Protein AF-A0A7J9SPF4-F1 (afdb_monomer_lite)

Sequence (774 aa):
MMKKNYLIYLDILGFENLAEVISEKKGIESRKIRQDFINVIKERVESIEEKGKIIGKHYGKKDDWILVTDTIDNAFSVIYDILNHNTGYKDYERIPFEIAVGTGEFDNWARFEGEKLIVENEIIKFLKSYIVDYYRKWYKKNNDDQKIKSTFLIFTETAYEELDPLDKKKCQQISYDDNKVEVVFFAFNVDKISQIGKTFEFLEKIEYVGNIWYGRIDELYVPPIGFEDIANTLKEKRIVFITGTQEIGKTYTAVMLLWIYYKNGYEPKWIKGGEFVERVQVRKALENIRKELKPGCVLYFENPFGKTKYERREGLEREIWAIIDSVEHVKDVYVIITSREEIFKEFEKEKLSVRNLRDFENKLNIKKPSYDYERRSQIILKYAEEMKCKWYEDDKLKEFVLESIKHENILPTPLSMRDFAGATTNVKKEKEIIIKLEEKSNETAKAFTREIENMTNDKILFLSFPFISRYFEIPFVKAMYEDLVRELGLKEVWNFDTVFNWFKDDKINIKNKYIEFSHSSYSEALKYLLIEHNIYNELFIKILDKLSERDESAIHIALFIRDNFDILPENSRHELLLQLSEKKVCSQAIILALAENCHKISANLRNELFSKLIKKGVIRKLNVEDCSEEFECGDARIDKIPLSYYFENQEHTKAKVYCVEDKDKICSLIQFYEKKSYGYNELFLDIIASSQGETGYAQSLLKLILGIMFYDKFDFISGYIFDNKELIEMYQSIGFNIIETVEDPLYGTFHKIVLVNENKNNKESVIETIRDSI

Foldseek 3Di:
DWAKKKKKKKAFAPLQVVLVVLCVVVVDDSVVLSVLLLVQLVVLVVVLVVVVLFPAKEDDPPGMIITIGRDPLSVLLSLLSNQPTASPDPVPGGTAMEIEMEMDIGDPPQDRYYPSNDPPCDVVCCRVVPPSVQVQVVCCVVPVNDGDDHHWYKYAPRRLVSDFLVQVVQWDWDWDDDPPDIGIITIGDPVVSNVLNLQQVLCVLQVNHPDPCSSCLVQQDQFFPCLVVLLVLCVPQLEAEEEEAPQACLVSSLSVSLSVLVVVQAREYEQDDQDPVSLVSLVVCLVVVVVVFAARHEYEAEANQDDQAGDDDPCSLVSVVCVSVVSVVHPRYHYYYYHYLLSVVVVQVVDPDPDHPCSRYDYDYLLPHSAALVSLLSNLLSLLSRLQQPLSVPPVSNVVLSVQVNPCLQQVHSRLSNVLSNVRNPPDDNVVSVVSSVVSSLVSLQVVLSNLVNDALLLLLLLLVQLLDQPQFPVNSLVLSVVCCVVVVPPPHDHPVVSVVSCPPHQWDQDPRTIHGSDVSPSSNVLCNLAPPPVSLVSSLVSLVVLCVDPVCVLSSLLSCLVCVPSHDPVSSLVSLLSSLQPPSNLLSSLLSCLNCLVVDDLVSLVNSVVSCAVSVQKDWDDCVCLPDQDPLPPPLVSVDGSNNVHVVVVVDQKTKIFGDDPRDGFWIWIWHWDQDLNWTEIETEDIGGHPPPVVSSLSNVSSCCSNCVQPPGFKYKYKDAPDPVVVVSVVVSPKDFLDWDADPRRGIITIIMDGNVVVDPPVVVSVSVNVVD

Structure (mmCIF, N/CA/C/O backbone):
data_AF-A0A7J9SPF4-F1
#
_entry.id   AF-A0A7J9SPF4-F1
#
loop_
_atom_site.group_PDB
_atom_site.id
_atom_site.type_symbol
_atom_site.label_atom_id
_atom_site.label_alt_id
_atom_site.label_comp_id
_atom_site.label_asym_id
_atom_site.label_entity_id
_atom_site.label_seq_id
_atom_site.pdbx_PDB_ins_code
_atom_site.Cartn_x
_atom_site.Cartn_y
_atom_site.Cartn_z
_atom_site.occupancy
_atom_site.B_iso_or_equiv
_atom_site.auth_seq_id
_atom_site.auth_comp_id
_atom_site.auth_asym_id
_atom_site.auth_atom_id
_atom_site.pdbx_PDB_model_num
ATOM 1 N N . MET A 1 1 ? 10.020 11.202 39.239 1.00 65.00 1 MET A N 1
ATOM 2 C CA . MET A 1 1 ? 9.390 11.459 37.930 1.00 65.00 1 MET A CA 1
ATOM 3 C C . MET A 1 1 ? 7.902 11.522 38.198 1.00 65.00 1 MET A C 1
ATOM 5 O O . MET A 1 1 ? 7.419 10.609 38.854 1.00 65.00 1 MET A O 1
ATOM 9 N N . MET A 1 2 ? 7.228 12.614 37.838 1.00 76.81 2 MET A N 1
ATOM 10 C CA . MET A 1 2 ? 5.771 12.677 37.972 1.00 76.81 2 MET A CA 1
ATOM 11 C C . MET A 1 2 ? 5.147 11.965 36.772 1.00 76.81 2 MET A C 1
ATOM 13 O O . MET A 1 2 ? 5.588 12.167 35.641 1.00 76.81 2 MET A O 1
ATOM 17 N N . LYS A 1 3 ? 4.184 11.085 37.029 1.00 81.38 3 LYS A N 1
ATOM 18 C CA . LYS A 1 3 ? 3.397 10.373 36.029 1.00 81.38 3 LYS A CA 1
ATOM 19 C C . LYS A 1 3 ? 2.027 11.042 35.951 1.00 81.38 3 LYS A C 1
ATOM 21 O O . LYS A 1 3 ? 1.369 11.243 36.971 1.00 81.38 3 LYS A O 1
ATOM 26 N N . LYS A 1 4 ? 1.611 11.403 34.739 1.00 87.94 4 LYS A N 1
ATOM 27 C CA . LYS A 1 4 ? 0.257 11.894 34.480 1.00 87.94 4 LYS A CA 1
ATOM 28 C C . LYS A 1 4 ? -0.712 10.709 34.534 1.00 87.94 4 LYS A C 1
ATOM 30 O O . LYS A 1 4 ? -0.460 9.695 33.891 1.00 87.94 4 LYS A O 1
ATOM 35 N N . ASN A 1 5 ? -1.794 10.856 35.290 1.00 90.50 5 ASN A N 1
ATOM 36 C CA . ASN A 1 5 ? -2.893 9.899 35.382 1.00 90.50 5 ASN A CA 1
ATOM 37 C C . ASN A 1 5 ? -4.220 10.602 35.070 1.00 90.50 5 ASN A C 1
ATOM 39 O O . ASN A 1 5 ? -4.340 11.826 35.191 1.00 90.50 5 ASN A O 1
ATOM 43 N N . TYR A 1 6 ? -5.226 9.815 34.712 1.00 92.31 6 TYR A N 1
ATOM 44 C CA . TYR A 1 6 ? -6.569 10.280 34.397 1.00 92.31 6 TYR A CA 1
ATOM 45 C C . TYR A 1 6 ? -7.489 9.995 35.578 1.00 92.31 6 TYR A C 1
ATOM 47 O O . TYR A 1 6 ? -7.483 8.898 36.136 1.00 92.31 6 TYR A O 1
ATOM 55 N N . LEU A 1 7 ? -8.262 11.002 35.974 1.00 91.88 7 LEU A N 1
ATOM 56 C CA . LEU A 1 7 ? -9.229 10.913 37.059 1.00 91.88 7 LEU A CA 1
ATOM 57 C C . LEU A 1 7 ? -10.629 10.925 36.470 1.00 91.88 7 LEU A C 1
ATOM 59 O O . LEU A 1 7 ? -10.970 11.827 35.708 1.00 91.88 7 LEU A O 1
ATOM 63 N N . ILE A 1 8 ? -11.438 9.953 36.863 1.00 93.50 8 ILE A N 1
ATOM 64 C CA . ILE A 1 8 ? -12.828 9.813 36.448 1.00 93.50 8 ILE A CA 1
ATOM 65 C C . ILE A 1 8 ? -13.683 10.035 37.688 1.00 93.50 8 ILE A C 1
ATOM 67 O O . ILE A 1 8 ? -13.690 9.208 38.601 1.00 93.50 8 ILE A O 1
ATOM 71 N N . TYR A 1 9 ? -14.385 11.161 37.725 1.00 92.62 9 TYR A N 1
ATOM 72 C CA . TYR A 1 9 ? -15.485 11.385 38.652 1.00 92.62 9 TYR A CA 1
ATOM 73 C C . TYR A 1 9 ? -16.749 10.761 38.071 1.00 92.62 9 TYR A C 1
ATOM 75 O O . TYR A 1 9 ? -17.070 10.983 36.902 1.00 92.62 9 TYR A O 1
ATOM 83 N N . LEU A 1 10 ? -17.455 10.002 38.896 1.00 92.06 10 LEU A N 1
ATOM 84 C CA . LEU A 1 10 ? -18.697 9.328 38.556 1.00 92.06 10 LEU A CA 1
ATOM 85 C C . LEU A 1 10 ? -19.712 9.584 39.667 1.00 92.06 10 LEU A C 1
ATOM 87 O O . LEU A 1 10 ? -19.407 9.342 40.831 1.00 92.06 10 LEU A O 1
ATOM 91 N N . ASP A 1 11 ? -20.916 10.011 39.309 1.00 91.62 11 ASP A N 1
ATOM 92 C CA . ASP A 1 11 ? -22.030 10.218 40.241 1.00 91.62 11 ASP A CA 1
ATOM 93 C C . ASP A 1 11 ? -23.340 9.737 39.601 1.00 91.62 11 ASP A C 1
ATOM 95 O O . ASP A 1 11 ? -23.510 9.836 38.379 1.00 91.62 11 ASP A O 1
ATOM 99 N N . ILE A 1 12 ? -24.265 9.186 40.389 1.00 90.19 12 ILE A N 1
ATOM 100 C CA . ILE A 1 12 ? -25.557 8.728 39.861 1.00 90.19 12 ILE A CA 1
ATOM 101 C C . ILE A 1 12 ? -26.473 9.938 39.653 1.00 90.19 12 ILE A C 1
ATOM 103 O O . ILE A 1 12 ? -26.907 10.608 40.593 1.00 90.19 12 ILE A O 1
ATOM 107 N N . LEU A 1 13 ? -26.851 10.195 38.399 1.00 87.62 13 LEU A N 1
ATOM 108 C CA . LEU A 1 13 ? -27.668 11.353 38.056 1.00 87.62 13 LEU A CA 1
ATOM 109 C C . LEU A 1 13 ? -29.059 11.251 38.696 1.00 87.62 13 LEU A C 1
ATOM 111 O O . LEU A 1 13 ? -29.887 10.413 38.335 1.00 87.62 13 LEU A O 1
ATOM 115 N N . GLY A 1 14 ? -29.339 12.180 39.611 1.00 82.00 14 GLY A N 1
ATOM 116 C CA . GLY A 1 14 ? -30.639 12.289 40.263 1.00 82.00 14 GLY A CA 1
ATOM 117 C C . GLY A 1 14 ? -30.972 11.101 41.166 1.00 82.00 14 GLY A C 1
ATOM 118 O O . GLY A 1 14 ? -32.152 10.791 41.304 1.00 82.00 14 GLY A O 1
ATOM 119 N N . PHE A 1 15 ? -29.963 10.465 41.769 1.00 82.94 15 PHE A N 1
ATOM 120 C CA . PHE A 1 15 ? -30.052 9.234 42.560 1.00 82.94 15 PHE A CA 1
ATOM 121 C C . PHE A 1 15 ? -31.284 9.114 43.467 1.00 82.94 15 PHE A C 1
ATOM 123 O O . PHE A 1 15 ? -32.041 8.149 43.349 1.00 82.94 15 PHE A O 1
ATOM 130 N N . GLU A 1 16 ? -31.527 10.104 44.332 1.00 85.50 16 GLU A N 1
ATOM 131 C CA . GLU A 1 16 ? -32.681 10.104 45.243 1.00 85.50 16 GLU A CA 1
ATOM 132 C C . GLU A 1 16 ? -34.013 10.139 44.482 1.00 85.50 16 GLU A C 1
ATOM 134 O O . GLU A 1 16 ? -34.857 9.264 44.674 1.00 85.50 16 GLU A O 1
ATOM 139 N N . ASN A 1 17 ? -34.165 11.087 43.552 1.00 86.44 17 ASN A N 1
ATOM 140 C CA . ASN A 1 17 ? -35.389 11.242 42.761 1.00 86.44 17 ASN A CA 1
ATOM 141 C C . ASN A 1 17 ? -35.658 10.013 41.877 1.00 86.44 17 ASN A C 1
ATOM 143 O O . ASN A 1 17 ? -36.802 9.599 41.715 1.00 86.44 17 ASN A O 1
ATOM 147 N N . LEU A 1 18 ? -34.618 9.423 41.279 1.00 86.06 18 LEU A N 1
ATOM 148 C CA . LEU A 1 18 ? -34.753 8.243 40.428 1.00 86.06 18 LEU A CA 1
ATOM 149 C C . LEU A 1 18 ? -35.232 7.037 41.243 1.00 86.06 18 LEU A C 1
ATOM 151 O O . LEU A 1 18 ? -36.142 6.325 40.813 1.00 86.06 18 LEU A O 1
ATOM 155 N N . ALA A 1 19 ? -34.665 6.837 42.433 1.00 87.12 19 ALA A N 1
ATOM 156 C CA . ALA A 1 19 ? -35.087 5.776 43.336 1.00 87.12 19 ALA A CA 1
ATOM 157 C C . ALA A 1 19 ? -36.521 5.977 43.848 1.00 87.12 19 ALA A C 1
ATOM 159 O O . ALA A 1 19 ? -37.263 5.003 43.950 1.00 87.12 19 ALA A O 1
ATOM 160 N N . GLU A 1 20 ? -36.941 7.216 44.117 1.00 89.75 20 GLU A N 1
ATOM 161 C CA . GLU A 1 20 ? -38.332 7.545 44.460 1.00 89.75 20 GLU A CA 1
ATOM 162 C C . GLU A 1 20 ? -39.298 7.233 43.311 1.00 89.75 20 GLU A C 1
ATOM 164 O O . GLU A 1 20 ? -40.287 6.531 43.518 1.00 89.75 20 GLU A O 1
ATOM 169 N N . VAL A 1 21 ? -38.970 7.634 42.079 1.00 88.25 21 VAL A N 1
ATOM 170 C CA . VAL A 1 21 ? -39.798 7.347 40.893 1.00 88.25 21 VAL A CA 1
ATOM 171 C C . VAL A 1 21 ? -39.971 5.839 40.671 1.00 88.25 21 VAL A C 1
ATOM 173 O O . VAL A 1 21 ? -41.060 5.378 40.323 1.00 88.25 21 VAL A O 1
ATOM 176 N N . ILE A 1 22 ? -38.912 5.047 40.858 1.00 87.94 22 ILE A N 1
ATOM 177 C CA . ILE A 1 22 ? -38.988 3.583 40.728 1.00 87.94 22 ILE A CA 1
ATOM 178 C C . ILE A 1 22 ? -39.753 2.982 41.912 1.00 87.94 22 ILE A C 1
ATOM 180 O O . ILE A 1 22 ? -40.571 2.082 41.708 1.00 87.94 22 ILE A O 1
ATOM 184 N N . SER A 1 23 ? -39.537 3.502 43.122 1.00 90.75 23 SER A N 1
ATOM 185 C CA . SER A 1 23 ? -40.237 3.096 44.344 1.00 90.75 23 SER A CA 1
ATOM 186 C C . SER A 1 23 ? -41.749 3.237 44.190 1.00 90.75 23 SER A C 1
ATOM 188 O O . SER A 1 23 ? -42.482 2.280 44.438 1.00 90.75 23 SER A O 1
ATOM 190 N N . GLU A 1 24 ? -42.217 4.390 43.708 1.00 90.69 24 GLU A N 1
ATOM 191 C CA . GLU A 1 24 ? -43.636 4.660 43.451 1.00 90.69 24 GLU A CA 1
ATOM 192 C C . GLU A 1 24 ? -44.229 3.719 42.396 1.00 90.69 24 GLU A C 1
ATOM 194 O O . GLU A 1 24 ? -45.340 3.216 42.560 1.00 90.69 24 GLU A O 1
ATOM 199 N N . LYS A 1 25 ? -43.487 3.439 41.319 1.00 90.12 25 LYS A N 1
ATOM 200 C CA . LYS A 1 25 ? -43.978 2.604 40.211 1.00 90.12 25 LYS A CA 1
ATOM 201 C C . LYS A 1 25 ? -43.951 1.105 40.493 1.00 90.12 25 LYS A C 1
ATOM 203 O O . LYS A 1 25 ? -44.768 0.375 39.936 1.00 90.12 25 LYS A O 1
ATOM 208 N N . LYS A 1 26 ? -42.975 0.623 41.265 1.00 87.25 26 LYS A N 1
ATOM 209 C CA . LYS A 1 26 ? -42.723 -0.815 41.471 1.00 87.25 26 LYS A CA 1
ATOM 210 C C . LYS A 1 26 ? -43.078 -1.290 42.887 1.00 87.25 26 LYS A C 1
ATOM 212 O O . LYS A 1 26 ? -43.050 -2.493 43.124 1.00 87.25 26 LYS A O 1
ATOM 217 N N . GLY A 1 27 ? -43.419 -0.385 43.810 1.00 86.75 27 GLY A N 1
ATOM 218 C CA . GLY A 1 27 ? -43.794 -0.720 45.190 1.00 86.75 27 GLY A CA 1
ATOM 219 C C . GLY A 1 27 ? -42.631 -1.238 46.045 1.00 86.75 27 GLY A C 1
ATOM 220 O O . GLY A 1 27 ? -42.847 -2.012 46.974 1.00 86.75 27 GLY A O 1
ATOM 221 N N . ILE A 1 28 ? -41.396 -0.856 45.712 1.00 89.69 28 ILE A N 1
ATOM 222 C CA . ILE A 1 28 ? -40.168 -1.270 46.408 1.00 89.69 28 ILE A CA 1
ATOM 223 C C . ILE A 1 28 ? -39.622 -0.064 47.162 1.00 89.69 28 ILE A C 1
ATOM 225 O O . ILE A 1 28 ? -39.571 1.018 46.600 1.00 89.69 28 ILE A O 1
ATOM 229 N N . GLU A 1 29 ? -39.175 -0.232 48.406 1.00 91.38 29 GLU A N 1
ATOM 230 C CA . GLU A 1 29 ? -38.632 0.878 49.197 1.00 91.38 29 GLU A CA 1
ATOM 231 C C . GLU A 1 29 ? -37.461 1.580 48.477 1.00 91.38 29 GLU A C 1
ATOM 233 O O . GLU A 1 29 ? -36.454 0.946 48.153 1.00 91.38 29 GLU A O 1
ATOM 238 N N . SER A 1 30 ? -37.552 2.903 48.286 1.00 90.19 30 SER A N 1
ATOM 239 C CA . SER A 1 30 ? -36.503 3.734 47.660 1.00 90.19 30 SER A CA 1
ATOM 240 C C . SER A 1 30 ? -35.105 3.505 48.260 1.00 90.19 30 SER A C 1
ATOM 242 O O . SER A 1 30 ? -34.101 3.492 47.548 1.00 90.19 30 SER A O 1
ATOM 244 N N . ARG A 1 31 ? -35.002 3.242 49.572 1.00 89.12 31 ARG A N 1
ATOM 245 C CA . ARG A 1 31 ? -33.725 2.899 50.225 1.00 89.12 31 ARG A CA 1
ATOM 246 C C . ARG A 1 31 ? -33.107 1.607 49.682 1.00 89.12 31 ARG A C 1
ATOM 248 O O . ARG A 1 31 ? -31.892 1.551 49.515 1.00 89.12 31 ARG A O 1
ATOM 255 N N . LYS A 1 32 ? -33.926 0.593 49.399 1.00 90.19 32 LYS A N 1
ATOM 256 C CA . LYS A 1 32 ? -33.469 -0.675 48.824 1.00 90.19 32 LYS A CA 1
ATOM 257 C C . LYS A 1 32 ? -32.997 -0.484 47.382 1.00 90.19 32 LYS A C 1
ATOM 259 O O . LYS A 1 32 ? -31.900 -0.917 47.062 1.00 90.19 32 LYS A O 1
ATOM 264 N N . ILE A 1 33 ? -33.759 0.245 46.562 1.00 89.69 33 ILE A N 1
ATOM 265 C CA . ILE A 1 33 ? -33.384 0.550 45.166 1.00 89.69 33 ILE A CA 1
ATOM 266 C C . ILE A 1 33 ? -32.032 1.274 45.111 1.00 89.69 33 ILE A C 1
ATOM 268 O O . ILE A 1 33 ? -31.159 0.906 44.329 1.00 89.69 33 ILE A O 1
ATOM 272 N N . ARG A 1 34 ? -31.825 2.263 45.992 1.00 89.44 34 ARG A N 1
ATOM 273 C CA . ARG A 1 34 ? -30.542 2.971 46.122 1.00 89.44 34 ARG A CA 1
ATOM 274 C C . ARG A 1 34 ? -29.385 2.031 46.453 1.00 89.44 34 ARG A C 1
ATOM 276 O O . ARG A 1 34 ? -28.323 2.135 45.847 1.00 89.44 34 ARG A O 1
ATOM 283 N N . GLN A 1 35 ? -29.589 1.112 47.396 1.00 89.50 35 GLN A N 1
ATOM 284 C CA . GLN A 1 35 ? -28.561 0.137 47.753 1.00 89.50 35 GLN A CA 1
ATOM 285 C C . GLN A 1 35 ? -28.245 -0.803 46.584 1.00 89.50 35 GLN A C 1
ATOM 287 O O . GLN A 1 35 ? -27.074 -1.080 46.338 1.00 89.50 35 GLN A O 1
ATOM 292 N N . ASP A 1 36 ? -29.262 -1.249 45.846 1.00 90.62 36 ASP A N 1
ATOM 293 C CA . ASP A 1 36 ? -29.085 -2.115 44.679 1.00 90.62 36 ASP A CA 1
ATOM 294 C C . ASP A 1 36 ? -28.283 -1.405 43.580 1.00 90.62 36 ASP A C 1
ATOM 296 O O . ASP A 1 36 ? -27.348 -1.982 43.032 1.00 90.62 36 ASP A O 1
ATOM 300 N N . PHE A 1 37 ? -28.572 -0.129 43.309 1.00 91.25 37 PHE A N 1
ATOM 301 C CA . PHE A 1 37 ? -27.805 0.682 42.359 1.00 91.25 37 PHE A CA 1
ATOM 302 C C . PHE A 1 37 ? -26.334 0.808 42.755 1.00 91.25 37 PHE A C 1
ATOM 304 O O . PHE A 1 37 ? -25.456 0.556 41.931 1.00 91.25 37 PHE A O 1
ATOM 311 N N . ILE A 1 38 ? -26.056 1.142 44.019 1.00 90.25 38 ILE A N 1
ATOM 312 C CA . ILE A 1 38 ? -24.681 1.226 44.529 1.00 90.25 38 ILE A CA 1
ATOM 313 C C . ILE A 1 38 ? -23.974 -0.123 44.384 1.00 90.25 38 ILE A C 1
ATOM 315 O O . ILE A 1 38 ? -22.832 -0.157 43.933 1.00 90.25 38 ILE A O 1
ATOM 319 N N . ASN A 1 39 ? -24.639 -1.226 44.737 1.00 90.81 39 ASN A N 1
ATOM 320 C CA . ASN A 1 39 ? -24.058 -2.565 44.654 1.00 90.81 39 ASN A CA 1
ATOM 321 C C . ASN A 1 39 ? -23.705 -2.935 43.209 1.00 90.81 39 ASN A C 1
ATOM 323 O O . ASN A 1 39 ? -22.576 -3.348 42.962 1.00 90.81 39 ASN A O 1
ATOM 327 N N . VAL A 1 40 ? -24.614 -2.698 42.255 1.00 92.25 40 VAL A N 1
ATOM 328 C CA . VAL A 1 40 ? -24.380 -2.968 40.826 1.00 92.25 40 VAL A CA 1
ATOM 329 C C . VAL A 1 40 ? -23.135 -2.238 40.326 1.00 92.25 40 VAL A C 1
ATOM 331 O O . VAL A 1 40 ? -22.317 -2.824 39.622 1.00 92.25 40 VAL A O 1
ATOM 334 N N . ILE A 1 41 ? -22.954 -0.969 40.694 1.00 91.88 41 ILE A N 1
ATOM 335 C CA . ILE A 1 41 ? -21.786 -0.193 40.254 1.00 91.88 41 ILE A CA 1
ATOM 336 C C . ILE A 1 41 ? -20.523 -0.596 41.002 1.00 91.88 41 ILE A C 1
ATOM 338 O O . ILE A 1 41 ? -19.455 -0.676 40.399 1.00 91.88 41 ILE A O 1
ATOM 342 N N . LYS A 1 42 ? -20.629 -0.922 42.289 1.00 91.06 42 LYS A N 1
ATOM 343 C CA . LYS A 1 42 ? -19.494 -1.397 43.077 1.00 91.06 42 LYS A CA 1
ATOM 344 C C . LYS A 1 42 ? -18.935 -2.713 42.530 1.00 91.06 42 LYS A C 1
ATOM 346 O O . LYS A 1 42 ? -17.729 -2.801 42.329 1.00 91.06 42 LYS A O 1
ATOM 351 N N . GLU A 1 43 ? -19.803 -3.663 42.185 1.00 92.12 43 GLU A N 1
ATOM 352 C CA . GLU A 1 43 ? -19.426 -4.919 41.520 1.00 92.12 43 GLU A CA 1
ATOM 353 C C . GLU A 1 43 ? -18.728 -4.662 40.174 1.00 92.12 43 GLU A C 1
ATOM 355 O O . GLU A 1 43 ? -17.740 -5.316 39.837 1.00 92.12 43 GLU A O 1
ATOM 360 N N . ARG A 1 44 ? -19.196 -3.668 39.403 1.00 92.31 44 ARG A N 1
ATOM 361 C CA . ARG A 1 44 ? -18.549 -3.274 38.140 1.00 92.31 44 ARG A CA 1
ATOM 362 C C . ARG A 1 44 ? -17.158 -2.702 38.373 1.00 92.31 44 ARG A C 1
ATOM 364 O O . ARG A 1 44 ? -16.221 -3.124 37.706 1.00 92.31 44 ARG A O 1
ATOM 371 N N . VAL A 1 45 ? -17.013 -1.778 39.321 1.00 92.50 45 VAL A N 1
ATOM 372 C CA . VAL A 1 45 ? -15.718 -1.175 39.671 1.00 92.50 45 VAL A CA 1
ATOM 373 C C . VAL A 1 45 ? -14.736 -2.234 40.179 1.00 92.50 45 VAL A C 1
ATOM 375 O O . VAL A 1 45 ? -13.565 -2.191 39.814 1.00 92.50 45 VAL A O 1
ATOM 378 N N . GLU A 1 46 ? -15.194 -3.199 40.977 1.00 92.25 46 GLU A N 1
ATOM 379 C CA . GLU A 1 46 ? -14.379 -4.336 41.431 1.00 92.25 46 GLU A CA 1
ATOM 380 C C . GLU A 1 46 ? -13.921 -5.206 40.249 1.00 92.25 46 GLU A C 1
ATOM 382 O O . GLU A 1 46 ? -12.728 -5.458 40.111 1.00 92.25 46 GLU A O 1
ATOM 387 N N . SER A 1 47 ? -14.813 -5.550 39.315 1.00 92.94 47 SER A N 1
ATOM 388 C CA . SER A 1 47 ? -14.432 -6.294 38.103 1.00 92.94 47 SER A CA 1
ATOM 389 C C . SER A 1 47 ? -13.430 -5.536 37.217 1.00 92.94 47 SER A C 1
ATOM 391 O O . SER A 1 47 ? -12.532 -6.133 36.625 1.00 92.94 47 SER A O 1
ATOM 393 N N . ILE A 1 48 ? -13.567 -4.214 37.111 1.00 93.25 48 ILE A N 1
ATOM 394 C CA . ILE A 1 48 ? -12.650 -3.351 36.354 1.00 93.25 48 ILE A CA 1
ATOM 395 C C . ILE A 1 48 ? -11.257 -3.312 37.008 1.00 93.25 48 ILE A C 1
ATOM 397 O O . ILE A 1 48 ? -10.243 -3.321 36.305 1.00 93.25 48 ILE A O 1
ATOM 401 N N . GLU A 1 49 ? -11.203 -3.286 38.341 1.00 91.81 49 GLU A N 1
ATOM 402 C CA . GLU A 1 49 ? -9.962 -3.350 39.119 1.00 91.81 49 GLU A CA 1
ATOM 403 C C . GLU A 1 49 ? -9.251 -4.693 38.948 1.00 91.81 49 GLU A C 1
ATOM 405 O O . GLU A 1 49 ? -8.049 -4.716 38.701 1.00 91.81 49 GLU A O 1
ATOM 410 N N . GLU A 1 50 ? -9.989 -5.805 38.988 1.00 92.19 50 GLU A N 1
ATOM 411 C CA . GLU A 1 50 ? -9.443 -7.149 38.752 1.00 92.19 50 GLU A CA 1
ATOM 412 C C . GLU A 1 50 ? -8.819 -7.291 37.356 1.00 92.19 50 GLU A C 1
ATOM 414 O O . GLU A 1 50 ? -7.826 -7.999 37.184 1.00 92.19 50 GLU A O 1
ATOM 419 N N . LYS A 1 51 ? -9.362 -6.579 36.359 1.00 89.62 51 LYS A N 1
ATOM 420 C CA . LYS A 1 51 ? -8.792 -6.487 35.004 1.00 89.62 51 LYS A CA 1
ATOM 421 C C . LYS A 1 51 ? -7.568 -5.564 34.917 1.00 89.62 51 LYS A C 1
ATOM 423 O O . LYS A 1 51 ? -6.971 -5.467 33.848 1.00 89.62 51 LYS A O 1
ATOM 428 N N . GLY A 1 52 ? -7.210 -4.860 35.992 1.00 90.56 52 GLY A N 1
ATOM 429 C CA . GLY A 1 52 ? -6.079 -3.932 36.040 1.00 90.56 52 GLY A CA 1
ATOM 430 C C . GLY A 1 52 ? -6.284 -2.633 35.254 1.00 90.56 52 GLY A C 1
ATOM 431 O O . GLY A 1 52 ? -5.307 -1.963 34.933 1.00 90.56 52 GLY A O 1
ATOM 432 N N . LYS A 1 53 ? -7.532 -2.271 34.918 1.00 91.00 53 LYS A N 1
ATOM 433 C CA . LYS A 1 53 ? -7.839 -1.057 34.132 1.00 91.00 53 LYS A CA 1
ATOM 434 C C . LYS A 1 53 ? -7.829 0.224 34.972 1.00 91.00 53 LYS A C 1
ATOM 436 O O . LYS A 1 53 ? -7.646 1.312 34.430 1.00 91.00 53 LYS A O 1
ATOM 441 N N . ILE A 1 54 ? -8.036 0.103 36.283 1.00 92.94 54 ILE A N 1
ATOM 442 C CA . ILE A 1 54 ? -7.885 1.199 37.244 1.00 92.94 54 ILE A CA 1
ATOM 443 C C . ILE A 1 54 ? -6.695 0.910 38.155 1.00 92.94 54 ILE A C 1
ATOM 445 O O . ILE A 1 54 ? -6.484 -0.223 38.577 1.00 92.94 54 ILE A O 1
ATOM 449 N N . ILE A 1 55 ? -5.930 1.953 38.460 1.00 90.00 55 ILE A N 1
ATOM 450 C CA . ILE A 1 55 ? -4.792 1.916 39.390 1.00 90.00 55 ILE A CA 1
ATOM 451 C C . ILE A 1 55 ? -5.170 2.446 40.774 1.00 90.00 55 ILE A C 1
ATOM 453 O O . ILE A 1 55 ? -4.349 2.430 41.686 1.00 90.00 55 ILE A O 1
ATOM 457 N N . GLY A 1 56 ? -6.406 2.928 40.924 1.00 87.69 56 GLY A N 1
ATOM 458 C CA . GLY A 1 56 ? -6.949 3.336 42.203 1.00 87.69 56 GLY A CA 1
ATOM 459 C C . GLY A 1 56 ? -8.402 3.750 42.169 1.00 87.69 56 GLY A C 1
ATOM 460 O O . GLY A 1 56 ? -8.962 4.063 41.114 1.00 87.69 56 GLY A O 1
ATOM 461 N N . LYS A 1 57 ? -9.000 3.775 43.360 1.00 88.81 57 LYS A N 1
ATOM 462 C CA . LYS A 1 57 ? -10.400 4.146 43.554 1.00 88.81 57 LYS A CA 1
ATOM 463 C C . LYS A 1 57 ? -10.668 4.747 44.928 1.00 88.81 57 LYS A C 1
ATOM 465 O O . LYS A 1 57 ? -10.046 4.384 45.928 1.00 88.81 57 LYS A O 1
ATOM 470 N N . HIS A 1 58 ? -11.658 5.626 44.978 1.00 85.44 58 HIS A N 1
ATOM 471 C CA . HIS A 1 58 ? -12.230 6.164 46.202 1.00 85.44 58 HIS A CA 1
ATOM 472 C C . HIS A 1 58 ? -13.750 6.161 46.112 1.00 85.44 58 HIS A C 1
ATOM 474 O O . HIS A 1 58 ? -14.326 6.554 45.098 1.00 85.44 58 HIS A O 1
ATOM 480 N N . TYR A 1 59 ? -14.373 5.730 47.204 1.00 82.25 59 TYR A N 1
ATOM 481 C CA . TYR A 1 59 ? -15.815 5.751 47.388 1.00 82.25 59 TYR A CA 1
ATOM 482 C C . TYR A 1 59 ? -16.160 6.937 48.281 1.00 82.25 59 TYR A C 1
ATOM 484 O O . TYR A 1 59 ? -15.731 6.985 49.437 1.00 82.25 59 TYR A O 1
ATOM 492 N N . GLY A 1 60 ? -16.914 7.891 47.745 1.00 72.75 60 GLY A N 1
ATOM 493 C CA . GLY A 1 60 ? -17.400 9.025 48.511 1.00 72.75 60 GLY A CA 1
ATOM 494 C C . GLY A 1 60 ? -18.477 8.627 49.525 1.00 72.75 60 GLY A C 1
ATOM 495 O O . GLY A 1 60 ? -18.930 7.486 49.605 1.00 72.75 60 GLY A O 1
ATOM 496 N N . LYS A 1 61 ? -18.890 9.595 50.352 1.00 67.25 61 LYS A N 1
ATOM 497 C CA . LYS A 1 61 ? -19.875 9.380 51.432 1.00 67.25 61 LYS A CA 1
ATOM 498 C C . LYS A 1 61 ? -21.333 9.362 50.956 1.00 67.25 61 LYS A C 1
ATOM 500 O O . LYS A 1 61 ? -22.209 9.116 51.784 1.00 67.25 61 LYS A O 1
ATOM 505 N N . LYS A 1 62 ? -21.602 9.698 49.692 1.00 66.69 62 LYS A N 1
ATOM 506 C CA . LYS A 1 62 ? -22.959 9.792 49.142 1.00 66.69 62 LYS A CA 1
ATOM 507 C C . LYS A 1 62 ? -23.206 8.639 48.163 1.00 66.69 62 LYS A C 1
ATOM 509 O O . LYS A 1 62 ? -23.705 7.597 48.572 1.00 66.69 62 LYS A O 1
ATOM 514 N N . ASP A 1 63 ? -22.797 8.822 46.922 1.00 76.25 63 ASP A N 1
ATOM 515 C CA . ASP A 1 63 ? -23.064 7.975 45.757 1.00 76.25 63 ASP A CA 1
ATOM 516 C C . ASP A 1 63 ? -22.094 8.330 44.619 1.00 76.25 63 ASP A C 1
ATOM 518 O O . ASP A 1 63 ? -22.394 8.143 43.446 1.00 76.25 63 ASP A O 1
ATOM 522 N N . ASP A 1 64 ? -20.927 8.864 44.982 1.00 85.19 64 ASP A N 1
ATOM 523 C CA . ASP A 1 64 ? -19.890 9.305 44.067 1.00 85.19 64 ASP A CA 1
ATOM 524 C C . ASP A 1 64 ? -18.646 8.413 44.143 1.00 85.19 64 ASP A C 1
ATOM 526 O O . ASP A 1 64 ? -18.213 7.978 45.217 1.00 85.19 64 ASP A O 1
ATOM 530 N N . TRP A 1 65 ? -18.041 8.168 42.984 1.00 88.81 65 TRP A N 1
ATOM 531 C CA . TRP A 1 65 ? -16.793 7.433 42.831 1.00 88.81 65 TRP A CA 1
ATOM 532 C C . TRP A 1 65 ? -15.743 8.312 42.171 1.00 88.81 65 TRP A C 1
ATOM 534 O O . TRP A 1 65 ? -16.029 9.110 41.277 1.00 88.81 65 TRP A O 1
ATOM 544 N N . ILE A 1 66 ? -14.501 8.110 42.593 1.00 88.75 66 ILE A N 1
ATOM 545 C CA . ILE A 1 66 ? -13.327 8.637 41.907 1.00 88.75 66 ILE A CA 1
ATOM 546 C C . ILE A 1 66 ? -12.482 7.445 41.512 1.00 88.75 66 ILE A C 1
ATOM 548 O O . ILE A 1 66 ? -12.056 6.680 42.378 1.00 88.75 66 ILE A O 1
ATOM 552 N N . LEU A 1 67 ? -12.252 7.288 40.217 1.00 91.62 67 LEU A N 1
ATOM 553 C CA . LEU A 1 67 ? -11.437 6.219 39.654 1.00 91.62 67 LEU A CA 1
ATOM 554 C C . LEU A 1 67 ? -10.199 6.829 39.005 1.00 91.62 67 LEU A C 1
ATOM 556 O O . LEU A 1 67 ? -10.277 7.901 38.404 1.00 91.62 67 LEU A O 1
ATOM 560 N N . VAL A 1 68 ? -9.061 6.154 39.132 1.00 90.88 68 VAL A N 1
ATOM 561 C CA . VAL A 1 68 ? -7.788 6.608 38.567 1.00 90.88 68 VAL A CA 1
ATOM 562 C C . VAL A 1 68 ? -7.303 5.587 37.547 1.00 90.88 68 VAL A C 1
ATOM 564 O O . VAL A 1 68 ? -7.191 4.404 37.867 1.00 90.88 68 VAL A O 1
ATOM 567 N N . THR A 1 69 ? -6.989 6.042 36.336 1.00 93.62 69 THR A N 1
ATOM 568 C CA . THR A 1 69 ? -6.368 5.232 35.278 1.00 93.62 69 THR A CA 1
ATOM 569 C C . THR A 1 69 ? -5.048 5.855 34.843 1.00 93.62 69 THR A C 1
ATOM 571 O O . THR A 1 69 ? -4.789 7.039 35.054 1.00 93.62 69 THR A O 1
ATOM 574 N N . ASP A 1 70 ? -4.180 5.056 34.237 1.00 91.50 70 ASP A N 1
ATOM 575 C CA . ASP A 1 70 ? -2.868 5.497 33.763 1.00 91.50 70 ASP A CA 1
ATOM 576 C C . ASP A 1 70 ? -2.850 5.904 32.279 1.00 91.50 70 ASP A C 1
ATOM 578 O O . ASP A 1 70 ? -1.888 6.522 31.825 1.00 91.50 70 ASP A O 1
ATOM 582 N N . THR A 1 71 ? -3.910 5.589 31.529 1.00 91.81 71 THR A N 1
ATOM 583 C CA . THR A 1 71 ? -4.080 5.949 30.115 1.00 91.81 71 THR A CA 1
ATOM 584 C C . THR A 1 71 ? -5.504 6.423 29.818 1.00 91.81 71 THR A C 1
ATOM 586 O O . THR A 1 71 ? -6.455 6.072 30.529 1.00 91.81 71 THR A O 1
ATOM 589 N N . ILE A 1 72 ? -5.648 7.206 28.745 1.00 91.62 72 ILE A N 1
ATOM 590 C CA . ILE A 1 72 ? -6.947 7.671 28.247 1.00 91.62 72 ILE A CA 1
ATOM 591 C C . ILE A 1 72 ? -7.792 6.514 27.693 1.00 91.62 72 ILE A C 1
ATOM 593 O O . ILE A 1 72 ? -8.997 6.473 27.925 1.00 91.62 72 ILE A O 1
ATOM 597 N N . ASP A 1 73 ? -7.160 5.521 27.062 1.00 90.31 73 ASP A N 1
ATOM 598 C CA . ASP A 1 73 ? -7.828 4.302 26.591 1.00 90.31 73 ASP A CA 1
ATOM 599 C C . ASP A 1 73 ? -8.426 3.516 27.757 1.00 90.31 73 ASP A C 1
ATOM 601 O O . ASP A 1 73 ? -9.587 3.104 27.703 1.00 90.31 73 ASP A O 1
ATOM 605 N N . ASN A 1 74 ? -7.675 3.381 28.857 1.00 92.81 74 ASN A N 1
ATOM 606 C CA . ASN A 1 74 ? -8.209 2.811 30.088 1.00 92.81 74 ASN A CA 1
ATOM 607 C C . ASN A 1 74 ? -9.364 3.659 30.624 1.00 92.81 74 ASN A C 1
ATOM 609 O O . ASN A 1 74 ? -10.368 3.089 31.035 1.00 92.81 74 ASN A O 1
ATOM 613 N N . ALA A 1 75 ? -9.294 4.992 30.557 1.00 94.56 75 ALA A N 1
ATOM 614 C CA . ALA A 1 75 ? -10.413 5.831 30.979 1.00 94.56 75 ALA A CA 1
ATOM 615 C C . ALA A 1 75 ? -11.683 5.570 30.149 1.00 94.56 75 ALA A C 1
ATOM 617 O O . ALA A 1 75 ? -12.753 5.349 30.719 1.00 94.56 75 ALA A O 1
ATOM 618 N N . PHE A 1 76 ? -11.573 5.499 28.819 1.00 94.12 76 PHE A N 1
ATOM 619 C CA . PHE A 1 76 ? -12.694 5.135 27.947 1.00 94.12 76 PHE A CA 1
ATOM 620 C C . PHE A 1 76 ? -13.221 3.723 28.224 1.00 94.12 76 PHE A C 1
ATOM 622 O O . PHE A 1 76 ? -14.435 3.527 28.297 1.00 94.12 76 PHE A O 1
ATOM 629 N N . SER A 1 77 ? -12.324 2.757 28.424 1.00 92.81 77 SER A N 1
ATOM 630 C CA . SER A 1 77 ? -12.661 1.364 28.734 1.00 92.81 77 SER A CA 1
ATOM 631 C C . SER A 1 77 ? -13.406 1.236 30.068 1.00 92.81 77 SER A C 1
ATOM 633 O O . SER A 1 77 ? -14.420 0.546 30.152 1.00 92.81 77 SER A O 1
ATOM 635 N N . VAL A 1 78 ? -12.962 1.967 31.094 1.00 95.06 78 VAL A N 1
ATOM 636 C CA . VAL A 1 78 ? -13.601 2.033 32.417 1.00 95.06 78 VAL A CA 1
ATOM 637 C C . VAL A 1 78 ? -14.994 2.647 32.319 1.00 95.06 78 VAL A C 1
ATOM 639 O O . VAL A 1 78 ? -15.954 2.067 32.822 1.00 95.06 78 VAL A O 1
ATOM 642 N N . ILE A 1 79 ? -15.130 3.792 31.640 1.00 96.06 79 ILE A N 1
ATOM 643 C CA . ILE A 1 79 ? -16.431 4.451 31.453 1.00 96.06 79 ILE A CA 1
ATOM 644 C C . ILE A 1 79 ? -17.388 3.522 30.702 1.00 96.06 79 ILE A C 1
ATOM 646 O O . ILE A 1 79 ? -18.542 3.380 31.097 1.00 96.06 79 ILE A O 1
ATOM 650 N N . TYR A 1 80 ? -16.920 2.851 29.651 1.00 95.12 80 TYR A N 1
ATOM 651 C CA . TYR A 1 80 ? -17.723 1.881 28.917 1.00 95.12 80 TYR A CA 1
ATOM 652 C C . TYR A 1 80 ? -18.199 0.719 29.802 1.00 95.12 80 TYR A C 1
ATOM 654 O O . TYR A 1 80 ? -19.400 0.437 29.825 1.00 95.12 80 TYR A O 1
ATOM 662 N N . ASP A 1 81 ? -17.297 0.090 30.562 1.00 93.44 81 ASP A N 1
ATOM 663 C CA . ASP A 1 81 ? -17.623 -1.036 31.447 1.00 93.44 81 ASP A CA 1
ATOM 664 C C . ASP A 1 81 ? -18.651 -0.628 32.526 1.00 93.44 81 ASP A C 1
ATOM 666 O O . ASP A 1 81 ? -19.541 -1.413 32.869 1.00 93.44 81 ASP A O 1
ATOM 670 N N . ILE A 1 82 ? -18.581 0.616 33.016 1.00 94.12 82 ILE A N 1
ATOM 671 C CA . ILE A 1 82 ? -19.546 1.193 33.967 1.00 94.12 82 ILE A CA 1
ATOM 672 C C . ILE A 1 82 ? -20.901 1.436 33.301 1.00 94.12 82 ILE A C 1
ATOM 674 O O . ILE A 1 82 ? -21.941 1.080 33.855 1.00 94.12 82 ILE A O 1
ATOM 678 N N . LEU A 1 83 ? -20.922 2.022 32.102 1.00 93.44 83 LEU A N 1
ATOM 679 C CA . LEU A 1 83 ? -22.162 2.280 31.366 1.00 93.44 83 LEU A CA 1
ATOM 680 C C . LEU A 1 83 ? -22.845 0.988 30.895 1.00 93.44 83 LEU A C 1
ATOM 682 O O . LEU A 1 83 ? -24.066 0.963 30.719 1.00 93.44 83 LEU A O 1
ATOM 686 N N . ASN A 1 84 ? -22.086 -0.097 30.742 1.00 90.88 84 ASN A N 1
ATOM 687 C CA . ASN A 1 84 ? -22.572 -1.417 30.357 1.00 90.88 84 ASN A CA 1
ATOM 688 C C . ASN A 1 84 ? -23.013 -2.270 31.566 1.00 90.88 84 ASN A C 1
ATOM 690 O O . ASN A 1 84 ? -22.567 -3.404 31.762 1.00 90.88 84 ASN A O 1
ATOM 694 N N . HIS A 1 85 ? -23.914 -1.729 32.386 1.00 91.88 85 HIS A N 1
ATOM 695 C CA . HIS A 1 85 ? -24.525 -2.436 33.514 1.00 91.88 85 HIS A CA 1
ATOM 696 C C . HIS A 1 85 ? -26.006 -2.750 33.250 1.00 91.88 85 HIS A C 1
ATOM 698 O O . HIS A 1 85 ? -26.619 -2.247 32.304 1.00 91.88 85 HIS A O 1
ATOM 704 N N . ASN A 1 86 ? -26.574 -3.609 34.100 1.00 90.31 86 ASN A N 1
ATOM 705 C CA . ASN A 1 86 ? -28.005 -3.877 34.154 1.00 90.31 86 ASN A CA 1
ATOM 706 C C . ASN A 1 86 ? -28.453 -3.843 35.616 1.00 90.31 86 ASN A C 1
ATOM 708 O O . ASN A 1 86 ? -27.895 -4.563 36.441 1.00 90.31 86 ASN A O 1
ATOM 712 N N . THR A 1 87 ? -29.437 -3.011 35.935 1.00 88.88 87 THR A N 1
ATOM 713 C CA . THR A 1 87 ? -29.954 -2.872 37.305 1.00 88.88 87 THR A CA 1
ATOM 714 C C . THR A 1 87 ? -30.876 -4.017 37.734 1.00 88.88 87 THR A C 1
ATOM 716 O O . THR A 1 87 ? -31.191 -4.138 38.913 1.00 88.88 87 THR A O 1
ATOM 719 N N . GLY A 1 88 ? -31.369 -4.824 36.789 1.00 88.00 88 GLY A N 1
ATOM 720 C CA . GLY A 1 88 ? -32.405 -5.834 37.017 1.00 88.00 88 GLY A CA 1
ATOM 721 C C . GLY A 1 88 ? -33.830 -5.270 37.107 1.00 88.00 88 GLY A C 1
ATOM 722 O O . GLY A 1 88 ? -34.791 -6.041 37.160 1.00 88.00 88 GLY A O 1
ATOM 723 N N . TYR A 1 89 ? -34.005 -3.945 37.081 1.00 87.19 89 TYR A N 1
ATOM 724 C CA . TYR A 1 89 ? -35.314 -3.299 37.110 1.00 87.19 89 TYR A CA 1
ATOM 725 C C . TYR A 1 89 ? -35.849 -3.099 35.687 1.00 87.19 89 TYR A C 1
ATOM 727 O O . TYR A 1 89 ? -35.323 -2.298 34.920 1.00 87.19 89 TYR A O 1
ATOM 735 N N . LYS A 1 90 ? -36.939 -3.797 35.342 1.00 83.25 90 LYS A N 1
ATOM 736 C CA . LYS A 1 90 ? -37.632 -3.631 34.052 1.00 83.25 90 LYS A CA 1
ATOM 737 C C . LYS A 1 90 ? -38.038 -2.166 33.829 1.00 83.25 90 LYS A C 1
ATOM 739 O O . LYS A 1 90 ? -38.637 -1.574 34.735 1.00 83.25 90 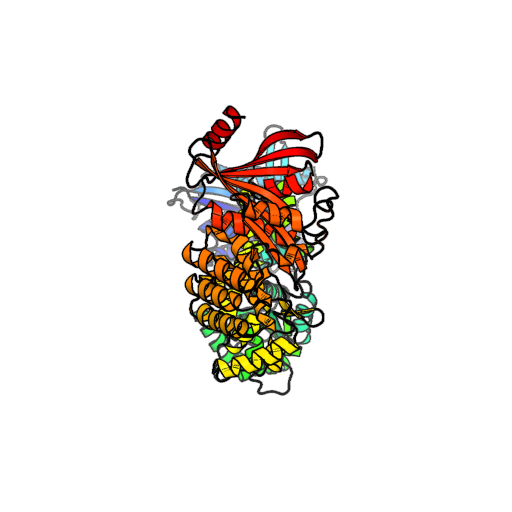LYS A O 1
ATOM 744 N N . ASP A 1 91 ? -37.779 -1.643 32.630 1.00 85.19 91 ASP A N 1
ATOM 745 C CA . ASP A 1 91 ? -37.962 -0.241 32.203 1.00 85.19 91 ASP A CA 1
ATOM 746 C C . ASP A 1 91 ? -36.916 0.744 32.772 1.00 85.19 91 ASP A C 1
ATOM 748 O O . ASP A 1 91 ? -36.990 1.947 32.518 1.00 85.19 91 ASP A O 1
ATOM 752 N N . TYR A 1 92 ? -35.965 0.239 33.563 1.00 86.62 92 TYR A N 1
ATOM 753 C CA . TYR A 1 92 ? -34.902 0.989 34.233 1.00 86.62 92 TYR A CA 1
ATOM 754 C C . TYR A 1 92 ? -33.587 0.207 34.189 1.00 86.62 92 TYR A C 1
ATOM 756 O O . TYR A 1 92 ? -32.816 0.221 35.148 1.00 86.62 92 TYR A O 1
ATOM 764 N N . GLU A 1 93 ? -33.326 -0.498 33.085 1.00 89.62 93 GLU A N 1
ATOM 765 C CA . GLU A 1 93 ? -32.191 -1.415 32.969 1.00 89.62 93 GLU A CA 1
ATOM 766 C C . GLU A 1 93 ? -30.851 -0.692 33.148 1.00 89.62 93 GLU A C 1
ATOM 768 O O . GLU A 1 93 ? -29.881 -1.321 33.558 1.00 89.62 93 GLU A O 1
ATOM 773 N N . ARG A 1 94 ? -30.792 0.621 32.888 1.00 90.62 94 ARG A N 1
ATOM 774 C CA . ARG A 1 94 ? -29.589 1.446 33.044 1.00 90.62 94 ARG A CA 1
ATOM 775 C C . ARG A 1 94 ? -29.835 2.673 33.918 1.00 90.62 94 ARG A C 1
ATOM 777 O O . ARG A 1 94 ? -30.875 3.322 33.831 1.00 90.62 94 ARG A O 1
ATOM 784 N N . ILE A 1 95 ? -28.821 3.006 34.705 1.00 90.75 95 ILE A N 1
ATOM 785 C CA . ILE A 1 95 ? -28.717 4.179 35.565 1.00 90.75 95 ILE A CA 1
ATOM 786 C C . ILE A 1 95 ? -28.048 5.307 34.766 1.00 90.75 95 ILE A C 1
ATOM 788 O O . ILE A 1 95 ? -27.019 5.065 34.123 1.00 90.75 95 ILE A O 1
ATOM 792 N N . PRO A 1 96 ? -28.604 6.531 34.775 1.00 92.75 96 PRO A N 1
ATOM 793 C CA . PRO A 1 96 ? -27.938 7.684 34.195 1.00 92.75 96 PRO A CA 1
ATOM 794 C C . PRO A 1 96 ? -26.804 8.179 35.107 1.00 92.75 96 PRO A C 1
ATOM 796 O O . PRO A 1 96 ? -26.952 8.207 36.328 1.00 92.75 96 PRO A O 1
ATOM 799 N N . PHE A 1 97 ? -25.692 8.612 34.512 1.00 94.06 97 PHE A N 1
ATOM 800 C CA . PHE A 1 97 ? -24.505 9.069 35.244 1.00 94.06 97 PHE A CA 1
ATOM 801 C C . PHE A 1 97 ? -24.084 10.491 34.898 1.00 94.06 97 PHE A C 1
ATOM 803 O O . PHE A 1 97 ? -24.221 10.954 33.767 1.00 94.06 97 PHE A O 1
ATOM 810 N N . GLU A 1 98 ? -23.483 11.148 35.875 1.00 94.50 98 GLU A N 1
ATOM 811 C CA . GLU A 1 98 ? -22.676 12.340 35.678 1.00 94.50 98 GLU A CA 1
ATOM 812 C C . GLU A 1 98 ? -21.213 11.918 35.679 1.00 94.50 98 GLU A C 1
ATOM 814 O O . GLU A 1 98 ? -20.711 11.409 36.683 1.00 94.50 98 GLU A O 1
ATOM 819 N N . ILE A 1 99 ? -20.540 12.083 34.543 1.00 95.44 99 ILE A N 1
ATOM 820 C CA . ILE A 1 99 ? -19.160 11.630 34.382 1.00 95.44 99 ILE A CA 1
ATOM 821 C C . ILE A 1 99 ? -18.290 12.822 34.030 1.00 95.44 99 ILE A C 1
ATOM 823 O O . ILE A 1 99 ? -18.559 13.510 33.046 1.00 95.44 99 ILE A O 1
ATOM 827 N N . ALA A 1 100 ? -17.236 13.051 34.807 1.00 95.12 100 ALA A N 1
ATOM 828 C CA . ALA A 1 100 ? -16.235 14.063 34.500 1.00 95.12 100 ALA A CA 1
ATOM 829 C C . ALA A 1 100 ? -14.835 13.451 34.480 1.00 95.12 100 ALA A C 1
ATOM 831 O O . ALA A 1 100 ? -14.456 12.732 35.402 1.00 95.12 100 ALA A O 1
ATOM 832 N N . VAL A 1 101 ? -14.063 13.752 33.438 1.00 95.19 101 VAL A N 1
ATOM 833 C CA . VAL A 1 101 ? -12.702 13.243 33.250 1.00 95.19 101 VAL A CA 1
ATOM 834 C C . VAL A 1 101 ? -11.709 14.393 33.311 1.00 95.19 101 VAL A C 1
ATOM 836 O O . VAL A 1 101 ? -11.845 15.391 32.603 1.00 95.19 101 VAL A O 1
ATOM 839 N N . GLY A 1 102 ? -10.703 14.239 34.164 1.00 93.12 102 GLY A N 1
ATOM 840 C CA . GLY A 1 102 ? -9.600 15.177 34.331 1.00 93.12 102 GLY A CA 1
ATOM 841 C C . GLY A 1 102 ? -8.245 14.484 34.293 1.00 93.12 102 GLY A C 1
ATOM 842 O O . GLY A 1 102 ? -8.153 13.260 34.247 1.00 93.12 102 GLY A O 1
ATOM 843 N N . THR A 1 103 ? -7.181 15.276 34.357 1.00 90.38 103 THR A N 1
ATOM 844 C CA . THR A 1 103 ? -5.795 14.792 34.443 1.00 90.38 103 THR A CA 1
ATOM 845 C C . THR A 1 103 ? -5.139 15.317 35.709 1.00 90.38 103 THR A C 1
ATOM 847 O O . THR A 1 103 ? -5.345 16.480 36.049 1.00 90.38 103 THR A O 1
ATOM 850 N N . GLY A 1 104 ? -4.301 14.509 36.354 1.00 85.31 104 GLY A N 1
ATOM 851 C CA . GLY A 1 104 ? -3.454 14.927 37.473 1.00 85.31 104 GLY A CA 1
ATOM 852 C C . GLY A 1 104 ? -2.047 14.354 37.344 1.00 85.31 104 GLY A C 1
ATOM 853 O O . GLY A 1 104 ? -1.864 13.272 36.785 1.00 85.31 104 GLY A O 1
ATOM 854 N N . GLU A 1 105 ? -1.049 15.086 37.833 1.00 82.38 105 GLU A N 1
ATOM 855 C CA . GLU A 1 105 ? 0.343 14.633 37.875 1.00 82.38 105 GLU A CA 1
ATOM 856 C C . GLU A 1 105 ? 0.678 14.135 39.276 1.00 82.38 105 GLU A C 1
ATOM 858 O O . GLU A 1 105 ? 0.484 14.843 40.259 1.00 82.38 105 GLU A O 1
ATOM 863 N N . PHE A 1 106 ? 1.176 12.905 39.362 1.00 78.94 106 PHE A N 1
ATOM 864 C CA . PHE A 1 106 ? 1.424 12.230 40.630 1.00 78.94 106 PHE A CA 1
ATOM 865 C C . PHE A 1 106 ? 2.828 11.642 40.650 1.00 78.94 106 PHE A C 1
ATOM 867 O O . PHE A 1 106 ? 3.321 11.157 39.632 1.00 78.94 106 PHE A O 1
ATOM 874 N N . ASP A 1 107 ? 3.498 11.662 41.797 1.00 75.94 107 ASP A N 1
ATOM 875 C CA . ASP A 1 107 ? 4.775 10.966 41.927 1.00 75.94 107 ASP A CA 1
ATOM 876 C C . ASP A 1 107 ? 4.595 9.434 41.982 1.00 75.94 107 ASP A C 1
ATOM 878 O O . ASP A 1 107 ? 3.496 8.905 42.150 1.00 75.94 107 ASP A O 1
ATOM 882 N N . ASN A 1 108 ? 5.701 8.700 41.844 1.00 71.62 108 ASN A N 1
ATOM 883 C CA . ASN A 1 108 ? 5.694 7.233 41.876 1.00 71.62 108 ASN A CA 1
ATOM 884 C C . ASN A 1 108 ? 5.336 6.635 43.256 1.00 71.62 108 ASN A C 1
ATOM 886 O O . ASN A 1 108 ? 5.197 5.418 43.363 1.00 71.62 108 ASN A O 1
ATOM 890 N N . TRP A 1 109 ? 5.242 7.452 44.310 1.00 70.12 109 TRP A N 1
ATOM 891 C CA . TRP A 1 109 ? 4.907 7.047 45.679 1.00 70.12 109 TRP A CA 1
ATOM 892 C C . TRP A 1 109 ? 3.458 7.381 46.054 1.00 70.12 109 TRP A C 1
ATOM 894 O O . TRP A 1 109 ? 3.020 7.049 47.163 1.00 70.12 109 TRP A O 1
ATOM 904 N N . ALA A 1 110 ? 2.721 8.024 45.144 1.00 70.44 110 ALA A N 1
ATOM 905 C CA . ALA A 1 110 ? 1.328 8.377 45.314 1.00 70.44 110 ALA A CA 1
ATOM 906 C C . ALA A 1 110 ? 0.502 7.129 45.642 1.00 70.44 110 ALA A C 1
ATOM 908 O O . ALA A 1 110 ? 0.577 6.095 44.975 1.00 70.44 110 ALA A O 1
ATOM 909 N N . ARG A 1 111 ? -0.279 7.222 46.721 1.00 70.81 111 ARG A N 1
ATOM 910 C CA . ARG A 1 111 ? -1.160 6.139 47.152 1.00 70.81 111 ARG A CA 1
ATOM 911 C C . ARG A 1 111 ? -2.518 6.328 46.513 1.00 70.81 111 ARG A C 1
ATOM 913 O O . ARG A 1 111 ? -3.203 7.309 46.794 1.00 70.81 111 ARG A O 1
ATOM 920 N N . PHE A 1 112 ? -2.907 5.347 45.710 1.00 73.62 112 PHE A N 1
ATOM 921 C CA . PHE A 1 112 ? -4.165 5.365 44.988 1.00 73.62 112 PHE A CA 1
ATOM 922 C C . PHE A 1 112 ? -5.250 4.476 45.647 1.00 73.62 112 PHE A C 1
ATOM 924 O O . PHE A 1 112 ? -6.156 3.986 44.981 1.00 73.62 112 PHE A O 1
ATOM 931 N N . GLU A 1 113 ? -5.230 4.340 46.979 1.00 67.56 113 GLU A N 1
ATOM 932 C CA . GLU A 1 113 ? -6.218 3.543 47.722 1.00 67.56 113 GLU A CA 1
ATOM 933 C C . GLU A 1 113 ? -6.810 4.265 48.950 1.00 67.56 113 GLU A C 1
ATOM 935 O O . GLU A 1 113 ? -6.105 4.905 49.741 1.00 67.56 113 GLU A O 1
ATOM 940 N N . GLY A 1 114 ? -8.120 4.077 49.155 1.00 64.25 114 GLY A N 1
ATOM 941 C CA . GLY A 1 114 ? -8.843 4.403 50.392 1.00 64.25 114 GLY A CA 1
ATOM 942 C C . GLY A 1 114 ? -9.171 5.888 50.591 1.00 64.25 114 GLY A C 1
ATOM 943 O O . GLY A 1 114 ? -9.185 6.681 49.656 1.00 64.25 114 GLY A O 1
ATOM 944 N N . GLU A 1 115 ? -9.437 6.300 51.837 1.00 56.84 115 GLU A N 1
ATOM 945 C CA . GLU A 1 115 ? -9.634 7.724 52.200 1.00 56.84 115 GLU A CA 1
ATOM 946 C C . GLU A 1 115 ? -8.378 8.582 51.962 1.00 56.84 115 GLU A C 1
ATOM 948 O O . GLU A 1 115 ? -8.438 9.808 51.981 1.00 56.84 115 GLU A O 1
ATOM 953 N N . LYS A 1 116 ? -7.235 7.921 51.734 1.00 53.69 116 LYS A N 1
ATOM 954 C CA . LYS A 1 116 ? -5.951 8.527 51.381 1.00 53.69 116 LYS A CA 1
ATOM 955 C C . LYS A 1 116 ? -5.717 8.601 49.870 1.00 53.69 116 LYS A C 1
ATOM 957 O O . LYS A 1 116 ? -4.621 9.019 49.499 1.00 53.69 116 LYS A O 1
ATOM 962 N N . LEU A 1 117 ? -6.707 8.247 49.032 1.00 59.19 117 LEU A N 1
ATOM 963 C CA . LEU A 1 117 ? -6.753 8.618 47.613 1.00 59.19 117 LEU A CA 1
ATOM 964 C C . LEU A 1 117 ? -6.821 10.148 47.514 1.00 59.19 117 LEU A C 1
ATOM 966 O O . LEU A 1 117 ? -7.883 10.738 47.376 1.00 59.19 117 LEU A O 1
ATOM 970 N N . ILE A 1 118 ? -5.657 10.755 47.704 1.00 53.50 118 ILE A N 1
ATOM 971 C CA . ILE A 1 118 ? -5.300 12.154 47.528 1.00 53.50 118 ILE A CA 1
ATOM 972 C C . ILE A 1 118 ? -6.389 13.130 47.995 1.00 53.50 118 ILE A C 1
ATOM 974 O O . ILE A 1 118 ? -7.217 13.636 47.243 1.00 53.50 118 ILE A O 1
ATOM 978 N N . VAL A 1 119 ? -6.274 13.488 49.276 1.00 47.59 119 VAL A N 1
ATOM 979 C CA . VAL A 1 119 ? -6.675 14.800 49.792 1.00 47.59 119 VAL A CA 1
ATOM 980 C C . VAL A 1 119 ? -5.705 15.853 49.227 1.00 47.59 119 VAL A C 1
ATOM 982 O O . VAL A 1 119 ? -4.929 16.458 49.955 1.00 47.59 119 VAL A O 1
ATOM 985 N N . GLU A 1 120 ? -5.729 16.068 47.915 1.00 50.94 120 GLU A N 1
ATOM 986 C CA . GLU A 1 120 ? -5.302 17.319 47.284 1.00 50.94 120 GLU A CA 1
ATOM 987 C C . GLU A 1 120 ? -6.515 17.824 46.520 1.00 50.94 120 GLU A C 1
ATOM 989 O O . GLU A 1 120 ? -6.860 17.386 45.425 1.00 50.94 120 GLU A O 1
ATOM 994 N N . ASN A 1 121 ? -7.245 18.687 47.223 1.00 56.84 121 ASN A N 1
ATOM 995 C CA . ASN A 1 121 ? -8.606 19.082 46.915 1.00 56.84 121 ASN A CA 1
ATOM 996 C C . ASN A 1 121 ? -8.792 19.630 45.496 1.00 56.84 121 ASN A C 1
ATOM 998 O O . ASN A 1 121 ? -9.909 19.569 45.021 1.00 56.84 121 ASN A O 1
ATOM 1002 N N . GLU A 1 122 ? -7.790 20.190 44.818 1.00 65.00 122 GLU A N 1
ATOM 1003 C CA . GLU A 1 122 ? -8.047 21.096 43.690 1.00 65.00 122 GLU A CA 1
ATOM 1004 C C . GLU A 1 122 ? -8.649 20.433 42.451 1.00 65.00 122 GLU A C 1
ATOM 1006 O O . GLU A 1 122 ? -9.700 20.888 42.017 1.00 65.00 122 GLU A O 1
ATOM 1011 N N . ILE A 1 123 ? -8.077 19.350 41.912 1.00 67.69 123 ILE A N 1
ATOM 1012 C CA . ILE A 1 123 ? -8.604 18.722 40.680 1.00 67.69 123 ILE A CA 1
ATOM 1013 C C . ILE A 1 123 ? -9.933 18.011 40.947 1.00 67.69 123 ILE A C 1
ATOM 1015 O O . ILE A 1 123 ? -10.869 18.138 40.166 1.00 67.69 123 ILE A O 1
ATOM 1019 N N . ILE A 1 124 ? -10.062 17.305 42.073 1.00 69.50 124 ILE A N 1
ATOM 1020 C CA . ILE A 1 124 ? -11.316 16.630 42.445 1.00 69.50 124 ILE A CA 1
ATOM 1021 C C . ILE A 1 124 ? -12.414 17.662 42.736 1.00 69.50 124 ILE A C 1
ATOM 1023 O O . ILE A 1 124 ? -13.538 17.525 42.254 1.00 69.50 124 ILE A O 1
ATOM 1027 N N . LYS A 1 125 ? -12.096 18.736 43.471 1.00 73.12 125 LYS A N 1
ATOM 1028 C CA . LYS A 1 125 ? -12.999 19.881 43.675 1.00 73.12 125 LYS A CA 1
ATOM 1029 C C . LYS A 1 125 ? -13.290 20.590 42.358 1.00 73.12 125 LYS A C 1
ATOM 1031 O O . LYS A 1 125 ? -14.389 21.094 42.191 1.00 73.12 125 LYS A O 1
ATOM 1036 N N . PHE A 1 126 ? -12.359 20.618 41.414 1.00 72.25 126 PHE A N 1
ATOM 1037 C CA . PHE A 1 126 ? -12.584 21.186 40.093 1.00 72.25 126 PHE A CA 1
ATOM 1038 C C . PHE A 1 126 ? -13.550 20.325 39.269 1.00 72.25 126 PHE A C 1
ATOM 1040 O O . PHE A 1 126 ? -14.548 20.844 38.777 1.00 72.25 126 PHE A O 1
ATOM 1047 N N . LEU A 1 127 ? -13.350 19.007 39.202 1.00 79.75 127 LEU A N 1
ATOM 1048 C CA . LEU A 1 127 ? -14.283 18.085 38.544 1.00 79.75 127 LEU A CA 1
ATOM 1049 C C . LEU A 1 127 ? -15.685 18.184 39.166 1.00 79.75 127 LEU A C 1
ATOM 1051 O O . LEU A 1 127 ? -16.661 18.411 38.452 1.00 79.75 127 LEU A O 1
ATOM 1055 N N . LYS A 1 128 ? -15.767 18.092 40.501 1.00 73.94 128 LYS A N 1
ATOM 1056 C CA . LYS A 1 128 ? -17.025 18.051 41.261 1.00 73.94 128 LYS A CA 1
ATOM 1057 C C . LYS A 1 128 ? -17.739 19.401 41.360 1.00 73.94 128 LYS A C 1
ATOM 1059 O O . LYS A 1 128 ? -18.935 19.474 41.123 1.00 73.94 128 LYS A O 1
ATOM 1064 N N . SER A 1 129 ? -17.030 20.454 41.766 1.00 71.19 129 SER A N 1
ATOM 1065 C CA . SER A 1 129 ? -17.614 21.759 42.123 1.00 71.19 129 SER A CA 1
ATOM 1066 C C . SER A 1 129 ? -17.539 22.795 41.008 1.00 71.19 129 SER A C 1
ATOM 1068 O O . SER A 1 129 ? -18.260 23.788 41.066 1.00 71.19 129 SER A O 1
ATOM 1070 N N . TYR A 1 130 ? -16.658 22.605 40.024 1.00 72.25 130 TYR A N 1
ATOM 1071 C CA . TYR A 1 130 ? -16.561 23.509 38.886 1.00 72.25 130 TYR A CA 1
ATOM 1072 C C . TYR A 1 130 ? -17.215 22.860 37.668 1.00 72.25 130 TYR A C 1
ATOM 1074 O O . TYR A 1 130 ? -18.311 23.264 37.302 1.00 72.25 130 TYR A O 1
ATOM 1082 N N . ILE A 1 131 ? -16.643 21.826 37.058 1.00 85.69 131 ILE A N 1
ATOM 1083 C CA . ILE A 1 131 ? -17.127 21.391 35.738 1.00 85.69 131 ILE A CA 1
ATOM 1084 C C . ILE A 1 131 ? -18.551 20.805 35.779 1.00 85.69 131 ILE A C 1
ATOM 1086 O O . ILE A 1 131 ? -19.408 21.263 35.022 1.00 85.69 131 ILE A O 1
ATOM 1090 N N . VAL A 1 132 ? -18.845 19.839 36.657 1.00 88.94 132 VAL A N 1
ATOM 1091 C CA . VAL A 1 132 ? -20.181 19.203 36.711 1.00 88.94 132 VAL A CA 1
ATOM 1092 C C . VAL A 1 132 ? -21.277 20.213 37.071 1.00 88.94 132 VAL A C 1
ATOM 1094 O O . VAL A 1 132 ? -22.314 20.286 36.405 1.00 88.94 132 VAL A O 1
ATOM 1097 N N . ASP A 1 133 ? -21.043 21.043 38.088 1.00 88.94 133 ASP A N 1
ATOM 1098 C CA . ASP A 1 133 ? -22.011 22.055 38.516 1.00 88.94 133 ASP A CA 1
ATOM 1099 C C . ASP A 1 133 ? -22.213 23.156 37.459 1.00 88.94 133 ASP A C 1
ATOM 1101 O O . ASP A 1 133 ? -23.349 23.594 37.238 1.00 88.94 133 ASP A O 1
ATOM 1105 N N . TYR A 1 134 ? -21.157 23.570 36.748 1.00 90.06 134 TYR A N 1
ATOM 1106 C CA . TYR A 1 134 ? -21.281 24.507 35.628 1.00 90.06 134 TYR A CA 1
ATOM 1107 C C . TYR A 1 134 ? -21.999 23.894 34.430 1.00 90.06 134 TYR A C 1
ATOM 1109 O O . TYR A 1 134 ? -22.840 24.571 33.838 1.00 90.06 134 TYR A O 1
ATOM 1117 N N . TYR A 1 135 ? -21.774 22.616 34.123 1.00 92.00 135 TYR A N 1
ATOM 1118 C CA . TYR A 1 135 ? -22.539 21.915 33.093 1.00 92.00 135 TYR A CA 1
ATOM 1119 C C . TYR A 1 135 ? -24.034 21.878 33.434 1.00 92.00 135 TYR A C 1
ATOM 1121 O O . TYR A 1 135 ? -24.865 22.220 32.594 1.00 92.00 135 TYR A O 1
ATOM 1129 N N . ARG A 1 136 ? -24.400 21.565 34.686 1.00 90.56 136 ARG A N 1
ATOM 1130 C CA . ARG A 1 136 ? -25.801 21.594 35.153 1.00 90.56 136 ARG A CA 1
ATOM 1131 C C . ARG A 1 136 ? -26.440 22.979 34.993 1.00 90.56 136 ARG A C 1
ATOM 1133 O O . ARG A 1 136 ? -27.588 23.072 34.555 1.00 90.56 136 ARG A O 1
ATOM 1140 N N . LYS A 1 137 ? -25.723 24.054 35.352 1.00 90.38 137 LYS A N 1
ATOM 1141 C CA . LYS A 1 137 ? -26.187 25.446 35.175 1.00 90.38 137 LYS A CA 1
ATOM 1142 C C . LYS A 1 137 ? -26.347 25.800 33.695 1.00 90.38 137 LYS A C 1
ATOM 1144 O O . LYS A 1 137 ? -27.394 26.313 33.299 1.00 90.38 137 LYS A O 1
ATOM 1149 N N . TRP A 1 138 ? -25.335 25.495 32.884 1.00 92.12 138 TRP A N 1
ATOM 1150 C CA . TRP A 1 138 ? -25.344 25.713 31.441 1.00 92.12 138 TRP A CA 1
ATOM 1151 C C . TRP A 1 138 ? -26.508 24.975 30.774 1.00 92.12 138 TRP A C 1
ATOM 1153 O O . TRP A 1 138 ? -27.250 25.582 30.003 1.00 92.12 138 TRP A O 1
ATOM 1163 N N . TYR A 1 139 ? -26.727 23.703 31.114 1.00 91.31 139 TYR A N 1
ATOM 1164 C CA . TYR A 1 139 ? -27.792 22.891 30.532 1.00 91.31 139 TYR A CA 1
ATOM 1165 C C . TYR A 1 139 ? -29.168 23.491 30.822 1.00 91.31 139 TYR A C 1
ATOM 1167 O O . TYR A 1 139 ? -29.951 23.669 29.893 1.00 91.31 139 TYR A O 1
ATOM 1175 N N . LYS A 1 140 ? -29.447 23.865 32.080 1.00 91.19 140 LYS A N 1
ATOM 1176 C CA . LYS A 1 140 ? -30.715 24.516 32.460 1.00 91.19 140 LYS A CA 1
ATOM 1177 C C . LYS A 1 140 ? -30.954 25.800 31.669 1.00 91.19 140 LYS A C 1
ATOM 1179 O O . LYS A 1 140 ? -32.030 25.976 31.110 1.00 91.19 140 LYS A O 1
ATOM 1184 N N . LYS A 1 141 ? -29.928 26.653 31.567 1.00 89.06 141 LYS A N 1
ATOM 1185 C CA . LYS A 1 141 ? -30.000 27.922 30.829 1.00 89.06 141 LYS A CA 1
ATOM 1186 C C . LYS A 1 141 ? -30.313 27.726 29.340 1.00 89.06 141 LYS A C 1
ATOM 1188 O O . LYS A 1 141 ? -30.986 28.567 28.759 1.00 89.06 141 LYS A O 1
ATOM 1193 N N . ASN A 1 142 ? -29.821 26.647 28.730 1.00 89.81 142 ASN A N 1
ATOM 1194 C CA . ASN A 1 142 ? -29.971 26.385 27.294 1.00 89.81 142 ASN A CA 1
ATOM 1195 C C . ASN A 1 142 ? -31.136 25.444 26.940 1.00 89.81 142 ASN A C 1
ATOM 1197 O O . ASN A 1 142 ? -31.381 25.217 25.761 1.00 89.81 142 ASN A O 1
ATOM 1201 N N . ASN A 1 143 ? -31.843 24.889 27.928 1.00 89.88 143 ASN A N 1
ATOM 1202 C CA . ASN A 1 143 ? -32.928 23.926 27.714 1.00 89.88 143 ASN A CA 1
ATOM 1203 C C . ASN A 1 143 ? -34.168 24.284 28.547 1.00 89.88 143 ASN A C 1
ATOM 1205 O O . ASN A 1 143 ? -34.735 23.410 29.196 1.00 89.88 143 ASN A O 1
ATOM 1209 N N . ASP A 1 144 ? -34.568 25.558 28.571 1.00 88.56 144 ASP A N 1
ATOM 1210 C CA . ASP A 1 144 ? -35.799 26.036 29.226 1.00 88.56 144 ASP A CA 1
ATOM 1211 C C . ASP A 1 144 ? -35.975 25.540 30.679 1.00 88.56 144 ASP A C 1
ATOM 1213 O O . ASP A 1 144 ? -37.024 25.013 31.057 1.00 88.56 144 ASP A O 1
ATOM 1217 N N . ASP A 1 145 ? -34.914 25.636 31.489 1.00 86.69 145 ASP A N 1
ATOM 1218 C CA . ASP A 1 145 ? -34.867 25.178 32.887 1.00 86.69 145 ASP A CA 1
ATOM 1219 C C . ASP A 1 145 ? -35.135 23.672 33.096 1.00 86.69 145 ASP A C 1
ATOM 1221 O O . ASP A 1 145 ? -35.367 23.204 34.221 1.00 86.69 145 ASP A O 1
ATOM 1225 N N . GLN A 1 146 ? -35.040 22.863 32.038 1.00 86.50 146 GLN A N 1
ATOM 1226 C CA . GLN A 1 146 ? -35.172 21.416 32.144 1.00 86.50 146 GLN A CA 1
ATOM 1227 C C . GLN A 1 146 ? -34.020 20.795 32.945 1.00 86.50 146 GLN A C 1
ATOM 1229 O O . GLN A 1 146 ? -32.850 21.169 32.839 1.00 86.50 146 GLN A O 1
ATOM 1234 N N . LYS A 1 147 ? -34.359 19.781 33.750 1.00 86.50 147 LYS A N 1
ATOM 1235 C CA . LYS A 1 147 ? -33.372 18.935 34.434 1.00 86.50 147 LYS A CA 1
ATOM 1236 C C . LYS A 1 147 ? -32.757 17.946 33.443 1.00 86.50 147 LYS A C 1
ATOM 1238 O O . LYS A 1 147 ? -33.473 17.391 32.611 1.00 86.50 147 LYS A O 1
ATOM 1243 N N . ILE A 1 148 ? -31.462 17.677 33.594 1.00 89.69 148 ILE A N 1
ATOM 1244 C CA . ILE A 1 148 ? -30.768 16.614 32.860 1.00 89.69 148 ILE A CA 1
ATOM 1245 C C . ILE A 1 148 ? -31.371 15.267 33.282 1.00 89.69 148 ILE A C 1
ATOM 1247 O O . ILE A 1 148 ? -31.594 15.033 34.471 1.00 89.69 148 ILE A O 1
ATOM 1251 N N . LYS A 1 149 ? -31.672 14.402 32.309 1.00 88.00 149 LYS A N 1
ATOM 1252 C CA . LYS A 1 149 ? -32.296 13.083 32.542 1.00 88.00 149 LYS A CA 1
ATOM 1253 C C . LYS A 1 149 ? -31.476 11.907 32.012 1.00 88.00 149 LYS A C 1
ATOM 1255 O O . LYS A 1 149 ? -31.805 10.765 32.310 1.00 88.00 149 LYS A O 1
ATOM 1260 N N . SER A 1 150 ? -30.447 12.178 31.218 1.00 91.06 150 SER A N 1
ATOM 1261 C CA . SER A 1 150 ? -29.590 11.183 30.580 1.00 91.06 150 SER A CA 1
ATOM 1262 C C . SER A 1 150 ? -28.150 11.347 31.039 1.00 91.06 150 SER A C 1
ATOM 1264 O O . SER A 1 150 ? -27.753 12.430 31.467 1.00 91.06 150 SER A O 1
ATOM 1266 N N . THR A 1 151 ? -27.367 10.278 30.906 1.00 94.25 151 THR A N 1
ATOM 1267 C CA . THR A 1 151 ? -25.928 10.321 31.159 1.00 94.25 151 THR A CA 1
ATOM 1268 C C . THR A 1 151 ? -25.259 11.442 30.369 1.00 94.25 151 THR A C 1
ATOM 1270 O O . THR A 1 151 ? -25.564 11.628 29.190 1.00 94.25 151 THR A O 1
ATOM 1273 N N . PHE A 1 152 ? -24.309 12.134 30.992 1.00 94.94 152 PHE A N 1
ATOM 1274 C CA . PHE A 1 152 ? -23.387 13.033 30.303 1.00 94.94 152 PHE A CA 1
ATOM 1275 C C . PHE A 1 152 ? -21.942 12.740 30.697 1.00 94.94 152 PHE A C 1
ATOM 1277 O O . PHE A 1 152 ? -21.662 12.278 31.803 1.00 94.94 152 PHE A O 1
ATOM 1284 N N . LEU A 1 153 ? -21.032 13.030 29.769 1.00 96.00 153 LEU A N 1
ATOM 1285 C CA . LEU A 1 153 ? -19.593 12.902 29.942 1.00 96.00 153 LEU A CA 1
ATOM 1286 C C . LEU A 1 153 ? -18.938 14.230 29.578 1.00 96.00 153 LEU A C 1
ATOM 1288 O O . LEU A 1 153 ? -19.164 14.745 28.485 1.00 96.00 153 LEU A O 1
ATOM 1292 N N . ILE A 1 154 ? -18.134 14.778 30.480 1.00 96.19 154 ILE A N 1
ATOM 1293 C CA . ILE A 1 154 ? -17.419 16.040 30.277 1.00 96.19 154 ILE A CA 1
ATOM 1294 C C . ILE A 1 154 ? -15.929 15.873 30.567 1.00 96.19 154 ILE A C 1
ATOM 1296 O O . ILE A 1 154 ? -15.541 15.182 31.503 1.00 96.19 154 ILE A O 1
ATOM 1300 N N . PHE A 1 155 ? -15.093 16.527 29.774 1.00 94.94 155 PHE A N 1
ATOM 1301 C CA . PHE A 1 155 ? -13.646 16.569 29.946 1.00 94.94 155 PHE A CA 1
ATOM 1302 C C . PHE A 1 155 ? -13.215 17.955 30.426 1.00 94.94 155 PHE A C 1
ATOM 1304 O O . PHE A 1 155 ? -13.740 18.976 29.963 1.00 94.94 155 PHE A O 1
ATOM 1311 N N . THR A 1 156 ? -12.236 17.993 31.335 1.00 92.94 156 THR A N 1
ATOM 1312 C CA . THR A 1 156 ? -11.449 19.207 31.588 1.00 92.94 156 THR A CA 1
ATOM 1313 C C . THR A 1 156 ? -10.711 19.603 30.309 1.00 92.94 156 THR A C 1
ATOM 1315 O O . THR A 1 156 ? -10.452 18.759 29.453 1.00 92.94 156 THR A O 1
ATOM 1318 N N . GLU A 1 157 ? -10.306 20.866 30.189 1.00 91.06 157 GLU A N 1
ATOM 1319 C CA . GLU A 1 157 ? -9.448 21.310 29.082 1.00 91.06 157 GLU A CA 1
ATOM 1320 C C . GLU A 1 157 ? -8.161 20.479 28.987 1.00 91.06 157 GLU A C 1
ATOM 1322 O O . GLU A 1 157 ? -7.815 19.976 27.923 1.00 91.06 157 GLU A O 1
ATOM 1327 N N . THR A 1 158 ? -7.513 20.214 30.123 1.00 90.75 158 THR A N 1
ATOM 1328 C CA . THR A 1 158 ? -6.294 19.398 30.157 1.00 90.75 158 THR A CA 1
ATOM 1329 C C . THR A 1 158 ? -6.516 17.956 29.703 1.00 90.75 158 THR A C 1
ATOM 1331 O O . THR A 1 158 ? -5.640 17.397 29.059 1.00 90.75 158 THR A O 1
ATOM 1334 N N . ALA A 1 159 ? -7.662 17.343 30.018 1.00 92.69 159 ALA A N 1
ATOM 1335 C CA . ALA A 1 159 ? -7.977 15.986 29.580 1.00 92.69 159 ALA A CA 1
ATOM 1336 C C . ALA A 1 159 ? -8.415 15.949 28.113 1.00 92.69 159 ALA A C 1
ATOM 1338 O O . ALA A 1 159 ? -8.080 15.007 27.400 1.00 92.69 159 ALA A O 1
ATOM 1339 N N . TYR A 1 160 ? -9.124 16.982 27.653 1.00 94.75 160 TYR A N 1
ATOM 1340 C CA . TYR A 1 160 ? -9.477 17.148 26.250 1.00 94.75 160 TYR A CA 1
ATOM 1341 C C . TYR A 1 160 ? -8.230 17.246 25.369 1.00 94.75 160 TYR A C 1
ATOM 1343 O O . TYR A 1 160 ? -8.193 16.629 24.307 1.00 94.75 160 TYR A O 1
ATOM 1351 N N . GLU A 1 161 ? -7.190 17.962 25.804 1.00 93.62 161 GLU A N 1
ATOM 1352 C CA . GLU A 1 161 ? -5.979 18.122 24.996 1.00 93.62 161 GLU A CA 1
ATOM 1353 C C . GLU A 1 161 ? -5.219 16.815 24.735 1.00 93.62 161 GLU A C 1
ATOM 1355 O O . GLU A 1 161 ? -4.599 16.682 23.674 1.00 93.62 161 GLU A O 1
ATOM 1360 N N . GLU A 1 162 ? -5.346 15.839 25.637 1.00 92.62 162 GLU A N 1
ATOM 1361 C CA . GLU A 1 162 ? -4.779 14.492 25.494 1.00 92.62 162 GLU A CA 1
ATOM 1362 C C . GLU A 1 162 ? -5.561 13.604 24.514 1.00 92.62 162 GLU A C 1
ATOM 1364 O O . GLU A 1 162 ? -5.054 12.562 24.108 1.00 92.62 162 GLU A O 1
ATOM 1369 N N . LEU A 1 163 ? -6.779 13.990 24.114 1.00 92.00 163 LEU A N 1
ATOM 1370 C CA . LEU A 1 163 ? -7.561 13.215 23.154 1.00 92.00 163 LEU A CA 1
ATOM 1371 C C . LEU A 1 163 ? -6.910 13.217 21.762 1.00 92.00 163 LEU A C 1
ATOM 1373 O O . LEU A 1 163 ? -6.349 14.217 21.286 1.00 92.00 163 LEU A O 1
ATOM 1377 N N . ASP A 1 164 ? -7.063 12.097 21.061 1.00 89.06 164 ASP A N 1
ATOM 1378 C CA . ASP A 1 164 ? -6.730 11.998 19.644 1.00 89.06 164 ASP A CA 1
ATOM 1379 C C . ASP A 1 164 ? -7.644 12.900 18.793 1.00 89.06 164 ASP A C 1
ATOM 1381 O O . ASP A 1 164 ? -8.766 13.218 19.206 1.00 89.06 164 ASP A O 1
ATOM 1385 N N . PRO A 1 165 ? -7.219 13.317 17.584 1.00 89.25 165 PRO A N 1
ATOM 1386 C CA . PRO A 1 165 ? -7.970 14.259 16.749 1.00 89.25 165 PRO A CA 1
ATOM 1387 C C . PRO A 1 165 ? -9.390 13.780 16.439 1.00 89.25 165 PRO A C 1
ATOM 1389 O O . PRO A 1 165 ? -10.338 14.567 16.477 1.00 89.25 165 PRO A O 1
ATOM 1392 N N . LEU A 1 166 ? -9.551 12.480 16.176 1.00 88.69 166 LEU A N 1
ATOM 1393 C CA . LEU A 1 166 ? -10.853 11.878 15.898 1.00 88.69 166 LEU A CA 1
ATOM 1394 C C . LEU A 1 166 ? -11.776 11.868 17.124 1.00 88.69 166 LEU A C 1
ATOM 1396 O O . LEU A 1 166 ? -12.991 11.998 16.967 1.00 88.69 166 LEU A O 1
ATOM 1400 N N . ASP A 1 167 ? -11.226 11.764 18.335 1.00 91.25 167 ASP A N 1
ATOM 1401 C CA . ASP A 1 167 ? -12.006 11.821 19.572 1.00 91.25 167 ASP A CA 1
ATOM 1402 C C . ASP A 1 167 ? -12.331 13.259 19.983 1.00 91.25 167 ASP A C 1
ATOM 1404 O O . ASP A 1 167 ? -13.449 13.519 20.427 1.00 91.25 167 ASP A O 1
ATOM 1408 N N . LYS A 1 168 ? -11.436 14.222 19.726 1.00 92.75 168 LYS A N 1
ATOM 1409 C CA . LYS A 1 168 ? -11.721 15.658 19.905 1.00 92.75 168 LYS A CA 1
ATOM 1410 C C . LYS A 1 168 ? -12.958 16.100 19.117 1.00 92.75 168 LYS A C 1
ATOM 1412 O O . LYS A 1 168 ? -13.788 16.836 19.642 1.00 92.75 168 LYS A O 1
ATOM 1417 N N . LYS A 1 169 ? -13.156 15.584 17.897 1.00 91.06 169 LYS A N 1
ATOM 1418 C CA . LYS A 1 169 ? -14.352 15.858 17.069 1.00 91.06 169 LYS A CA 1
ATOM 1419 C C . LYS A 1 169 ? -15.666 15.339 17.663 1.00 91.06 169 LYS A C 1
ATOM 1421 O O . LYS A 1 169 ? -16.737 15.743 17.215 1.00 91.06 169 LYS A O 1
ATOM 1426 N N . LYS A 1 170 ? -15.604 14.428 18.638 1.00 93.12 170 LYS A N 1
ATOM 1427 C CA . LYS A 1 170 ? -16.772 13.886 19.352 1.00 93.12 170 LYS A CA 1
ATOM 1428 C C . LYS A 1 170 ? -17.153 14.756 20.560 1.00 93.12 170 LYS A C 1
ATOM 1430 O O . LYS A 1 170 ? -18.151 14.456 21.221 1.00 93.12 170 LYS A O 1
ATOM 1435 N N . CYS A 1 171 ? -16.387 15.816 20.828 1.00 94.75 171 CYS A N 1
ATOM 1436 C CA . CYS A 1 171 ? -16.630 16.785 21.885 1.00 94.75 171 CYS A CA 1
ATOM 1437 C C . CYS A 1 171 ? -17.312 18.056 21.367 1.00 94.75 171 CYS A C 1
ATOM 1439 O O . CYS A 1 171 ? -16.999 18.563 20.293 1.00 94.75 171 CYS A O 1
ATOM 1441 N N . GLN A 1 172 ? -18.172 18.634 22.198 1.00 95.62 172 GLN A N 1
ATOM 1442 C CA . GLN A 1 172 ? -18.660 19.999 22.077 1.00 95.62 172 GLN A CA 1
ATOM 1443 C C . GLN A 1 172 ? -17.969 20.865 23.131 1.00 95.62 172 GLN A C 1
ATOM 1445 O O . GLN A 1 172 ? -18.110 20.614 24.330 1.00 95.62 172 GLN A O 1
ATOM 1450 N N . GLN A 1 173 ? -17.255 21.902 22.695 1.00 95.44 173 GLN A N 1
ATOM 1451 C CA . GLN A 1 173 ? -16.733 22.914 23.609 1.00 95.44 173 GLN A CA 1
ATOM 1452 C C . GLN A 1 173 ? -17.887 23.732 24.194 1.00 95.44 173 GLN A C 1
ATOM 1454 O O . GLN A 1 173 ? -18.776 24.193 23.473 1.00 95.44 173 GLN A O 1
ATOM 1459 N N . ILE A 1 174 ? -17.858 23.928 25.507 1.00 92.88 174 ILE A N 1
ATOM 1460 C CA . ILE A 1 174 ? -18.817 24.732 26.252 1.00 92.88 174 ILE A CA 1
ATOM 1461 C C . ILE A 1 174 ? -18.029 25.771 27.046 1.00 92.88 174 ILE A C 1
ATOM 1463 O O . ILE A 1 174 ? -17.159 25.416 27.837 1.00 92.88 174 ILE A O 1
ATOM 1467 N N . SER A 1 175 ? -18.354 27.048 26.831 1.00 89.50 175 SER A N 1
ATOM 1468 C CA . SER A 1 175 ? -17.930 28.151 27.697 1.00 89.50 175 SER A CA 1
ATOM 1469 C C . SER A 1 175 ? -19.134 28.645 28.497 1.00 89.50 175 SER A C 1
ATOM 1471 O O . SER A 1 175 ? -20.228 28.843 27.951 1.00 89.50 175 SER A O 1
ATOM 1473 N N . TYR A 1 176 ? -18.950 28.796 29.805 1.00 86.19 176 TYR A N 1
ATOM 1474 C CA . TYR A 1 176 ? -19.951 29.341 30.711 1.00 86.19 176 TYR A CA 1
ATOM 1475 C C . TYR A 1 176 ? -19.345 30.479 31.534 1.00 86.19 176 TYR A C 1
ATOM 1477 O O . TYR A 1 176 ? -18.399 30.274 32.294 1.00 86.19 176 TYR A O 1
ATOM 1485 N N . ASP A 1 177 ? -19.933 31.666 31.400 1.00 83.56 177 ASP A N 1
ATOM 1486 C CA . ASP A 1 177 ? -19.580 32.853 32.178 1.00 83.56 177 ASP A CA 1
ATOM 1487 C C . ASP A 1 177 ? -20.497 32.976 33.408 1.00 83.56 177 ASP A C 1
ATOM 1489 O O . ASP A 1 177 ? -21.725 33.070 33.284 1.00 83.56 177 ASP A O 1
ATOM 1493 N N . ASP A 1 178 ? -19.894 32.953 34.601 1.00 76.81 178 ASP A N 1
ATOM 1494 C CA . ASP A 1 178 ? -20.570 33.137 35.891 1.00 76.81 178 ASP A CA 1
ATOM 1495 C C . ASP A 1 178 ? -20.104 34.408 36.610 1.00 76.81 178 ASP A C 1
ATOM 1497 O O . ASP A 1 178 ? -19.605 34.331 37.732 1.00 76.81 178 ASP A O 1
ATOM 1501 N N . ASN A 1 179 ? -20.216 35.580 35.968 1.00 71.81 179 ASN A N 1
ATOM 1502 C CA . ASN A 1 179 ? -20.004 36.934 36.527 1.00 71.81 179 ASN A CA 1
ATOM 1503 C C . ASN A 1 179 ? -18.652 37.184 37.252 1.00 71.81 179 ASN A C 1
ATOM 1505 O O . ASN A 1 179 ? -18.437 38.268 37.799 1.00 71.81 179 ASN A O 1
ATOM 1509 N N . LYS A 1 180 ? -17.759 36.190 37.319 1.00 70.69 180 LYS A N 1
ATOM 1510 C CA . LYS A 1 180 ? -16.520 36.155 38.118 1.00 70.69 180 LYS A CA 1
ATOM 1511 C C . LYS A 1 180 ? -15.438 35.263 37.506 1.00 70.69 180 LYS A C 1
ATOM 1513 O O . LYS A 1 180 ? -14.267 35.521 37.763 1.00 70.69 180 LYS A O 1
ATOM 1518 N N . VAL A 1 181 ? -15.811 34.215 36.766 1.00 78.38 181 VAL A N 1
ATOM 1519 C CA . VAL A 1 181 ? -14.890 33.253 36.138 1.00 78.38 181 VAL A CA 1
ATOM 1520 C C . VAL A 1 181 ? -15.539 32.714 34.861 1.00 78.38 181 VAL A C 1
ATOM 1522 O O . VAL A 1 181 ? -16.690 32.278 34.903 1.00 78.38 181 VAL A O 1
ATOM 1525 N N . GLU A 1 182 ? -14.795 32.726 33.755 1.00 84.38 182 GLU A N 1
ATOM 1526 C CA . GLU A 1 182 ? -15.124 31.953 32.556 1.00 84.38 182 GLU A CA 1
ATOM 1527 C C . GLU A 1 182 ? -14.618 30.521 32.749 1.00 84.38 182 GLU A C 1
ATOM 1529 O O . GLU A 1 182 ? -13.445 30.306 33.064 1.00 84.38 182 GLU A O 1
ATOM 1534 N N . VAL A 1 183 ? -15.506 29.539 32.596 1.00 86.44 183 VAL A N 1
ATOM 1535 C CA . VAL A 1 183 ? -15.154 28.120 32.711 1.00 86.44 183 VAL A CA 1
ATOM 1536 C C . VAL A 1 183 ? -15.381 27.440 31.369 1.00 86.44 183 VAL A C 1
ATOM 1538 O O . VAL A 1 183 ? -16.492 27.473 30.836 1.00 86.44 183 VAL A O 1
ATOM 1541 N N . VAL A 1 184 ? -14.328 26.802 30.854 1.00 89.81 184 VAL A N 1
ATOM 1542 C CA . VAL A 1 184 ? -14.344 26.050 29.595 1.00 89.81 184 VAL A CA 1
ATOM 1543 C C . VAL A 1 184 ? -14.223 24.555 29.880 1.00 89.81 184 VAL A C 1
ATOM 1545 O O . VAL A 1 184 ? -13.385 24.122 30.672 1.00 89.81 184 VAL A O 1
ATOM 1548 N N . PHE A 1 185 ? -15.074 23.757 29.240 1.00 92.25 185 PHE A N 1
ATOM 1549 C CA . PHE A 1 185 ? -15.031 22.296 29.293 1.00 92.25 185 PHE A CA 1
ATOM 1550 C C . PHE A 1 185 ? -15.637 21.678 28.033 1.00 92.25 185 PHE A C 1
ATOM 1552 O O . PHE A 1 185 ? -16.232 22.366 27.204 1.00 92.25 185 PHE A O 1
ATOM 1559 N N . PHE A 1 186 ? -15.479 20.364 27.884 1.00 95.69 186 PHE A N 1
ATOM 1560 C CA . PHE A 1 186 ? -15.776 19.665 26.636 1.00 95.69 186 PHE A CA 1
ATOM 1561 C C . PHE A 1 186 ? -16.754 18.520 26.883 1.00 95.69 186 PHE A C 1
ATOM 1563 O O . PHE A 1 186 ? -16.399 17.522 27.504 1.00 95.69 186 PHE A O 1
ATOM 1570 N N . ALA A 1 187 ? -17.993 18.654 26.411 1.00 95.00 187 ALA A N 1
ATOM 1571 C CA . ALA A 1 187 ? -19.000 17.603 26.522 1.00 95.00 187 ALA A CA 1
ATOM 1572 C C . ALA A 1 187 ? -18.810 16.555 25.421 1.00 95.00 187 ALA A C 1
ATOM 1574 O O . ALA A 1 187 ? -18.865 16.883 24.241 1.00 95.00 187 ALA A O 1
ATOM 1575 N N . PHE A 1 188 ? -18.605 15.298 25.799 1.00 95.75 188 PHE A N 1
ATOM 1576 C CA . PHE A 1 188 ? -18.369 14.186 24.884 1.00 95.75 188 PHE A CA 1
ATOM 1577 C C . PHE A 1 188 ? -19.665 13.431 24.584 1.00 95.75 188 PHE A C 1
ATOM 1579 O O . PHE A 1 188 ? -20.476 13.167 25.476 1.00 95.75 188 PHE A O 1
ATOM 1586 N N . ASN A 1 189 ? -19.845 13.025 23.328 1.00 92.81 189 ASN A N 1
ATOM 1587 C CA . ASN A 1 189 ? -20.988 12.213 22.927 1.00 92.81 189 ASN A CA 1
ATOM 1588 C C . ASN A 1 189 ? -20.923 10.799 23.544 1.00 92.81 189 ASN A C 1
ATOM 1590 O O . ASN A 1 189 ? -20.161 9.941 23.097 1.00 92.81 189 ASN A O 1
ATOM 1594 N N . VAL A 1 190 ? -21.768 10.539 24.545 1.00 90.56 190 VAL A N 1
ATOM 1595 C CA . VAL A 1 190 ? -21.813 9.269 25.291 1.00 90.56 190 VAL A CA 1
ATOM 1596 C C . VAL A 1 190 ? -22.094 8.061 24.387 1.00 90.56 190 VAL A C 1
ATOM 1598 O O . VAL A 1 190 ? -21.530 6.991 24.617 1.00 90.56 190 VAL A O 1
ATOM 1601 N N . ASP A 1 191 ? -22.871 8.210 23.310 1.00 88.75 191 ASP A N 1
ATOM 1602 C CA . ASP A 1 191 ? -23.143 7.102 22.381 1.00 88.75 191 ASP A CA 1
ATOM 1603 C C . ASP A 1 191 ? -21.864 6.617 21.683 1.00 88.75 191 ASP A C 1
ATOM 1605 O O . ASP A 1 191 ? -21.728 5.437 21.343 1.00 88.75 191 ASP A O 1
ATOM 1609 N N . LYS A 1 192 ? -20.878 7.508 21.517 1.00 91.38 192 LYS A N 1
ATOM 1610 C CA . LYS A 1 192 ? -19.574 7.170 20.939 1.00 91.38 192 LYS A CA 1
ATOM 1611 C C . LYS A 1 192 ? -18.691 6.364 21.885 1.00 91.38 192 LYS A C 1
ATOM 1613 O O . LYS A 1 192 ? -17.884 5.577 21.399 1.00 91.38 192 LYS A O 1
ATOM 1618 N N . ILE A 1 193 ? -18.892 6.464 23.199 1.00 91.38 193 ILE A N 1
ATOM 1619 C CA . ILE A 1 193 ? -18.187 5.623 24.178 1.00 91.38 193 ILE A CA 1
ATOM 1620 C C . ILE A 1 193 ? -18.537 4.153 23.972 1.00 91.38 193 ILE A C 1
ATOM 1622 O O . ILE A 1 193 ? -17.658 3.298 24.014 1.00 91.38 193 ILE A O 1
ATOM 1626 N N . SER A 1 194 ? -19.809 3.851 23.684 1.00 87.75 194 SER A N 1
ATOM 1627 C CA . SER A 1 194 ? -20.220 2.474 23.404 1.00 87.75 194 SER A CA 1
ATOM 1628 C C . SER A 1 194 ? -19.553 1.916 22.149 1.00 87.75 194 SER A C 1
ATOM 1630 O O . SER A 1 194 ? -19.229 0.733 22.119 1.00 87.75 194 SER A O 1
ATOM 1632 N N . GLN A 1 195 ? -19.326 2.752 21.133 1.00 89.12 195 GLN A N 1
ATOM 1633 C CA . GLN A 1 195 ? -18.609 2.343 19.923 1.00 89.12 195 GLN A CA 1
ATOM 1634 C C . GLN A 1 195 ? -17.138 2.041 20.239 1.00 89.12 195 GLN A C 1
ATOM 1636 O O . GLN A 1 195 ? -16.682 0.941 19.946 1.00 89.12 195 GLN A O 1
ATOM 1641 N N . ILE A 1 196 ? -16.442 2.961 20.916 1.00 90.81 196 ILE A N 1
ATOM 1642 C CA . ILE A 1 196 ? -15.025 2.809 21.297 1.00 90.81 196 ILE A CA 1
ATOM 1643 C C . ILE A 1 196 ? -14.820 1.575 22.189 1.00 90.81 196 ILE A C 1
ATOM 1645 O O . ILE A 1 196 ? -13.976 0.728 21.901 1.00 90.81 196 ILE A O 1
ATOM 1649 N N . GLY A 1 197 ? -15.632 1.432 23.240 1.00 91.25 197 GLY A N 1
ATOM 1650 C CA . GLY A 1 197 ? -15.524 0.318 24.179 1.00 91.25 197 GLY A CA 1
ATOM 1651 C C . GLY A 1 197 ? -15.776 -1.044 23.534 1.00 91.25 197 GLY A C 1
ATOM 1652 O O . GLY A 1 197 ? -15.027 -1.987 23.785 1.00 91.25 197 GLY A O 1
ATOM 1653 N N . LYS A 1 198 ? -16.752 -1.142 22.618 1.00 92.06 198 LYS A N 1
ATOM 1654 C CA . LYS A 1 198 ? -16.966 -2.369 21.832 1.00 92.06 198 LYS A CA 1
ATOM 1655 C C . LYS A 1 198 ? -15.761 -2.721 20.966 1.00 92.06 198 LYS A C 1
ATOM 1657 O O . LYS A 1 198 ? -15.479 -3.905 20.794 1.00 92.06 198 LYS A O 1
ATOM 1662 N N . THR A 1 199 ? -15.062 -1.729 20.418 1.00 93.88 199 THR A N 1
ATOM 1663 C CA . THR A 1 199 ? -13.843 -1.986 19.648 1.00 93.88 199 THR A CA 1
ATOM 1664 C C . THR A 1 199 ? -12.732 -2.531 20.545 1.00 93.88 199 THR A C 1
ATOM 1666 O O . THR A 1 199 ? -12.048 -3.469 20.148 1.00 93.88 199 THR A O 1
ATOM 1669 N N . PHE A 1 200 ? -12.584 -2.035 21.777 1.00 91.81 200 PHE A N 1
ATOM 1670 C CA . PHE A 1 200 ? -11.627 -2.605 22.734 1.00 91.81 200 PHE A CA 1
ATOM 1671 C C . PHE A 1 200 ? -11.946 -4.064 23.082 1.00 91.81 200 PHE A C 1
ATOM 1673 O O . PHE A 1 200 ? -11.058 -4.910 22.985 1.00 91.81 200 PHE A O 1
ATOM 1680 N N . GLU A 1 201 ? -13.208 -4.388 23.384 1.00 92.56 201 GLU A N 1
ATOM 1681 C CA . GLU A 1 201 ? -13.636 -5.779 23.616 1.00 92.56 201 GLU A CA 1
ATOM 1682 C C . GLU A 1 201 ? -13.370 -6.676 22.395 1.00 92.56 201 GLU A C 1
ATOM 1684 O O . GLU A 1 201 ? -12.934 -7.820 22.531 1.00 92.56 201 GLU A O 1
ATOM 1689 N N . PHE A 1 202 ? -13.606 -6.158 21.187 1.00 96.00 202 PHE A N 1
ATOM 1690 C CA . PHE A 1 202 ? -13.303 -6.868 19.947 1.00 96.00 202 PHE A CA 1
ATOM 1691 C C . PHE A 1 202 ? -11.807 -7.173 19.813 1.00 96.00 202 PHE A C 1
ATOM 1693 O O . PHE A 1 202 ? -11.444 -8.311 19.512 1.00 96.00 202 PHE A O 1
ATOM 1700 N N . LEU A 1 203 ? -10.939 -6.189 20.074 1.00 95.00 203 LEU A N 1
ATOM 1701 C CA . LEU A 1 203 ? -9.485 -6.362 20.031 1.00 95.00 203 LEU A CA 1
ATOM 1702 C C . LEU A 1 203 ? -8.980 -7.349 21.086 1.00 95.00 203 LEU A C 1
ATOM 1704 O O . LEU A 1 203 ? -8.072 -8.127 20.793 1.00 95.00 203 LEU A O 1
ATOM 1708 N N . GLU A 1 204 ? -9.571 -7.356 22.281 1.00 93.00 204 GLU A N 1
ATOM 1709 C CA . GLU A 1 204 ? -9.304 -8.371 23.305 1.00 93.00 204 GLU A CA 1
ATOM 1710 C C . GLU A 1 204 ? -9.658 -9.776 22.790 1.00 93.00 204 GLU A C 1
ATOM 1712 O O . GLU A 1 204 ? -8.830 -10.685 22.873 1.00 93.00 204 GLU A O 1
ATOM 1717 N N . LYS A 1 205 ? -10.835 -9.949 22.172 1.00 95.00 205 LYS A N 1
ATOM 1718 C CA . LYS A 1 205 ? -11.305 -11.247 21.646 1.00 95.00 205 LYS A CA 1
ATOM 1719 C C . LYS A 1 205 ? -10.452 -11.810 20.511 1.00 95.00 205 LYS A C 1
ATOM 1721 O O . LYS A 1 205 ? -10.256 -13.020 20.444 1.00 95.00 205 LYS A O 1
ATOM 1726 N N . ILE A 1 206 ? -9.928 -10.958 19.632 1.00 95.31 206 ILE A N 1
ATOM 1727 C CA . ILE A 1 206 ? -9.035 -11.386 18.539 1.00 95.31 206 ILE A CA 1
ATOM 1728 C C . ILE A 1 206 ? -7.548 -11.400 18.941 1.00 95.31 206 ILE A C 1
ATOM 1730 O O . ILE A 1 206 ? -6.680 -11.537 18.075 1.00 95.31 206 ILE A O 1
ATOM 1734 N N . GLU A 1 207 ? -7.247 -11.238 20.235 1.00 93.56 207 GLU A N 1
ATOM 1735 C CA . GLU A 1 207 ? -5.893 -11.215 20.802 1.00 93.56 207 GLU A CA 1
ATOM 1736 C C . GLU A 1 207 ? -4.987 -10.158 20.136 1.00 93.56 207 GLU A C 1
ATOM 1738 O O . GLU A 1 207 ? -3.859 -10.432 19.712 1.00 93.56 207 GLU A O 1
ATOM 1743 N N . TYR A 1 208 ? -5.495 -8.934 19.974 1.00 91.56 208 TYR A N 1
ATOM 1744 C CA . TYR A 1 208 ? -4.803 -7.833 19.293 1.00 91.56 208 TYR A CA 1
ATOM 1745 C C . TYR A 1 208 ? -4.988 -6.476 19.996 1.00 91.56 208 TYR A C 1
ATOM 1747 O O . TYR A 1 208 ? -5.184 -5.434 19.366 1.00 91.56 208 TYR A O 1
ATOM 1755 N N . VAL A 1 209 ? -4.926 -6.515 21.329 1.00 89.12 209 VAL A N 1
ATOM 1756 C CA . VAL A 1 209 ? -5.071 -5.366 22.236 1.00 89.12 209 VAL A CA 1
ATOM 1757 C C . VAL A 1 209 ? -4.035 -4.277 21.938 1.00 89.12 209 VAL A C 1
ATOM 1759 O O . VAL A 1 209 ? -2.878 -4.568 21.634 1.00 89.12 209 VAL A O 1
ATOM 1762 N N . GLY A 1 210 ? -4.454 -3.013 22.041 1.00 84.06 210 GLY A N 1
ATOM 1763 C CA . GLY A 1 210 ? -3.580 -1.843 21.897 1.00 84.06 210 GLY A CA 1
ATOM 1764 C C . GLY A 1 210 ? -3.244 -1.460 20.454 1.00 84.06 210 GLY A C 1
ATOM 1765 O O . GLY A 1 210 ? -2.466 -0.533 20.232 1.00 84.06 210 GLY A O 1
ATOM 1766 N N . ASN A 1 211 ? -3.808 -2.137 19.446 1.00 89.62 211 ASN A N 1
ATOM 1767 C CA . ASN A 1 211 ? -3.631 -1.702 18.066 1.00 89.62 211 ASN A CA 1
ATOM 1768 C C . ASN A 1 211 ? -4.489 -0.466 17.764 1.00 89.62 211 ASN A C 1
ATOM 1770 O O . ASN A 1 211 ? -5.699 -0.577 17.574 1.00 89.62 211 ASN A O 1
ATOM 1774 N N . ILE A 1 212 ? -3.835 0.690 17.652 1.00 85.56 212 ILE A N 1
ATOM 1775 C CA . ILE A 1 212 ? -4.479 1.988 17.404 1.00 85.56 212 ILE A CA 1
ATOM 1776 C C . ILE A 1 212 ? -5.342 1.948 16.132 1.00 85.56 212 ILE A C 1
ATOM 1778 O O . ILE A 1 212 ? -6.485 2.392 16.133 1.00 85.56 212 ILE A O 1
ATOM 1782 N N . TRP A 1 213 ? -4.849 1.336 15.050 1.00 90.38 213 TRP A N 1
ATOM 1783 C CA . TRP A 1 213 ? -5.531 1.364 13.751 1.00 90.38 213 TRP A CA 1
ATOM 1784 C C . TRP A 1 213 ? -6.840 0.585 13.741 1.00 90.38 213 TRP A C 1
ATOM 1786 O O . TRP A 1 213 ? -7.832 1.069 13.201 1.00 90.38 213 TRP A O 1
ATOM 1796 N N . TYR A 1 214 ? -6.854 -0.609 14.330 1.00 92.69 214 TYR A N 1
ATOM 1797 C CA . TYR A 1 214 ? -8.081 -1.392 14.456 1.00 92.69 214 TYR A CA 1
ATOM 1798 C C . TYR A 1 214 ? -8.957 -0.912 15.621 1.00 92.69 214 TYR A C 1
ATOM 1800 O O . TYR A 1 214 ? -10.161 -1.137 15.593 1.00 92.69 214 TYR A O 1
ATOM 1808 N N . GLY A 1 215 ? -8.392 -0.184 16.590 1.00 90.56 215 GLY A N 1
ATOM 1809 C CA . GLY A 1 215 ? -9.144 0.568 17.600 1.00 90.56 215 GLY A CA 1
ATOM 1810 C C . GLY A 1 215 ? -10.035 1.660 16.997 1.00 90.56 215 GLY A C 1
ATOM 1811 O O . GLY A 1 215 ? -11.066 2.009 17.568 1.00 90.56 215 GLY A O 1
ATOM 1812 N N . ARG A 1 216 ? -9.667 2.148 15.807 1.00 91.31 216 ARG A N 1
ATOM 1813 C CA . ARG A 1 216 ? -10.376 3.176 15.030 1.00 91.31 216 ARG A CA 1
ATOM 1814 C C . ARG A 1 216 ? -10.939 2.632 13.716 1.00 91.31 216 ARG A C 1
ATOM 1816 O O . ARG A 1 216 ? -10.957 3.328 12.702 1.00 91.31 216 ARG A O 1
ATOM 1823 N N . ILE A 1 217 ? -11.329 1.356 13.690 1.00 93.81 217 ILE A N 1
ATOM 1824 C CA . ILE A 1 217 ? -11.686 0.669 12.442 1.00 93.81 217 ILE A CA 1
ATOM 1825 C C . ILE A 1 217 ? -12.873 1.320 11.715 1.00 93.81 217 ILE A C 1
ATOM 1827 O O . ILE A 1 217 ? -12.852 1.421 10.490 1.00 93.81 217 ILE A O 1
ATOM 1831 N N . ASP A 1 218 ? -13.877 1.811 12.450 1.00 92.19 218 ASP A N 1
ATOM 1832 C CA . ASP A 1 218 ? -15.047 2.478 11.865 1.00 92.19 218 ASP A CA 1
ATOM 1833 C C . ASP A 1 218 ? -14.680 3.865 11.294 1.00 92.19 218 ASP A C 1
ATOM 1835 O O . ASP A 1 218 ? -15.287 4.318 10.321 1.00 92.19 218 ASP A O 1
ATOM 1839 N N . GLU A 1 219 ? -13.673 4.539 11.857 1.00 92.69 219 GLU A N 1
ATOM 1840 C CA . GLU A 1 219 ? -13.222 5.852 11.400 1.00 92.69 219 GLU A CA 1
ATOM 1841 C C . GLU A 1 219 ? -12.199 5.777 10.259 1.00 92.69 219 GLU A C 1
ATOM 1843 O O . GLU A 1 219 ? -12.311 6.528 9.287 1.00 92.69 219 GLU A O 1
ATOM 1848 N N . LEU A 1 220 ? -11.220 4.874 10.344 1.00 94.75 220 LEU A N 1
ATOM 1849 C CA . LEU A 1 220 ? -10.078 4.820 9.426 1.00 94.75 220 LEU A CA 1
ATOM 1850 C C . LEU A 1 220 ? -10.315 3.944 8.198 1.00 94.75 220 LEU A C 1
ATOM 1852 O O . LEU A 1 220 ? -9.732 4.217 7.147 1.00 94.75 220 LEU A O 1
ATOM 1856 N N . TYR A 1 221 ? -11.168 2.919 8.284 1.00 96.38 221 TYR A N 1
ATOM 1857 C CA . TYR A 1 221 ? -11.397 2.038 7.144 1.00 96.38 221 TYR A CA 1
ATOM 1858 C C . TYR A 1 221 ? -12.007 2.799 5.961 1.00 96.38 221 TYR A C 1
ATOM 1860 O O . TYR A 1 221 ? -12.909 3.631 6.107 1.00 96.38 221 TYR A O 1
ATOM 1868 N N . VAL A 1 222 ? -11.510 2.490 4.766 1.00 97.38 222 VAL A N 1
ATOM 1869 C CA . VAL A 1 222 ? -12.103 2.907 3.496 1.00 97.38 222 VAL A CA 1
ATOM 1870 C C . VAL A 1 222 ? -12.386 1.632 2.703 1.00 97.38 222 VAL A C 1
ATOM 1872 O O . VAL A 1 222 ? -11.445 0.879 2.424 1.00 97.38 222 VAL A O 1
ATOM 1875 N N . PRO A 1 223 ? -13.655 1.343 2.368 1.00 96.62 223 PRO A N 1
ATOM 1876 C CA . PRO A 1 223 ? -14.003 0.119 1.664 1.00 96.62 223 PRO A CA 1
ATOM 1877 C C . PRO A 1 223 ? -13.452 0.139 0.228 1.00 96.62 223 PRO A C 1
ATOM 1879 O O . PRO A 1 223 ? -13.643 1.132 -0.488 1.00 96.62 223 PRO A O 1
ATOM 1882 N N . PRO A 1 224 ? -12.788 -0.941 -0.230 1.00 96.62 224 PRO A N 1
ATOM 1883 C CA . PRO A 1 224 ? -12.428 -1.082 -1.636 1.00 96.62 224 PRO A CA 1
ATOM 1884 C C . PRO A 1 224 ? -13.685 -1.146 -2.516 1.00 96.62 224 PRO A C 1
ATOM 1886 O O . PRO A 1 224 ? -14.767 -1.492 -2.043 1.00 96.62 224 PRO A O 1
ATOM 1889 N N . ILE A 1 225 ? -13.544 -0.868 -3.815 1.00 95.06 225 ILE A N 1
ATOM 1890 C CA . ILE A 1 225 ? -14.658 -0.889 -4.786 1.00 95.06 225 ILE A CA 1
ATOM 1891 C C . ILE A 1 225 ? -15.434 -2.222 -4.745 1.00 95.06 225 ILE A C 1
ATOM 1893 O O . ILE A 1 225 ? -16.656 -2.214 -4.821 1.00 95.06 225 ILE A O 1
ATOM 1897 N N . GLY A 1 226 ? -14.741 -3.352 -4.560 1.00 93.31 226 GLY A N 1
ATOM 1898 C CA . GLY A 1 226 ? -15.341 -4.693 -4.480 1.00 93.31 226 GLY A CA 1
ATOM 1899 C C . GLY A 1 226 ? -15.758 -5.154 -3.077 1.00 93.31 226 GLY A C 1
ATOM 1900 O O . GLY A 1 226 ? -15.955 -6.350 -2.877 1.00 93.31 226 GLY A O 1
ATOM 1901 N N . PHE A 1 227 ? -15.838 -4.262 -2.082 1.00 96.81 227 PHE A N 1
ATOM 1902 C CA . PHE A 1 227 ? -16.157 -4.652 -0.701 1.00 96.81 227 PHE A CA 1
ATOM 1903 C C . PHE A 1 227 ? -17.517 -5.345 -0.570 1.00 96.81 227 PHE A C 1
ATOM 1905 O O . PHE A 1 227 ? -17.614 -6.376 0.093 1.00 96.81 227 PHE A O 1
ATOM 1912 N N . GLU A 1 228 ? -18.549 -4.809 -1.224 1.00 97.00 228 GLU A N 1
ATOM 1913 C CA . GLU A 1 228 ? -19.902 -5.376 -1.168 1.00 97.00 228 GLU A CA 1
ATOM 1914 C C . GLU A 1 228 ? -19.947 -6.792 -1.747 1.00 97.00 228 GLU A C 1
ATOM 1916 O O . GLU A 1 228 ? -20.581 -7.673 -1.172 1.00 97.00 228 GLU A O 1
ATOM 1921 N N . ASP A 1 229 ? -19.207 -7.055 -2.827 1.00 96.75 229 ASP A N 1
ATOM 1922 C CA . ASP A 1 229 ? -19.111 -8.398 -3.402 1.00 96.75 229 ASP A CA 1
ATOM 1923 C C . ASP A 1 229 ? -18.456 -9.374 -2.419 1.00 96.75 229 ASP A C 1
ATOM 1925 O O . ASP A 1 229 ? -18.948 -10.483 -2.233 1.00 96.75 229 ASP A O 1
ATOM 1929 N N . ILE A 1 230 ? -17.387 -8.955 -1.731 1.00 97.88 230 ILE A N 1
ATOM 1930 C CA . ILE A 1 230 ? -16.726 -9.765 -0.695 1.00 97.88 230 ILE A CA 1
ATOM 1931 C C . ILE A 1 230 ? -17.704 -10.074 0.449 1.00 97.88 230 ILE A C 1
ATOM 1933 O O . ILE A 1 230 ? -17.808 -11.221 0.896 1.00 97.88 230 ILE A O 1
ATOM 1937 N N . ALA A 1 231 ? -18.421 -9.058 0.934 1.00 97.88 231 ALA A N 1
ATOM 1938 C CA . ALA A 1 231 ? -19.375 -9.200 2.028 1.00 97.88 231 ALA A CA 1
ATOM 1939 C C . ALA A 1 231 ? -20.553 -10.111 1.643 1.00 97.88 231 ALA A C 1
ATOM 1941 O O . ALA A 1 231 ? -20.956 -10.964 2.441 1.00 97.88 231 ALA A O 1
ATOM 1942 N N . ASN A 1 232 ? -21.065 -9.980 0.416 1.00 97.56 232 ASN A N 1
ATOM 1943 C CA . ASN A 1 232 ? -22.130 -10.823 -0.122 1.00 97.56 232 ASN A CA 1
ATOM 1944 C C . ASN A 1 232 ? -21.671 -12.272 -0.303 1.00 97.56 232 ASN A C 1
ATOM 1946 O O . ASN A 1 232 ? -22.383 -13.175 0.135 1.00 97.56 232 ASN A O 1
ATOM 1950 N N . THR A 1 233 ? -20.464 -12.511 -0.830 1.00 97.25 233 THR A N 1
ATOM 1951 C CA . THR A 1 233 ? -19.890 -13.864 -0.909 1.00 97.25 233 THR A CA 1
ATOM 1952 C C . THR A 1 233 ? -19.834 -14.508 0.473 1.00 97.25 233 THR A C 1
ATOM 1954 O O . THR A 1 233 ? -20.331 -15.619 0.652 1.00 97.25 233 THR A O 1
ATOM 1957 N N . LEU A 1 234 ? -19.314 -13.802 1.484 1.00 97.56 234 LEU A N 1
ATOM 1958 C CA . LEU A 1 234 ? -19.262 -14.326 2.850 1.00 97.56 234 LEU A CA 1
ATOM 1959 C C . LEU A 1 234 ? -20.662 -14.609 3.409 1.00 97.56 234 LEU A C 1
ATOM 1961 O O . LEU A 1 234 ? -20.874 -15.647 4.028 1.00 97.56 234 LEU A O 1
ATOM 1965 N N . LYS A 1 235 ? -21.624 -13.715 3.179 1.00 95.88 235 LYS A N 1
ATOM 1966 C CA . LYS A 1 235 ? -23.002 -13.865 3.661 1.00 95.88 235 LYS A CA 1
ATOM 1967 C C . LYS A 1 235 ? -23.716 -15.062 3.026 1.00 95.88 235 LYS A C 1
ATOM 1969 O O . LYS A 1 235 ? -24.374 -15.822 3.729 1.00 95.88 235 LYS A O 1
ATOM 1974 N N . GLU A 1 236 ? -23.603 -15.229 1.712 1.00 94.75 236 GLU A N 1
ATOM 1975 C CA . GLU A 1 236 ? -24.315 -16.270 0.963 1.00 94.75 236 GLU A CA 1
ATOM 1976 C C . GLU A 1 236 ? -23.631 -17.632 1.054 1.00 94.75 236 GLU A C 1
ATOM 1978 O O . GLU A 1 236 ? -24.292 -18.662 1.201 1.00 94.75 236 GLU A O 1
ATOM 1983 N N . LYS A 1 237 ? -22.300 -17.648 0.945 1.00 94.00 237 LYS A N 1
ATOM 1984 C CA . LYS A 1 237 ? -21.505 -18.879 0.892 1.00 94.00 237 LYS A CA 1
ATOM 1985 C C . LYS A 1 237 ? -20.977 -19.304 2.253 1.00 94.00 237 LYS A C 1
ATOM 1987 O O . LYS A 1 237 ? -20.501 -20.428 2.369 1.00 94.00 237 LYS A O 1
ATOM 1992 N N . ARG A 1 238 ? -21.047 -18.437 3.272 1.00 95.88 238 ARG A N 1
ATOM 1993 C CA . ARG A 1 238 ? -20.448 -18.629 4.610 1.00 95.88 238 ARG A CA 1
ATOM 1994 C C . ARG A 1 238 ? -18.927 -18.789 4.609 1.00 95.88 238 ARG A C 1
ATOM 1996 O O . ARG A 1 238 ? -18.320 -18.994 5.657 1.00 95.88 238 ARG A O 1
ATOM 2003 N N . ILE A 1 239 ? -18.294 -18.640 3.451 1.00 96.06 239 ILE A N 1
ATOM 2004 C CA . ILE A 1 239 ? -16.850 -18.622 3.284 1.00 96.06 239 ILE A CA 1
ATOM 2005 C C . ILE A 1 239 ? -16.474 -17.641 2.177 1.00 96.06 239 ILE A C 1
ATOM 2007 O O . ILE A 1 239 ? -17.165 -17.565 1.162 1.00 96.06 239 ILE A O 1
ATOM 2011 N N . VAL A 1 240 ? -15.378 -16.908 2.364 1.00 97.62 240 VAL A N 1
ATOM 2012 C CA . VAL A 1 240 ? -14.782 -16.067 1.320 1.00 97.62 240 VAL A CA 1
ATOM 2013 C C . VAL A 1 240 ? -13.258 -16.180 1.329 1.00 97.62 240 VAL A C 1
ATOM 2015 O O . VAL A 1 240 ? -12.624 -16.133 2.387 1.00 97.62 240 VAL A O 1
ATOM 2018 N N . PHE A 1 241 ? -12.667 -16.303 0.142 1.00 97.31 241 PHE A N 1
ATOM 2019 C CA . PHE A 1 241 ? -11.232 -16.162 -0.084 1.00 97.31 241 PHE A CA 1
ATOM 2020 C C . PHE A 1 241 ? -10.958 -14.758 -0.618 1.00 97.31 241 PHE A C 1
ATOM 2022 O O . PHE A 1 241 ? -11.333 -14.426 -1.739 1.00 97.31 241 PHE A O 1
ATOM 2029 N N . ILE A 1 242 ? -10.288 -13.933 0.180 1.00 97.44 242 ILE A N 1
ATOM 2030 C CA . ILE A 1 242 ? -9.833 -12.601 -0.213 1.00 97.44 242 ILE A CA 1
ATOM 2031 C C . ILE A 1 242 ? -8.389 -12.727 -0.694 1.00 97.44 242 ILE A C 1
ATOM 2033 O O . ILE A 1 242 ? -7.444 -12.799 0.102 1.00 97.44 242 ILE A O 1
ATOM 2037 N N . THR A 1 243 ? -8.210 -12.770 -2.006 1.00 95.06 243 THR A N 1
ATOM 2038 C CA . THR A 1 243 ? -6.897 -12.903 -2.648 1.00 95.06 243 THR A CA 1
ATOM 2039 C C . THR A 1 243 ? -6.463 -11.576 -3.254 1.00 95.06 243 THR A C 1
ATOM 2041 O O . THR A 1 243 ? -7.259 -10.640 -3.353 1.00 95.06 243 THR A O 1
ATOM 2044 N N . GLY A 1 244 ? -5.183 -11.435 -3.608 1.00 92.31 244 GLY A N 1
ATOM 2045 C CA . GLY A 1 244 ? -4.741 -10.201 -4.250 1.00 92.31 244 GLY A CA 1
ATOM 2046 C C . GLY A 1 244 ? -3.297 -9.794 -4.046 1.00 92.31 244 GLY A C 1
ATOM 2047 O O . GLY A 1 244 ? -2.549 -10.431 -3.296 1.00 92.31 244 GLY A O 1
ATOM 2048 N N . THR A 1 245 ? -2.957 -8.652 -4.638 1.00 89.44 245 THR A N 1
ATOM 2049 C CA . THR A 1 245 ? -1.639 -8.008 -4.573 1.00 89.44 245 THR A CA 1
ATOM 2050 C C . THR A 1 245 ? -1.196 -7.753 -3.127 1.00 89.44 245 THR A C 1
ATOM 2052 O O . THR A 1 245 ? -2.020 -7.543 -2.226 1.00 89.44 245 THR A O 1
ATOM 2055 N N . GLN A 1 246 ? 0.110 -7.803 -2.852 1.00 88.94 246 GLN A N 1
ATOM 2056 C CA . GLN A 1 246 ? 0.643 -7.414 -1.543 1.00 88.94 246 GLN A CA 1
ATOM 2057 C C . GLN A 1 246 ? 0.219 -5.970 -1.198 1.00 88.94 246 GLN A C 1
ATOM 2059 O O . GLN A 1 246 ? -0.009 -5.162 -2.088 1.00 88.94 246 GLN A O 1
ATOM 2064 N N . GLU A 1 247 ? 0.074 -5.655 0.094 1.00 91.69 247 GLU A N 1
ATOM 2065 C CA . GLU A 1 247 ? -0.158 -4.279 0.592 1.00 91.69 247 GLU A CA 1
ATOM 2066 C C . GLU A 1 247 ? -1.527 -3.647 0.264 1.00 91.69 247 GLU A C 1
ATOM 2068 O O . GLU A 1 247 ? -1.872 -2.604 0.815 1.00 91.69 247 GLU A O 1
ATOM 2073 N N . ILE A 1 248 ? -2.370 -4.311 -0.533 1.00 92.50 248 ILE A N 1
ATOM 2074 C CA . ILE A 1 248 ? -3.659 -3.780 -1.014 1.00 92.50 248 ILE A CA 1
ATOM 2075 C C . ILE A 1 248 ? -4.800 -3.786 0.030 1.00 92.50 248 ILE A C 1
ATOM 2077 O O . ILE A 1 248 ? -5.960 -3.620 -0.316 1.00 92.50 248 ILE A O 1
ATOM 2081 N N . GLY A 1 249 ? -4.516 -4.015 1.316 1.00 94.38 249 GLY A N 1
ATOM 2082 C CA . GLY A 1 249 ? -5.539 -3.937 2.375 1.00 94.38 249 GLY A CA 1
ATOM 2083 C C . GLY A 1 249 ? -6.389 -5.199 2.608 1.00 94.38 249 GLY A C 1
ATOM 2084 O O . GLY A 1 249 ? -7.455 -5.109 3.217 1.00 94.38 249 GLY A O 1
ATOM 2085 N N . LYS A 1 250 ? -5.923 -6.388 2.189 1.00 96.12 250 LYS A N 1
ATOM 2086 C CA . LYS A 1 250 ? -6.617 -7.674 2.439 1.00 96.12 250 LYS A CA 1
ATOM 2087 C C . LYS A 1 250 ? -6.870 -7.941 3.927 1.00 96.12 250 LYS A C 1
ATOM 2089 O O . LYS A 1 250 ? -8.007 -8.185 4.313 1.00 96.12 250 LYS A O 1
ATOM 2094 N N . THR A 1 251 ? -5.824 -7.860 4.756 1.00 95.69 251 THR A N 1
ATOM 2095 C CA . THR A 1 251 ? -5.926 -8.090 6.206 1.00 95.69 251 THR A CA 1
ATOM 2096 C C . THR A 1 251 ? -6.882 -7.090 6.849 1.00 95.69 251 THR A C 1
ATOM 2098 O O . THR A 1 251 ? -7.762 -7.495 7.595 1.00 95.69 251 THR A O 1
ATOM 2101 N N . TYR A 1 252 ? -6.786 -5.805 6.494 1.00 96.38 252 TYR A N 1
ATOM 2102 C CA . TYR A 1 252 ? -7.690 -4.780 7.021 1.00 96.38 252 TYR A CA 1
ATOM 2103 C C . TYR A 1 252 ? -9.152 -5.083 6.637 1.00 96.38 252 TYR A C 1
ATOM 2105 O O . TYR A 1 252 ? -10.035 -5.067 7.488 1.00 96.38 252 TYR A O 1
ATOM 2113 N N . THR A 1 253 ? -9.409 -5.456 5.380 1.00 98.00 253 THR A N 1
ATOM 2114 C CA . THR A 1 253 ? -10.753 -5.844 4.912 1.00 98.00 253 THR A CA 1
ATOM 2115 C C . THR A 1 253 ? -11.290 -7.081 5.640 1.00 98.00 253 THR A C 1
ATOM 2117 O O . THR A 1 253 ? -12.452 -7.100 6.036 1.00 98.00 253 THR A O 1
ATOM 2120 N N . ALA A 1 254 ? -10.451 -8.089 5.891 1.00 98.19 254 ALA A N 1
ATOM 2121 C CA . ALA A 1 254 ? -10.835 -9.265 6.671 1.00 98.19 254 ALA A CA 1
ATOM 2122 C C . ALA A 1 254 ? -11.181 -8.914 8.130 1.00 98.19 254 ALA A C 1
ATOM 2124 O O . ALA A 1 254 ? -12.190 -9.387 8.652 1.00 98.19 254 ALA A O 1
ATOM 2125 N N . VAL A 1 255 ? -10.396 -8.041 8.772 1.00 97.81 255 VAL A N 1
ATOM 2126 C CA . VAL A 1 255 ? -10.681 -7.553 10.132 1.00 97.81 255 VAL A CA 1
ATOM 2127 C C . VAL A 1 255 ? -11.965 -6.713 10.161 1.00 97.81 255 VAL A C 1
ATOM 2129 O O . VAL A 1 255 ? -12.743 -6.837 11.103 1.00 97.81 255 VAL A O 1
ATOM 2132 N N . MET A 1 256 ? -12.257 -5.936 9.113 1.00 98.06 256 MET A N 1
ATOM 2133 C CA . MET A 1 256 ? -13.525 -5.204 9.001 1.00 98.06 256 MET A CA 1
ATOM 2134 C C . MET A 1 256 ? -14.732 -6.147 8.916 1.00 98.06 256 MET A C 1
ATOM 2136 O O . MET A 1 256 ? -15.748 -5.912 9.567 1.00 98.06 256 MET A O 1
ATOM 2140 N N . LEU A 1 257 ? -14.627 -7.252 8.172 1.00 98.44 257 LEU A N 1
ATOM 2141 C CA . LEU A 1 257 ? -15.675 -8.278 8.148 1.00 98.44 257 LEU A CA 1
ATOM 2142 C C . LEU A 1 257 ? -15.832 -8.952 9.517 1.00 98.44 257 LEU A C 1
ATOM 2144 O O . LEU A 1 257 ? -16.959 -9.081 9.990 1.00 98.44 257 LEU A O 1
ATOM 2148 N N . LEU A 1 258 ? -14.730 -9.315 10.190 1.00 98.12 258 LEU A N 1
ATOM 2149 C CA . LEU A 1 258 ? -14.781 -9.825 11.568 1.00 98.12 258 LEU A CA 1
ATOM 2150 C C . LEU A 1 258 ? -15.526 -8.858 12.495 1.00 98.12 258 LEU A C 1
ATOM 2152 O O . LEU A 1 258 ? -16.394 -9.283 13.255 1.00 98.12 258 LEU A O 1
ATOM 2156 N N . TRP A 1 259 ? -15.220 -7.564 12.405 1.00 97.94 259 TRP A N 1
ATOM 2157 C CA . TRP A 1 259 ? -15.857 -6.516 13.197 1.00 97.94 259 TRP A CA 1
ATOM 2158 C C . TRP A 1 259 ? -17.360 -6.384 12.908 1.00 97.94 259 TRP A C 1
ATOM 2160 O O . TRP A 1 259 ? -18.165 -6.290 13.835 1.00 97.94 259 TRP A O 1
ATOM 2170 N N . ILE A 1 260 ? -17.769 -6.426 11.636 1.00 97.75 260 ILE A N 1
ATOM 2171 C CA . ILE A 1 260 ? -19.187 -6.381 11.242 1.00 97.75 260 ILE A CA 1
ATOM 2172 C C . ILE A 1 260 ? -19.958 -7.568 11.832 1.00 97.75 260 ILE A C 1
ATOM 2174 O O . ILE A 1 260 ? -21.037 -7.380 12.393 1.00 97.75 260 ILE A O 1
ATOM 2178 N N . TYR A 1 261 ? -19.407 -8.779 11.747 1.00 97.81 261 TYR A N 1
ATOM 2179 C CA . TYR A 1 261 ? -20.044 -9.967 12.315 1.00 97.81 261 TYR A CA 1
ATOM 2180 C C . TYR A 1 261 ? -20.023 -9.952 13.848 1.00 97.81 261 TYR A C 1
ATOM 2182 O O . TYR A 1 261 ? -21.029 -10.291 14.467 1.00 97.81 261 TYR A O 1
ATOM 2190 N N . TYR A 1 262 ? -18.956 -9.458 14.478 1.00 97.44 262 TYR A N 1
ATOM 2191 C CA . TYR A 1 262 ? -18.928 -9.250 15.927 1.00 97.44 262 TYR A CA 1
ATOM 2192 C C . TYR A 1 262 ? -20.052 -8.320 16.401 1.00 97.44 262 TYR A C 1
ATOM 2194 O O . TYR A 1 262 ? -20.786 -8.651 17.333 1.00 97.44 262 TYR A O 1
ATOM 2202 N N . LYS A 1 263 ? -20.274 -7.198 15.702 1.00 95.62 263 LYS A N 1
ATOM 2203 C CA . LYS A 1 263 ? -21.402 -6.291 15.983 1.00 95.62 263 LYS A CA 1
ATOM 2204 C C . LYS A 1 263 ? -22.770 -6.973 15.852 1.00 95.62 263 LYS A C 1
ATOM 2206 O O . LYS A 1 263 ? -23.710 -6.552 16.523 1.00 95.62 263 LYS A O 1
ATOM 2211 N N . ASN A 1 264 ? -22.864 -8.028 15.044 1.00 95.81 264 ASN A N 1
ATOM 2212 C CA . ASN A 1 264 ? -24.064 -8.846 14.864 1.00 95.81 264 ASN A CA 1
ATOM 2213 C C . ASN A 1 264 ? -24.162 -10.030 15.848 1.00 95.81 264 ASN A C 1
ATOM 2215 O O . ASN A 1 264 ? -25.055 -10.861 15.700 1.00 95.81 264 ASN A O 1
ATOM 2219 N N . GLY A 1 265 ? -23.282 -10.104 16.853 1.00 95.50 265 GLY A N 1
ATOM 2220 C CA . GLY A 1 265 ? -23.344 -11.088 17.937 1.00 95.50 265 GLY A CA 1
ATOM 2221 C C . GLY A 1 265 ? -22.518 -12.358 17.722 1.00 95.50 265 GLY A C 1
ATOM 2222 O O . GLY A 1 265 ? -22.644 -13.285 18.518 1.00 95.50 265 GLY A O 1
ATOM 2223 N N . TYR A 1 266 ? -21.681 -12.412 16.683 1.00 96.94 266 TYR A N 1
ATOM 2224 C CA . TYR A 1 266 ? -20.805 -13.558 16.434 1.00 96.94 266 TYR A CA 1
ATOM 2225 C C . TYR A 1 266 ? -19.510 -13.461 17.241 1.00 96.94 266 TYR A C 1
ATOM 2227 O O . TYR A 1 266 ? -18.924 -12.387 17.363 1.00 96.94 266 TYR A O 1
ATOM 2235 N N . GLU A 1 267 ? -19.012 -14.595 17.728 1.00 96.81 267 GLU A N 1
ATOM 2236 C CA . GLU A 1 267 ? -17.703 -14.673 18.373 1.00 96.81 267 GLU A CA 1
ATOM 2237 C C . GLU A 1 267 ? -16.585 -14.589 17.315 1.00 96.81 267 GLU A C 1
ATOM 2239 O O . GLU A 1 267 ? -16.504 -15.472 16.451 1.00 96.81 267 GLU A O 1
ATOM 2244 N N . PRO A 1 268 ? -15.719 -13.559 17.346 1.00 97.56 268 PRO A N 1
ATOM 2245 C CA . PRO A 1 268 ? -14.683 -13.373 16.348 1.00 97.56 268 PRO A CA 1
ATOM 2246 C C . PRO A 1 268 ? -13.415 -14.123 16.746 1.00 97.56 268 PRO A C 1
ATOM 2248 O O . PRO A 1 268 ? -12.985 -14.083 17.898 1.00 97.56 268 PRO A O 1
ATOM 2251 N N . LYS A 1 269 ? -12.768 -14.769 15.776 1.00 96.62 269 LYS A N 1
ATOM 2252 C CA . LYS A 1 269 ? -11.469 -15.412 15.982 1.00 96.62 269 LYS A CA 1
ATOM 2253 C C . LYS A 1 269 ? -10.524 -15.136 14.824 1.00 96.62 269 LYS A C 1
ATOM 2255 O O . LYS A 1 269 ? -10.806 -15.502 13.685 1.00 96.62 269 LYS A O 1
ATOM 2260 N N . TRP A 1 270 ? -9.367 -14.553 15.125 1.00 96.31 270 TRP A N 1
ATOM 2261 C CA . TRP A 1 270 ? -8.298 -14.348 14.150 1.00 96.31 270 TRP A CA 1
ATOM 2262 C C . TRP A 1 270 ? -7.163 -15.345 14.377 1.00 96.31 270 TRP A C 1
ATOM 2264 O O . TRP A 1 270 ? -6.500 -15.346 15.408 1.00 96.31 270 TRP A O 1
ATOM 2274 N N . ILE A 1 271 ? -6.933 -16.195 13.383 1.00 94.38 271 ILE A N 1
ATOM 2275 C CA . ILE A 1 271 ? -5.832 -17.148 13.331 1.00 94.38 271 ILE A CA 1
ATOM 2276 C C . ILE A 1 271 ? -4.754 -16.535 12.432 1.00 94.38 271 ILE A C 1
ATOM 2278 O O . ILE A 1 271 ? -4.791 -16.655 11.203 1.00 94.38 271 ILE A O 1
ATOM 2282 N N . LYS A 1 272 ? -3.837 -15.800 13.066 1.00 91.44 272 LYS A N 1
ATOM 2283 C CA . LYS A 1 272 ? -2.768 -15.039 12.404 1.00 91.44 272 LYS A CA 1
ATOM 2284 C C . LYS A 1 272 ? -1.799 -15.974 11.692 1.00 91.44 272 LYS A C 1
ATOM 2286 O O . LYS A 1 272 ? -1.486 -17.045 12.199 1.00 91.44 272 LYS A O 1
ATOM 2291 N N . GLY A 1 273 ? -1.291 -15.546 10.543 1.00 86.56 273 GLY A N 1
ATOM 2292 C CA . GLY A 1 273 ? -0.303 -16.292 9.756 1.00 86.56 273 GLY A CA 1
ATOM 2293 C C . GLY A 1 273 ? 0.749 -15.386 9.128 1.00 86.56 273 GLY A C 1
ATOM 2294 O O . GLY A 1 273 ? 1.329 -15.722 8.090 1.00 86.56 273 GLY A O 1
ATOM 2295 N N . GLY A 1 274 ? 0.988 -14.222 9.737 1.00 80.75 274 GLY A N 1
ATOM 2296 C CA . GLY A 1 274 ? 1.989 -13.263 9.293 1.00 80.75 274 GLY A CA 1
ATOM 2297 C C . GLY A 1 274 ? 3.401 -13.799 9.510 1.00 80.75 274 GLY A C 1
ATOM 2298 O O . GLY A 1 274 ? 4.200 -13.843 8.575 1.00 80.75 274 GLY A O 1
ATOM 2299 N N . GLU A 1 275 ? 3.714 -14.266 10.710 1.00 85.06 275 GLU A N 1
ATOM 2300 C CA . GLU A 1 275 ? 5.037 -14.778 11.071 1.00 85.06 275 GLU A CA 1
ATOM 2301 C C . GLU A 1 275 ? 5.124 -16.307 11.023 1.00 85.06 275 GLU A C 1
ATOM 2303 O O . GLU A 1 275 ? 4.119 -17.014 11.040 1.00 85.06 275 GLU A O 1
ATOM 2308 N N . PHE A 1 276 ? 6.344 -16.853 10.936 1.00 80.81 276 PHE A N 1
ATOM 2309 C CA . PHE A 1 276 ? 6.540 -18.308 10.838 1.00 80.81 276 PHE A CA 1
ATOM 2310 C C . PHE A 1 276 ? 5.912 -19.065 12.021 1.00 80.81 276 PHE A C 1
ATOM 2312 O O . PHE A 1 276 ? 5.268 -20.095 11.826 1.00 80.81 276 PHE A O 1
ATOM 2319 N N . VAL A 1 277 ? 6.054 -18.531 13.240 1.00 84.38 277 VAL A N 1
ATOM 2320 C CA . VAL A 1 277 ? 5.471 -19.110 14.463 1.00 84.38 277 VAL A CA 1
ATOM 2321 C C . VAL A 1 277 ? 3.941 -19.078 14.421 1.00 84.38 277 VAL A C 1
ATOM 2323 O O . VAL A 1 277 ? 3.294 -20.055 14.792 1.00 84.38 277 VAL A O 1
ATOM 2326 N N . GLU A 1 278 ? 3.357 -17.995 13.916 1.00 85.69 278 GLU A N 1
ATOM 2327 C CA . GLU A 1 278 ? 1.907 -17.859 13.755 1.00 85.69 278 GLU A CA 1
ATOM 2328 C C . GLU A 1 278 ? 1.379 -18.854 12.713 1.00 85.69 278 GLU A C 1
ATOM 2330 O O . GLU A 1 278 ? 0.383 -19.536 12.943 1.00 85.69 278 GLU A O 1
ATOM 2335 N N . ARG A 1 279 ? 2.116 -19.078 11.616 1.00 84.69 279 ARG A N 1
ATOM 2336 C CA . ARG A 1 279 ? 1.751 -20.110 10.633 1.00 84.69 279 ARG A CA 1
ATOM 2337 C C . ARG A 1 279 ? 1.729 -21.517 11.228 1.00 84.69 279 ARG A C 1
ATOM 2339 O O . ARG A 1 279 ? 0.921 -22.330 10.795 1.00 84.69 279 ARG A O 1
ATOM 2346 N N . VAL A 1 280 ? 2.524 -21.823 12.256 1.00 84.31 280 VAL A N 1
ATOM 2347 C CA . VAL A 1 280 ? 2.387 -23.097 12.994 1.00 84.31 280 VAL A CA 1
ATOM 2348 C C . VAL A 1 280 ? 1.036 -23.183 13.713 1.00 84.31 280 VAL A C 1
ATOM 2350 O O . VAL A 1 280 ? 0.448 -24.262 13.776 1.00 84.31 280 VAL A O 1
ATOM 2353 N N . GLN A 1 281 ? 0.512 -22.070 14.226 1.00 85.31 281 GLN A N 1
ATOM 2354 C CA . GLN A 1 281 ? -0.822 -22.026 14.832 1.00 85.31 281 GLN A CA 1
ATOM 2355 C C . GLN A 1 281 ? -1.921 -22.199 13.781 1.00 85.31 281 GLN A C 1
ATOM 2357 O O . GLN A 1 281 ? -2.839 -22.985 14.011 1.00 85.31 281 GLN A O 1
ATOM 2362 N N . VAL A 1 282 ? -1.787 -21.561 12.611 1.00 86.50 282 VAL A N 1
ATOM 2363 C CA . VAL A 1 282 ? -2.692 -21.779 11.467 1.00 86.50 282 VAL A CA 1
ATOM 2364 C C . VAL A 1 282 ? -2.776 -23.262 11.125 1.00 86.50 282 VAL A C 1
ATOM 2366 O O . VAL A 1 282 ? -3.870 -23.811 11.036 1.00 86.50 282 VAL A O 1
ATOM 2369 N N . ARG A 1 283 ? -1.624 -23.933 11.018 1.00 86.38 283 ARG A N 1
ATOM 2370 C CA . ARG A 1 283 ? -1.548 -25.371 10.719 1.00 86.38 283 ARG A CA 1
ATOM 2371 C C . ARG A 1 283 ? -2.298 -26.212 11.751 1.00 86.38 283 ARG A C 1
ATOM 2373 O O . ARG A 1 283 ? -3.155 -27.004 11.378 1.00 86.38 283 ARG A O 1
ATOM 2380 N N . LYS A 1 284 ? -2.049 -25.974 13.043 1.00 88.25 284 LYS A N 1
ATOM 2381 C CA . LYS A 1 284 ? -2.733 -26.681 14.141 1.00 88.25 284 LYS A CA 1
ATOM 2382 C C . LYS A 1 284 ? -4.245 -26.452 14.149 1.00 88.25 284 LYS A C 1
ATOM 2384 O O . LYS A 1 284 ? -4.997 -27.366 14.491 1.00 88.25 284 LYS A O 1
ATOM 2389 N N . ALA A 1 285 ? -4.685 -25.237 13.820 1.00 88.50 285 ALA A N 1
ATOM 2390 C CA . ALA A 1 285 ? -6.101 -24.898 13.751 1.00 88.50 285 ALA A CA 1
ATOM 2391 C C . ALA A 1 285 ? -6.787 -25.581 12.558 1.00 88.50 285 ALA A C 1
ATOM 2393 O O . ALA A 1 285 ? -7.890 -26.101 12.709 1.00 88.50 285 ALA A O 1
ATOM 2394 N N . LEU A 1 286 ? -6.118 -25.643 11.402 1.00 88.69 286 LEU A N 1
ATOM 2395 C CA . LEU A 1 286 ? -6.611 -26.345 10.214 1.00 88.69 286 LEU A CA 1
ATOM 2396 C C . LEU A 1 286 ? -6.702 -27.865 10.434 1.00 88.69 286 LEU A C 1
ATOM 2398 O O . LEU A 1 286 ? -7.731 -28.463 10.124 1.00 88.69 286 LEU A O 1
ATOM 2402 N N . GLU A 1 287 ? -5.695 -28.477 11.061 1.00 87.50 287 GLU A N 1
ATOM 2403 C CA . GLU A 1 287 ? -5.706 -29.905 11.432 1.00 87.50 287 GLU A CA 1
ATOM 2404 C C . GLU A 1 287 ? -6.880 -30.256 12.367 1.00 87.50 287 GLU A C 1
ATOM 2406 O O . GLU A 1 287 ? -7.417 -31.363 12.327 1.00 87.50 287 GLU A O 1
ATOM 2411 N N . ASN A 1 288 ? -7.316 -29.299 13.194 1.00 87.44 288 ASN A N 1
ATOM 2412 C CA . ASN A 1 288 ? -8.399 -29.464 14.163 1.00 87.44 288 ASN A CA 1
ATOM 2413 C C . ASN A 1 288 ? -9.657 -28.663 13.798 1.00 87.44 288 ASN A C 1
ATOM 2415 O O . ASN A 1 288 ? -10.415 -28.272 14.689 1.00 87.44 288 ASN A O 1
ATOM 2419 N N . ILE A 1 289 ? -9.922 -28.448 12.505 1.00 87.25 289 ILE A N 1
ATOM 2420 C CA . ILE A 1 289 ? -10.941 -27.497 12.039 1.00 87.25 289 ILE A CA 1
ATOM 2421 C C . ILE A 1 289 ? -12.334 -27.693 12.654 1.00 87.25 289 ILE A C 1
ATOM 2423 O O . ILE A 1 289 ? -13.017 -26.726 12.983 1.00 87.25 289 ILE A O 1
ATOM 2427 N N . ARG A 1 290 ? -12.750 -28.940 12.901 1.00 83.62 290 ARG A N 1
ATOM 2428 C CA . ARG A 1 290 ? -14.052 -29.249 13.522 1.00 83.62 290 ARG A CA 1
ATOM 2429 C C . ARG A 1 290 ? -14.199 -28.683 14.936 1.00 83.62 290 ARG A C 1
ATOM 2431 O O . ARG A 1 290 ? -15.312 -28.425 15.375 1.00 83.62 290 ARG A O 1
ATOM 2438 N N . LYS A 1 291 ? -13.091 -28.519 15.664 1.00 86.69 291 LYS A N 1
ATOM 2439 C CA . LYS A 1 291 ? -13.076 -27.893 16.994 1.00 86.69 291 LYS A CA 1
ATOM 2440 C C . LYS A 1 291 ? -13.214 -26.371 16.900 1.00 86.69 291 LYS A C 1
ATOM 2442 O O . LYS A 1 291 ? -13.711 -25.750 17.839 1.00 86.69 291 LYS A O 1
ATOM 2447 N N . GLU A 1 292 ? -12.757 -25.799 15.792 1.00 88.12 292 GLU A N 1
ATOM 2448 C CA . GLU A 1 292 ? -12.733 -24.361 15.538 1.00 88.12 292 GLU A CA 1
ATOM 2449 C C . GLU A 1 292 ? -14.075 -23.846 14.994 1.00 88.12 292 GLU A C 1
ATOM 2451 O O . GLU A 1 292 ? -14.548 -22.795 15.422 1.00 88.12 292 GLU A O 1
ATOM 2456 N N . LEU A 1 293 ? -14.728 -24.610 14.111 1.00 88.88 293 LEU A N 1
ATOM 2457 C CA . LEU A 1 293 ? -16.018 -24.261 13.504 1.00 88.88 293 LEU A CA 1
ATOM 2458 C C . LEU A 1 293 ? -17.190 -24.540 14.458 1.00 88.88 293 LEU A C 1
ATOM 2460 O O . LEU A 1 293 ? -17.817 -25.600 14.408 1.00 88.88 293 LEU A O 1
ATOM 2464 N N . LYS A 1 294 ? -17.490 -23.578 15.331 1.00 89.75 294 LYS A N 1
ATOM 2465 C CA . LYS A 1 294 ? -18.629 -23.627 16.261 1.00 89.75 294 LYS A CA 1
ATOM 2466 C C . LYS A 1 294 ? -19.777 -22.734 15.764 1.00 89.75 294 LYS A C 1
ATOM 2468 O O . LYS A 1 294 ? -19.509 -21.706 15.154 1.00 89.75 294 LYS A O 1
ATOM 2473 N N . PRO A 1 295 ? -21.049 -23.075 16.032 1.00 92.62 295 PRO A N 1
ATOM 2474 C CA . PRO A 1 295 ? -22.155 -22.159 15.765 1.00 92.62 295 PRO A CA 1
ATOM 2475 C C . PRO A 1 295 ? -21.968 -20.820 16.491 1.00 92.62 295 PRO A C 1
ATOM 2477 O O . PRO A 1 295 ? -21.484 -20.795 17.626 1.00 92.62 295 PRO A O 1
ATOM 2480 N N . GLY A 1 296 ? -22.366 -19.730 15.843 1.00 94.38 296 GLY A N 1
ATOM 2481 C CA . GLY A 1 296 ? -22.261 -18.369 16.355 1.00 94.38 296 GLY A CA 1
ATOM 2482 C C . GLY A 1 296 ? -20.853 -17.776 16.296 1.00 94.38 296 GLY A C 1
ATOM 2483 O O . GLY A 1 296 ? -20.586 -16.833 17.035 1.00 94.38 296 GLY A O 1
ATOM 2484 N N . CYS A 1 297 ? -19.934 -18.296 15.468 1.00 94.88 297 CYS A N 1
ATOM 2485 C CA . CYS A 1 297 ? -18.589 -17.722 15.322 1.00 94.88 297 CYS A CA 1
ATOM 2486 C C . CYS A 1 297 ? -18.231 -17.294 13.891 1.00 94.88 297 CYS A C 1
ATOM 2488 O O . CYS A 1 297 ? -18.772 -17.787 12.897 1.00 94.88 297 CYS A O 1
ATOM 2490 N N . VAL A 1 298 ? -17.286 -16.356 13.802 1.00 97.31 298 VAL A N 1
ATOM 2491 C CA . VAL A 1 298 ? -16.650 -15.909 12.560 1.00 97.31 298 VAL A CA 1
ATOM 2492 C C . VAL A 1 298 ? -15.136 -16.076 12.690 1.00 97.31 298 VAL A C 1
ATOM 2494 O O . VAL A 1 298 ? -14.515 -15.549 13.614 1.00 97.31 298 VAL A O 1
ATOM 2497 N N . LEU A 1 299 ? -14.530 -16.836 11.779 1.00 97.12 299 LEU A N 1
ATOM 2498 C CA . LEU A 1 299 ? -13.098 -17.126 11.794 1.00 97.12 299 LEU A CA 1
ATOM 2499 C C . LEU A 1 299 ? -12.384 -16.436 10.644 1.00 97.12 299 LEU A C 1
ATOM 2501 O O . LEU A 1 299 ? -12.871 -16.428 9.519 1.00 97.12 299 LEU A O 1
ATOM 2505 N N . TYR A 1 300 ? -11.181 -15.945 10.910 1.00 97.62 300 TYR A N 1
ATOM 2506 C CA . TYR A 1 300 ? -10.274 -15.420 9.902 1.00 97.62 300 TYR A CA 1
ATOM 2507 C C . TYR A 1 300 ? -8.952 -16.194 9.920 1.00 97.62 300 TYR A C 1
ATOM 2509 O O . TYR A 1 300 ? -8.210 -16.125 10.898 1.00 97.62 300 TYR A O 1
ATOM 2517 N N . PHE A 1 301 ? -8.645 -16.900 8.830 1.00 96.50 301 PHE A N 1
ATOM 2518 C CA . PHE A 1 301 ? -7.342 -17.520 8.585 1.00 96.50 301 PHE A CA 1
ATOM 2519 C C . PHE A 1 301 ? -6.486 -16.617 7.697 1.00 96.50 301 PHE A C 1
ATOM 2521 O O . PHE A 1 301 ? -6.785 -16.410 6.516 1.00 96.50 301 PHE A O 1
ATOM 2528 N N . GLU A 1 302 ? -5.391 -16.105 8.248 1.00 95.56 302 GLU A N 1
ATOM 2529 C CA . GLU A 1 302 ? -4.474 -15.251 7.502 1.00 95.56 302 GLU A CA 1
ATOM 2530 C C . GLU A 1 302 ? -3.365 -16.067 6.832 1.00 95.56 302 GLU A C 1
ATOM 2532 O O . GLU A 1 302 ? -2.621 -16.781 7.497 1.00 95.56 302 GLU A O 1
ATOM 2537 N N . ASN A 1 303 ? -3.229 -15.936 5.510 1.00 93.44 303 ASN A N 1
ATOM 2538 C CA . ASN A 1 303 ? -2.166 -16.552 4.706 1.00 93.44 303 ASN A CA 1
ATOM 2539 C C . ASN A 1 303 ? -1.913 -18.056 4.993 1.00 93.44 303 ASN A C 1
ATOM 2541 O O . ASN A 1 303 ? -0.753 -18.460 5.142 1.00 93.44 303 ASN A O 1
ATOM 2545 N N . PRO A 1 304 ? -2.948 -18.926 5.028 1.00 92.44 304 PRO A N 1
ATOM 2546 C CA . PRO A 1 304 ? -2.778 -20.338 5.395 1.00 92.44 304 PRO A CA 1
ATOM 2547 C C . PRO A 1 304 ? -1.925 -21.145 4.407 1.00 92.44 304 PRO A C 1
ATOM 2549 O O . PRO A 1 304 ? -1.417 -22.210 4.751 1.00 92.44 304 PRO A O 1
ATOM 2552 N N . PHE A 1 305 ? -1.757 -20.630 3.191 1.00 91.38 305 PHE A N 1
ATOM 2553 C CA . PHE A 1 305 ? -1.000 -21.250 2.106 1.00 91.38 305 PHE A CA 1
ATOM 2554 C C . PHE A 1 305 ? 0.485 -20.853 2.090 1.00 91.38 305 PHE A C 1
ATOM 2556 O O . PHE A 1 305 ? 1.257 -21.410 1.314 1.00 91.38 305 PHE A O 1
ATOM 2563 N N . GLY A 1 306 ? 0.883 -19.878 2.913 1.00 89.19 306 GLY A N 1
ATOM 2564 C CA . GLY A 1 306 ? 2.225 -19.296 2.929 1.00 89.19 306 GLY A CA 1
ATOM 2565 C C . GLY A 1 306 ? 2.218 -17.771 2.795 1.00 89.19 306 GLY A C 1
ATOM 2566 O O . GLY A 1 306 ? 1.248 -17.178 2.323 1.00 89.19 306 GLY A O 1
ATOM 2567 N N . LYS A 1 307 ? 3.310 -17.127 3.242 1.00 86.75 307 LYS A N 1
ATOM 2568 C CA . LYS A 1 307 ? 3.457 -15.655 3.251 1.00 86.75 307 LYS A CA 1
ATOM 2569 C C . LYS A 1 307 ? 4.108 -15.119 1.980 1.00 86.75 307 LYS A C 1
ATOM 2571 O O . LYS A 1 307 ? 3.567 -14.205 1.381 1.00 86.75 307 LYS A O 1
ATOM 2576 N N . THR A 1 308 ? 5.284 -15.630 1.620 1.00 82.38 308 THR A N 1
ATOM 2577 C CA . THR A 1 308 ? 6.088 -15.158 0.471 1.00 82.38 308 THR A CA 1
ATOM 2578 C C . THR A 1 308 ? 6.167 -16.179 -0.655 1.00 82.38 308 THR A C 1
ATOM 2580 O O . THR A 1 308 ? 6.375 -15.816 -1.803 1.00 82.38 308 THR A O 1
ATOM 2583 N N . LYS A 1 309 ? 5.992 -17.456 -0.318 1.00 85.81 309 LYS A N 1
ATOM 2584 C CA . LYS A 1 309 ? 5.934 -18.579 -1.246 1.00 85.81 309 LYS A CA 1
ATOM 2585 C C . LYS A 1 309 ? 4.895 -19.575 -0.761 1.00 85.81 309 LYS A C 1
ATOM 2587 O O . LYS A 1 309 ? 4.572 -19.592 0.430 1.00 85.81 309 LYS A O 1
ATOM 2592 N N . TYR A 1 310 ? 4.417 -20.410 -1.672 1.00 88.31 310 TYR A N 1
ATOM 2593 C CA . TYR A 1 310 ? 3.537 -21.516 -1.330 1.00 88.31 310 TYR A CA 1
ATOM 2594 C C . TYR A 1 310 ? 4.265 -22.538 -0.442 1.00 88.31 310 TYR A C 1
ATOM 2596 O O . TYR A 1 310 ? 5.348 -23.025 -0.770 1.00 88.31 310 TYR A O 1
ATOM 2604 N N . GLU A 1 311 ? 3.683 -22.826 0.721 1.00 88.56 311 GLU A N 1
ATOM 2605 C CA . GLU A 1 311 ? 4.204 -23.755 1.724 1.00 88.56 311 GLU A CA 1
ATOM 2606 C C . GLU A 1 311 ? 3.447 -25.085 1.635 1.00 88.56 311 GLU A C 1
ATOM 2608 O O . GLU A 1 311 ? 2.582 -25.386 2.462 1.00 88.56 311 GLU A O 1
ATOM 2613 N N . ARG A 1 312 ? 3.776 -25.885 0.612 1.00 85.38 312 ARG A N 1
ATOM 2614 C CA . ARG A 1 312 ? 3.171 -27.208 0.414 1.00 85.38 312 ARG A CA 1
ATOM 2615 C C . ARG A 1 312 ? 3.364 -28.082 1.654 1.00 85.38 312 ARG A C 1
ATOM 2617 O O . ARG A 1 312 ? 4.477 -28.213 2.167 1.00 85.38 312 ARG A O 1
ATOM 2624 N N . ARG A 1 313 ? 2.286 -28.725 2.100 1.00 85.19 313 ARG A N 1
ATOM 2625 C CA . ARG A 1 313 ? 2.318 -29.728 3.169 1.00 85.19 313 ARG A CA 1
ATOM 2626 C C . ARG A 1 313 ? 1.239 -30.775 2.966 1.00 85.19 313 ARG A C 1
ATOM 2628 O O . ARG A 1 313 ? 0.212 -30.507 2.350 1.00 85.19 313 ARG A O 1
ATOM 2635 N N . GLU A 1 314 ? 1.481 -31.958 3.511 1.00 80.81 314 GLU A N 1
ATOM 2636 C CA . GLU A 1 314 ? 0.525 -33.055 3.449 1.00 80.81 314 GLU A CA 1
ATOM 2637 C C . GLU A 1 314 ? -0.788 -32.664 4.141 1.00 80.81 314 GLU A C 1
ATOM 2639 O O . GLU A 1 314 ? -0.785 -32.182 5.270 1.00 80.81 314 GLU A O 1
ATOM 2644 N N . GLY A 1 315 ? -1.911 -32.851 3.444 1.00 82.88 315 GLY A N 1
ATOM 2645 C CA . GLY A 1 315 ? -3.247 -32.657 4.005 1.00 82.88 315 GLY A CA 1
ATOM 2646 C C . GLY A 1 315 ? -3.828 -31.246 3.890 1.00 82.88 315 GLY A C 1
ATOM 2647 O O . GLY A 1 315 ? -5.037 -31.121 4.063 1.00 82.88 315 GLY A O 1
ATOM 2648 N N . LEU A 1 316 ? -3.052 -30.217 3.519 1.00 87.00 316 LEU A N 1
ATOM 2649 C CA . LEU A 1 316 ? -3.540 -28.829 3.441 1.00 87.00 316 LEU A CA 1
ATOM 2650 C C . LEU A 1 316 ? -4.776 -28.688 2.543 1.00 87.00 316 LEU A C 1
ATOM 2652 O O . LEU A 1 316 ? -5.754 -28.048 2.919 1.00 87.00 316 LEU A O 1
ATOM 2656 N N . GLU A 1 317 ? -4.767 -29.320 1.373 1.00 85.62 317 GLU A N 1
ATOM 2657 C CA . GLU A 1 317 ? -5.899 -29.301 0.446 1.00 85.62 317 GLU A CA 1
ATOM 2658 C C . GLU A 1 317 ? -7.128 -29.933 1.102 1.00 85.62 317 GLU A C 1
ATOM 2660 O O . GLU A 1 317 ? -8.218 -29.368 1.059 1.00 85.62 317 GLU A O 1
ATOM 2665 N N . ARG A 1 318 ? -6.948 -31.089 1.756 1.00 85.94 318 ARG A N 1
ATOM 2666 C CA . ARG A 1 318 ? -8.028 -31.798 2.457 1.00 85.94 318 ARG A CA 1
ATOM 2667 C C . ARG A 1 318 ? -8.593 -30.962 3.603 1.00 85.94 318 ARG A C 1
ATOM 2669 O O . ARG A 1 318 ? -9.802 -30.970 3.794 1.00 85.94 318 ARG A O 1
ATOM 2676 N N . GLU A 1 319 ? -7.751 -30.239 4.336 1.00 89.38 319 GLU A N 1
ATOM 2677 C CA . GLU A 1 319 ? -8.159 -29.358 5.435 1.00 89.38 319 GLU A CA 1
ATOM 2678 C C . GLU A 1 319 ? -8.998 -28.176 4.935 1.00 89.38 319 GLU A C 1
ATOM 2680 O O . GLU A 1 319 ? -10.058 -27.898 5.492 1.00 89.38 319 GLU A O 1
ATOM 2685 N N . ILE A 1 320 ? -8.589 -27.519 3.845 1.00 90.44 320 ILE A N 1
ATOM 2686 C CA . ILE A 1 320 ? -9.367 -26.427 3.236 1.00 90.44 320 ILE A CA 1
ATOM 2687 C C . ILE A 1 320 ? -10.700 -26.940 2.688 1.00 90.44 320 ILE A C 1
ATOM 2689 O O . ILE A 1 320 ? -11.737 -26.306 2.882 1.00 90.44 320 ILE A O 1
ATOM 2693 N N . TRP A 1 321 ? -10.712 -28.119 2.064 1.00 86.81 321 TRP A N 1
ATOM 2694 C CA . TRP A 1 321 ? -11.965 -28.746 1.643 1.00 86.81 321 TRP A CA 1
ATOM 2695 C C . TRP A 1 321 ? -12.847 -29.130 2.826 1.00 86.81 321 TRP A C 1
ATOM 2697 O O . TRP A 1 321 ? -14.062 -28.962 2.750 1.00 86.81 321 TRP A O 1
ATOM 2707 N N . ALA A 1 322 ? -12.256 -29.580 3.933 1.00 88.12 322 ALA A N 1
ATOM 2708 C CA . ALA A 1 322 ? -12.991 -29.852 5.156 1.00 88.12 322 ALA A CA 1
ATOM 2709 C C . ALA A 1 322 ? -13.628 -28.580 5.729 1.00 88.12 322 ALA A C 1
ATOM 2711 O O . ALA A 1 322 ? -14.725 -28.682 6.268 1.00 88.12 322 ALA A O 1
ATOM 2712 N N . ILE A 1 323 ? -13.012 -27.398 5.581 1.00 90.50 323 ILE A N 1
ATOM 2713 C CA . ILE A 1 323 ? -13.670 -26.119 5.900 1.00 90.50 323 ILE A CA 1
ATOM 2714 C C . ILE A 1 323 ? -14.898 -25.935 5.017 1.00 90.50 323 ILE A C 1
ATOM 2716 O O . ILE A 1 323 ? -15.984 -25.745 5.552 1.00 90.50 323 ILE A O 1
ATOM 2720 N N . ILE A 1 324 ? -14.730 -25.994 3.692 1.00 89.69 324 ILE A N 1
ATOM 2721 C CA . ILE A 1 324 ? -15.809 -25.730 2.726 1.00 89.69 324 ILE A CA 1
ATOM 2722 C C . ILE A 1 324 ? -16.996 -26.676 2.960 1.00 89.69 324 ILE A C 1
ATOM 2724 O O . ILE A 1 324 ? -18.138 -26.231 2.999 1.00 89.69 324 ILE A O 1
ATOM 2728 N N . ASP A 1 325 ? -16.734 -27.964 3.177 1.00 87.12 325 ASP A N 1
ATOM 2729 C CA . ASP A 1 325 ? -17.777 -28.940 3.502 1.00 87.12 325 ASP A CA 1
ATOM 2730 C C . ASP A 1 325 ? -18.393 -28.661 4.884 1.00 87.12 325 ASP A C 1
ATOM 2732 O O . ASP A 1 325 ? -19.610 -28.623 5.040 1.00 87.12 325 ASP A O 1
ATOM 2736 N N . SER A 1 326 ? -17.575 -28.368 5.899 1.00 86.44 326 SER A N 1
ATOM 2737 C CA . SER A 1 326 ? -18.082 -28.108 7.253 1.00 86.44 326 SER A CA 1
ATOM 2738 C C . SER A 1 326 ? -18.950 -26.856 7.328 1.00 86.44 326 SER A C 1
ATOM 2740 O O . SER A 1 326 ? -19.960 -26.882 8.030 1.00 86.44 326 SER A O 1
ATOM 2742 N N . VAL A 1 327 ? -18.606 -25.779 6.612 1.00 90.19 327 VAL A N 1
ATOM 2743 C CA . VAL A 1 327 ? -19.455 -24.582 6.579 1.00 90.19 327 VAL A CA 1
ATOM 2744 C C . VAL A 1 327 ? -20.776 -24.863 5.879 1.00 90.19 327 VAL A C 1
ATOM 2746 O O . VAL A 1 327 ? -21.741 -24.206 6.223 1.00 90.19 327 VAL A O 1
ATOM 2749 N N . GLU A 1 328 ? -20.891 -25.850 4.980 1.00 85.38 328 GLU A N 1
ATOM 2750 C CA . GLU A 1 328 ? -22.187 -26.248 4.410 1.00 85.38 328 GLU A CA 1
ATOM 2751 C C . GLU A 1 328 ? -23.112 -26.861 5.477 1.00 85.38 328 GLU A C 1
ATOM 2753 O O . GLU A 1 328 ? -24.293 -26.497 5.543 1.00 85.38 328 GLU A O 1
ATOM 2758 N N . HIS A 1 329 ? -22.572 -27.701 6.366 1.00 84.69 329 HIS A N 1
ATOM 2759 C CA . HIS A 1 329 ? -23.353 -28.469 7.350 1.00 84.69 329 HIS A CA 1
ATOM 2760 C C . HIS A 1 329 ? -23.549 -27.762 8.697 1.00 84.69 329 HIS A C 1
ATOM 2762 O O . HIS A 1 329 ? -24.605 -27.896 9.319 1.00 84.69 329 HIS A O 1
ATOM 2768 N N . VAL A 1 330 ? -22.558 -26.999 9.164 1.00 84.69 330 VAL A N 1
ATOM 2769 C CA . VAL A 1 330 ? -22.639 -26.238 10.418 1.00 84.69 330 VAL A CA 1
ATOM 2770 C C . VAL A 1 330 ? -23.369 -24.934 10.132 1.00 84.69 330 VAL A C 1
ATOM 2772 O O . VAL A 1 330 ? -22.861 -24.050 9.446 1.00 84.69 330 VAL A O 1
ATOM 2775 N N . LYS A 1 331 ? -24.605 -24.811 10.620 1.00 84.88 331 LYS A N 1
ATOM 2776 C CA . LYS A 1 331 ? -25.334 -23.542 10.535 1.00 84.88 331 LYS A CA 1
ATOM 2777 C C . LYS A 1 331 ? -24.635 -22.493 11.394 1.00 84.88 331 LYS A C 1
ATOM 2779 O O . LYS A 1 331 ? -24.104 -22.822 12.451 1.00 84.88 331 LYS A O 1
ATOM 2784 N N . ASP A 1 332 ? -24.715 -21.245 10.944 1.00 91.25 332 ASP A N 1
ATOM 2785 C CA . ASP A 1 332 ? -24.313 -20.084 11.739 1.00 91.25 332 ASP A CA 1
ATOM 2786 C C . ASP A 1 332 ? -22.801 -19.980 12.020 1.00 91.25 332 ASP A C 1
ATOM 2788 O O . ASP A 1 332 ? -22.384 -19.560 13.092 1.00 91.25 332 ASP A O 1
ATOM 2792 N N . VAL A 1 333 ? -21.963 -20.378 11.058 1.00 95.00 333 VAL A N 1
ATOM 2793 C CA . VAL A 1 333 ? -20.506 -20.178 11.097 1.00 95.00 333 VAL A CA 1
ATOM 2794 C C . VAL A 1 333 ? -20.042 -19.500 9.813 1.00 95.00 333 VAL A C 1
ATOM 2796 O O . VAL A 1 333 ? -20.572 -19.798 8.742 1.00 95.00 333 VAL A O 1
ATOM 2799 N N . TYR A 1 334 ? -19.062 -18.604 9.923 1.00 97.25 334 TYR A N 1
ATOM 2800 C CA . TYR A 1 334 ? -18.526 -17.830 8.802 1.00 97.25 334 TYR A CA 1
ATOM 2801 C C . TYR A 1 334 ? -17.000 -17.902 8.779 1.00 97.25 334 TYR A C 1
ATOM 2803 O O . TYR A 1 334 ? -16.357 -17.832 9.827 1.00 97.25 334 TYR A O 1
ATOM 2811 N N . VAL A 1 335 ? -16.407 -18.039 7.592 1.00 97.56 335 VAL A N 1
ATOM 2812 C CA . VAL A 1 335 ? -14.954 -18.195 7.437 1.00 97.56 335 VAL A CA 1
ATOM 2813 C C . VAL A 1 335 ? -14.393 -17.215 6.410 1.00 97.56 335 VAL A C 1
ATOM 2815 O O . VAL A 1 335 ? -14.843 -17.135 5.274 1.00 97.56 335 VAL A O 1
ATOM 2818 N N . ILE A 1 336 ? -13.360 -16.485 6.800 1.00 98.38 336 ILE A N 1
ATOM 2819 C CA . ILE A 1 336 ? -12.610 -15.566 5.950 1.00 98.38 336 ILE A CA 1
ATOM 2820 C C . ILE A 1 336 ? -11.208 -16.140 5.786 1.00 98.38 336 ILE A C 1
ATOM 2822 O O . ILE A 1 336 ? -10.567 -16.520 6.768 1.00 98.38 336 ILE A O 1
ATOM 2826 N N . ILE A 1 337 ? -10.710 -16.201 4.557 1.00 97.25 337 ILE A N 1
ATOM 2827 C CA . ILE A 1 337 ? -9.350 -16.655 4.262 1.00 97.25 337 ILE A CA 1
ATOM 2828 C C . ILE A 1 337 ? -8.664 -15.596 3.412 1.00 97.25 337 ILE A C 1
ATOM 2830 O O . ILE A 1 337 ? -9.198 -15.210 2.379 1.00 97.25 337 ILE A O 1
ATOM 2834 N N . THR A 1 338 ? -7.479 -15.131 3.808 1.00 97.12 338 THR A N 1
ATOM 2835 C CA . THR A 1 338 ? -6.680 -14.223 2.967 1.00 97.12 338 THR A CA 1
ATOM 2836 C C . THR A 1 338 ? -5.472 -14.928 2.375 1.00 97.12 338 THR A C 1
ATOM 2838 O O . THR A 1 338 ? -4.866 -15.799 3.001 1.00 97.12 338 THR A O 1
ATOM 2841 N N . SER A 1 339 ? -5.094 -14.547 1.156 1.00 94.25 339 SER A N 1
ATOM 2842 C CA . SER A 1 339 ? -3.842 -15.001 0.551 1.00 94.25 339 SER A CA 1
ATOM 2843 C C . SER A 1 339 ? -3.319 -14.018 -0.486 1.00 94.25 339 SER A C 1
ATOM 2845 O O . SER A 1 339 ? -4.038 -13.136 -0.961 1.00 94.25 339 SER A O 1
ATOM 2847 N N . ARG A 1 340 ? -2.047 -14.158 -0.850 1.00 91.81 340 ARG A N 1
ATOM 2848 C CA . ARG A 1 340 ? -1.516 -13.515 -2.050 1.00 91.81 340 ARG A CA 1
ATOM 2849 C C . ARG A 1 340 ? -1.963 -14.281 -3.290 1.00 91.81 340 ARG A C 1
ATOM 2851 O O . ARG A 1 340 ? -2.186 -15.488 -3.224 1.00 91.81 340 ARG A O 1
ATOM 2858 N N . GLU A 1 341 ? -2.122 -13.579 -4.404 1.00 89.88 341 GLU A N 1
ATOM 2859 C CA . GLU A 1 341 ? -2.678 -14.171 -5.622 1.00 89.88 341 GLU A CA 1
ATOM 2860 C C . GLU A 1 341 ? -1.803 -15.308 -6.171 1.00 89.88 341 GLU A C 1
ATOM 2862 O O . GLU A 1 341 ? -2.314 -16.378 -6.487 1.00 89.88 341 GLU A O 1
ATOM 2867 N N . GLU A 1 342 ? -0.489 -15.124 -6.225 1.00 88.00 342 GLU A N 1
ATOM 2868 C CA . GLU A 1 342 ? 0.474 -16.116 -6.698 1.00 88.00 342 GLU A CA 1
ATOM 2869 C C . GLU A 1 342 ? 0.490 -17.373 -5.823 1.00 88.00 342 GLU A C 1
ATOM 2871 O O . GLU A 1 342 ? 0.505 -18.489 -6.337 1.00 88.00 342 GLU A O 1
ATOM 2876 N N . ILE A 1 343 ? 0.398 -17.200 -4.504 1.00 90.31 343 ILE A N 1
ATOM 2877 C CA . ILE A 1 343 ? 0.375 -18.309 -3.546 1.00 90.31 343 ILE A CA 1
ATOM 2878 C C . ILE A 1 343 ? -0.945 -19.079 -3.662 1.00 90.31 343 ILE A C 1
ATOM 2880 O O . ILE A 1 343 ? -0.946 -20.311 -3.681 1.00 90.31 343 ILE A O 1
ATOM 2884 N N . PHE A 1 344 ? -2.067 -18.365 -3.779 1.00 91.56 344 PHE A N 1
ATOM 2885 C CA . PHE A 1 344 ? -3.375 -18.980 -3.966 1.00 91.56 344 PHE A CA 1
ATOM 2886 C C . PHE A 1 344 ? -3.469 -19.735 -5.294 1.00 91.56 344 PHE A C 1
ATOM 2888 O O . PHE A 1 344 ? -3.983 -20.848 -5.319 1.00 91.56 344 PHE A O 1
ATOM 2895 N N . LYS A 1 345 ? -2.926 -19.180 -6.385 1.00 88.69 345 LYS A N 1
ATOM 2896 C CA . LYS A 1 345 ? -2.875 -19.860 -7.685 1.00 88.69 345 LYS A CA 1
ATOM 2897 C C . LYS A 1 345 ? -2.029 -21.142 -7.639 1.00 88.69 345 LYS A C 1
ATOM 2899 O O . LYS A 1 345 ? -2.380 -22.096 -8.328 1.00 88.69 345 LYS A O 1
ATOM 2904 N N . GLU A 1 346 ? -0.938 -21.186 -6.863 1.00 87.69 346 GLU A N 1
ATOM 2905 C CA . GLU A 1 346 ? -0.125 -22.410 -6.711 1.00 87.69 346 GLU A CA 1
ATOM 2906 C C . GLU A 1 346 ? -0.910 -23.471 -5.933 1.00 87.69 346 GLU A C 1
ATOM 2908 O O . GLU A 1 346 ? -1.000 -24.618 -6.364 1.00 87.69 346 GLU A O 1
ATOM 2913 N N . PHE A 1 347 ? -1.585 -23.073 -4.851 1.00 88.50 347 PHE A N 1
ATOM 2914 C CA . PHE A 1 347 ? -2.513 -23.955 -4.143 1.00 88.50 347 PHE A CA 1
ATOM 2915 C C . PHE A 1 347 ? -3.640 -24.467 -5.058 1.00 88.50 347 PHE A C 1
ATOM 2917 O O . PHE A 1 347 ? -3.967 -25.653 -5.048 1.00 88.50 347 PHE A O 1
ATOM 2924 N N . GLU A 1 348 ? -4.203 -23.597 -5.905 1.00 86.31 348 GLU A N 1
ATOM 2925 C CA . GLU A 1 348 ? -5.262 -23.950 -6.854 1.00 86.31 348 GLU A CA 1
ATOM 2926 C C . GLU A 1 348 ? -4.810 -25.002 -7.876 1.00 86.31 348 GLU A C 1
ATOM 2928 O O . GLU A 1 348 ? -5.665 -25.613 -8.505 1.00 86.31 348 GLU A O 1
ATOM 2933 N N . LYS A 1 349 ? -3.506 -25.221 -8.087 1.00 80.38 349 LYS A N 1
ATOM 2934 C CA . LYS A 1 349 ? -2.993 -26.218 -9.042 1.00 80.38 349 LYS A CA 1
ATOM 2935 C C . LYS A 1 349 ? -2.959 -27.630 -8.494 1.00 80.38 349 LYS A C 1
ATOM 2937 O O . LYS A 1 349 ? -3.115 -28.573 -9.263 1.00 80.38 349 LYS A O 1
ATOM 2942 N N . GLU A 1 350 ? -2.833 -27.786 -7.185 1.00 74.75 350 GLU A N 1
ATOM 2943 C CA . GLU A 1 350 ? -2.764 -29.086 -6.509 1.00 74.75 350 GLU A CA 1
ATOM 2944 C C . GLU A 1 350 ? -4.157 -29.769 -6.417 1.00 74.75 350 GLU A C 1
ATOM 2946 O O . GLU A 1 350 ? -4.390 -30.602 -5.541 1.00 74.75 350 GLU A O 1
ATOM 2951 N N . LYS A 1 351 ? -5.119 -29.413 -7.298 1.00 65.31 351 LYS A N 1
ATOM 2952 C CA . LYS A 1 351 ? -6.546 -29.790 -7.202 1.00 65.31 351 LYS A CA 1
ATOM 2953 C C . LYS A 1 351 ? -6.738 -31.290 -6.987 1.00 65.31 351 LYS A C 1
ATOM 2955 O O . LYS A 1 351 ? -6.384 -32.108 -7.830 1.00 65.31 351 LYS A O 1
ATOM 2960 N N . LEU A 1 352 ? -7.459 -31.619 -5.916 1.00 54.34 352 LEU A N 1
ATOM 2961 C CA . LEU A 1 352 ? -8.002 -32.954 -5.649 1.00 54.34 352 LEU A CA 1
ATOM 2962 C C . LEU A 1 352 ? -9.524 -33.056 -5.910 1.00 54.34 352 LEU A C 1
ATOM 2964 O O . LEU A 1 352 ? -10.086 -34.137 -5.762 1.00 54.34 352 LEU A O 1
ATOM 2968 N N . SER A 1 353 ? -10.215 -31.962 -6.270 1.00 61.09 353 SER A N 1
ATOM 2969 C CA . SER A 1 353 ? -11.691 -31.870 -6.297 1.00 61.09 353 SER A CA 1
ATOM 2970 C C . SER A 1 353 ? -12.251 -31.204 -7.566 1.00 61.09 353 SER A C 1
ATOM 2972 O O . SER A 1 353 ? -11.569 -30.420 -8.223 1.00 61.09 353 SER A O 1
ATOM 2974 N N . VAL A 1 354 ? -13.520 -31.511 -7.877 1.00 52.22 354 VAL A N 1
ATOM 2975 C CA . VAL A 1 354 ? -14.307 -31.021 -9.030 1.00 52.22 354 VAL 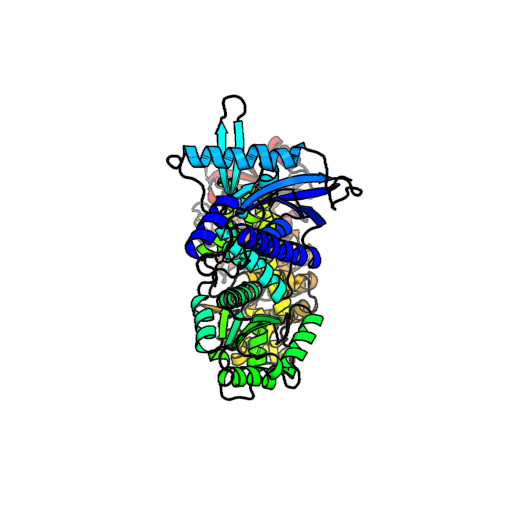A CA 1
ATOM 2976 C C . VAL A 1 354 ? -14.892 -29.615 -8.797 1.00 52.22 354 VAL A C 1
ATOM 2978 O O . VAL A 1 354 ? -15.186 -28.909 -9.759 1.00 52.22 354 VAL A O 1
ATOM 2981 N N . ARG A 1 355 ? -15.069 -29.182 -7.537 1.00 64.69 355 ARG A N 1
ATOM 2982 C CA . ARG A 1 355 ? -15.625 -27.851 -7.220 1.00 64.69 355 ARG A CA 1
ATOM 2983 C C . ARG A 1 355 ? -14.595 -26.747 -7.474 1.00 64.69 355 ARG A C 1
ATOM 2985 O O . ARG A 1 355 ? -13.418 -26.897 -7.147 1.00 64.69 355 ARG A O 1
ATOM 2992 N N . ASN A 1 356 ? -15.041 -25.627 -8.035 1.00 76.81 356 ASN A N 1
ATOM 2993 C CA . ASN A 1 356 ? -14.167 -24.515 -8.382 1.00 76.81 356 ASN A CA 1
ATOM 2994 C C . ASN A 1 356 ? -13.970 -23.587 -7.172 1.00 76.81 356 ASN A C 1
ATOM 2996 O O . ASN A 1 356 ? -14.898 -22.901 -6.761 1.00 76.81 356 ASN A O 1
ATOM 3000 N N . LEU A 1 357 ? -12.757 -23.536 -6.606 1.00 85.38 357 LEU A N 1
ATOM 3001 C CA . LEU A 1 357 ? -12.429 -22.622 -5.497 1.00 85.38 357 LEU A CA 1
ATOM 3002 C C . LEU A 1 357 ? -12.689 -21.149 -5.845 1.00 85.38 357 LEU A C 1
ATOM 3004 O O . LEU A 1 357 ? -12.948 -20.346 -4.952 1.00 85.38 357 LEU A O 1
ATOM 3008 N N . ARG A 1 358 ? -12.666 -20.808 -7.138 1.00 84.81 358 ARG A N 1
ATOM 3009 C CA . ARG A 1 358 ? -12.944 -19.456 -7.632 1.00 84.81 358 ARG A CA 1
ATOM 3010 C C . ARG A 1 358 ? -14.370 -18.986 -7.354 1.00 84.81 358 ARG A C 1
ATOM 3012 O O . ARG A 1 358 ? -14.594 -17.785 -7.323 1.00 84.81 358 ARG A O 1
ATOM 3019 N N . ASP A 1 359 ? -15.309 -19.897 -7.094 1.00 88.06 359 ASP A N 1
ATOM 3020 C CA . ASP A 1 359 ? -16.693 -19.546 -6.742 1.00 88.06 359 ASP A CA 1
ATOM 3021 C C . ASP A 1 359 ? -16.793 -18.872 -5.358 1.00 88.06 359 ASP A C 1
ATOM 3023 O O . ASP A 1 359 ? -17.821 -18.289 -5.018 1.00 88.06 359 ASP A O 1
ATOM 3027 N N . PHE A 1 360 ? -15.725 -18.962 -4.559 1.00 91.81 360 PHE A N 1
ATOM 3028 C CA . PHE A 1 360 ? -15.595 -18.357 -3.235 1.00 91.81 360 PHE A CA 1
ATOM 3029 C C . PHE A 1 360 ? -14.549 -17.228 -3.207 1.00 91.81 360 PHE A C 1
ATOM 3031 O O . PHE A 1 360 ? -14.281 -16.674 -2.141 1.00 91.81 360 PHE A O 1
ATOM 3038 N N . GLU A 1 361 ? -13.902 -16.932 -4.340 1.00 94.12 361 GLU A N 1
ATOM 3039 C CA . GLU A 1 361 ? -12.782 -15.995 -4.429 1.00 94.12 361 GLU A CA 1
ATOM 3040 C C . GLU A 1 361 ? -13.255 -14.587 -4.804 1.00 94.12 361 GLU A C 1
ATOM 3042 O O . GLU A 1 361 ? -13.920 -14.378 -5.818 1.00 94.12 361 GLU A O 1
ATOM 3047 N N . ASN A 1 362 ? -12.798 -13.596 -4.043 1.00 94.94 362 ASN A N 1
ATOM 3048 C CA . ASN A 1 362 ? -12.895 -12.189 -4.397 1.00 94.94 362 ASN A CA 1
ATOM 3049 C C . ASN A 1 362 ? -11.496 -11.556 -4.366 1.00 94.94 362 ASN A C 1
ATOM 3051 O O . ASN A 1 362 ? -10.784 -11.616 -3.361 1.00 94.94 362 ASN A O 1
ATOM 3055 N N . LYS A 1 363 ? -11.108 -10.925 -5.479 1.00 91.75 363 LYS A N 1
ATOM 3056 C CA . LYS A 1 363 ? -9.760 -10.376 -5.682 1.00 91.75 363 LYS A CA 1
ATOM 3057 C C . LYS A 1 363 ? -9.687 -8.889 -5.353 1.00 91.75 363 LYS A C 1
ATOM 3059 O O . LYS A 1 363 ? -10.446 -8.098 -5.907 1.00 91.75 363 LYS A O 1
ATOM 3064 N N . LEU A 1 364 ? -8.702 -8.509 -4.543 1.00 89.94 364 LEU A N 1
ATOM 3065 C CA . LEU A 1 364 ? -8.246 -7.128 -4.388 1.00 89.94 364 LEU A CA 1
ATOM 3066 C C . LEU A 1 364 ? -6.960 -6.914 -5.189 1.00 89.94 364 LEU A C 1
ATOM 3068 O O . LEU A 1 364 ? -5.995 -7.662 -5.075 1.00 89.94 364 LEU A O 1
ATOM 3072 N N . ASN A 1 365 ? -6.944 -5.894 -6.027 1.00 83.31 365 ASN A N 1
ATOM 3073 C CA . ASN A 1 365 ? -6.017 -5.797 -7.143 1.00 83.31 365 ASN A CA 1
ATOM 3074 C C . ASN A 1 365 ? -5.509 -4.358 -7.325 1.00 83.31 365 ASN A C 1
ATOM 3076 O O . ASN A 1 365 ? -6.257 -3.401 -7.125 1.00 83.31 365 ASN A O 1
ATOM 3080 N N . ILE A 1 366 ? -4.246 -4.226 -7.730 1.00 80.19 366 ILE A N 1
ATOM 3081 C CA . ILE A 1 366 ? -3.636 -2.972 -8.182 1.00 80.19 366 ILE A CA 1
ATOM 3082 C C . ILE A 1 366 ? -3.892 -2.673 -9.678 1.00 80.19 366 ILE A C 1
ATOM 3084 O O . ILE A 1 366 ? -4.124 -1.530 -10.036 1.00 80.19 366 ILE A O 1
ATOM 3088 N N . LYS A 1 367 ? -3.940 -3.695 -10.547 1.00 76.69 367 LYS A N 1
ATOM 3089 C CA . LYS A 1 367 ? -4.241 -3.623 -11.995 1.00 76.69 367 LYS A CA 1
ATOM 3090 C C . LYS A 1 367 ? -5.668 -3.165 -12.291 1.00 76.69 367 LYS A C 1
ATOM 3092 O O . LYS A 1 367 ? -5.897 -2.407 -13.225 1.00 76.69 367 LYS A O 1
ATOM 3097 N N . LYS A 1 368 ? -6.645 -3.716 -11.569 1.00 80.44 368 LYS A N 1
ATOM 3098 C CA . LYS A 1 368 ? -8.018 -3.199 -11.501 1.00 80.44 368 LYS A CA 1
ATOM 3099 C C . LYS A 1 368 ? -8.116 -2.531 -10.138 1.00 80.44 368 LYS A C 1
ATOM 3101 O O . LYS A 1 368 ? -8.418 -3.254 -9.182 1.00 80.44 368 LYS A O 1
ATOM 3106 N N . PRO A 1 369 ? -7.763 -1.236 -10.031 1.00 81.12 369 PRO A N 1
ATOM 3107 C CA . PRO A 1 369 ? -7.500 -0.613 -8.748 1.00 81.12 369 PRO A CA 1
ATOM 3108 C C . PRO A 1 369 ? -8.686 -0.821 -7.821 1.00 81.12 369 PRO A C 1
ATOM 3110 O O . PRO A 1 369 ? -9.794 -0.366 -8.088 1.00 81.12 369 PRO A O 1
ATOM 3113 N N . SER A 1 370 ? -8.461 -1.534 -6.722 1.00 89.50 370 SER A N 1
ATOM 3114 C CA . SER A 1 370 ? -9.479 -1.673 -5.673 1.00 89.50 370 SER A CA 1
ATOM 3115 C C . SER A 1 370 ? -9.739 -0.348 -4.957 1.00 89.50 370 SER A C 1
ATOM 3117 O O . SER A 1 370 ? -10.760 -0.201 -4.287 1.00 89.50 370 SER A O 1
ATOM 3119 N N . TYR A 1 371 ? -8.828 0.609 -5.139 1.00 92.88 371 TYR A N 1
ATOM 3120 C CA . TYR A 1 371 ? -8.879 1.965 -4.626 1.00 92.88 371 TYR A CA 1
ATOM 3121 C C . TYR A 1 371 ? -8.607 2.935 -5.776 1.00 92.88 371 TYR A C 1
ATOM 3123 O O . TYR A 1 371 ? -7.482 3.036 -6.260 1.00 92.88 371 TYR A O 1
ATOM 3131 N N . ASP A 1 372 ? -9.649 3.632 -6.211 1.00 93.56 372 ASP A N 1
ATOM 3132 C CA . ASP A 1 372 ? -9.557 4.754 -7.142 1.00 93.56 372 ASP A CA 1
ATOM 3133 C C . ASP A 1 372 ? -9.018 6.012 -6.446 1.00 93.56 372 ASP A C 1
ATOM 3135 O O . ASP A 1 372 ? -8.848 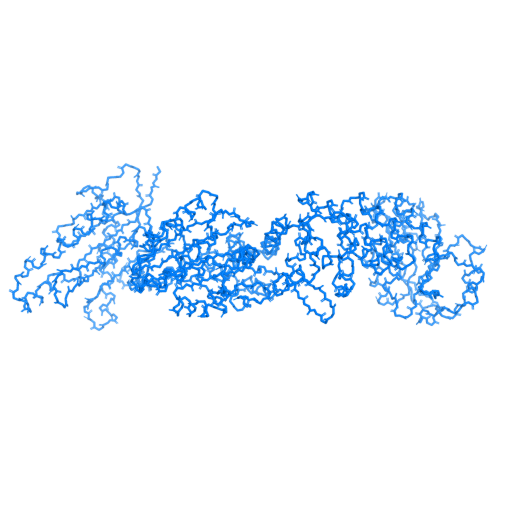6.048 -5.227 1.00 93.56 372 ASP A O 1
ATOM 3139 N N . TYR A 1 373 ? -8.753 7.065 -7.220 1.00 95.19 373 TYR A N 1
ATOM 3140 C CA . TYR A 1 373 ? -8.253 8.338 -6.696 1.00 95.19 373 TYR A CA 1
ATOM 3141 C C . TYR A 1 373 ? -9.057 8.864 -5.495 1.00 95.19 373 TYR A C 1
ATOM 3143 O O . TYR A 1 373 ? -8.468 9.310 -4.510 1.00 95.19 373 TYR A O 1
ATOM 3151 N N . GLU A 1 374 ? -10.389 8.777 -5.544 1.00 96.31 374 GLU A N 1
ATOM 3152 C CA . GLU A 1 374 ? -11.255 9.244 -4.460 1.00 96.31 374 GLU A CA 1
ATOM 3153 C C . GLU A 1 374 ? -11.000 8.466 -3.163 1.00 96.31 374 GLU A C 1
ATOM 3155 O O . GLU A 1 374 ? -10.736 9.067 -2.118 1.00 96.31 374 GLU A O 1
ATOM 3160 N N . ARG A 1 375 ? -10.996 7.129 -3.212 1.00 96.75 375 ARG A N 1
ATOM 3161 C CA . ARG A 1 375 ? -10.728 6.311 -2.021 1.00 96.75 375 ARG A CA 1
ATOM 3162 C C . ARG A 1 375 ? -9.300 6.470 -1.524 1.00 96.75 375 ARG A C 1
ATOM 3164 O O . ARG A 1 375 ? -9.085 6.533 -0.318 1.00 96.75 375 ARG A O 1
ATOM 3171 N N . ARG A 1 376 ? -8.325 6.565 -2.430 1.00 97.00 376 ARG A N 1
ATOM 3172 C CA . ARG A 1 376 ? -6.916 6.827 -2.090 1.00 97.00 376 ARG A CA 1
ATOM 3173 C C . ARG A 1 376 ? -6.770 8.171 -1.366 1.00 97.00 376 ARG A C 1
ATOM 3175 O O . ARG A 1 376 ? -6.105 8.239 -0.334 1.00 97.00 376 ARG A O 1
ATOM 3182 N N . SER A 1 377 ? -7.487 9.197 -1.828 1.00 98.00 377 SER A N 1
ATOM 3183 C CA . SER A 1 377 ? -7.575 10.504 -1.163 1.00 98.00 377 SER A CA 1
ATOM 3184 C C . SER A 1 377 ? -8.196 10.388 0.231 1.00 98.00 377 SER A C 1
ATOM 3186 O O . SER A 1 377 ? -7.667 10.930 1.196 1.00 98.00 377 SER A O 1
ATOM 3188 N N . GLN A 1 378 ? -9.282 9.629 0.386 1.00 98.00 378 GLN A N 1
ATOM 3189 C CA . GLN A 1 378 ? -9.885 9.406 1.704 1.00 98.00 378 GLN A CA 1
ATOM 3190 C C . GLN A 1 378 ? -8.927 8.691 2.665 1.00 98.00 378 GLN A C 1
ATOM 3192 O O . GLN A 1 378 ? -8.813 9.100 3.819 1.00 98.00 378 GLN A O 1
ATOM 3197 N N . ILE A 1 379 ? -8.219 7.656 2.200 1.00 97.75 379 ILE A N 1
ATOM 3198 C CA . ILE A 1 379 ? -7.255 6.902 3.013 1.00 97.75 379 ILE A CA 1
ATOM 3199 C C . ILE A 1 379 ? -6.154 7.829 3.528 1.00 97.75 379 ILE A C 1
ATOM 3201 O O . ILE A 1 379 ? -5.916 7.874 4.737 1.00 97.75 379 ILE A O 1
ATOM 3205 N N . ILE A 1 380 ? -5.500 8.584 2.636 1.00 97.88 380 ILE A N 1
ATOM 3206 C CA . ILE A 1 380 ? -4.385 9.443 3.042 1.00 97.88 380 ILE A CA 1
ATOM 3207 C C . ILE A 1 380 ? -4.838 10.538 4.007 1.00 97.88 380 ILE A C 1
ATOM 3209 O O . ILE A 1 380 ? -4.153 10.788 4.993 1.00 97.88 380 ILE A O 1
ATOM 3213 N N . LEU A 1 381 ? -6.008 11.143 3.782 1.00 97.56 381 LEU A N 1
ATOM 3214 C CA . LEU A 1 381 ? -6.524 12.207 4.641 1.00 97.56 381 LEU A CA 1
ATOM 3215 C C . LEU A 1 381 ? -6.917 11.684 6.026 1.00 97.56 381 LEU A C 1
ATOM 3217 O O . LEU A 1 381 ? -6.586 12.323 7.021 1.00 97.56 381 LEU A O 1
ATOM 3221 N N . LYS A 1 382 ? -7.556 10.509 6.107 1.00 96.31 382 LYS A N 1
ATOM 3222 C CA . LYS A 1 382 ? -7.905 9.871 7.387 1.00 96.31 382 LYS A CA 1
ATOM 3223 C C . LYS A 1 382 ? -6.661 9.547 8.216 1.00 96.31 382 LYS A C 1
ATOM 3225 O O . LYS A 1 382 ? -6.624 9.862 9.402 1.00 96.31 382 LYS A O 1
ATOM 3230 N N . TYR A 1 383 ? -5.628 8.965 7.599 1.00 96.38 383 TYR A N 1
ATOM 3231 C CA . TYR A 1 383 ? -4.372 8.687 8.302 1.00 96.38 383 TYR A CA 1
ATOM 3232 C C . TYR A 1 383 ? -3.609 9.960 8.666 1.00 96.38 383 TYR A C 1
ATOM 3234 O O . TYR A 1 383 ? -3.080 10.048 9.771 1.00 96.38 383 TYR A O 1
ATOM 3242 N N . ALA A 1 384 ? -3.555 10.947 7.769 1.00 96.56 384 ALA A N 1
ATOM 3243 C CA . ALA A 1 384 ? -2.857 12.201 8.020 1.00 96.56 384 ALA A CA 1
ATOM 3244 C C . ALA A 1 384 ? -3.477 12.977 9.188 1.00 96.56 384 ALA A C 1
ATOM 3246 O O . ALA A 1 384 ? -2.747 13.511 10.023 1.00 96.56 384 ALA A O 1
ATOM 3247 N N . GLU A 1 385 ? -4.807 12.992 9.267 1.00 94.62 385 GLU A N 1
ATOM 3248 C CA . GLU A 1 385 ? -5.548 13.587 10.372 1.00 94.62 385 GLU A CA 1
ATOM 3249 C C . GLU A 1 385 ? -5.268 12.873 11.695 1.00 94.62 385 GLU A C 1
ATOM 3251 O O . GLU A 1 385 ? -4.864 13.523 12.657 1.00 94.62 385 GLU A O 1
ATOM 3256 N N . GLU A 1 386 ? -5.417 11.546 11.733 1.00 92.50 386 GLU A N 1
ATOM 3257 C CA . GLU A 1 386 ? -5.183 10.754 12.947 1.00 92.50 386 GLU A CA 1
ATOM 3258 C C . GLU A 1 386 ? -3.742 10.897 13.452 1.00 92.50 386 GLU A C 1
ATOM 3260 O O . GLU A 1 386 ? -3.493 11.072 14.643 1.00 92.50 386 GLU A O 1
ATOM 3265 N N . MET A 1 387 ? -2.776 10.909 12.534 1.00 93.19 387 MET A N 1
ATOM 3266 C CA . MET A 1 387 ? -1.359 11.063 12.855 1.00 93.19 387 MET A CA 1
ATOM 3267 C C . MET A 1 387 ? -0.932 12.521 13.079 1.00 93.19 387 MET A C 1
ATOM 3269 O O . MET A 1 387 ? 0.264 12.762 13.246 1.00 93.19 387 MET A O 1
ATOM 3273 N N . LYS A 1 388 ? -1.859 13.493 13.077 1.00 93.38 388 LYS A N 1
ATOM 3274 C CA . LYS A 1 388 ? -1.582 14.931 13.276 1.00 93.38 388 LYS A CA 1
ATOM 3275 C C . LYS A 1 388 ? -0.500 15.462 12.322 1.00 93.38 388 LYS A C 1
ATOM 3277 O O . LYS A 1 388 ? 0.430 16.160 12.733 1.00 93.38 388 LYS A O 1
ATOM 3282 N N . CYS A 1 389 ? -0.586 15.097 11.044 1.00 96.38 389 CYS A N 1
ATOM 3283 C CA . CYS A 1 389 ? 0.370 15.540 10.036 1.00 96.38 389 CYS A CA 1
ATOM 3284 C C . CYS A 1 389 ? 0.320 17.056 9.855 1.00 96.38 389 CYS A C 1
ATOM 3286 O O . CYS A 1 389 ? -0.700 17.608 9.460 1.00 96.38 389 CYS A O 1
ATOM 3288 N N . LYS A 1 390 ? 1.446 17.741 10.059 1.00 96.25 390 LYS A N 1
ATOM 3289 C CA . LYS A 1 390 ? 1.501 19.211 9.960 1.00 96.25 390 LYS A CA 1
ATOM 3290 C C . LYS A 1 390 ? 1.153 19.753 8.572 1.00 96.25 390 LYS A C 1
ATOM 3292 O O . LYS A 1 390 ? 0.640 20.858 8.472 1.00 96.25 390 LYS A O 1
ATOM 3297 N N . TRP A 1 391 ? 1.418 18.989 7.514 1.00 97.06 391 TRP A N 1
ATOM 3298 C CA . TRP A 1 391 ? 1.042 19.364 6.149 1.00 97.06 391 TRP A CA 1
ATOM 3299 C C . TRP A 1 391 ? -0.466 19.239 5.882 1.00 97.06 391 TRP A C 1
ATOM 3301 O O . TRP A 1 391 ? -0.952 19.852 4.942 1.00 97.06 391 TRP A O 1
ATOM 3311 N N . TYR A 1 392 ? -1.214 18.477 6.689 1.00 96.44 392 TYR A N 1
ATOM 3312 C CA . TYR A 1 392 ? -2.666 18.316 6.529 1.00 96.44 392 TYR A CA 1
ATOM 3313 C C . TYR A 1 392 ? -3.444 19.583 6.922 1.00 96.44 392 TYR A C 1
ATOM 3315 O O . TYR A 1 392 ? -4.528 19.819 6.392 1.00 96.44 392 TYR A O 1
ATOM 3323 N N . GLU A 1 393 ? -2.886 20.396 7.825 1.00 93.50 393 GLU A N 1
ATOM 3324 C CA . GLU A 1 393 ? -3.441 21.691 8.252 1.00 93.50 393 GLU A CA 1
ATOM 3325 C C . GLU A 1 393 ? -3.089 22.843 7.292 1.00 93.50 393 GLU A C 1
ATOM 3327 O O . GLU A 1 393 ? -3.665 23.924 7.388 1.00 93.50 393 GLU A O 1
ATOM 3332 N N . ASP A 1 394 ? -2.143 22.629 6.373 1.00 96.94 394 ASP A N 1
ATOM 3333 C CA . ASP A 1 394 ? -1.755 23.595 5.345 1.00 96.94 394 ASP A CA 1
ATOM 3334 C C . ASP A 1 394 ? -2.465 23.249 4.032 1.00 96.94 394 ASP A C 1
ATOM 3336 O O . ASP A 1 394 ? -2.127 22.262 3.376 1.00 96.94 394 ASP A O 1
ATOM 3340 N N . ASP A 1 395 ? -3.442 24.068 3.634 1.00 97.00 395 ASP A N 1
ATOM 3341 C CA . ASP A 1 395 ? -4.260 23.815 2.441 1.00 97.00 395 ASP A CA 1
ATOM 3342 C C . ASP A 1 395 ? -3.419 23.617 1.170 1.00 97.00 395 ASP A C 1
ATOM 3344 O O . ASP A 1 395 ? -3.748 22.757 0.352 1.00 97.00 395 ASP A O 1
ATOM 3348 N N . LYS A 1 396 ? -2.299 24.342 1.022 1.00 97.75 396 LYS A N 1
ATOM 3349 C CA . LYS A 1 396 ? -1.436 24.230 -0.163 1.00 97.75 396 LYS A CA 1
ATOM 3350 C C . LYS A 1 396 ? -0.674 22.913 -0.172 1.00 97.75 396 LYS A C 1
ATOM 3352 O O . LYS A 1 396 ? -0.608 22.253 -1.205 1.00 97.75 396 LYS A O 1
ATOM 3357 N N . LEU A 1 397 ? -0.088 22.521 0.960 1.00 97.94 397 LEU A N 1
ATOM 3358 C CA . LEU A 1 397 ? 0.652 21.257 1.046 1.00 97.94 397 LEU A CA 1
ATOM 3359 C C . LEU A 1 397 ? -0.285 20.050 0.963 1.00 97.94 397 LEU A C 1
ATOM 3361 O O . LEU A 1 397 ? 0.058 19.041 0.348 1.00 97.94 397 LEU A O 1
ATOM 3365 N N . LYS A 1 398 ? -1.478 20.160 1.545 1.00 98.12 398 LYS A N 1
ATOM 3366 C CA . LYS A 1 398 ? -2.536 19.160 1.427 1.00 98.12 398 LYS A CA 1
ATOM 3367 C C . LYS A 1 398 ? -2.975 18.980 -0.023 1.00 98.12 398 LYS A C 1
ATOM 3369 O O . LYS A 1 398 ? -3.016 17.846 -0.496 1.00 98.12 398 LYS A O 1
ATOM 3374 N N . GLU A 1 399 ? -3.266 20.071 -0.733 1.00 98.19 399 GLU A N 1
ATOM 3375 C CA . GLU A 1 399 ? -3.610 20.032 -2.158 1.00 98.19 399 GLU A CA 1
ATOM 3376 C C . GLU A 1 399 ? -2.461 19.451 -2.989 1.00 98.19 399 GLU A C 1
ATOM 3378 O O . GLU A 1 399 ? -2.698 18.580 -3.819 1.00 98.19 399 GLU A O 1
ATOM 3383 N N . PHE A 1 400 ? -1.212 19.820 -2.694 1.00 98.12 400 PHE A N 1
ATOM 3384 C CA . PHE A 1 400 ? -0.030 19.253 -3.346 1.00 98.12 400 PHE A CA 1
ATOM 3385 C C . PHE A 1 400 ? 0.070 17.725 -3.189 1.00 98.12 400 PHE A C 1
ATOM 3387 O O . PHE A 1 400 ? 0.310 17.011 -4.169 1.00 98.12 400 PHE A O 1
ATOM 3394 N N . VAL A 1 401 ? -0.138 17.195 -1.976 1.00 98.06 401 VAL A N 1
ATOM 3395 C CA . VAL A 1 401 ? -0.149 15.741 -1.731 1.00 98.06 401 VAL A CA 1
ATOM 3396 C C . VAL A 1 401 ? -1.288 15.072 -2.504 1.00 98.06 401 VAL A C 1
ATOM 3398 O O . VAL A 1 401 ? -1.070 14.043 -3.144 1.00 98.06 401 VAL A O 1
ATOM 3401 N N . LEU A 1 402 ? -2.488 15.661 -2.485 1.00 98.19 402 LEU A N 1
ATOM 3402 C CA . LEU A 1 402 ? -3.650 15.134 -3.204 1.00 98.19 402 LEU A CA 1
ATOM 3403 C C . LEU A 1 402 ? -3.475 15.180 -4.727 1.00 98.19 402 LEU A C 1
ATOM 3405 O O . LEU A 1 402 ? -3.927 14.264 -5.409 1.00 98.19 402 LEU A O 1
ATOM 3409 N N . GLU A 1 403 ? -2.816 16.201 -5.269 1.00 97.75 403 GLU A N 1
ATOM 3410 C CA . GLU A 1 403 ? -2.496 16.278 -6.695 1.00 97.75 403 GLU A CA 1
ATOM 3411 C C . GLU A 1 403 ? -1.466 15.212 -7.075 1.00 97.75 403 GLU A C 1
ATOM 3413 O O . GLU A 1 403 ? -1.630 14.512 -8.071 1.00 97.75 403 GLU A O 1
ATOM 3418 N N . SER A 1 404 ? -0.452 15.014 -6.228 1.00 97.00 404 SER A N 1
ATOM 3419 C CA . SER A 1 404 ? 0.614 14.035 -6.461 1.00 97.00 404 SER A CA 1
ATOM 3420 C C . SER A 1 404 ? 0.079 12.604 -6.574 1.00 97.00 404 SER A C 1
ATOM 3422 O O . SER A 1 404 ? 0.479 11.865 -7.473 1.00 97.00 404 SER A O 1
ATOM 3424 N N . ILE A 1 405 ? -0.867 12.210 -5.713 1.00 96.44 405 ILE A N 1
ATOM 3425 C CA . ILE A 1 405 ? -1.438 10.852 -5.730 1.00 96.44 405 ILE A CA 1
ATOM 3426 C C . ILE A 1 405 ? -2.435 10.614 -6.876 1.00 96.44 405 ILE A C 1
ATOM 3428 O O . ILE A 1 405 ? -2.887 9.479 -7.050 1.00 96.44 405 ILE A O 1
ATOM 3432 N N . LYS A 1 406 ? -2.793 11.629 -7.683 1.00 95.00 406 LYS A N 1
ATOM 3433 C CA . LYS A 1 406 ? -3.550 11.389 -8.930 1.00 95.00 406 LYS A CA 1
ATOM 3434 C C . LYS A 1 406 ? -2.780 10.472 -9.871 1.00 95.00 406 LYS A C 1
ATOM 3436 O O . LYS A 1 406 ? -3.389 9.688 -10.594 1.00 95.00 406 LYS A O 1
ATOM 3441 N N . HIS A 1 407 ? -1.452 10.535 -9.825 1.00 91.69 407 HIS A N 1
ATOM 3442 C CA . HIS A 1 407 ? -0.600 9.555 -10.472 1.00 91.69 407 HIS A CA 1
ATOM 3443 C C . HIS A 1 407 ? -0.668 8.226 -9.702 1.00 91.69 407 HIS A C 1
ATOM 3445 O O . HIS A 1 407 ? -0.382 8.159 -8.505 1.00 91.69 407 HIS A O 1
ATOM 3451 N N . GLU A 1 408 ? -1.082 7.154 -10.383 1.00 88.00 408 GLU A N 1
ATOM 3452 C CA . GLU A 1 408 ? -1.330 5.843 -9.758 1.00 88.00 408 GLU A CA 1
ATOM 3453 C C . GLU A 1 408 ? -0.077 5.223 -9.130 1.00 88.00 408 GLU A C 1
ATOM 3455 O O . GLU A 1 408 ? -0.183 4.484 -8.156 1.00 88.00 408 GLU A O 1
ATOM 3460 N N . ASN A 1 409 ? 1.108 5.582 -9.625 1.00 88.50 409 ASN A N 1
ATOM 3461 C CA . ASN A 1 409 ? 2.384 5.113 -9.097 1.00 88.50 409 ASN A CA 1
ATOM 3462 C C . ASN A 1 409 ? 2.814 5.803 -7.792 1.00 88.50 409 ASN A C 1
ATOM 3464 O O . ASN A 1 409 ? 3.692 5.284 -7.107 1.00 88.50 409 ASN A O 1
ATOM 3468 N N . ILE A 1 410 ? 2.218 6.944 -7.430 1.00 94.06 410 ILE A N 1
ATOM 3469 C CA . ILE A 1 410 ? 2.564 7.678 -6.208 1.00 94.06 410 ILE A CA 1
ATOM 3470 C C . ILE A 1 410 ? 1.671 7.223 -5.061 1.00 94.06 410 ILE A C 1
ATOM 3472 O O . ILE A 1 410 ? 0.483 7.519 -5.049 1.00 94.06 410 ILE A O 1
ATOM 3476 N N . LEU A 1 411 ? 2.237 6.536 -4.069 1.00 94.56 411 LEU A N 1
ATOM 3477 C CA . LEU A 1 411 ? 1.513 5.855 -2.992 1.00 94.56 411 LEU A CA 1
ATOM 3478 C C . LEU A 1 411 ? 0.421 4.936 -3.572 1.00 94.56 411 LEU A C 1
ATOM 3480 O O . LEU A 1 411 ? -0.774 5.234 -3.473 1.00 94.56 411 LEU A O 1
ATOM 3484 N N . PRO A 1 412 ? 0.802 3.845 -4.254 1.00 92.25 412 PRO A N 1
ATOM 3485 C CA . PRO A 1 412 ? -0.150 3.014 -4.987 1.00 92.25 412 PRO A CA 1
ATOM 3486 C C . PRO A 1 412 ? -1.054 2.170 -4.076 1.00 92.25 412 PRO A C 1
ATOM 3488 O O . PRO A 1 412 ? -2.120 1.720 -4.495 1.00 92.25 412 PRO A O 1
ATOM 3491 N N . THR A 1 413 ? -0.653 1.935 -2.822 1.00 94.12 413 THR A N 1
ATOM 3492 C CA . THR A 1 413 ? -1.335 1.000 -1.913 1.00 94.12 413 THR A CA 1
ATOM 3493 C C . THR A 1 413 ? -1.774 1.668 -0.606 1.00 94.12 413 THR A C 1
ATOM 3495 O O . THR A 1 413 ? -1.112 2.600 -0.139 1.00 94.12 413 THR A O 1
ATOM 3498 N N . PRO A 1 414 ? -2.836 1.169 0.060 1.00 95.50 414 PRO A N 1
ATOM 3499 C CA . PRO A 1 414 ? -3.224 1.649 1.387 1.00 95.50 414 PRO A CA 1
ATOM 3500 C C . PRO A 1 414 ? -2.086 1.595 2.417 1.00 95.50 414 PRO A C 1
ATOM 3502 O O . PRO A 1 414 ? -1.998 2.467 3.280 1.00 95.50 414 PRO A O 1
ATOM 3505 N N . LEU A 1 415 ? -1.196 0.597 2.320 1.00 95.12 415 LEU A N 1
ATOM 3506 C CA . LEU A 1 415 ? -0.034 0.494 3.202 1.00 95.12 415 LEU A CA 1
ATOM 3507 C C . LEU A 1 415 ? 0.944 1.653 2.985 1.00 95.12 415 LEU A C 1
ATOM 3509 O O . LEU A 1 415 ? 1.289 2.333 3.948 1.00 95.12 415 LEU A O 1
ATOM 3513 N N . SER A 1 416 ? 1.313 1.924 1.727 1.00 95.62 416 SER A N 1
ATOM 3514 C CA . SER A 1 416 ? 2.212 3.035 1.383 1.00 95.62 416 SER A CA 1
ATOM 3515 C C . SER A 1 416 ? 1.658 4.392 1.841 1.00 95.62 416 SER A C 1
ATOM 3517 O O . SER A 1 416 ? 2.410 5.237 2.316 1.00 95.62 416 SER A O 1
ATOM 3519 N N . MET A 1 417 ? 0.334 4.584 1.796 1.00 97.19 417 MET A N 1
ATOM 3520 C CA . MET A 1 417 ? -0.337 5.799 2.282 1.00 97.19 417 MET A CA 1
ATOM 3521 C C . MET A 1 417 ? -0.246 5.963 3.792 1.00 97.19 417 MET A C 1
ATOM 3523 O O . MET A 1 417 ? 0.077 7.046 4.280 1.00 97.19 417 MET A O 1
ATOM 3527 N N . ARG A 1 418 ? -0.507 4.886 4.538 1.00 96.25 418 ARG A N 1
ATOM 3528 C CA . ARG A 1 418 ? -0.344 4.881 5.993 1.00 96.25 418 ARG A CA 1
ATOM 3529 C C . ARG A 1 418 ? 1.102 5.194 6.371 1.00 96.25 418 ARG A C 1
ATOM 3531 O O . ARG A 1 418 ? 1.347 6.026 7.241 1.00 96.25 418 ARG A O 1
ATOM 3538 N N . ASP A 1 419 ? 2.052 4.538 5.714 1.00 97.12 419 ASP A N 1
ATOM 3539 C CA . ASP A 1 419 ? 3.473 4.673 6.034 1.00 97.12 419 ASP A CA 1
ATOM 3540 C C . ASP A 1 419 ? 4.012 6.053 5.629 1.00 97.12 419 ASP A C 1
ATOM 3542 O O . ASP A 1 419 ? 4.854 6.617 6.331 1.00 97.12 419 ASP A O 1
ATOM 3546 N N . PHE A 1 420 ? 3.464 6.658 4.571 1.00 98.31 420 PHE A N 1
ATOM 3547 C CA . PHE A 1 420 ? 3.700 8.057 4.225 1.00 98.31 420 PHE A CA 1
ATOM 3548 C C . PHE A 1 420 ? 3.159 9.023 5.278 1.00 98.31 420 PHE A C 1
ATOM 3550 O O . PHE A 1 420 ? 3.909 9.895 5.720 1.00 98.31 420 PHE A O 1
ATOM 3557 N N . ALA A 1 421 ? 1.907 8.870 5.720 1.00 97.62 421 ALA A N 1
ATOM 3558 C CA . ALA A 1 421 ? 1.355 9.710 6.783 1.00 97.62 421 ALA A CA 1
ATOM 3559 C C . ALA A 1 421 ? 2.225 9.617 8.053 1.00 97.62 421 ALA A C 1
ATOM 3561 O O . ALA A 1 421 ? 2.635 10.638 8.604 1.00 97.62 421 ALA A O 1
ATOM 3562 N N . GLY A 1 422 ? 2.639 8.405 8.439 1.00 96.69 422 GLY A N 1
ATOM 3563 C CA . GLY A 1 422 ? 3.493 8.201 9.613 1.00 96.69 422 GLY A CA 1
ATOM 3564 C C . GLY A 1 422 ? 4.886 8.811 9.454 1.00 96.69 422 GLY A C 1
ATOM 3565 O O . GLY A 1 422 ? 5.434 9.388 10.391 1.00 96.69 422 GLY A O 1
ATOM 3566 N N . ALA A 1 423 ? 5.459 8.745 8.251 1.00 97.31 423 ALA A N 1
ATOM 3567 C CA . ALA A 1 423 ? 6.761 9.337 7.955 1.00 97.31 423 ALA A CA 1
ATOM 3568 C C . ALA A 1 423 ? 6.727 10.871 7.825 1.00 97.31 423 ALA A C 1
ATOM 3570 O O . ALA A 1 423 ? 7.787 11.501 7.814 1.00 97.31 423 ALA A O 1
ATOM 3571 N N . THR A 1 424 ? 5.540 11.476 7.715 1.00 97.69 424 THR A N 1
ATOM 3572 C CA . THR A 1 424 ? 5.369 12.909 7.432 1.00 97.69 424 THR A CA 1
ATOM 3573 C C . THR A 1 424 ? 4.655 13.688 8.532 1.00 97.69 424 THR A C 1
ATOM 3575 O O . THR A 1 424 ? 4.423 14.886 8.357 1.00 97.69 424 THR A O 1
ATOM 3578 N N . THR A 1 425 ? 4.419 13.083 9.703 1.00 96.44 425 THR A N 1
ATOM 3579 C CA . THR A 1 425 ? 3.784 13.732 10.865 1.00 96.44 425 THR A CA 1
ATOM 3580 C C . THR A 1 425 ? 4.331 15.138 11.140 1.00 96.44 425 THR A C 1
ATOM 3582 O O . THR A 1 425 ? 3.578 16.078 11.380 1.00 96.44 425 THR A O 1
ATOM 3585 N N . ASN A 1 426 ? 5.655 15.313 11.056 1.00 95.81 426 ASN A N 1
ATOM 3586 C CA . ASN A 1 426 ? 6.324 16.568 11.401 1.00 95.81 426 ASN A CA 1
ATOM 3587 C C . ASN A 1 426 ? 6.734 17.461 10.214 1.00 95.81 426 ASN A C 1
ATOM 3589 O O . ASN A 1 426 ? 7.339 18.513 10.440 1.00 95.81 426 ASN A O 1
ATOM 3593 N N . VAL A 1 427 ? 6.422 17.073 8.978 1.00 96.81 427 VAL A N 1
ATOM 3594 C CA . VAL A 1 427 ? 6.924 17.743 7.770 1.00 96.81 427 VAL A CA 1
ATOM 3595 C C . VAL A 1 427 ? 6.080 18.978 7.437 1.00 96.81 427 VAL A C 1
ATOM 3597 O O . VAL A 1 427 ? 4.855 18.919 7.440 1.00 96.81 427 VAL A O 1
ATOM 3600 N N . LYS A 1 428 ? 6.749 20.103 7.140 1.00 96.06 428 LYS A N 1
ATOM 3601 C CA . LYS A 1 428 ? 6.124 21.393 6.763 1.00 96.06 428 LYS A CA 1
ATOM 3602 C C . LYS A 1 428 ? 6.620 21.962 5.428 1.00 96.06 428 LYS A C 1
ATOM 3604 O O . LYS A 1 428 ? 6.308 23.098 5.092 1.00 96.06 428 LYS A O 1
ATOM 3609 N N . LYS A 1 429 ? 7.478 21.237 4.708 1.00 96.25 429 LYS A N 1
ATOM 3610 C CA . LYS A 1 429 ? 8.112 21.728 3.479 1.00 96.25 429 LYS A CA 1
ATOM 3611 C C . LYS A 1 429 ? 7.823 20.791 2.325 1.00 96.25 429 LYS A C 1
ATOM 3613 O O . LYS A 1 429 ? 8.070 19.595 2.428 1.00 96.25 429 LYS A O 1
ATOM 3618 N N . GLU A 1 430 ? 7.423 21.369 1.202 1.00 96.88 430 GLU A N 1
ATOM 3619 C CA . GLU A 1 430 ? 7.124 20.646 -0.036 1.00 96.88 430 GLU A CA 1
ATOM 3620 C C . GLU A 1 430 ? 8.283 19.748 -0.499 1.00 96.88 430 GLU A C 1
ATOM 3622 O O . GLU A 1 430 ? 8.077 18.575 -0.782 1.00 96.88 430 GLU A O 1
ATOM 3627 N N . LYS A 1 431 ? 9.533 20.239 -0.468 1.00 96.81 431 LYS A N 1
ATOM 3628 C CA . LYS A 1 431 ? 10.714 19.438 -0.854 1.00 96.81 431 LYS A CA 1
ATOM 3629 C C . LYS A 1 431 ? 10.879 18.154 -0.033 1.00 96.81 431 LYS A C 1
ATOM 3631 O O . LYS A 1 431 ? 11.277 17.129 -0.573 1.00 96.81 431 LYS A O 1
ATOM 3636 N N . GLU A 1 432 ? 10.588 18.206 1.265 1.00 97.25 432 GLU A N 1
ATOM 3637 C CA . GLU A 1 432 ? 10.662 17.029 2.139 1.00 97.25 432 GLU A CA 1
ATOM 3638 C C . GLU A 1 432 ? 9.489 16.072 1.871 1.00 97.25 432 GLU A C 1
ATOM 3640 O O . GLU A 1 432 ? 9.675 14.856 1.893 1.00 97.25 432 GLU A O 1
ATOM 3645 N N . ILE A 1 433 ? 8.305 16.613 1.552 1.00 97.69 433 ILE A N 1
ATOM 3646 C CA . ILE A 1 433 ? 7.141 15.830 1.114 1.00 97.69 433 ILE A CA 1
ATOM 3647 C C . ILE A 1 433 ? 7.455 15.076 -0.180 1.00 97.69 433 ILE A C 1
ATOM 3649 O O . ILE A 1 433 ? 7.199 13.879 -0.233 1.00 97.69 433 ILE A O 1
ATOM 3653 N N . ILE A 1 434 ? 8.056 15.729 -1.183 1.00 97.56 434 ILE A N 1
ATOM 3654 C CA . ILE A 1 434 ? 8.452 15.100 -2.457 1.00 97.56 434 ILE A CA 1
ATOM 3655 C C . ILE A 1 434 ? 9.346 13.882 -2.208 1.00 97.56 434 ILE A C 1
ATOM 3657 O O . ILE A 1 434 ? 9.056 12.793 -2.698 1.00 97.56 434 ILE A O 1
ATOM 3661 N N . ILE A 1 435 ? 10.383 14.042 -1.379 1.00 97.31 435 ILE A N 1
ATOM 3662 C CA . ILE A 1 435 ? 11.302 12.948 -1.032 1.00 97.31 435 ILE A CA 1
ATOM 3663 C C . ILE A 1 435 ? 10.543 11.792 -0.365 1.00 97.31 435 ILE A C 1
ATOM 3665 O O . ILE A 1 435 ? 10.785 10.629 -0.681 1.00 97.31 435 ILE A O 1
ATOM 3669 N N . LYS A 1 436 ? 9.608 12.088 0.548 1.00 97.81 436 LYS A N 1
ATOM 3670 C CA . LYS A 1 436 ? 8.824 11.055 1.243 1.00 97.81 436 LYS A CA 1
ATOM 3671 C C . LYS A 1 436 ? 7.773 10.390 0.362 1.00 97.81 436 LYS A C 1
ATOM 3673 O O . LYS A 1 436 ? 7.551 9.192 0.529 1.00 97.81 436 LYS A O 1
ATOM 3678 N N . LEU A 1 437 ? 7.166 11.118 -0.573 1.00 97.00 437 LEU A N 1
ATOM 3679 C CA . LEU A 1 437 ? 6.284 10.547 -1.588 1.00 97.00 437 LEU A CA 1
ATOM 3680 C C . LEU A 1 437 ? 7.054 9.524 -2.418 1.00 97.00 437 LEU A C 1
ATOM 3682 O O . LEU A 1 437 ? 6.612 8.384 -2.528 1.00 97.00 437 LEU A O 1
ATOM 3686 N N . GLU A 1 438 ? 8.229 9.890 -2.928 1.00 94.75 438 GLU A N 1
ATOM 3687 C CA . GLU A 1 438 ? 9.071 8.984 -3.711 1.00 94.75 438 GLU A CA 1
ATOM 3688 C C . GLU A 1 438 ? 9.532 7.774 -2.880 1.00 94.75 438 GLU A C 1
ATOM 3690 O O . GLU A 1 438 ? 9.360 6.629 -3.299 1.00 94.75 438 GLU A O 1
ATOM 3695 N N . GLU A 1 439 ? 10.056 7.999 -1.669 1.00 95.31 439 GLU A N 1
ATOM 3696 C CA . GLU A 1 439 ? 10.530 6.933 -0.775 1.00 95.31 439 GLU A CA 1
ATOM 3697 C C . GLU A 1 439 ? 9.439 5.890 -0.498 1.00 95.31 439 GLU A C 1
ATOM 3699 O O . GLU A 1 439 ? 9.694 4.692 -0.633 1.00 95.31 439 GLU A O 1
ATOM 3704 N N . LYS A 1 440 ? 8.230 6.335 -0.130 1.00 95.94 440 LYS A N 1
ATOM 3705 C CA . LYS A 1 440 ? 7.125 5.445 0.258 1.00 95.94 440 LYS A CA 1
ATOM 3706 C C . LYS A 1 440 ? 6.389 4.831 -0.925 1.00 95.94 440 LYS A C 1
ATOM 3708 O O . LYS A 1 440 ? 5.893 3.717 -0.802 1.00 95.94 440 LYS A O 1
ATOM 3713 N N . SER A 1 441 ? 6.385 5.485 -2.083 1.00 94.25 441 SER A N 1
ATOM 3714 C CA . SER A 1 441 ? 5.887 4.874 -3.325 1.00 94.25 441 SER A CA 1
ATOM 3715 C C . SER A 1 441 ? 6.774 3.705 -3.762 1.00 94.25 441 SER A C 1
ATOM 3717 O O . SER A 1 441 ? 6.282 2.640 -4.135 1.00 94.25 441 SER A O 1
ATOM 3719 N N . ASN A 1 442 ? 8.092 3.869 -3.616 1.00 93.25 442 ASN A N 1
ATOM 3720 C CA . ASN A 1 442 ? 9.090 2.865 -3.976 1.00 93.25 442 ASN A CA 1
ATOM 3721 C C . ASN A 1 442 ? 9.084 1.6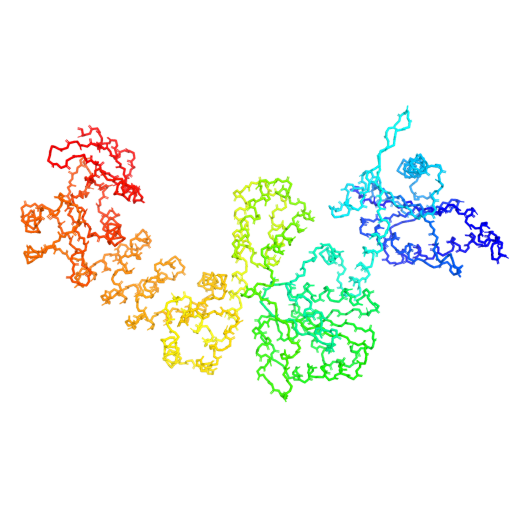15 -3.072 1.00 93.25 442 ASN A C 1
ATOM 3723 O O . ASN A 1 442 ? 9.618 0.573 -3.458 1.00 93.25 442 ASN A O 1
ATOM 3727 N N . GLU A 1 443 ? 8.496 1.669 -1.872 1.00 92.81 443 GLU A N 1
ATOM 3728 C CA . GLU A 1 443 ? 8.379 0.492 -0.994 1.00 92.81 443 GLU A CA 1
ATOM 3729 C C . GLU A 1 443 ? 7.514 -0.612 -1.619 1.00 92.81 443 GLU A C 1
ATOM 3731 O O . GLU A 1 443 ? 7.856 -1.791 -1.498 1.00 92.81 443 GLU A O 1
ATOM 3736 N N . THR A 1 444 ? 6.479 -0.250 -2.383 1.00 91.38 444 THR A N 1
ATOM 3737 C CA . THR A 1 444 ? 5.665 -1.226 -3.120 1.00 91.38 444 THR A CA 1
ATOM 3738 C C . THR A 1 444 ? 6.470 -1.914 -4.228 1.00 91.38 444 THR A C 1
ATOM 3740 O O . THR A 1 444 ? 6.364 -3.130 -4.391 1.00 91.38 444 THR A O 1
ATOM 3743 N N . ALA A 1 445 ? 7.343 -1.191 -4.939 1.00 92.19 445 ALA A N 1
ATOM 3744 C CA . ALA A 1 445 ? 8.250 -1.804 -5.914 1.00 92.19 445 ALA A CA 1
ATOM 3745 C C . ALA A 1 445 ? 9.199 -2.816 -5.241 1.00 92.19 445 ALA A C 1
ATOM 3747 O O . ALA A 1 445 ? 9.329 -3.942 -5.717 1.00 92.19 445 ALA A O 1
ATOM 3748 N N . LYS A 1 446 ? 9.768 -2.481 -4.071 1.00 91.69 446 LYS A N 1
ATOM 3749 C CA . LYS A 1 446 ? 10.585 -3.417 -3.266 1.00 91.69 446 LYS A CA 1
ATOM 3750 C C . LYS A 1 446 ? 9.797 -4.641 -2.796 1.00 91.69 446 LYS A C 1
ATOM 3752 O O . LYS A 1 446 ? 10.340 -5.743 -2.713 1.00 91.69 446 LYS A O 1
ATOM 3757 N N . ALA A 1 447 ? 8.520 -4.473 -2.455 1.00 89.69 447 ALA A N 1
ATOM 3758 C CA . ALA A 1 447 ? 7.657 -5.593 -2.100 1.00 89.69 447 ALA A CA 1
ATOM 3759 C C . ALA A 1 447 ? 7.461 -6.550 -3.288 1.00 89.69 447 ALA A C 1
ATOM 3761 O O . ALA A 1 447 ? 7.548 -7.766 -3.107 1.00 89.69 447 ALA A O 1
ATOM 3762 N N . PHE A 1 448 ? 7.270 -6.013 -4.497 1.00 90.62 448 PHE A N 1
ATOM 3763 C CA . PHE A 1 448 ? 7.154 -6.806 -5.724 1.00 90.62 448 PHE A CA 1
ATOM 3764 C C . PHE A 1 448 ? 8.472 -7.463 -6.134 1.00 90.62 448 PHE A C 1
ATOM 3766 O O . PHE A 1 448 ? 8.452 -8.590 -6.619 1.00 90.62 448 PHE A O 1
ATOM 3773 N N . THR A 1 449 ? 9.616 -6.832 -5.875 1.00 91.38 449 THR A N 1
ATOM 3774 C CA . THR A 1 449 ? 10.940 -7.450 -6.048 1.00 91.38 449 THR A CA 1
ATOM 3775 C C . THR A 1 449 ? 11.046 -8.758 -5.266 1.00 91.38 449 THR A C 1
ATOM 3777 O O . THR A 1 449 ? 11.265 -9.811 -5.866 1.00 91.38 449 THR A O 1
ATOM 3780 N N . ARG A 1 450 ? 10.709 -8.732 -3.969 1.00 87.62 450 ARG A N 1
ATOM 3781 C CA . ARG A 1 450 ? 10.686 -9.940 -3.123 1.00 87.62 450 ARG A CA 1
ATOM 3782 C C . ARG A 1 450 ? 9.688 -10.985 -3.612 1.00 87.62 450 ARG A C 1
ATOM 3784 O O . ARG A 1 450 ? 9.889 -12.178 -3.402 1.00 87.62 450 ARG A O 1
ATOM 3791 N N . GLU A 1 451 ? 8.579 -10.559 -4.210 1.00 88.06 451 GLU A N 1
ATOM 3792 C CA . GLU A 1 451 ? 7.617 -11.475 -4.823 1.00 88.06 451 GLU A CA 1
ATOM 3793 C C . GLU A 1 451 ? 8.234 -12.193 -6.035 1.00 88.06 451 GLU A C 1
ATOM 3795 O O . GLU A 1 451 ? 8.183 -13.420 -6.112 1.00 88.06 451 GLU A O 1
ATOM 3800 N N . ILE A 1 452 ? 8.862 -11.442 -6.945 1.00 89.19 452 ILE A N 1
ATOM 3801 C CA . ILE A 1 452 ? 9.489 -11.959 -8.169 1.00 89.19 452 ILE A CA 1
ATOM 3802 C C . ILE A 1 452 ? 10.674 -12.877 -7.847 1.00 89.19 452 ILE A C 1
ATOM 3804 O O . ILE A 1 452 ? 10.816 -13.925 -8.472 1.00 89.19 452 ILE A O 1
ATOM 3808 N N . GLU A 1 453 ? 11.481 -12.553 -6.836 1.00 87.44 453 GLU A N 1
ATOM 3809 C CA . GLU A 1 453 ? 12.593 -13.401 -6.378 1.00 87.44 453 GLU A CA 1
ATOM 3810 C C . GLU A 1 453 ? 12.164 -14.805 -5.951 1.00 87.44 453 GLU A C 1
ATOM 3812 O O . GLU A 1 453 ? 12.929 -15.758 -6.086 1.00 87.44 453 GLU A O 1
ATOM 3817 N N . ASN A 1 454 ? 10.954 -14.942 -5.407 1.00 85.50 454 ASN A N 1
ATOM 3818 C CA . ASN A 1 454 ? 10.438 -16.229 -4.950 1.00 85.50 454 ASN A CA 1
ATOM 3819 C C . ASN A 1 454 ? 9.780 -17.038 -6.081 1.00 85.50 454 ASN A C 1
ATOM 3821 O O . ASN A 1 454 ? 9.242 -18.120 -5.829 1.00 85.50 454 ASN A O 1
ATOM 3825 N N . MET A 1 455 ? 9.809 -16.535 -7.319 1.00 87.56 455 MET A N 1
ATOM 3826 C CA . MET A 1 455 ? 9.288 -17.239 -8.483 1.00 87.56 455 MET A CA 1
ATOM 3827 C C . MET A 1 455 ? 10.291 -18.254 -9.040 1.00 87.56 455 MET A C 1
ATOM 3829 O O . MET A 1 455 ? 11.498 -18.184 -8.829 1.00 87.56 455 MET A O 1
ATOM 3833 N N . THR A 1 456 ? 9.769 -19.221 -9.788 1.00 89.12 456 THR A N 1
ATOM 3834 C CA . THR A 1 456 ? 10.563 -20.209 -10.521 1.00 89.12 456 THR A CA 1
ATOM 3835 C C . THR A 1 456 ? 11.285 -19.564 -11.717 1.00 89.12 456 THR A C 1
ATOM 3837 O O . THR A 1 456 ? 10.845 -18.542 -12.245 1.00 89.12 456 THR A O 1
ATOM 3840 N N . ASN A 1 457 ? 12.397 -20.153 -12.174 1.00 91.44 457 ASN A N 1
ATOM 3841 C CA . ASN A 1 457 ? 13.232 -19.572 -13.243 1.00 91.44 457 ASN A CA 1
ATOM 3842 C C . ASN A 1 457 ? 12.468 -19.311 -14.551 1.00 91.44 457 ASN A C 1
ATOM 3844 O O . ASN A 1 457 ? 12.774 -18.366 -15.268 1.00 91.44 457 ASN A O 1
ATOM 3848 N N . ASP A 1 458 ? 11.466 -20.128 -14.861 1.00 92.94 458 ASP A N 1
ATOM 3849 C CA . ASP A 1 458 ? 10.613 -19.989 -16.040 1.00 92.94 458 ASP A CA 1
ATOM 3850 C C . ASP A 1 458 ? 9.686 -18.766 -15.951 1.00 92.94 458 ASP A C 1
ATOM 3852 O O . ASP A 1 458 ? 9.473 -18.060 -16.935 1.00 92.94 458 ASP A O 1
ATOM 3856 N N . LYS A 1 459 ? 9.188 -18.457 -14.754 1.00 93.06 459 LYS A N 1
ATOM 3857 C CA . LYS A 1 459 ? 8.420 -17.241 -14.467 1.00 93.06 459 LYS A CA 1
ATOM 3858 C C . LYS A 1 459 ? 9.299 -15.994 -14.557 1.00 93.06 459 LYS A C 1
ATOM 3860 O O . LYS A 1 459 ? 8.886 -15.007 -15.161 1.00 93.06 459 LYS A O 1
ATOM 3865 N N . ILE A 1 460 ? 10.518 -16.059 -14.017 1.00 92.62 460 ILE A N 1
ATOM 3866 C CA . ILE A 1 460 ? 11.521 -14.988 -14.131 1.00 92.62 460 ILE A CA 1
ATOM 3867 C C . ILE A 1 460 ? 11.877 -14.734 -15.603 1.00 92.62 460 ILE A C 1
ATOM 3869 O O . ILE A 1 460 ? 11.851 -13.588 -16.057 1.00 92.62 460 ILE A O 1
ATOM 3873 N N . LEU A 1 461 ? 12.136 -15.798 -16.370 1.00 95.31 461 LEU A N 1
ATOM 3874 C CA . LEU A 1 461 ? 12.391 -15.719 -17.809 1.00 95.31 461 LEU A CA 1
ATOM 3875 C C . LEU A 1 461 ? 11.237 -15.024 -18.539 1.00 95.31 461 LEU A C 1
ATOM 3877 O O . LEU A 1 461 ? 11.467 -14.108 -19.323 1.00 95.31 461 LEU A O 1
ATOM 3881 N N . PHE A 1 462 ? 9.992 -15.407 -18.251 1.00 96.56 462 PHE A N 1
ATOM 3882 C CA . PHE A 1 462 ? 8.829 -14.772 -18.863 1.00 96.56 462 PHE A CA 1
ATOM 3883 C C . PHE A 1 462 ? 8.723 -13.276 -18.518 1.00 96.56 462 PHE A C 1
ATOM 3885 O O . PHE A 1 462 ? 8.497 -12.459 -19.409 1.00 96.56 462 PHE A O 1
ATOM 3892 N N . LEU A 1 463 ? 8.908 -12.891 -17.250 1.00 95.69 463 LEU A N 1
ATOM 3893 C CA . LEU A 1 463 ? 8.844 -11.481 -16.838 1.00 95.69 463 LEU A CA 1
ATOM 3894 C C . LEU A 1 463 ? 10.009 -10.645 -17.384 1.00 95.69 463 LEU A C 1
ATOM 3896 O O . LEU A 1 463 ? 9.879 -9.428 -17.498 1.00 95.69 463 LEU A O 1
ATOM 3900 N N . SER A 1 464 ? 11.110 -11.277 -17.796 1.00 95.50 464 SER A N 1
ATOM 3901 C CA . SER A 1 464 ? 12.247 -10.575 -18.398 1.00 95.50 464 SER A CA 1
ATOM 3902 C C . SER A 1 464 ? 11.867 -9.850 -19.693 1.00 95.50 464 SER A C 1
ATOM 3904 O O . SER A 1 464 ? 12.372 -8.765 -19.956 1.00 95.50 464 SER A O 1
ATOM 3906 N N . PHE A 1 465 ? 10.925 -10.382 -20.476 1.00 96.69 465 PHE A N 1
ATOM 3907 C CA . PHE A 1 465 ? 10.484 -9.748 -21.722 1.00 96.69 465 PHE A CA 1
ATOM 3908 C C . PHE A 1 465 ? 9.834 -8.368 -21.514 1.00 96.69 465 PHE A C 1
ATOM 3910 O O . PHE A 1 465 ? 10.338 -7.408 -22.098 1.00 96.69 465 PHE A O 1
ATOM 3917 N N . PRO A 1 466 ? 8.777 -8.207 -20.689 1.00 95.88 466 PRO A N 1
ATOM 3918 C CA . PRO A 1 466 ? 8.201 -6.890 -20.424 1.00 95.88 466 PRO A CA 1
ATOM 3919 C C . PRO A 1 466 ? 9.133 -5.959 -19.633 1.00 95.88 466 PRO A C 1
ATOM 3921 O O . PRO A 1 466 ? 8.961 -4.745 -19.727 1.00 95.88 466 PRO A O 1
ATOM 3924 N N . PHE A 1 467 ? 10.128 -6.482 -18.901 1.00 95.44 467 PHE A N 1
ATOM 3925 C CA . PHE A 1 467 ? 11.202 -5.654 -18.331 1.00 95.44 467 PHE A CA 1
ATOM 3926 C C . PHE A 1 467 ? 12.091 -5.033 -19.406 1.00 95.44 467 PHE A C 1
ATOM 3928 O O . PHE A 1 467 ? 12.454 -3.865 -19.305 1.00 95.44 467 PHE A O 1
ATOM 3935 N N . ILE A 1 468 ? 12.431 -5.813 -20.430 1.00 95.50 468 ILE A N 1
ATOM 3936 C CA . ILE A 1 468 ? 13.313 -5.384 -21.513 1.00 95.50 468 ILE A CA 1
ATOM 3937 C C . ILE A 1 468 ? 12.582 -4.453 -22.476 1.00 95.50 468 ILE A C 1
ATOM 3939 O O . ILE A 1 468 ? 13.093 -3.393 -22.834 1.00 95.50 468 ILE A O 1
ATOM 3943 N N . SER A 1 469 ? 11.397 -4.853 -22.944 1.00 94.25 469 SER A N 1
ATOM 3944 C CA . SER A 1 469 ? 10.642 -4.037 -23.884 1.00 94.25 469 SER A CA 1
ATOM 3945 C C . SER A 1 469 ? 9.155 -4.346 -23.918 1.00 94.25 469 SER A C 1
ATOM 3947 O O . SER A 1 469 ? 8.729 -5.463 -24.203 1.00 94.25 469 SER A O 1
ATOM 3949 N N . ARG A 1 470 ? 8.353 -3.283 -23.803 1.00 92.38 470 ARG A N 1
ATOM 3950 C CA . ARG A 1 470 ? 6.909 -3.310 -24.084 1.00 92.38 470 ARG A CA 1
ATOM 3951 C C . ARG A 1 470 ? 6.564 -3.497 -25.566 1.00 92.38 470 ARG A C 1
ATOM 3953 O O . ARG A 1 470 ? 5.390 -3.547 -25.907 1.00 92.38 470 ARG A O 1
ATOM 3960 N N . TYR A 1 471 ? 7.556 -3.512 -26.458 1.00 92.56 471 TYR A N 1
ATOM 3961 C CA . TYR A 1 471 ? 7.351 -3.638 -27.906 1.00 92.56 471 TYR A CA 1
ATOM 3962 C C . TYR A 1 471 ? 7.571 -5.059 -28.423 1.00 92.56 471 TYR A C 1
ATOM 3964 O O . TYR A 1 471 ? 7.430 -5.301 -29.619 1.00 92.56 471 TYR A O 1
ATOM 3972 N N . PHE A 1 472 ? 7.869 -6.018 -27.546 1.00 94.94 472 PHE A N 1
ATOM 3973 C CA . PHE A 1 472 ? 7.900 -7.415 -27.946 1.00 94.94 472 PHE A CA 1
ATOM 3974 C C . PHE A 1 472 ? 6.487 -7.940 -28.196 1.00 94.94 472 PHE A C 1
ATOM 3976 O O . PHE A 1 472 ? 5.619 -7.931 -27.320 1.00 94.94 472 PHE A O 1
ATOM 3983 N N . GLU A 1 473 ? 6.254 -8.389 -29.427 1.00 95.94 473 GLU A N 1
ATOM 3984 C CA . GLU A 1 473 ? 4.982 -8.986 -29.821 1.00 95.94 473 GLU A CA 1
ATOM 3985 C C . GLU A 1 473 ? 4.822 -10.367 -29.185 1.00 95.94 473 GLU A C 1
ATOM 3987 O O . GLU A 1 473 ? 5.779 -11.133 -29.099 1.00 95.94 473 GLU A O 1
ATOM 3992 N N . ILE A 1 474 ? 3.599 -10.731 -28.795 1.00 96.81 474 ILE A N 1
ATOM 3993 C CA . ILE A 1 474 ? 3.303 -12.031 -28.172 1.00 96.81 474 ILE A CA 1
ATOM 3994 C C . ILE A 1 474 ? 3.871 -13.224 -28.975 1.00 96.81 474 ILE A C 1
ATOM 3996 O O . ILE A 1 474 ? 4.466 -14.098 -28.344 1.00 96.81 474 ILE A O 1
ATOM 4000 N N . PRO A 1 475 ? 3.765 -13.291 -30.323 1.00 97.25 475 PRO A N 1
ATOM 4001 C CA . PRO A 1 475 ? 4.379 -14.375 -31.094 1.00 97.25 475 PRO A CA 1
ATOM 4002 C C . PRO A 1 475 ? 5.905 -14.444 -30.954 1.00 97.25 475 PRO A C 1
ATOM 4004 O O . PRO A 1 475 ? 6.454 -15.538 -30.849 1.00 97.25 475 PRO A O 1
ATOM 4007 N N . PHE A 1 476 ? 6.578 -13.289 -30.902 1.00 96.56 476 PHE A N 1
ATOM 4008 C CA . PHE A 1 476 ? 8.021 -13.214 -30.678 1.00 96.56 476 PHE A CA 1
ATOM 4009 C C . PHE A 1 476 ? 8.382 -13.693 -29.269 1.00 96.56 476 PHE A C 1
ATOM 4011 O O . PHE A 1 476 ? 9.246 -14.553 -29.117 1.00 96.56 476 PHE A O 1
ATOM 4018 N N . VAL A 1 477 ? 7.670 -13.205 -28.245 1.00 97.19 477 VAL A N 1
ATOM 4019 C CA . VAL A 1 477 ? 7.885 -13.632 -26.853 1.00 97.19 477 VAL A CA 1
ATOM 4020 C C . VAL A 1 477 ? 7.682 -15.140 -26.716 1.00 97.19 477 VAL A C 1
ATOM 4022 O O . VAL A 1 477 ? 8.485 -15.796 -26.063 1.00 97.19 477 VAL A O 1
ATOM 4025 N N . LYS A 1 478 ? 6.652 -15.709 -27.358 1.00 97.81 478 LYS A N 1
ATOM 4026 C CA . LYS A 1 478 ? 6.399 -17.155 -27.350 1.00 97.81 478 LYS A CA 1
ATOM 4027 C C . LYS A 1 478 ? 7.576 -17.944 -27.915 1.00 97.81 478 LYS A C 1
ATOM 4029 O O . LYS A 1 478 ? 8.084 -18.831 -27.234 1.00 97.81 478 LYS A O 1
ATOM 4034 N N . ALA A 1 479 ? 8.019 -17.592 -29.122 1.00 96.94 479 ALA A N 1
ATOM 4035 C CA . ALA A 1 479 ? 9.137 -18.266 -29.776 1.00 96.94 479 ALA A CA 1
ATOM 4036 C C . ALA A 1 479 ? 10.422 -18.166 -28.937 1.00 96.94 479 ALA A C 1
ATOM 4038 O O . ALA A 1 479 ? 11.060 -19.175 -28.648 1.00 96.94 479 ALA A O 1
ATOM 4039 N N . MET A 1 480 ? 10.757 -16.964 -28.461 1.00 96.62 480 MET A N 1
ATOM 4040 C CA . MET A 1 480 ? 11.966 -16.741 -27.664 1.00 96.62 480 MET A CA 1
ATOM 4041 C C . MET A 1 480 ? 11.918 -17.392 -26.294 1.00 96.62 480 MET A C 1
ATOM 4043 O O . MET A 1 480 ? 12.930 -17.905 -25.833 1.00 96.62 480 MET A O 1
ATOM 4047 N N . TYR A 1 481 ? 10.763 -17.418 -25.640 1.00 97.50 481 TYR A N 1
ATOM 4048 C CA . TYR A 1 481 ? 10.607 -18.131 -24.382 1.00 97.50 481 TYR A CA 1
ATOM 4049 C C . TYR A 1 481 ? 10.915 -19.625 -24.550 1.00 97.50 481 TYR A C 1
ATOM 4051 O O . TYR A 1 481 ? 11.699 -20.188 -23.787 1.00 97.50 481 TYR A O 1
ATOM 4059 N N . GLU A 1 482 ? 10.330 -20.261 -25.568 1.00 96.00 482 GLU A N 1
ATOM 4060 C CA . GLU A 1 482 ? 10.523 -21.687 -25.843 1.00 96.00 482 GLU A CA 1
ATOM 4061 C C . GLU A 1 482 ? 11.971 -22.011 -26.242 1.00 96.00 482 GLU A C 1
ATOM 4063 O O . GLU A 1 482 ? 12.490 -23.061 -25.854 1.00 96.00 482 GLU A O 1
ATOM 4068 N N . ASP A 1 483 ? 12.628 -21.122 -26.989 1.00 95.75 483 ASP A N 1
ATOM 4069 C CA . ASP A 1 483 ? 14.035 -21.253 -27.372 1.00 95.75 483 ASP A CA 1
ATOM 4070 C C . ASP A 1 483 ? 14.963 -21.097 -26.159 1.00 95.75 483 ASP A C 1
ATOM 4072 O O . ASP A 1 483 ? 15.783 -21.979 -25.892 1.00 95.75 483 ASP A O 1
ATOM 4076 N N . LEU A 1 484 ? 14.779 -20.040 -25.362 1.00 96.12 484 LEU A N 1
ATOM 4077 C CA . LEU A 1 484 ? 15.599 -19.755 -24.181 1.00 96.12 484 LEU A CA 1
ATOM 4078 C C . LEU A 1 484 ? 15.448 -20.816 -23.092 1.00 96.12 484 LEU A C 1
ATOM 4080 O O . LEU A 1 484 ? 16.432 -21.162 -22.444 1.00 96.12 484 LEU A O 1
ATOM 4084 N N . VAL A 1 485 ? 14.255 -21.392 -22.913 1.00 95.69 485 VAL A N 1
ATOM 4085 C CA . VAL A 1 485 ? 14.059 -22.551 -22.028 1.00 95.69 485 VAL A CA 1
ATOM 4086 C C . VAL A 1 485 ? 15.012 -23.694 -22.394 1.00 95.69 485 VAL A C 1
ATOM 4088 O O . VAL A 1 485 ? 15.624 -24.292 -21.503 1.00 95.69 485 VAL A O 1
ATOM 4091 N N . ARG A 1 486 ? 15.157 -23.990 -23.695 1.00 94.38 486 ARG A N 1
ATOM 4092 C CA . ARG A 1 486 ? 16.027 -25.069 -24.186 1.00 94.38 486 ARG A CA 1
ATOM 4093 C C . ARG A 1 486 ? 17.500 -24.695 -24.078 1.00 94.38 486 ARG A C 1
ATOM 4095 O O . ARG A 1 486 ? 18.282 -25.496 -23.574 1.00 94.38 486 ARG A O 1
ATOM 4102 N N . GLU A 1 487 ? 17.870 -23.494 -24.516 1.00 94.06 487 GLU A N 1
ATOM 4103 C CA . GLU A 1 487 ? 19.261 -23.024 -24.517 1.00 94.06 487 GLU A CA 1
ATOM 4104 C C . GLU A 1 487 ? 19.838 -22.877 -23.104 1.00 94.06 487 GLU A C 1
ATOM 4106 O O . GLU A 1 487 ? 20.989 -23.238 -22.865 1.00 94.06 487 GLU A O 1
ATOM 4111 N N . LEU A 1 488 ? 19.034 -22.401 -22.149 1.00 92.25 488 LEU A N 1
ATOM 4112 C CA . LEU A 1 488 ? 19.446 -22.234 -20.753 1.00 92.25 488 LEU A CA 1
ATOM 4113 C C . LEU A 1 488 ? 19.338 -23.535 -19.939 1.00 92.25 488 LEU A C 1
ATOM 4115 O O . LEU A 1 488 ? 19.706 -23.553 -18.763 1.00 92.25 488 LEU A O 1
ATOM 4119 N N . GLY A 1 489 ? 18.836 -24.623 -20.537 1.00 92.56 489 GLY A N 1
ATOM 4120 C CA . GLY A 1 489 ? 18.712 -25.927 -19.885 1.00 92.56 489 GLY A CA 1
ATOM 4121 C C . GLY A 1 489 ? 17.791 -25.916 -18.662 1.00 92.56 489 GLY A C 1
ATOM 4122 O O . GLY A 1 489 ? 18.052 -26.634 -17.691 1.00 92.56 489 GLY A O 1
ATOM 4123 N N . LEU A 1 490 ? 16.737 -25.091 -18.678 1.00 91.81 490 LEU A N 1
ATOM 4124 C CA . LEU A 1 490 ? 15.812 -24.979 -17.553 1.00 91.81 490 LEU A CA 1
ATOM 4125 C C . LEU A 1 490 ? 14.986 -26.268 -17.417 1.00 91.81 490 LEU A C 1
ATOM 4127 O O . LEU A 1 490 ? 14.406 -26.762 -18.384 1.00 91.81 490 LEU A O 1
ATOM 4131 N N . LYS A 1 491 ? 14.933 -26.824 -16.204 1.00 89.62 491 LYS A N 1
ATOM 4132 C CA . LYS A 1 491 ? 14.199 -28.061 -15.889 1.00 89.62 491 LYS A CA 1
ATOM 4133 C C . LYS A 1 491 ? 12.871 -27.739 -15.207 1.00 89.62 491 LYS A C 1
ATOM 4135 O O . LYS A 1 491 ? 12.768 -26.722 -14.534 1.00 89.62 491 LYS A O 1
ATOM 4140 N N . GLU A 1 492 ? 11.890 -28.631 -15.366 1.00 86.06 492 GLU A N 1
ATOM 4141 C CA . GLU A 1 492 ? 10.575 -28.549 -14.697 1.00 86.06 492 GLU A CA 1
ATOM 4142 C C . GLU A 1 492 ? 9.805 -27.241 -14.975 1.00 86.06 492 GLU A C 1
ATOM 4144 O O . GLU A 1 492 ? 9.077 -26.732 -14.127 1.00 86.06 492 GLU A O 1
ATOM 4149 N N . VAL A 1 493 ? 9.963 -26.694 -16.182 1.00 91.44 493 VAL A N 1
ATOM 4150 C CA . VAL A 1 493 ? 9.368 -25.413 -16.583 1.00 91.44 493 VAL A CA 1
ATOM 4151 C C . VAL A 1 493 ? 7.996 -25.565 -17.223 1.00 91.44 493 VAL A C 1
ATOM 4153 O O . VAL A 1 493 ? 7.667 -26.604 -17.804 1.00 91.44 493 VAL A O 1
ATOM 4156 N N . TRP A 1 494 ? 7.192 -24.507 -17.163 1.00 93.00 494 TRP A N 1
ATOM 4157 C CA . TRP A 1 494 ? 5.926 -24.461 -17.881 1.00 93.00 494 TRP A CA 1
ATOM 4158 C C . TRP A 1 494 ? 6.117 -24.193 -19.376 1.00 93.00 494 TRP A C 1
ATOM 4160 O O . TRP A 1 494 ? 7.093 -23.590 -19.812 1.00 93.00 494 TRP A O 1
ATOM 4170 N N . ASN A 1 495 ? 5.144 -24.635 -20.178 1.00 94.88 495 ASN A N 1
ATOM 4171 C CA . ASN A 1 495 ? 5.039 -24.154 -21.553 1.00 94.88 495 ASN A CA 1
ATOM 4172 C C . ASN A 1 495 ? 4.586 -22.686 -21.569 1.00 94.88 495 ASN A C 1
ATOM 4174 O O . ASN A 1 495 ? 4.000 -22.192 -20.597 1.00 94.88 495 ASN A O 1
ATOM 4178 N N . PHE A 1 496 ? 4.818 -22.012 -22.699 1.00 96.25 496 PHE A N 1
ATOM 4179 C CA . PHE A 1 496 ? 4.504 -20.594 -22.846 1.00 96.25 496 PHE A CA 1
ATOM 4180 C C . PHE A 1 496 ? 3.049 -20.276 -22.484 1.00 96.25 496 PHE A C 1
ATOM 4182 O O . PHE A 1 496 ? 2.798 -19.378 -21.689 1.00 96.25 496 PHE A O 1
ATOM 4189 N N . ASP A 1 497 ? 2.083 -21.030 -23.014 1.00 95.50 497 ASP A N 1
ATOM 4190 C CA . ASP A 1 497 ? 0.663 -20.734 -22.804 1.00 95.50 497 ASP A CA 1
ATOM 4191 C C . ASP A 1 497 ? 0.274 -20.845 -21.316 1.00 95.50 497 ASP A C 1
ATOM 4193 O O . ASP A 1 497 ? -0.569 -20.090 -20.827 1.00 95.50 497 ASP A O 1
ATOM 4197 N N . THR A 1 498 ? 0.919 -21.736 -20.560 1.00 93.25 498 THR A N 1
ATOM 4198 C CA . THR A 1 498 ? 0.688 -21.901 -19.118 1.00 93.25 498 THR A CA 1
ATOM 4199 C C . THR A 1 498 ? 1.263 -20.734 -18.315 1.00 93.25 498 THR A C 1
ATOM 4201 O O . THR A 1 498 ? 0.552 -20.177 -17.477 1.00 93.25 498 THR A O 1
ATOM 4204 N N . VAL A 1 499 ? 2.516 -20.328 -18.565 1.00 94.50 499 VAL A N 1
ATOM 4205 C CA . VAL A 1 499 ? 3.126 -19.175 -17.869 1.00 94.50 499 VAL A CA 1
ATOM 4206 C C . VAL A 1 499 ? 2.486 -17.852 -18.289 1.00 94.50 499 VAL A C 1
ATOM 4208 O O . VAL A 1 499 ? 2.227 -16.993 -17.450 1.00 94.50 499 VAL A O 1
ATOM 4211 N N . PHE A 1 500 ? 2.117 -17.712 -19.559 1.00 95.12 500 PHE A N 1
ATOM 4212 C CA . PHE A 1 500 ? 1.409 -16.546 -20.065 1.00 95.12 500 PHE A CA 1
ATOM 4213 C C . PHE A 1 500 ? 0.063 -16.382 -19.357 1.00 95.12 500 PHE A C 1
ATOM 4215 O O . PHE A 1 500 ? -0.212 -15.326 -18.788 1.00 95.12 500 PHE A O 1
ATOM 4222 N N . ASN A 1 501 ? -0.754 -17.441 -19.310 1.00 91.44 501 ASN A N 1
ATOM 4223 C CA . ASN A 1 501 ? -2.052 -17.401 -18.633 1.00 91.44 501 ASN A CA 1
ATOM 4224 C C . ASN A 1 501 ? -1.940 -17.259 -17.107 1.00 91.44 501 ASN A C 1
ATOM 4226 O O . ASN A 1 501 ? -2.883 -16.793 -16.475 1.00 91.44 501 ASN A O 1
ATOM 4230 N N . TRP A 1 502 ? -0.807 -17.635 -16.508 1.00 90.69 502 TRP A N 1
ATOM 4231 C CA . TRP A 1 502 ? -0.558 -17.428 -15.082 1.00 90.69 502 TRP A CA 1
ATOM 4232 C C . TRP A 1 502 ? -0.475 -15.946 -14.707 1.00 90.69 502 TRP A C 1
ATOM 4234 O O . TRP A 1 502 ? -1.042 -15.524 -13.692 1.00 90.69 502 TRP A O 1
ATOM 4244 N N . PHE A 1 503 ? 0.231 -15.163 -15.525 1.00 91.94 503 PHE A N 1
ATOM 4245 C CA . PHE A 1 503 ? 0.408 -13.727 -15.314 1.00 91.94 503 PHE A CA 1
ATOM 4246 C C . PHE A 1 503 ? -0.711 -12.887 -15.917 1.00 91.94 503 PHE A C 1
ATOM 4248 O O . PHE A 1 503 ? -0.972 -11.776 -15.442 1.00 91.94 503 PHE A O 1
ATOM 4255 N N . LYS A 1 504 ? -1.368 -13.407 -16.958 1.00 87.62 504 LYS A N 1
ATOM 4256 C CA . LYS A 1 504 ? -2.535 -12.786 -17.578 1.00 87.62 504 LYS A CA 1
ATOM 4257 C C . LYS A 1 504 ? -3.583 -12.499 -16.501 1.00 87.62 504 LYS A C 1
ATOM 4259 O O . LYS A 1 504 ? -3.881 -13.342 -15.663 1.00 87.62 504 LYS A O 1
ATOM 4264 N N . ASP A 1 505 ? -4.098 -11.274 -16.520 1.00 78.00 505 ASP A N 1
ATOM 4265 C CA . ASP A 1 505 ? -5.092 -10.759 -15.563 1.00 78.00 505 ASP A CA 1
ATOM 4266 C C . ASP A 1 505 ? -4.588 -10.424 -14.147 1.00 78.00 505 ASP A C 1
ATOM 4268 O O . ASP A 1 505 ? -5.375 -9.953 -13.330 1.00 78.00 505 ASP A O 1
ATOM 4272 N N . ASP A 1 506 ? -3.277 -10.523 -13.910 1.00 84.62 506 ASP A N 1
ATOM 4273 C CA . ASP A 1 506 ? -2.600 -10.161 -12.653 1.00 84.62 506 ASP A CA 1
ATOM 4274 C C . ASP A 1 506 ? -1.473 -9.146 -12.924 1.00 84.62 506 ASP A C 1
ATOM 4276 O O . ASP A 1 506 ? -1.706 -7.936 -12.887 1.00 84.62 506 ASP A O 1
ATOM 4280 N N . LYS A 1 507 ? -0.282 -9.620 -13.314 1.00 89.75 507 LYS A N 1
ATOM 4281 C CA . LYS A 1 507 ? 0.949 -8.807 -13.427 1.00 89.75 507 LYS A CA 1
ATOM 4282 C C . LYS A 1 507 ? 1.184 -8.200 -14.797 1.00 89.75 507 LYS A C 1
ATOM 4284 O O . LYS A 1 507 ? 2.005 -7.298 -14.932 1.00 89.75 507 LYS A O 1
ATOM 4289 N N . ILE A 1 508 ? 0.485 -8.703 -15.812 1.00 92.38 508 ILE A N 1
ATOM 4290 C CA . ILE A 1 508 ? 0.612 -8.210 -17.181 1.00 92.38 508 ILE A CA 1
ATOM 4291 C C . ILE A 1 508 ? -0.731 -7.774 -17.760 1.00 92.38 508 ILE A C 1
ATOM 4293 O O . ILE A 1 508 ? -1.802 -8.304 -17.431 1.00 92.38 508 ILE A O 1
ATOM 4297 N N . ASN A 1 509 ? -0.647 -6.811 -18.666 1.00 90.69 509 ASN A N 1
ATOM 4298 C CA . ASN A 1 509 ? -1.700 -6.383 -19.567 1.00 90.69 509 ASN A CA 1
ATOM 4299 C C . ASN A 1 509 ? -1.332 -6.751 -21.004 1.00 90.69 509 ASN A C 1
ATOM 4301 O O . ASN A 1 509 ? -0.160 -6.864 -21.363 1.00 90.69 509 ASN A O 1
ATOM 4305 N N . ILE A 1 510 ? -2.368 -6.945 -21.818 1.00 92.00 510 ILE A N 1
ATOM 4306 C CA . ILE A 1 510 ? -2.228 -7.155 -23.254 1.00 92.00 510 ILE A CA 1
ATOM 4307 C C . ILE A 1 510 ? -2.770 -5.905 -23.927 1.00 92.00 510 ILE A C 1
ATOM 4309 O O . ILE A 1 510 ? -3.969 -5.628 -23.848 1.00 92.00 510 ILE A O 1
ATOM 4313 N N . LYS A 1 511 ? -1.889 -5.161 -24.590 1.00 89.56 511 LYS A N 1
ATOM 4314 C CA . LYS A 1 511 ? -2.257 -3.980 -25.366 1.00 89.56 511 LYS A CA 1
ATOM 4315 C C . LYS A 1 511 ? -2.000 -4.278 -26.834 1.00 89.56 511 LYS A C 1
ATOM 4317 O O . LYS A 1 511 ? -0.856 -4.361 -27.278 1.00 89.56 511 LYS A O 1
ATOM 4322 N N . ASN A 1 512 ? -3.078 -4.475 -27.591 1.00 90.62 512 ASN A N 1
ATOM 4323 C CA . ASN A 1 512 ? -3.034 -5.003 -28.955 1.00 90.62 512 ASN A CA 1
ATOM 4324 C C . ASN A 1 512 ? -2.335 -6.374 -28.999 1.00 90.62 512 ASN A C 1
ATOM 4326 O O . ASN A 1 512 ? -2.892 -7.367 -28.541 1.00 90.62 512 ASN A O 1
ATOM 4330 N N . LYS A 1 513 ? -1.112 -6.420 -29.533 1.00 93.81 513 LYS A N 1
ATOM 4331 C CA . LYS A 1 513 ? -0.287 -7.626 -29.675 1.00 93.81 513 LYS A CA 1
ATOM 4332 C C . LYS A 1 513 ? 0.934 -7.644 -28.750 1.00 93.81 513 LYS A C 1
ATOM 4334 O O . LYS A 1 513 ? 1.786 -8.512 -28.908 1.00 93.81 513 LYS A O 1
ATOM 4339 N N . TYR A 1 514 ? 1.016 -6.702 -27.811 1.00 94.56 514 TYR A N 1
ATOM 4340 C CA . TYR A 1 514 ? 2.167 -6.498 -26.935 1.00 94.56 514 TYR A CA 1
ATOM 4341 C C . TYR A 1 514 ? 1.852 -6.845 -25.479 1.00 94.56 514 TYR A C 1
ATOM 4343 O O . TYR A 1 514 ? 0.702 -6.735 -25.040 1.00 94.56 514 TYR A O 1
ATOM 4351 N N . ILE A 1 515 ? 2.891 -7.243 -24.741 1.00 93.44 515 ILE A N 1
ATOM 4352 C CA . ILE A 1 515 ? 2.840 -7.518 -23.302 1.00 93.44 515 ILE A CA 1
ATOM 4353 C C . ILE A 1 515 ? 3.449 -6.328 -22.561 1.00 93.44 515 ILE A C 1
ATOM 4355 O O . ILE A 1 515 ? 4.578 -5.931 -22.839 1.00 93.44 515 ILE A O 1
ATOM 4359 N N . GLU A 1 516 ? 2.721 -5.786 -21.592 1.00 92.75 516 GLU A N 1
ATOM 4360 C CA . GLU A 1 516 ? 3.225 -4.754 -20.682 1.00 92.75 516 GLU A CA 1
ATOM 4361 C C . GLU A 1 516 ? 2.894 -5.116 -19.235 1.00 92.75 516 GLU A C 1
ATOM 4363 O O . GLU A 1 516 ? 1.987 -5.914 -18.978 1.00 92.75 516 GLU A O 1
ATOM 4368 N N . PHE A 1 517 ? 3.623 -4.545 -18.275 1.00 93.75 517 PHE A N 1
ATOM 4369 C CA . PHE A 1 517 ? 3.256 -4.698 -16.872 1.00 93.75 517 PHE A CA 1
ATOM 4370 C C . PHE A 1 517 ? 1.904 -4.057 -16.593 1.00 93.75 517 PHE A C 1
ATOM 4372 O O . PHE A 1 517 ? 1.541 -3.030 -17.164 1.00 93.75 517 PHE A O 1
ATOM 4379 N N . SER A 1 518 ? 1.154 -4.669 -15.687 1.00 89.56 518 SER A N 1
ATOM 4380 C CA . SER A 1 518 ? -0.163 -4.179 -15.314 1.00 89.56 518 SER A CA 1
ATOM 4381 C C . SER A 1 518 ? -0.138 -2.945 -14.414 1.00 89.56 518 SER A C 1
ATOM 4383 O O . SER A 1 518 ? -1.163 -2.281 -14.286 1.00 89.56 518 SER A O 1
ATOM 4385 N N . HIS A 1 519 ? 1.016 -2.647 -13.812 1.00 89.88 519 HIS A N 1
ATOM 4386 C CA . HIS A 1 519 ? 1.257 -1.488 -12.961 1.00 89.88 519 HIS A CA 1
ATOM 4387 C C . HIS A 1 519 ? 2.744 -1.094 -13.003 1.00 89.88 519 HIS A C 1
ATOM 4389 O O . HIS A 1 519 ? 3.604 -1.975 -13.095 1.00 89.88 519 HIS A O 1
ATOM 4395 N N . SER A 1 520 ? 3.069 0.201 -12.896 1.00 90.00 520 SER A N 1
ATOM 4396 C CA . SER A 1 520 ? 4.458 0.687 -13.023 1.00 90.00 520 SER A CA 1
ATOM 4397 C C . SER A 1 520 ? 5.384 0.164 -11.923 1.00 90.00 520 SER A C 1
ATOM 4399 O O . SER A 1 520 ? 6.553 -0.108 -12.185 1.00 90.00 520 SER A O 1
ATOM 4401 N N . SER A 1 521 ? 4.866 -0.074 -10.715 1.00 90.81 521 SER A N 1
ATOM 4402 C CA . SER A 1 521 ? 5.668 -0.637 -9.620 1.00 90.81 521 SER A CA 1
ATOM 4403 C C . SER A 1 521 ? 6.255 -2.012 -9.955 1.00 90.81 521 SER A C 1
ATOM 4405 O O . SER A 1 521 ? 7.296 -2.368 -9.412 1.00 90.81 521 SER A O 1
ATOM 4407 N N . TYR A 1 522 ? 5.640 -2.783 -10.868 1.00 91.75 522 TYR A N 1
ATOM 4408 C CA . TYR A 1 522 ? 6.262 -4.014 -11.364 1.00 91.75 522 TYR A CA 1
ATOM 4409 C C . TYR A 1 522 ? 7.461 -3.716 -12.260 1.00 91.75 522 TYR A C 1
ATOM 4411 O O . TYR A 1 522 ? 8.483 -4.361 -12.082 1.00 91.75 522 TYR A O 1
ATOM 4419 N N . SER A 1 523 ? 7.391 -2.728 -13.161 1.00 91.06 523 SER A N 1
ATOM 4420 C CA . SER A 1 523 ? 8.569 -2.306 -13.936 1.00 91.06 523 SER A CA 1
ATOM 4421 C C . SER A 1 523 ? 9.667 -1.704 -13.053 1.00 91.06 523 SER A C 1
ATOM 4423 O O . SER A 1 523 ? 10.839 -2.014 -13.241 1.00 91.06 523 SER A O 1
ATOM 4425 N N . GLU A 1 524 ? 9.301 -0.906 -12.047 1.00 91.62 524 GLU A N 1
ATOM 4426 C CA . GLU A 1 524 ? 10.240 -0.290 -11.097 1.00 91.62 524 GLU A CA 1
ATOM 4427 C C . GLU A 1 524 ? 10.950 -1.335 -10.218 1.00 91.62 524 GLU A C 1
ATOM 4429 O O . GLU A 1 524 ? 12.092 -1.123 -9.803 1.00 91.62 524 GLU A O 1
ATOM 4434 N N . ALA A 1 525 ? 10.323 -2.499 -9.992 1.00 93.06 525 ALA A N 1
ATOM 4435 C CA . ALA A 1 525 ? 10.916 -3.617 -9.259 1.00 93.06 525 ALA A CA 1
ATOM 4436 C C . ALA A 1 525 ? 12.241 -4.106 -9.876 1.00 93.06 525 ALA A C 1
ATOM 4438 O O . ALA A 1 525 ? 13.084 -4.643 -9.152 1.00 93.06 525 ALA A O 1
ATOM 4439 N N . LEU A 1 526 ? 12.461 -3.885 -11.181 1.00 92.19 526 LEU A N 1
ATOM 4440 C CA . LEU A 1 526 ? 13.691 -4.253 -11.888 1.00 92.19 526 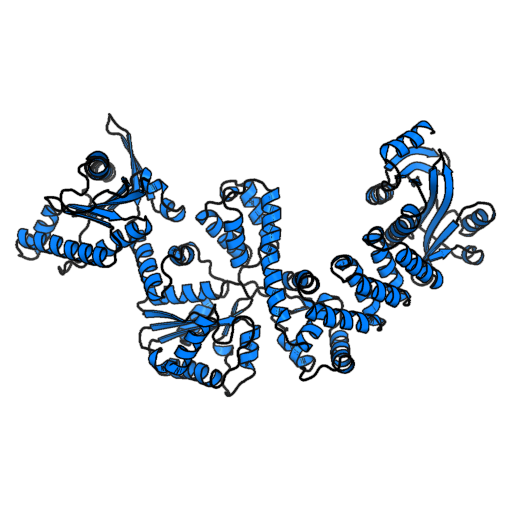LEU A CA 1
ATOM 4441 C C . LEU A 1 526 ? 14.940 -3.651 -11.243 1.00 92.19 526 LEU A C 1
ATOM 4443 O O . LEU A 1 526 ? 15.943 -4.342 -11.077 1.00 92.19 526 LEU A O 1
ATOM 4447 N N . LYS A 1 527 ? 14.876 -2.371 -10.858 1.00 90.75 527 LYS A N 1
ATOM 4448 C CA . LYS A 1 527 ? 16.006 -1.663 -10.244 1.00 90.75 527 LYS A CA 1
ATOM 4449 C C . LYS A 1 527 ? 16.487 -2.392 -8.994 1.00 90.75 527 LYS A C 1
ATOM 4451 O O . LYS A 1 527 ? 17.681 -2.604 -8.820 1.00 90.75 527 LYS A O 1
ATOM 4456 N N . TYR A 1 528 ? 15.553 -2.800 -8.144 1.00 91.00 528 TYR A N 1
ATOM 4457 C CA . TYR A 1 528 ? 15.864 -3.515 -6.913 1.00 91.00 528 TYR A CA 1
ATOM 4458 C C . TYR A 1 528 ? 16.294 -4.959 -7.195 1.00 91.00 528 TYR A C 1
ATOM 4460 O O . TYR A 1 528 ? 17.244 -5.432 -6.580 1.00 91.00 528 TYR A O 1
ATOM 4468 N N . LEU A 1 529 ? 15.679 -5.629 -8.179 1.00 90.12 529 LEU A N 1
ATOM 4469 C CA . LEU A 1 529 ? 16.063 -6.985 -8.591 1.00 90.12 529 LEU A CA 1
ATOM 4470 C C . LEU A 1 529 ? 17.525 -7.052 -9.057 1.00 90.12 529 LEU A C 1
ATOM 4472 O O . LEU A 1 529 ? 18.224 -8.009 -8.739 1.00 90.12 529 LEU A O 1
ATOM 4476 N N . LEU A 1 530 ? 17.995 -6.038 -9.788 1.00 86.94 530 LEU A N 1
ATOM 4477 C CA . LEU A 1 530 ? 19.364 -5.993 -10.307 1.00 86.94 530 LEU A CA 1
ATOM 4478 C C . LEU A 1 530 ? 20.400 -5.556 -9.261 1.00 86.94 530 LEU A C 1
ATOM 4480 O O . LEU A 1 530 ? 21.522 -6.064 -9.287 1.00 86.94 530 LEU A O 1
ATOM 4484 N N . ILE A 1 531 ? 20.035 -4.651 -8.343 1.00 84.00 531 ILE A N 1
ATOM 4485 C CA . ILE A 1 531 ? 20.950 -4.108 -7.324 1.00 84.00 531 ILE A CA 1
ATOM 4486 C C . ILE A 1 531 ? 21.081 -5.038 -6.112 1.00 84.00 531 ILE A C 1
ATOM 4488 O O . ILE A 1 531 ? 22.185 -5.238 -5.608 1.00 84.00 531 ILE A O 1
ATOM 4492 N N . GLU A 1 532 ? 19.970 -5.576 -5.607 1.00 79.44 532 GLU A N 1
ATOM 4493 C CA . GLU A 1 532 ? 19.936 -6.252 -4.304 1.00 79.44 532 GLU A CA 1
ATOM 4494 C C . GLU A 1 532 ? 20.122 -7.784 -4.420 1.00 79.44 532 GLU A C 1
ATOM 4496 O O . GLU A 1 532 ? 20.480 -8.429 -3.432 1.00 79.44 532 GLU A O 1
ATOM 4501 N N . HIS A 1 533 ? 19.940 -8.384 -5.612 1.00 71.56 533 HIS A N 1
ATOM 4502 C CA . HIS A 1 533 ? 19.799 -9.844 -5.758 1.00 71.56 533 HIS A CA 1
ATOM 4503 C C . HIS A 1 533 ? 20.637 -10.472 -6.887 1.00 71.56 533 HIS A C 1
ATOM 4505 O O . HIS A 1 533 ? 20.219 -10.575 -8.041 1.00 71.56 533 HIS A O 1
ATOM 4511 N N . ASN A 1 534 ? 21.792 -11.038 -6.517 1.00 68.25 534 ASN A N 1
ATOM 4512 C CA . ASN A 1 534 ? 22.735 -11.662 -7.459 1.00 68.25 534 ASN A CA 1
ATOM 4513 C C . ASN A 1 534 ? 22.139 -12.796 -8.318 1.00 68.25 534 ASN A C 1
ATOM 4515 O O . ASN A 1 534 ? 22.494 -12.916 -9.485 1.00 68.25 534 ASN A O 1
ATOM 4519 N N . ILE A 1 535 ? 21.228 -13.620 -7.780 1.00 66.75 535 ILE A N 1
ATOM 4520 C CA . ILE A 1 535 ? 20.694 -14.790 -8.510 1.00 66.75 535 ILE A CA 1
ATOM 4521 C C . ILE A 1 535 ? 19.823 -14.362 -9.699 1.00 66.75 535 ILE A C 1
ATOM 4523 O O . ILE A 1 535 ? 19.964 -14.906 -10.795 1.00 66.75 535 ILE A O 1
ATOM 4527 N N . TYR A 1 536 ? 18.936 -13.380 -9.496 1.00 77.12 536 TYR A N 1
ATOM 4528 C CA . TYR A 1 536 ? 18.137 -12.827 -10.590 1.00 77.12 536 TYR A CA 1
ATOM 4529 C C . TYR A 1 536 ? 19.051 -12.177 -11.626 1.00 77.12 536 TYR A C 1
ATOM 4531 O O . TYR A 1 536 ? 18.889 -12.414 -12.819 1.00 77.12 536 TYR A O 1
ATOM 4539 N N . ASN A 1 537 ? 20.044 -11.416 -11.159 1.00 79.94 537 ASN A N 1
ATOM 4540 C CA . ASN A 1 537 ? 21.018 -10.749 -12.010 1.00 79.94 537 ASN A CA 1
ATOM 4541 C C . ASN A 1 537 ? 21.722 -11.748 -12.951 1.00 79.94 537 ASN A C 1
ATOM 4543 O O . ASN A 1 537 ? 21.689 -11.565 -14.163 1.00 79.94 537 ASN A O 1
ATOM 4547 N N . GLU A 1 538 ? 22.236 -12.876 -12.451 1.00 86.25 538 GLU A N 1
ATOM 4548 C CA . GLU A 1 538 ? 22.899 -13.880 -13.300 1.00 86.25 538 GLU A CA 1
ATOM 4549 C C . GLU A 1 538 ? 21.998 -14.467 -14.399 1.00 86.25 538 GLU A C 1
ATOM 4551 O O . GLU A 1 538 ? 22.427 -14.591 -15.549 1.00 86.25 538 GLU A O 1
ATOM 4556 N N . LEU A 1 539 ? 20.759 -14.853 -14.069 1.00 90.00 539 LEU A N 1
ATOM 4557 C CA . LEU A 1 539 ? 19.821 -15.392 -15.061 1.00 90.00 539 LEU A CA 1
ATOM 4558 C C . LEU A 1 539 ? 19.391 -14.307 -16.056 1.00 90.00 539 LEU A C 1
ATOM 4560 O O . LEU A 1 539 ? 19.368 -14.552 -17.261 1.00 90.00 539 LEU A O 1
ATOM 4564 N N . PHE A 1 540 ? 19.088 -13.107 -15.565 1.00 92.50 540 PHE A N 1
ATOM 4565 C CA . PHE A 1 540 ? 18.640 -11.986 -16.382 1.00 92.50 540 PHE A CA 1
ATOM 4566 C C . PHE A 1 540 ? 19.724 -11.516 -17.359 1.00 92.50 540 PHE A C 1
ATOM 4568 O O . PHE A 1 540 ? 19.432 -11.319 -18.535 1.00 92.50 540 PHE A O 1
ATOM 4575 N N . ILE A 1 541 ? 20.987 -11.422 -16.928 1.00 92.69 541 ILE A N 1
ATOM 4576 C CA . ILE A 1 541 ? 22.110 -11.085 -17.815 1.00 92.69 541 ILE A CA 1
ATOM 4577 C C . ILE A 1 541 ? 22.288 -12.142 -18.910 1.00 92.69 541 ILE A C 1
ATOM 4579 O O . ILE A 1 541 ? 22.465 -11.774 -20.067 1.00 92.69 541 ILE A O 1
ATOM 4583 N N . LYS A 1 542 ? 22.161 -13.440 -18.595 1.00 93.56 542 LYS A N 1
ATOM 4584 C CA . LYS A 1 542 ? 22.186 -14.502 -19.621 1.00 93.56 542 LYS A CA 1
ATOM 4585 C C . LYS A 1 542 ? 21.046 -14.357 -20.630 1.00 93.56 542 LYS A C 1
ATOM 4587 O O . LYS A 1 542 ? 21.237 -14.625 -21.811 1.00 93.56 542 LYS A O 1
ATOM 4592 N N . ILE A 1 543 ? 19.865 -13.930 -20.182 1.00 94.88 543 ILE A N 1
ATOM 4593 C CA . ILE A 1 543 ? 18.728 -13.664 -21.072 1.00 94.88 543 ILE A CA 1
ATOM 4594 C C . ILE A 1 543 ? 19.027 -12.471 -21.987 1.00 94.88 543 ILE A C 1
ATOM 4596 O O . ILE A 1 543 ? 18.793 -12.570 -23.190 1.00 94.88 543 ILE A O 1
ATOM 4600 N N . LEU A 1 544 ? 19.572 -11.369 -21.454 1.00 95.81 544 LEU A N 1
ATOM 4601 C CA . LEU A 1 544 ? 19.987 -10.216 -22.264 1.00 95.81 544 LEU A CA 1
ATOM 4602 C C . LEU A 1 544 ? 21.032 -10.608 -23.310 1.00 95.81 544 LEU A C 1
ATOM 4604 O O . LEU A 1 544 ? 20.898 -10.219 -24.468 1.00 95.81 544 LEU A O 1
ATOM 4608 N N . ASP A 1 545 ? 22.027 -11.400 -22.912 1.00 95.00 545 ASP A N 1
ATOM 4609 C CA . ASP A 1 545 ? 23.079 -11.915 -23.788 1.00 95.00 545 ASP A CA 1
ATOM 4610 C C . ASP A 1 545 ? 22.478 -12.698 -24.962 1.00 95.00 545 ASP A C 1
ATOM 4612 O O . ASP A 1 545 ? 22.639 -12.313 -26.123 1.00 95.00 545 ASP A O 1
ATOM 4616 N N . LYS A 1 546 ? 21.627 -13.688 -24.673 1.00 94.75 546 LYS A N 1
ATOM 4617 C CA . LYS A 1 546 ? 20.949 -14.481 -25.708 1.00 94.75 546 LYS A CA 1
ATOM 4618 C C . LYS A 1 546 ? 20.001 -13.687 -26.594 1.00 94.75 546 LYS A C 1
ATOM 4620 O O . LYS A 1 546 ? 19.961 -13.912 -27.802 1.00 94.75 546 LYS A O 1
ATOM 4625 N N . LEU A 1 547 ? 19.265 -12.726 -26.044 1.00 94.94 547 LEU A N 1
ATOM 4626 C CA . LEU A 1 547 ? 18.417 -11.854 -26.857 1.00 94.94 547 LEU A CA 1
ATOM 4627 C C . LEU A 1 547 ? 19.238 -10.869 -27.699 1.00 94.94 547 LEU A C 1
ATOM 4629 O O . LEU A 1 547 ? 18.791 -10.470 -28.774 1.00 94.94 547 LEU A O 1
ATOM 4633 N N . SER A 1 548 ? 20.440 -10.490 -27.267 1.00 94.69 548 SER A N 1
ATOM 4634 C CA . SER A 1 548 ? 21.322 -9.616 -28.045 1.00 94.69 548 SER A CA 1
ATOM 4635 C C . SER A 1 548 ? 21.929 -10.324 -29.265 1.00 94.69 548 SER A C 1
ATOM 4637 O O . SER A 1 548 ? 22.224 -9.676 -30.271 1.00 94.69 548 SER A O 1
ATOM 4639 N N . GLU A 1 549 ? 22.044 -11.658 -29.236 1.00 93.31 549 GLU A N 1
ATOM 4640 C CA . GLU A 1 549 ? 22.447 -12.482 -30.387 1.00 93.31 549 GLU A CA 1
ATOM 4641 C C . GLU A 1 549 ? 21.413 -12.446 -31.532 1.00 93.31 549 GLU A C 1
ATOM 4643 O O . GLU A 1 549 ? 21.782 -12.640 -32.692 1.00 93.31 549 GLU A O 1
ATOM 4648 N N . ARG A 1 550 ? 20.139 -12.122 -31.262 1.00 92.06 550 ARG A N 1
ATOM 4649 C CA . ARG A 1 550 ? 19.045 -12.103 -32.256 1.00 92.06 550 ARG A CA 1
ATOM 4650 C C . ARG A 1 550 ? 18.826 -10.706 -32.830 1.00 92.06 550 ARG A C 1
ATOM 4652 O O . ARG A 1 550 ? 18.820 -9.730 -32.086 1.00 92.06 550 ARG A O 1
ATOM 4659 N N . ASP A 1 551 ? 18.673 -10.582 -34.146 1.00 89.56 551 ASP A N 1
ATOM 4660 C CA . ASP A 1 551 ? 18.526 -9.267 -34.790 1.00 89.56 551 ASP A CA 1
ATOM 4661 C C . ASP A 1 551 ? 17.193 -8.598 -34.433 1.00 89.56 551 ASP A C 1
ATOM 4663 O O . ASP A 1 551 ? 17.158 -7.383 -34.237 1.00 89.56 551 ASP A O 1
ATOM 4667 N N . GLU A 1 552 ? 16.123 -9.380 -34.254 1.00 90.25 552 GLU A N 1
ATOM 4668 C CA . GLU A 1 552 ? 14.789 -8.864 -33.932 1.00 90.25 552 GLU A CA 1
ATOM 4669 C C . GLU A 1 552 ? 14.704 -8.222 -32.535 1.00 90.25 552 GLU A C 1
ATOM 4671 O O . GLU A 1 552 ? 13.894 -7.320 -32.327 1.00 90.25 552 GLU A O 1
ATOM 4676 N N . SER A 1 553 ? 15.541 -8.640 -31.575 1.00 94.50 553 SER A N 1
ATOM 4677 C CA . SER A 1 553 ? 15.582 -8.062 -30.219 1.00 94.50 553 SER A CA 1
ATOM 4678 C C . SER A 1 553 ? 16.753 -7.128 -29.955 1.00 94.50 553 SER A C 1
ATOM 4680 O O . SER A 1 553 ? 16.684 -6.350 -29.004 1.00 94.50 553 SER A O 1
ATOM 4682 N N . ALA A 1 554 ? 17.809 -7.152 -30.766 1.00 93.94 554 ALA A N 1
ATOM 4683 C CA . ALA A 1 554 ? 19.050 -6.445 -30.461 1.00 93.94 554 ALA A CA 1
ATOM 4684 C C . ALA A 1 554 ? 18.861 -4.927 -30.259 1.00 93.94 554 ALA A C 1
ATOM 4686 O O . ALA A 1 554 ? 19.442 -4.348 -29.338 1.00 93.94 554 ALA A O 1
ATOM 4687 N N . ILE A 1 555 ? 18.002 -4.270 -31.051 1.00 93.25 555 ILE A N 1
ATOM 4688 C CA . ILE A 1 555 ? 17.695 -2.840 -30.858 1.00 93.25 555 ILE A CA 1
ATOM 4689 C C . ILE A 1 555 ? 17.016 -2.573 -29.506 1.00 93.25 555 ILE A C 1
ATOM 4691 O O . ILE A 1 555 ? 17.339 -1.598 -28.829 1.00 93.25 555 ILE A O 1
ATOM 4695 N N . HIS A 1 556 ? 16.128 -3.470 -29.073 1.00 95.19 556 HIS A N 1
ATOM 4696 C CA . HIS A 1 556 ? 15.444 -3.367 -27.788 1.00 95.19 556 HIS A CA 1
ATOM 4697 C C . HIS A 1 556 ? 16.412 -3.562 -26.617 1.00 95.19 556 HIS A C 1
ATOM 4699 O O . HIS A 1 556 ? 16.302 -2.841 -25.629 1.00 95.19 556 HIS A O 1
ATOM 4705 N N . ILE A 1 557 ? 17.401 -4.458 -26.745 1.00 96.19 557 ILE A N 1
ATOM 4706 C CA . ILE A 1 557 ? 18.454 -4.623 -25.730 1.00 96.19 557 ILE A CA 1
ATOM 4707 C C . ILE A 1 557 ? 19.327 -3.365 -25.636 1.00 96.19 557 ILE A C 1
ATOM 4709 O O . ILE A 1 557 ? 19.619 -2.908 -24.534 1.00 96.19 557 ILE A O 1
ATOM 4713 N N . ALA A 1 558 ? 19.706 -2.763 -26.766 1.00 94.31 558 ALA A N 1
ATOM 4714 C CA . ALA A 1 558 ? 20.506 -1.537 -26.766 1.00 94.31 558 ALA A CA 1
ATOM 4715 C C . ALA A 1 558 ? 19.781 -0.371 -26.065 1.00 94.31 558 ALA A C 1
ATOM 4717 O O . ALA A 1 558 ? 20.378 0.324 -25.243 1.00 94.31 558 ALA A O 1
ATOM 4718 N N . LEU A 1 559 ? 18.482 -0.196 -26.338 1.00 93.38 559 LEU A N 1
ATOM 4719 C CA . LEU A 1 559 ? 17.649 0.801 -25.655 1.00 93.38 559 LEU A CA 1
ATOM 4720 C C . LEU A 1 559 ? 17.483 0.485 -24.165 1.00 93.38 559 LEU A C 1
ATOM 4722 O O . LEU A 1 559 ? 17.594 1.379 -23.332 1.00 93.38 559 LEU A O 1
ATOM 4726 N N . PHE A 1 560 ? 17.294 -0.789 -23.818 1.00 94.81 560 PHE A N 1
ATOM 4727 C CA . PHE A 1 560 ? 17.220 -1.218 -22.427 1.00 94.81 560 PHE A CA 1
ATOM 4728 C C . PHE A 1 560 ? 18.502 -0.876 -21.652 1.00 94.81 560 PHE A C 1
ATOM 4730 O O . PHE A 1 560 ? 18.412 -0.348 -20.545 1.00 94.81 560 PHE A O 1
ATOM 4737 N N . ILE A 1 561 ? 19.686 -1.119 -22.233 1.00 94.19 561 ILE A N 1
ATOM 4738 C CA . ILE A 1 561 ? 20.978 -0.772 -21.618 1.00 94.19 561 ILE A CA 1
ATOM 4739 C C . ILE A 1 561 ? 21.121 0.739 -21.446 1.00 94.19 561 ILE A C 1
ATOM 4741 O O . ILE A 1 561 ? 21.606 1.167 -20.404 1.00 94.19 561 ILE A O 1
ATOM 4745 N N . ARG A 1 562 ? 20.701 1.547 -22.429 1.00 92.12 562 ARG A N 1
ATOM 4746 C CA . ARG A 1 562 ? 20.699 3.015 -22.309 1.00 92.12 562 ARG A CA 1
ATOM 4747 C C . ARG A 1 562 ? 19.892 3.457 -21.088 1.00 92.12 562 ARG A C 1
ATOM 4749 O O . ARG A 1 562 ? 20.419 4.185 -20.250 1.00 92.12 562 ARG A O 1
ATOM 4756 N N . ASP A 1 563 ? 18.653 2.980 -20.984 1.00 90.69 563 ASP A N 1
ATOM 4757 C CA . ASP A 1 563 ? 17.700 3.411 -19.953 1.00 90.69 563 ASP A CA 1
ATOM 4758 C C . ASP A 1 563 ? 18.083 2.900 -18.552 1.00 90.69 563 ASP A C 1
ATOM 4760 O O . ASP A 1 563 ? 17.713 3.492 -17.541 1.00 90.69 563 ASP A O 1
ATOM 4764 N N . ASN A 1 564 ? 18.856 1.811 -18.488 1.00 91.56 564 ASN A N 1
ATOM 4765 C CA . ASN A 1 564 ? 19.228 1.112 -17.257 1.00 91.56 564 ASN A CA 1
ATOM 4766 C C . ASN A 1 564 ? 20.751 1.053 -17.053 1.00 91.56 564 ASN A C 1
ATOM 4768 O O . ASN A 1 564 ? 21.263 0.151 -16.385 1.00 91.56 564 ASN A O 1
ATOM 4772 N N . PHE A 1 565 ? 21.491 2.008 -17.622 1.00 90.88 565 PHE A N 1
ATOM 4773 C CA . PHE A 1 565 ? 22.951 1.941 -17.684 1.00 90.88 565 PHE A CA 1
ATOM 4774 C C . PHE A 1 565 ? 23.584 1.814 -16.293 1.00 90.88 565 PHE A C 1
ATOM 4776 O O . PHE A 1 565 ? 24.463 0.977 -16.092 1.00 90.88 565 PHE A O 1
ATOM 4783 N N . ASP A 1 566 ? 23.097 2.590 -15.320 1.00 89.50 566 ASP A N 1
ATOM 4784 C CA . ASP A 1 566 ? 23.634 2.639 -13.952 1.00 89.50 566 ASP A CA 1
ATOM 4785 C C . ASP A 1 566 ? 23.296 1.417 -13.097 1.00 89.50 566 ASP A C 1
ATOM 4787 O O . ASP A 1 566 ? 23.977 1.166 -12.105 1.00 89.50 566 ASP A O 1
ATOM 4791 N N . ILE A 1 567 ? 22.245 0.675 -13.451 1.00 88.56 567 ILE A N 1
ATOM 4792 C CA . ILE A 1 567 ? 21.771 -0.457 -12.646 1.00 88.56 567 ILE A CA 1
ATOM 4793 C C . ILE A 1 567 ? 22.326 -1.799 -13.135 1.00 88.56 567 ILE A C 1
ATOM 4795 O O . ILE A 1 567 ? 22.267 -2.785 -12.403 1.00 88.56 567 ILE A O 1
ATOM 4799 N N . LEU A 1 568 ? 22.868 -1.853 -14.356 1.00 89.31 568 LEU A N 1
ATOM 4800 C CA . LEU A 1 568 ? 23.498 -3.054 -14.899 1.00 89.31 568 LEU A CA 1
ATOM 4801 C C . LEU A 1 568 ? 24.956 -3.186 -14.426 1.00 89.31 568 LEU A C 1
ATOM 4803 O O . LEU A 1 568 ? 25.677 -2.182 -14.393 1.00 89.31 568 LEU A O 1
ATOM 4807 N N . PRO A 1 569 ? 25.436 -4.413 -14.130 1.00 88.25 569 PRO A N 1
ATOM 4808 C CA . PRO A 1 569 ? 26.843 -4.645 -13.823 1.00 88.25 569 PRO A CA 1
ATOM 4809 C C . PRO A 1 569 ? 27.752 -4.134 -14.942 1.00 88.25 569 PRO A C 1
ATOM 4811 O O . PRO A 1 569 ? 27.495 -4.385 -16.121 1.00 88.25 569 PRO A O 1
ATOM 4814 N N . GLU A 1 570 ? 28.833 -3.446 -14.565 1.00 88.50 570 GLU A N 1
ATOM 4815 C CA . GLU A 1 570 ? 29.722 -2.753 -15.503 1.00 88.50 570 GLU A CA 1
ATOM 4816 C C . GLU A 1 570 ? 30.266 -3.679 -16.599 1.00 88.50 570 GLU A C 1
ATOM 4818 O O . GLU A 1 570 ? 30.163 -3.360 -17.782 1.00 88.50 570 GLU A O 1
ATOM 4823 N N . ASN A 1 571 ? 30.768 -4.856 -16.222 1.00 88.69 571 ASN A N 1
ATOM 4824 C CA . ASN A 1 571 ? 31.298 -5.823 -17.184 1.00 88.69 571 ASN A CA 1
ATOM 4825 C C . ASN A 1 571 ? 30.214 -6.294 -18.165 1.00 88.69 571 ASN A C 1
ATOM 4827 O O . ASN A 1 571 ? 30.428 -6.268 -19.373 1.00 88.69 571 ASN A O 1
ATOM 4831 N N . SER A 1 572 ? 29.024 -6.628 -17.659 1.00 90.69 572 SER A N 1
ATOM 4832 C CA . SER A 1 572 ? 27.918 -7.124 -18.480 1.00 90.69 572 SER A CA 1
ATOM 4833 C C . SER A 1 572 ? 27.425 -6.075 -19.477 1.00 90.69 572 SER A C 1
ATOM 4835 O O . SER A 1 572 ? 27.251 -6.378 -20.654 1.00 90.69 572 SER A O 1
ATOM 4837 N N . ARG A 1 573 ? 27.230 -4.816 -19.050 1.00 91.44 573 ARG A N 1
ATOM 4838 C CA . ARG A 1 573 ? 26.806 -3.746 -19.976 1.00 91.44 573 ARG A CA 1
ATOM 4839 C C . ARG A 1 573 ? 27.883 -3.441 -21.023 1.00 91.44 573 ARG A C 1
ATOM 4841 O O . ARG A 1 573 ? 27.538 -3.122 -22.156 1.00 91.44 573 ARG A O 1
ATOM 4848 N N . HIS A 1 574 ? 29.167 -3.557 -20.677 1.00 91.94 574 HIS A N 1
ATOM 4849 C CA . HIS A 1 574 ? 30.271 -3.354 -21.618 1.00 91.94 574 HIS A CA 1
ATOM 4850 C C . HIS A 1 574 ? 30.317 -4.444 -22.694 1.00 91.94 574 HIS A C 1
ATOM 4852 O O . HIS A 1 574 ? 30.366 -4.123 -23.882 1.00 91.94 574 HIS A O 1
ATOM 4858 N N . GLU A 1 575 ? 30.247 -5.713 -22.289 1.00 93.25 575 GLU A N 1
ATOM 4859 C CA . GLU A 1 575 ? 30.225 -6.857 -23.207 1.00 93.25 575 GLU A CA 1
ATOM 4860 C C . GLU A 1 575 ? 29.008 -6.802 -24.139 1.00 93.25 575 GLU A C 1
ATOM 4862 O O . GLU A 1 575 ? 29.164 -6.883 -25.359 1.00 93.25 575 GLU A O 1
ATOM 4867 N N . LEU A 1 576 ? 27.815 -6.541 -23.590 1.00 94.94 576 LEU A N 1
ATOM 4868 C CA . LEU A 1 576 ? 26.591 -6.410 -24.383 1.00 94.94 576 LEU A CA 1
ATOM 4869 C C . LEU A 1 576 ? 26.674 -5.252 -25.387 1.00 94.94 576 LEU A C 1
ATOM 4871 O O . LEU A 1 576 ? 26.290 -5.422 -26.542 1.00 94.94 576 LEU A O 1
ATOM 4875 N N . LEU A 1 577 ? 27.197 -4.082 -24.998 1.00 94.25 577 LEU A N 1
ATOM 4876 C CA . LEU A 1 577 ? 27.371 -2.960 -25.930 1.00 94.25 577 LEU A CA 1
ATOM 4877 C C . LEU A 1 577 ? 28.341 -3.306 -27.065 1.00 94.25 577 LEU A C 1
ATOM 4879 O O . LEU A 1 577 ? 28.069 -2.972 -28.220 1.00 94.25 577 LEU A O 1
ATOM 4883 N N . LEU A 1 578 ? 29.445 -3.999 -26.767 1.00 93.00 578 LEU A N 1
ATOM 4884 C CA . LEU A 1 578 ? 30.397 -4.448 -27.784 1.00 93.00 578 LEU A CA 1
ATOM 4885 C C . LEU A 1 578 ? 29.766 -5.454 -28.746 1.00 93.00 578 LEU A C 1
ATOM 4887 O O . LEU A 1 578 ? 29.966 -5.334 -29.955 1.00 93.00 578 LEU A O 1
ATOM 4891 N N . GLN A 1 579 ? 28.981 -6.397 -28.235 1.00 93.94 579 GLN A N 1
ATOM 4892 C CA . GLN A 1 579 ? 28.256 -7.369 -29.048 1.00 93.94 579 GLN A CA 1
ATOM 4893 C C . GLN A 1 579 ? 27.209 -6.699 -29.940 1.00 93.94 579 GLN A C 1
ATOM 4895 O O . GLN A 1 579 ? 27.179 -6.926 -31.149 1.00 93.94 579 GLN A O 1
ATOM 4900 N N . LEU A 1 580 ? 26.391 -5.814 -29.373 1.00 93.88 580 LEU A N 1
ATOM 4901 C CA . LEU A 1 580 ? 25.367 -5.079 -30.113 1.00 93.88 580 LEU A CA 1
ATOM 4902 C C . LEU A 1 580 ? 25.984 -4.146 -31.161 1.00 93.88 580 LEU A C 1
ATOM 4904 O O . LEU A 1 580 ? 25.395 -3.948 -32.221 1.00 93.88 580 LEU A O 1
ATOM 4908 N N . SER A 1 581 ? 27.184 -3.609 -30.916 1.00 90.88 581 SER A N 1
ATOM 4909 C CA . SER A 1 581 ? 27.882 -2.740 -31.878 1.00 90.88 581 SER A CA 1
ATOM 4910 C C . SER A 1 581 ? 28.307 -3.454 -33.159 1.00 90.88 581 SER A C 1
ATOM 4912 O O . SER A 1 581 ? 28.569 -2.806 -34.173 1.00 90.88 581 SER A O 1
ATOM 4914 N N . GLU A 1 582 ? 28.307 -4.788 -33.161 1.00 91.00 582 GLU A N 1
ATOM 4915 C CA . GLU A 1 582 ? 28.518 -5.559 -34.382 1.00 91.00 582 GLU A CA 1
ATOM 4916 C C . GLU A 1 582 ? 27.300 -5.557 -35.316 1.00 91.00 582 GLU A C 1
ATOM 4918 O O . GLU A 1 582 ? 27.432 -5.904 -36.495 1.00 91.00 582 GLU A O 1
ATOM 4923 N N . LYS A 1 583 ? 26.133 -5.113 -34.837 1.00 89.00 583 LYS A N 1
ATOM 4924 C CA . LYS A 1 583 ? 24.869 -5.130 -35.575 1.00 89.00 583 LYS A CA 1
ATOM 4925 C C . LYS A 1 583 ? 24.503 -3.730 -36.070 1.00 89.00 583 LYS A C 1
ATOM 4927 O O . LYS A 1 583 ? 24.229 -2.836 -35.271 1.00 89.00 583 LYS A O 1
ATOM 4932 N N . LYS A 1 584 ? 24.418 -3.550 -37.398 1.00 83.38 584 LYS A N 1
ATOM 4933 C CA . LYS A 1 584 ? 24.058 -2.257 -38.032 1.00 83.38 584 LYS A CA 1
ATOM 4934 C C . LYS A 1 584 ? 22.699 -1.731 -37.534 1.00 83.38 584 LYS A C 1
ATOM 4936 O O . LYS A 1 584 ? 22.543 -0.537 -37.319 1.00 83.38 584 LYS A O 1
ATOM 4941 N N . VAL A 1 585 ? 21.739 -2.622 -37.260 1.00 84.81 585 VAL A N 1
ATOM 4942 C CA . VAL A 1 585 ? 20.403 -2.259 -36.738 1.00 84.81 585 VAL A CA 1
ATOM 4943 C C . VAL A 1 585 ? 20.437 -1.616 -35.340 1.00 84.81 585 VAL A C 1
ATOM 4945 O O . VAL A 1 585 ? 19.528 -0.876 -34.976 1.00 84.81 585 VAL A O 1
ATOM 4948 N N . CYS A 1 586 ? 21.489 -1.852 -34.551 1.00 88.19 586 CYS A N 1
ATOM 4949 C CA . CYS A 1 586 ? 21.621 -1.315 -33.194 1.00 88.19 586 CYS A CA 1
ATOM 4950 C C . CYS A 1 586 ? 22.349 0.023 -33.138 1.00 88.19 586 CYS A C 1
ATOM 4952 O O . CYS A 1 586 ? 22.401 0.642 -32.076 1.00 88.19 586 CYS A O 1
ATOM 4954 N N . SER A 1 587 ? 22.950 0.465 -34.241 1.00 83.38 587 SER A N 1
ATOM 4955 C CA . SER A 1 587 ? 23.930 1.545 -34.205 1.00 83.38 587 SER A CA 1
ATOM 4956 C C . SER A 1 587 ? 23.345 2.862 -33.700 1.00 83.38 587 SER A C 1
ATOM 4958 O O . SER A 1 587 ? 23.985 3.525 -32.888 1.00 83.38 587 SER A O 1
ATOM 4960 N N . GLN A 1 588 ? 22.094 3.175 -34.055 1.00 80.31 588 GLN A N 1
ATOM 4961 C CA . GLN A 1 588 ? 21.390 4.338 -33.509 1.00 80.31 588 GLN A CA 1
ATOM 4962 C C . GLN A 1 588 ? 21.217 4.250 -31.989 1.00 80.31 588 GLN A C 1
ATOM 4964 O O . GLN A 1 588 ? 21.587 5.169 -31.263 1.00 80.31 588 GLN A O 1
ATOM 4969 N N . ALA A 1 589 ? 20.709 3.122 -31.490 1.00 85.69 589 ALA A N 1
ATOM 4970 C CA . ALA A 1 589 ? 20.489 2.918 -30.061 1.00 85.69 589 ALA A CA 1
ATOM 4971 C C . ALA A 1 589 ? 21.803 2.947 -29.257 1.00 85.69 589 ALA A C 1
ATOM 4973 O O . ALA A 1 589 ? 21.832 3.465 -28.144 1.00 85.69 589 ALA A O 1
ATOM 4974 N N . ILE A 1 590 ? 22.904 2.457 -29.832 1.00 87.62 590 ILE A N 1
ATOM 4975 C CA . ILE A 1 590 ? 24.236 2.515 -29.214 1.00 87.62 590 ILE A CA 1
ATOM 4976 C C . ILE A 1 590 ? 24.767 3.945 -29.181 1.00 87.62 590 ILE A C 1
ATOM 4978 O O . ILE A 1 590 ? 25.312 4.356 -28.160 1.00 87.62 590 ILE A O 1
ATOM 4982 N N . ILE A 1 591 ? 24.584 4.722 -30.253 1.00 83.00 591 ILE A N 1
ATOM 4983 C CA . ILE A 1 591 ? 24.950 6.144 -30.266 1.00 83.00 591 ILE A CA 1
ATOM 4984 C C . ILE A 1 591 ? 24.196 6.890 -29.162 1.00 83.00 591 ILE A C 1
ATOM 4986 O O . ILE A 1 591 ? 24.824 7.637 -28.418 1.00 83.00 591 ILE A O 1
ATOM 4990 N N . LEU A 1 592 ? 22.894 6.630 -28.995 1.00 82.75 592 LEU A N 1
ATOM 4991 C CA . LEU A 1 592 ? 22.097 7.189 -27.896 1.00 82.75 592 LEU A CA 1
ATOM 4992 C C . LEU A 1 592 ? 22.648 6.777 -26.523 1.00 82.75 592 LEU A C 1
ATOM 4994 O O . LEU A 1 592 ? 22.888 7.632 -25.674 1.00 82.75 592 LEU A O 1
ATOM 4998 N N . ALA A 1 593 ? 22.910 5.481 -26.325 1.00 86.38 593 ALA A N 1
ATOM 4999 C CA . ALA A 1 593 ? 23.462 4.951 -25.080 1.00 86.38 593 ALA A CA 1
ATOM 5000 C C . ALA A 1 593 ? 24.795 5.610 -24.707 1.00 86.38 593 ALA A C 1
ATOM 5002 O O . ALA A 1 593 ? 24.982 6.030 -23.563 1.00 86.38 593 ALA A O 1
ATOM 5003 N N . LEU A 1 594 ? 25.701 5.729 -25.681 1.00 84.25 594 LEU A N 1
ATOM 5004 C CA . LEU A 1 594 ? 27.000 6.364 -25.505 1.00 84.25 594 LEU A CA 1
ATOM 5005 C C . LEU A 1 594 ? 26.859 7.863 -25.247 1.00 84.25 594 LEU A C 1
ATOM 5007 O O . LEU A 1 594 ? 27.536 8.378 -24.370 1.00 84.25 594 LEU A O 1
ATOM 5011 N N . ALA A 1 595 ? 25.992 8.562 -25.979 1.00 80.06 595 ALA A N 1
ATOM 5012 C CA . ALA A 1 595 ? 25.790 10.000 -25.841 1.00 80.06 595 ALA A CA 1
ATOM 5013 C C . ALA A 1 595 ? 25.282 10.384 -24.444 1.00 80.06 595 ALA A C 1
ATOM 5015 O O . ALA A 1 595 ? 25.783 11.330 -23.838 1.00 80.06 595 ALA A O 1
ATOM 5016 N N . GLU A 1 596 ? 24.314 9.635 -23.916 1.00 82.56 596 GLU A N 1
ATOM 5017 C CA . GLU A 1 596 ? 23.709 9.905 -22.608 1.00 82.56 596 GLU A CA 1
ATOM 5018 C C . GLU A 1 596 ? 24.610 9.469 -21.442 1.00 82.56 596 GLU A C 1
ATOM 5020 O O . GLU A 1 596 ? 24.613 10.104 -20.387 1.00 82.56 596 GLU A O 1
ATOM 5025 N N . ASN A 1 597 ? 25.435 8.435 -21.642 1.00 85.38 597 ASN A N 1
ATOM 5026 C CA . ASN A 1 597 ? 26.272 7.848 -20.591 1.00 85.38 597 ASN A CA 1
ATOM 5027 C C . ASN A 1 597 ? 27.780 8.040 -20.815 1.00 85.38 597 ASN A C 1
ATOM 5029 O O . ASN A 1 597 ? 28.586 7.398 -20.146 1.00 85.38 597 ASN A O 1
ATOM 5033 N N . CYS A 1 598 ? 28.197 8.938 -21.714 1.00 81.25 598 CYS A N 1
ATOM 5034 C CA . CYS A 1 598 ? 29.594 9.064 -22.149 1.00 81.25 598 CYS A CA 1
ATOM 5035 C C . CYS A 1 598 ? 30.578 9.254 -20.983 1.00 81.25 598 CYS A C 1
ATOM 5037 O O . CYS A 1 598 ? 31.654 8.657 -20.953 1.00 81.25 598 CYS A O 1
ATOM 5039 N N . HIS A 1 599 ? 30.195 10.062 -19.995 1.00 80.50 599 HIS A N 1
ATOM 5040 C CA . HIS A 1 599 ? 31.004 10.352 -18.809 1.00 80.50 599 HIS A CA 1
ATOM 5041 C C . HIS A 1 599 ? 31.148 9.151 -17.855 1.00 80.50 599 HIS A C 1
ATOM 5043 O O . HIS A 1 599 ? 32.045 9.146 -17.017 1.00 80.50 599 HIS A O 1
ATOM 5049 N N . LYS A 1 600 ? 30.294 8.131 -17.993 1.00 84.25 600 LYS A N 1
ATOM 5050 C CA . LYS A 1 600 ? 30.278 6.906 -17.177 1.00 84.25 600 LYS A CA 1
ATOM 5051 C C . LYS A 1 600 ? 30.966 5.721 -17.856 1.00 84.25 600 LYS A C 1
ATOM 5053 O O . LYS A 1 600 ? 31.143 4.679 -17.233 1.00 84.25 600 LYS A O 1
ATOM 5058 N N . ILE A 1 601 ? 31.323 5.862 -19.132 1.00 83.38 601 ILE A N 1
ATOM 5059 C CA . ILE A 1 601 ? 31.970 4.820 -19.933 1.00 83.38 601 ILE A CA 1
ATOM 5060 C C . ILE A 1 601 ? 33.472 5.092 -19.966 1.00 83.38 601 ILE A C 1
ATOM 5062 O O . ILE A 1 601 ? 33.897 6.226 -20.186 1.00 83.38 601 ILE A O 1
ATOM 5066 N N . SER A 1 602 ? 34.287 4.052 -19.779 1.00 83.81 602 SER A N 1
ATOM 5067 C CA . SER A 1 602 ? 35.745 4.185 -19.858 1.00 83.81 602 SER A CA 1
ATOM 5068 C C . SER A 1 602 ? 36.199 4.646 -21.250 1.00 83.81 602 SER A C 1
ATOM 5070 O O . SER A 1 602 ? 35.632 4.245 -22.268 1.00 83.81 602 SER A O 1
ATOM 5072 N N . ALA A 1 603 ? 37.259 5.459 -21.314 1.00 78.94 603 ALA A N 1
ATOM 5073 C CA . ALA A 1 603 ? 37.794 5.980 -22.577 1.00 78.94 603 ALA A CA 1
ATOM 5074 C C . ALA A 1 603 ? 38.106 4.871 -23.597 1.00 78.94 603 ALA A C 1
ATOM 5076 O O . ALA A 1 603 ? 37.802 5.010 -24.780 1.00 78.94 603 ALA A O 1
ATOM 5077 N N . ASN A 1 604 ? 38.648 3.741 -23.133 1.00 82.12 604 ASN A N 1
ATOM 5078 C CA . ASN A 1 604 ? 38.956 2.594 -23.988 1.00 82.12 604 ASN A CA 1
ATOM 5079 C C . ASN A 1 604 ? 37.698 2.029 -24.651 1.00 82.12 604 ASN A C 1
ATOM 5081 O O . ASN A 1 604 ? 37.673 1.883 -25.871 1.00 82.12 604 ASN A O 1
ATOM 5085 N N . LEU A 1 605 ? 36.643 1.782 -23.869 1.00 84.81 605 LEU A N 1
ATOM 5086 C CA . LEU A 1 605 ? 35.394 1.252 -24.404 1.00 84.81 605 LEU A CA 1
ATOM 5087 C C . LEU A 1 605 ? 34.697 2.259 -25.326 1.00 84.81 605 LEU A C 1
ATOM 5089 O O . LEU A 1 605 ? 34.200 1.872 -26.381 1.00 84.81 605 LEU A O 1
ATOM 5093 N N . ARG A 1 606 ? 34.704 3.554 -24.976 1.00 85.69 606 ARG A N 1
ATOM 5094 C CA . ARG A 1 606 ? 34.183 4.616 -25.855 1.00 85.69 606 ARG A CA 1
ATOM 5095 C C . ARG A 1 606 ? 34.867 4.594 -27.219 1.00 85.69 606 ARG A C 1
ATOM 5097 O O . ARG A 1 606 ? 34.190 4.575 -28.243 1.00 85.69 606 ARG A O 1
ATOM 5104 N N . ASN A 1 607 ? 36.199 4.572 -27.224 1.00 82.00 607 ASN A N 1
ATOM 5105 C CA . ASN A 1 607 ? 36.998 4.576 -28.447 1.00 82.00 607 ASN A CA 1
ATOM 5106 C C . ASN A 1 607 ? 36.790 3.299 -29.268 1.00 82.00 607 ASN A C 1
ATOM 5108 O O . ASN A 1 607 ? 36.713 3.362 -30.496 1.00 82.00 607 ASN A O 1
ATOM 5112 N N . GLU A 1 608 ? 36.666 2.149 -28.605 1.00 88.38 608 GLU A N 1
ATOM 5113 C CA . GLU A 1 608 ? 36.390 0.879 -29.270 1.00 88.38 608 GLU A CA 1
ATOM 5114 C C . GLU A 1 608 ? 35.011 0.881 -29.941 1.00 88.38 608 GLU A C 1
ATOM 5116 O O . GLU A 1 608 ? 34.917 0.619 -31.143 1.00 88.38 608 GLU A O 1
ATOM 5121 N N . LEU A 1 609 ? 33.954 1.246 -29.208 1.00 86.50 609 LEU A N 1
ATOM 5122 C CA . LEU A 1 609 ? 32.593 1.325 -29.744 1.00 86.50 609 LEU A CA 1
ATOM 5123 C C . LEU A 1 609 ? 32.500 2.338 -30.890 1.00 86.50 609 LEU A C 1
ATOM 5125 O O . LEU A 1 609 ? 31.910 2.045 -31.928 1.00 86.50 609 LEU A O 1
ATOM 5129 N N . PHE A 1 610 ? 33.146 3.496 -30.752 1.00 81.88 610 PHE A N 1
ATOM 5130 C CA . PHE A 1 610 ? 33.200 4.503 -31.810 1.00 81.88 610 PHE A CA 1
ATOM 5131 C C . PHE A 1 610 ? 33.919 3.996 -33.062 1.00 81.88 610 PHE A C 1
ATOM 5133 O O . PHE A 1 610 ? 33.424 4.164 -34.174 1.00 81.88 610 PHE A O 1
ATOM 5140 N N . SER A 1 611 ? 35.052 3.304 -32.900 1.00 82.69 611 SER A N 1
ATOM 5141 C CA . SER A 1 611 ? 35.760 2.685 -34.024 1.00 82.69 611 SER A CA 1
ATOM 5142 C C . SER A 1 611 ? 34.892 1.650 -34.742 1.00 82.69 611 SER A C 1
ATOM 5144 O O . SER A 1 611 ? 34.910 1.583 -35.973 1.00 82.69 611 SER A O 1
ATOM 5146 N N . LYS A 1 612 ? 34.105 0.861 -34.001 1.00 85.12 612 LYS A N 1
ATOM 5147 C CA . LYS A 1 612 ? 33.168 -0.108 -34.583 1.00 85.12 612 LYS A CA 1
ATOM 5148 C C . LYS A 1 612 ? 32.045 0.580 -35.358 1.00 85.12 612 LYS A C 1
ATOM 5150 O O . LYS A 1 612 ? 31.796 0.191 -36.496 1.00 85.12 612 LYS A O 1
ATOM 5155 N N . LEU A 1 613 ? 31.447 1.640 -34.810 1.00 80.94 613 LEU A N 1
ATOM 5156 C CA . LEU A 1 613 ? 30.444 2.449 -35.515 1.00 80.94 613 LEU A CA 1
ATOM 5157 C C . LEU A 1 613 ? 31.003 3.047 -36.817 1.00 80.94 613 LEU A C 1
ATOM 5159 O O . LEU A 1 613 ? 30.310 3.035 -37.835 1.00 80.94 613 LEU A O 1
ATOM 5163 N N . ILE A 1 614 ? 32.275 3.469 -36.815 1.00 78.19 614 ILE A N 1
ATOM 5164 C CA . ILE A 1 614 ? 32.948 3.941 -38.031 1.00 78.19 614 ILE A CA 1
ATOM 5165 C C . ILE A 1 614 ? 33.103 2.830 -39.065 1.00 78.19 614 ILE A C 1
ATOM 5167 O O . ILE A 1 614 ? 32.743 2.995 -40.229 1.00 78.19 614 ILE A O 1
ATOM 5171 N N . LYS A 1 615 ? 33.606 1.665 -38.649 1.00 79.25 615 LYS A N 1
ATOM 5172 C CA . LYS A 1 615 ? 33.802 0.515 -39.547 1.00 79.25 615 LYS A CA 1
ATOM 5173 C C . LYS A 1 615 ? 32.500 0.023 -40.181 1.00 79.25 615 LYS A C 1
ATOM 5175 O O . LYS A 1 615 ? 32.544 -0.548 -41.264 1.00 79.25 615 LYS A O 1
ATOM 5180 N N . LYS A 1 616 ? 31.357 0.220 -39.519 1.00 77.25 616 LYS A N 1
ATOM 5181 C CA . LYS A 1 616 ? 30.030 -0.157 -40.036 1.00 77.25 616 LYS A CA 1
ATOM 5182 C C . LYS A 1 616 ? 29.434 0.887 -40.990 1.00 77.25 616 LYS A C 1
ATOM 5184 O O . LYS A 1 616 ? 28.321 0.678 -41.462 1.00 77.25 616 LYS A O 1
ATOM 5189 N N . GLY A 1 617 ? 30.147 1.985 -41.257 1.00 67.88 617 GLY A N 1
ATOM 5190 C CA . GLY A 1 617 ? 29.689 3.069 -42.128 1.00 67.88 617 GLY A CA 1
ATOM 5191 C C . GLY A 1 617 ? 28.635 3.975 -41.494 1.00 67.88 617 GLY A C 1
ATOM 5192 O O . GLY A 1 617 ? 28.144 4.879 -42.145 1.00 67.88 617 GLY A O 1
ATOM 5193 N N . VAL A 1 618 ? 28.299 3.768 -40.217 1.00 70.25 618 VAL A N 1
ATOM 5194 C CA . VAL A 1 618 ? 27.272 4.564 -39.526 1.00 70.25 618 VAL A CA 1
ATOM 5195 C C . VAL A 1 618 ? 27.781 5.975 -39.254 1.00 70.25 618 VAL A C 1
ATOM 5197 O O . VAL A 1 618 ? 27.028 6.940 -39.323 1.00 70.25 618 VAL A O 1
ATOM 5200 N N . ILE A 1 619 ? 29.076 6.084 -38.958 1.00 68.50 619 ILE A N 1
ATOM 5201 C CA . ILE A 1 619 ? 29.803 7.345 -38.851 1.00 68.50 619 ILE A CA 1
ATOM 5202 C C . ILE A 1 619 ? 30.963 7.235 -39.825 1.00 68.50 619 ILE A C 1
ATOM 5204 O O . ILE A 1 619 ? 31.907 6.498 -39.561 1.00 68.50 619 ILE A O 1
ATOM 5208 N N . ARG A 1 620 ? 30.953 7.940 -40.947 1.00 72.25 620 ARG A N 1
ATOM 5209 C CA . ARG A 1 620 ? 32.086 7.868 -41.876 1.00 72.25 620 ARG A CA 1
ATOM 5210 C C . ARG A 1 620 ? 32.630 9.244 -42.176 1.00 72.25 620 ARG A C 1
ATOM 5212 O O . ARG A 1 620 ? 31.944 10.254 -42.066 1.00 72.25 620 ARG A O 1
ATOM 5219 N N . LYS A 1 621 ? 33.924 9.280 -42.473 1.00 73.00 621 LYS A N 1
ATOM 5220 C CA . LYS A 1 621 ? 34.558 10.490 -42.982 1.00 73.00 621 LYS A CA 1
ATOM 5221 C C . LYS A 1 621 ? 33.995 10.740 -44.383 1.00 73.00 621 LYS A C 1
ATOM 5223 O O . LYS A 1 621 ? 33.920 9.788 -45.157 1.00 73.00 621 LYS A O 1
ATOM 5228 N N . LEU A 1 622 ? 33.621 11.982 -44.678 1.00 74.25 622 LEU A N 1
ATOM 5229 C CA . LEU A 1 622 ? 33.161 12.369 -46.013 1.00 74.25 622 LEU A CA 1
ATOM 5230 C C . LEU A 1 622 ? 34.282 12.105 -47.041 1.00 74.25 622 LEU A C 1
ATOM 5232 O O . LEU A 1 622 ? 35.426 12.510 -46.804 1.00 74.25 622 LEU A O 1
ATOM 5236 N N . ASN A 1 623 ? 33.955 11.432 -48.144 1.00 74.19 623 ASN A N 1
ATOM 5237 C CA . ASN A 1 623 ? 34.846 11.053 -49.247 1.00 74.19 623 ASN A CA 1
ATOM 5238 C C . ASN A 1 623 ? 34.405 11.695 -50.579 1.00 74.19 623 ASN A C 1
ATOM 5240 O O . ASN A 1 623 ? 33.312 12.251 -50.667 1.00 74.19 623 ASN A O 1
ATOM 5244 N N . VAL A 1 624 ? 35.250 11.607 -51.617 1.00 71.94 624 VAL A N 1
ATOM 5245 C CA . VAL A 1 624 ? 35.000 12.198 -52.952 1.00 71.94 624 VAL A CA 1
ATOM 5246 C C . VAL A 1 624 ? 33.690 11.690 -53.553 1.00 71.94 624 VAL A C 1
ATOM 5248 O O . VAL A 1 624 ? 32.997 12.420 -54.253 1.00 71.94 624 VAL A O 1
ATOM 5251 N N . GLU A 1 625 ? 33.357 10.425 -53.319 1.00 71.88 625 GLU A N 1
ATOM 5252 C CA . GLU A 1 625 ? 32.178 9.782 -53.894 1.00 71.88 625 GLU A CA 1
ATOM 5253 C C . GLU A 1 625 ? 30.872 10.381 -53.342 1.00 71.88 625 GLU A C 1
ATOM 5255 O O . GLU A 1 625 ? 29.877 10.470 -54.065 1.00 71.88 625 GLU A O 1
ATOM 5260 N N . ASP A 1 626 ? 30.911 10.896 -52.110 1.00 72.25 626 ASP A N 1
ATOM 5261 C CA . ASP A 1 626 ? 29.767 11.515 -51.427 1.00 72.25 626 ASP A CA 1
ATOM 5262 C C . ASP A 1 626 ? 29.383 12.848 -52.055 1.00 72.25 626 ASP A C 1
ATOM 5264 O O . ASP A 1 626 ? 28.252 13.299 -51.936 1.00 72.25 626 ASP A O 1
ATOM 5268 N N . CYS A 1 627 ? 30.312 13.473 -52.776 1.00 73.31 627 CYS A N 1
ATOM 5269 C CA . CYS A 1 627 ? 30.088 14.716 -53.502 1.00 73.31 627 CYS A CA 1
ATOM 5270 C C . CYS A 1 627 ? 28.991 14.599 -54.569 1.00 73.31 627 CYS A C 1
ATOM 5272 O O . CYS A 1 627 ? 28.526 15.622 -55.068 1.00 73.31 627 CYS A O 1
ATOM 5274 N N . SER A 1 628 ? 28.630 13.368 -54.952 1.00 70.00 628 SER A N 1
ATOM 5275 C CA . SER A 1 628 ? 27.556 13.074 -55.902 1.00 70.00 628 SER A CA 1
ATOM 5276 C C . SER A 1 628 ? 26.179 12.887 -55.254 1.00 70.00 628 SER A C 1
ATOM 5278 O O . SER A 1 628 ? 25.188 12.817 -55.980 1.00 70.00 628 SER A O 1
ATOM 5280 N N . GLU A 1 629 ? 26.101 12.821 -53.921 1.00 71.69 629 GLU A N 1
ATOM 5281 C CA . GLU A 1 629 ? 24.840 12.704 -53.189 1.00 71.69 629 GLU A CA 1
ATOM 5282 C C . GLU A 1 629 ? 24.201 14.081 -52.941 1.00 71.69 629 GLU A C 1
ATOM 5284 O O . GLU A 1 629 ? 24.881 15.097 -52.781 1.00 71.69 629 GLU A O 1
ATOM 5289 N N . GLU A 1 630 ? 22.869 14.125 -52.903 1.00 69.31 630 GLU A N 1
ATOM 5290 C CA . GLU A 1 630 ? 22.120 15.313 -52.489 1.00 69.31 630 GLU A CA 1
ATOM 5291 C C . GLU A 1 630 ? 21.892 15.257 -50.971 1.00 69.31 630 GLU A C 1
ATOM 5293 O O . GLU A 1 630 ? 21.351 14.280 -50.450 1.00 69.31 630 GLU A O 1
ATOM 5298 N N . PHE A 1 631 ? 22.302 16.307 -50.254 1.00 69.69 631 PHE A N 1
ATOM 5299 C CA . PHE A 1 631 ? 22.027 16.484 -48.829 1.00 69.69 631 PHE A CA 1
ATOM 5300 C C . PHE A 1 631 ? 21.225 17.767 -48.623 1.00 69.69 631 PHE A C 1
ATOM 5302 O O . PHE A 1 631 ? 21.728 18.858 -48.881 1.00 69.69 631 PHE A O 1
ATOM 5309 N N . GLU A 1 632 ? 19.996 17.623 -48.128 1.00 70.06 632 GLU A N 1
ATOM 5310 C CA . GLU A 1 632 ? 19.137 18.743 -47.749 1.00 70.06 632 GLU A CA 1
ATOM 5311 C C . GLU A 1 632 ? 18.834 18.666 -46.246 1.00 70.06 632 GLU A C 1
ATOM 5313 O O . GLU A 1 632 ? 18.122 17.777 -45.764 1.00 70.06 632 GLU A O 1
ATOM 5318 N N . CYS A 1 633 ? 19.380 19.610 -45.483 1.00 63.47 633 CYS A N 1
ATOM 5319 C CA . CYS A 1 633 ? 19.014 19.839 -44.089 1.00 63.47 633 CYS A CA 1
ATOM 5320 C C . CYS A 1 633 ? 17.822 20.786 -43.936 1.00 63.47 633 CYS A C 1
ATOM 5322 O O . CYS A 1 633 ? 17.354 21.010 -42.820 1.00 63.47 633 CYS A O 1
ATOM 5324 N N . GLY A 1 634 ? 17.330 21.343 -45.046 1.00 59.84 634 GLY A N 1
ATOM 5325 C CA . GLY A 1 634 ? 16.219 22.284 -45.089 1.00 59.84 634 GLY A CA 1
ATOM 5326 C C . GLY A 1 634 ? 16.547 23.659 -44.513 1.00 59.84 634 GLY A C 1
ATOM 5327 O O . GLY A 1 634 ? 15.638 24.444 -44.230 1.00 59.84 634 GLY A O 1
ATOM 5328 N N . ASP A 1 635 ? 17.837 23.944 -44.328 1.00 60.88 635 ASP A N 1
ATOM 5329 C CA . ASP A 1 635 ? 18.343 25.292 -44.132 1.00 60.88 635 ASP A CA 1
ATOM 5330 C C . ASP A 1 635 ? 18.829 25.782 -45.493 1.00 60.88 635 ASP A C 1
ATOM 5332 O O . ASP A 1 635 ? 19.886 25.373 -45.972 1.00 60.88 635 ASP A O 1
ATOM 5336 N N . ALA A 1 636 ? 18.080 26.708 -46.097 1.00 64.00 636 ALA A N 1
ATOM 5337 C CA . ALA A 1 636 ? 18.364 27.238 -47.429 1.00 64.00 636 ALA A CA 1
ATOM 5338 C C . ALA A 1 636 ? 19.751 27.902 -47.571 1.00 64.00 636 ALA A C 1
ATOM 5340 O O . ALA A 1 636 ? 20.100 28.340 -48.667 1.00 64.00 636 ALA A O 1
ATOM 5341 N N . ARG A 1 637 ? 20.526 28.064 -46.492 1.00 63.75 637 ARG A N 1
ATOM 5342 C CA . ARG A 1 637 ? 21.922 28.530 -46.522 1.00 63.75 637 ARG A CA 1
ATOM 5343 C C . ARG A 1 637 ? 22.904 27.368 -46.664 1.00 63.75 637 ARG A C 1
ATOM 5345 O O . ARG A 1 637 ? 23.882 27.511 -47.387 1.00 63.75 637 ARG A O 1
ATOM 5352 N N . ILE A 1 638 ? 22.627 26.243 -46.007 1.00 64.50 638 ILE A N 1
ATOM 5353 C CA . ILE A 1 638 ? 23.435 25.018 -46.051 1.00 64.50 638 ILE A CA 1
ATOM 5354 C C . ILE A 1 638 ? 23.095 24.220 -47.314 1.00 64.50 638 ILE A C 1
ATOM 5356 O O . ILE A 1 638 ? 23.999 23.818 -48.034 1.00 64.50 638 ILE A O 1
ATOM 5360 N N . ASP A 1 639 ? 21.811 24.113 -47.666 1.00 69.06 639 ASP A N 1
ATOM 5361 C CA . ASP A 1 639 ? 21.334 23.371 -48.847 1.00 69.06 639 ASP A CA 1
ATOM 5362 C C . ASP A 1 639 ? 21.806 23.983 -50.181 1.00 69.06 639 ASP A C 1
ATOM 5364 O O . ASP A 1 639 ? 21.741 23.356 -51.234 1.00 69.06 639 ASP A O 1
ATOM 5368 N N . LYS A 1 640 ? 22.302 25.229 -50.163 1.00 69.44 640 LYS A N 1
ATOM 5369 C CA . LYS A 1 640 ? 22.938 25.873 -51.327 1.00 69.44 640 LYS A CA 1
ATOM 5370 C C . LYS A 1 640 ? 24.364 25.388 -51.580 1.00 69.44 640 LYS A C 1
ATOM 5372 O O . LYS A 1 640 ? 24.923 25.708 -52.630 1.00 69.44 640 LYS A O 1
ATOM 5377 N N . ILE A 1 641 ? 24.971 24.700 -50.617 1.00 69.94 641 ILE A N 1
ATOM 5378 C CA . ILE A 1 641 ? 26.361 24.265 -50.664 1.00 69.94 641 ILE A CA 1
ATOM 5379 C C . ILE A 1 641 ? 26.371 22.775 -51.036 1.00 69.94 641 ILE A C 1
ATOM 5381 O O . ILE A 1 641 ? 25.987 21.941 -50.217 1.00 69.94 641 ILE A O 1
ATOM 5385 N N . PRO A 1 642 ? 26.802 22.408 -52.257 1.00 74.69 642 PRO A N 1
ATOM 5386 C CA . PRO A 1 642 ? 26.879 21.005 -52.647 1.00 74.69 642 PRO A CA 1
ATOM 5387 C C . PRO A 1 642 ? 27.899 20.255 -51.781 1.00 74.69 642 PRO A C 1
ATOM 5389 O O . PRO A 1 642 ? 28.910 20.831 -51.367 1.00 74.69 642 PRO A O 1
ATOM 5392 N N . LEU A 1 643 ? 27.685 18.950 -51.565 1.00 74.25 643 LEU A N 1
ATOM 5393 C CA . LEU A 1 643 ? 28.594 18.105 -50.775 1.00 74.25 643 LEU A CA 1
ATOM 5394 C C . LEU A 1 643 ? 30.052 18.164 -51.261 1.00 74.25 643 LEU A C 1
ATOM 5396 O O . LEU A 1 643 ? 30.975 18.105 -50.445 1.00 74.25 643 LEU A O 1
ATOM 5400 N N . SER A 1 644 ? 30.257 18.379 -52.566 1.00 74.12 644 SER A N 1
ATOM 5401 C CA . SER A 1 644 ? 31.573 18.598 -53.179 1.00 74.12 644 SER A CA 1
ATOM 5402 C C . SER A 1 644 ? 32.379 19.711 -52.516 1.00 74.12 644 SER A C 1
ATOM 5404 O O . SER A 1 644 ? 33.583 19.569 -52.322 1.00 74.12 644 SER A O 1
ATOM 5406 N N . TYR A 1 645 ? 31.721 20.788 -52.091 1.00 75.06 645 TYR A N 1
ATOM 5407 C CA . TYR A 1 645 ? 32.383 21.916 -51.450 1.00 75.06 645 TYR A CA 1
ATOM 5408 C C . TYR A 1 645 ? 32.894 21.568 -50.043 1.00 75.06 645 TYR A C 1
ATOM 5410 O O . TYR A 1 645 ? 33.978 21.997 -49.645 1.00 75.06 645 TYR A O 1
ATOM 5418 N N . TYR A 1 646 ? 32.153 20.761 -49.276 1.00 73.06 646 TYR A N 1
ATOM 5419 C CA . TYR A 1 646 ? 32.612 20.293 -47.961 1.00 73.06 646 TYR A CA 1
ATOM 5420 C C . TYR A 1 646 ? 33.799 19.338 -48.081 1.00 73.06 646 TYR A C 1
ATOM 5422 O O . TYR A 1 646 ? 34.704 19.356 -47.243 1.00 73.06 646 TYR A O 1
ATOM 5430 N N . PHE A 1 647 ? 33.814 18.523 -49.135 1.00 69.19 647 PHE A N 1
ATOM 5431 C CA . PHE A 1 647 ? 34.913 17.614 -49.415 1.00 69.19 647 PHE A CA 1
ATOM 5432 C C . PHE A 1 647 ? 36.186 18.350 -49.865 1.00 69.19 647 PHE A C 1
ATOM 5434 O O . PHE A 1 647 ? 37.244 18.138 -49.273 1.00 69.19 647 PHE A O 1
ATOM 5441 N N . GLU A 1 648 ? 36.090 19.266 -50.836 1.00 68.56 648 GLU A N 1
ATOM 5442 C CA . GLU A 1 648 ? 37.224 20.083 -51.308 1.00 68.56 648 GLU A CA 1
ATOM 5443 C C . GLU A 1 648 ? 37.901 20.837 -50.150 1.00 68.56 648 GLU A C 1
ATOM 5445 O O . GLU A 1 648 ? 39.129 20.902 -50.053 1.00 68.56 648 GLU A O 1
ATOM 5450 N N . ASN A 1 649 ? 37.110 21.329 -49.192 1.00 62.41 649 ASN A N 1
ATOM 5451 C CA . ASN A 1 649 ? 37.639 21.991 -48.003 1.00 62.41 649 ASN A CA 1
ATOM 5452 C C . ASN A 1 649 ? 38.386 21.048 -47.039 1.00 62.41 649 ASN A C 1
ATOM 5454 O O . ASN A 1 649 ? 39.273 21.517 -46.323 1.00 62.41 649 ASN A O 1
ATOM 5458 N N . GLN A 1 650 ? 38.113 19.738 -47.019 1.00 63.59 650 GLN A N 1
ATOM 5459 C CA . GLN A 1 650 ? 38.896 18.785 -46.215 1.00 63.59 650 GLN A CA 1
ATOM 5460 C C . GLN A 1 650 ? 40.298 18.529 -46.759 1.00 63.59 650 GLN A C 1
ATOM 5462 O O . GLN A 1 650 ? 41.211 18.269 -45.977 1.00 63.59 650 GLN A O 1
ATOM 5467 N N . GLU A 1 651 ? 40.489 18.565 -48.077 1.00 58.97 651 GLU A N 1
ATOM 5468 C CA . GLU A 1 651 ? 41.808 18.320 -48.671 1.00 58.97 651 GLU A CA 1
ATOM 5469 C C . GLU A 1 651 ? 42.759 19.505 -48.457 1.00 58.97 651 GLU A C 1
ATOM 5471 O O . GLU A 1 651 ? 43.976 19.330 -48.345 1.00 58.97 651 GLU A O 1
ATOM 5476 N N . HIS A 1 652 ? 42.202 20.712 -48.335 1.00 53.81 652 HIS A N 1
ATOM 5477 C CA . HIS A 1 652 ? 42.958 21.953 -48.191 1.00 53.81 652 HIS A CA 1
ATOM 5478 C C . HIS A 1 652 ? 43.085 22.460 -46.745 1.00 53.81 652 HIS A C 1
ATOM 5480 O O . HIS A 1 652 ? 43.881 23.367 -46.485 1.00 53.81 652 HIS A O 1
ATOM 5486 N N . THR A 1 653 ? 42.367 21.875 -45.780 1.00 61.41 653 THR A N 1
ATOM 5487 C CA . THR A 1 653 ? 42.386 22.307 -44.371 1.00 61.41 653 THR A CA 1
ATOM 5488 C C . THR A 1 653 ? 42.626 21.139 -43.406 1.00 61.41 653 THR A C 1
ATOM 5490 O O . THR A 1 653 ? 42.535 19.972 -43.763 1.00 61.41 653 THR A O 1
ATOM 5493 N N . LYS A 1 654 ? 42.932 21.426 -42.130 1.00 68.75 654 LYS A N 1
ATOM 5494 C CA . LYS A 1 654 ? 42.969 20.395 -41.066 1.00 68.75 654 LYS A CA 1
ATOM 5495 C C . LYS A 1 654 ? 41.562 19.932 -40.638 1.00 68.75 654 LYS A C 1
ATOM 5497 O O . LYS A 1 654 ? 41.446 19.244 -39.619 1.00 68.75 654 LYS A O 1
ATOM 5502 N N . ALA A 1 655 ? 40.514 20.345 -41.354 1.00 71.62 655 ALA A N 1
ATOM 5503 C CA . ALA A 1 655 ? 39.145 19.975 -41.053 1.00 71.62 655 ALA A CA 1
ATOM 5504 C C . ALA A 1 655 ? 38.902 18.490 -41.305 1.00 71.62 655 ALA A C 1
ATOM 5506 O O . ALA A 1 655 ? 39.418 17.881 -42.239 1.00 71.62 655 ALA A O 1
ATOM 5507 N N . LYS A 1 656 ? 38.105 17.902 -40.424 1.00 76.19 656 LYS A N 1
ATOM 5508 C CA . LYS A 1 656 ? 37.561 16.562 -40.546 1.00 76.19 656 LYS A CA 1
ATOM 5509 C C . LYS A 1 656 ? 36.052 16.736 -40.658 1.00 76.19 656 LYS A C 1
ATOM 5511 O O . LYS A 1 656 ? 35.439 17.276 -39.738 1.00 76.19 656 LYS A O 1
ATOM 5516 N N . VAL A 1 657 ? 35.472 16.300 -41.773 1.00 74.50 657 VAL A N 1
ATOM 5517 C CA . VAL A 1 657 ? 34.013 16.232 -41.928 1.00 74.50 657 VAL A CA 1
ATOM 5518 C C . VAL A 1 657 ? 33.604 14.779 -41.792 1.00 74.50 657 VAL A C 1
ATOM 5520 O O . VAL A 1 657 ? 34.137 13.900 -42.475 1.00 74.50 657 VAL A O 1
ATOM 5523 N N . TYR A 1 658 ? 32.669 14.539 -40.887 1.00 75.75 658 TYR A N 1
ATOM 5524 C CA . TYR A 1 658 ? 32.012 13.260 -40.712 1.00 75.75 658 TYR A CA 1
ATOM 5525 C C . TYR A 1 658 ? 30.565 13.399 -41.149 1.00 75.75 658 TYR A C 1
ATOM 5527 O O . TYR A 1 658 ? 29.887 14.354 -40.768 1.00 75.75 658 TYR A O 1
ATOM 5535 N N . CYS A 1 659 ? 30.099 12.436 -41.928 1.00 74.50 659 CYS A N 1
ATOM 5536 C CA . CYS A 1 659 ? 28.687 12.241 -42.176 1.00 74.50 659 CYS A CA 1
ATOM 5537 C C . CYS A 1 659 ? 28.165 11.094 -41.308 1.00 74.50 659 CYS A C 1
ATOM 5539 O O . CYS A 1 659 ? 28.904 10.186 -40.903 1.00 74.50 659 CYS A O 1
ATOM 5541 N N . VAL A 1 660 ? 26.876 11.167 -41.003 1.00 70.69 660 VAL A N 1
ATOM 5542 C CA . VAL A 1 660 ? 26.135 10.071 -40.389 1.00 70.69 660 VAL A CA 1
ATOM 5543 C C . VAL A 1 660 ? 25.082 9.604 -41.347 1.00 70.69 660 VAL A C 1
ATOM 5545 O O . VAL A 1 660 ? 24.333 10.417 -41.893 1.00 70.69 660 VAL A O 1
ATOM 5548 N N . GLU A 1 661 ? 25.002 8.290 -41.475 1.00 70.88 661 GLU A N 1
ATOM 5549 C CA . GLU A 1 661 ? 24.039 7.649 -42.345 1.00 70.88 661 GLU A CA 1
ATOM 5550 C C . GLU A 1 661 ? 22.988 6.886 -41.549 1.00 70.88 661 GLU A C 1
ATOM 5552 O O . GLU A 1 661 ? 23.305 6.165 -40.595 1.00 70.88 661 GLU A O 1
ATOM 5557 N N . ASP A 1 662 ? 21.734 7.006 -41.979 1.00 66.62 662 ASP A N 1
ATOM 5558 C CA . ASP A 1 662 ? 20.687 6.038 -41.673 1.00 66.62 662 ASP A CA 1
ATOM 5559 C C . ASP A 1 662 ? 20.113 5.487 -42.979 1.00 66.62 662 ASP A C 1
ATOM 5561 O O . ASP A 1 662 ? 19.788 6.235 -43.898 1.00 66.62 662 ASP A O 1
ATOM 5565 N N . LYS A 1 663 ? 20.009 4.155 -43.071 1.00 68.00 663 LYS A N 1
ATOM 5566 C CA . LYS A 1 663 ? 19.529 3.437 -44.271 1.00 68.00 663 LYS A CA 1
ATOM 5567 C C . LYS A 1 663 ? 20.147 3.957 -45.579 1.00 68.00 663 LYS A C 1
ATOM 5569 O O . LYS A 1 663 ? 19.443 4.125 -46.572 1.00 68.00 663 LYS A O 1
ATOM 5574 N N . ASP A 1 664 ? 21.459 4.189 -45.546 1.00 69.56 664 ASP A N 1
ATOM 5575 C CA . ASP A 1 664 ? 22.272 4.616 -46.690 1.00 69.56 664 ASP A CA 1
ATOM 5576 C C . ASP A 1 664 ? 21.879 6.006 -47.240 1.00 69.56 664 ASP A C 1
ATOM 5578 O O . ASP A 1 664 ? 22.031 6.290 -48.424 1.00 69.56 664 ASP A O 1
ATOM 5582 N N . LYS A 1 665 ? 21.348 6.879 -46.372 1.00 71.00 665 LYS A N 1
ATOM 5583 C CA . LYS A 1 665 ? 21.154 8.310 -46.632 1.00 71.00 665 LYS A CA 1
ATOM 5584 C C . LYS A 1 665 ? 21.942 9.135 -45.630 1.00 71.00 665 LYS A C 1
ATOM 5586 O O . LYS A 1 665 ? 21.924 8.819 -44.441 1.00 71.00 665 LYS A O 1
ATOM 5591 N N . ILE A 1 666 ? 22.565 10.221 -46.084 1.00 72.88 666 ILE A N 1
ATOM 5592 C CA . ILE A 1 666 ? 23.220 11.181 -45.192 1.00 72.88 666 ILE A CA 1
ATOM 5593 C C . ILE A 1 666 ? 22.150 11.933 -44.396 1.00 72.88 666 ILE A C 1
ATOM 5595 O O . ILE A 1 666 ? 21.408 12.758 -44.924 1.00 72.88 666 ILE A O 1
ATOM 5599 N N . CYS A 1 667 ? 22.095 11.665 -43.097 1.00 69.81 667 CYS A N 1
ATOM 5600 C CA . CYS A 1 667 ? 21.150 12.294 -42.180 1.00 69.81 667 CYS A CA 1
ATOM 5601 C C . CYS A 1 667 ? 21.770 13.488 -41.456 1.00 69.81 667 CYS A C 1
ATOM 5603 O O . CYS A 1 667 ? 21.048 14.358 -40.964 1.00 69.81 667 CYS A O 1
ATOM 5605 N N . SER A 1 668 ? 23.099 13.541 -41.334 1.00 73.00 668 SER A N 1
ATOM 5606 C CA . SER A 1 668 ? 23.803 14.655 -40.691 1.00 73.00 668 SER A CA 1
ATOM 5607 C C . SER A 1 668 ? 25.225 14.827 -41.211 1.00 73.00 668 SER A C 1
ATOM 5609 O O . SER A 1 668 ? 25.890 13.848 -41.546 1.00 73.00 668 SER A O 1
ATOM 5611 N N . LEU A 1 669 ? 25.706 16.070 -41.193 1.00 75.44 669 LEU A N 1
ATOM 5612 C CA . LEU A 1 669 ? 27.087 16.452 -41.483 1.00 75.44 669 LEU A CA 1
ATOM 5613 C C . LEU A 1 669 ? 27.663 17.205 -40.291 1.00 75.44 669 LEU A C 1
ATOM 5615 O O . LEU A 1 669 ? 27.042 18.146 -39.797 1.00 75.44 669 LEU A O 1
ATOM 5619 N N . ILE A 1 670 ? 28.858 16.814 -39.856 1.00 76.62 670 ILE A N 1
ATOM 5620 C CA . ILE A 1 670 ? 29.623 17.531 -38.838 1.00 76.62 670 ILE A CA 1
ATOM 5621 C C . ILE A 1 670 ? 31.026 17.805 -39.359 1.00 76.62 670 ILE A C 1
ATOM 5623 O O . ILE A 1 670 ? 31.807 16.880 -39.570 1.00 76.62 670 ILE A O 1
ATOM 5627 N N . GLN A 1 671 ? 31.358 19.083 -39.509 1.00 79.44 671 GLN A N 1
ATOM 5628 C CA . GLN A 1 671 ? 32.693 19.566 -39.834 1.00 79.44 671 GLN A CA 1
ATOM 5629 C C . GLN A 1 671 ? 33.350 20.147 -38.592 1.00 79.44 671 GLN A C 1
ATOM 5631 O O . GLN A 1 671 ? 32.785 21.012 -37.920 1.00 79.44 671 GLN A O 1
ATOM 5636 N N . PHE A 1 672 ? 34.570 19.706 -38.304 1.00 80.44 672 PHE A N 1
ATOM 5637 C CA . PHE A 1 672 ? 35.352 20.266 -37.213 1.00 80.44 672 PHE A CA 1
ATOM 5638 C C . PHE A 1 672 ? 36.844 20.292 -37.518 1.00 80.44 672 PHE A C 1
ATOM 5640 O O . PHE A 1 672 ? 37.343 19.495 -38.308 1.00 80.44 672 PHE A O 1
ATOM 5647 N N . TYR A 1 673 ? 37.596 21.145 -36.833 1.00 83.00 673 TYR A N 1
ATOM 5648 C CA . TYR A 1 673 ? 39.057 21.114 -36.862 1.00 83.00 673 TYR A CA 1
ATOM 5649 C C . TYR A 1 673 ? 39.663 21.315 -35.482 1.00 83.00 673 TYR A C 1
ATOM 5651 O O . TYR A 1 673 ? 39.138 22.004 -34.613 1.00 83.00 673 TYR A O 1
ATOM 5659 N N . GLU A 1 674 ? 40.822 20.696 -35.298 1.00 83.75 674 GLU A N 1
ATOM 5660 C CA . GLU A 1 674 ? 41.626 20.840 -34.093 1.00 83.75 674 GLU A CA 1
ATOM 5661 C C . GLU A 1 674 ? 42.547 22.054 -34.261 1.00 83.75 674 GLU A C 1
ATOM 5663 O O . GLU A 1 674 ? 43.334 22.110 -35.215 1.00 83.75 674 GLU A O 1
ATOM 5668 N N . LYS A 1 675 ? 42.498 23.011 -33.334 1.00 83.38 675 LYS A N 1
ATOM 5669 C CA . LYS A 1 675 ? 43.428 24.148 -33.312 1.00 83.38 675 LYS A CA 1
ATOM 5670 C C . LYS A 1 675 ? 43.932 24.420 -31.899 1.00 83.38 675 LYS A C 1
ATOM 5672 O O . LYS A 1 675 ? 43.333 24.003 -30.915 1.00 83.38 675 LYS A O 1
ATOM 5677 N N . LYS A 1 676 ? 45.079 25.088 -31.795 1.00 82.38 676 LYS A N 1
ATOM 5678 C CA . LYS A 1 676 ? 45.540 25.638 -30.518 1.00 82.38 676 LYS A CA 1
ATOM 5679 C C . LYS A 1 676 ? 45.130 27.095 -30.460 1.00 82.38 676 LYS A C 1
ATOM 5681 O O . LYS A 1 676 ? 45.593 27.875 -31.289 1.00 82.38 676 LYS A O 1
ATOM 5686 N N . SER A 1 677 ? 44.309 27.440 -29.482 1.00 81.50 677 SER A N 1
ATOM 5687 C CA . SER A 1 677 ? 43.798 28.795 -29.308 1.00 81.50 677 SER A CA 1
ATOM 5688 C C . SER A 1 677 ? 44.042 29.238 -27.890 1.00 81.50 677 SER A C 1
ATOM 5690 O O . SER A 1 677 ? 43.727 28.509 -26.955 1.00 81.50 677 SER A O 1
ATOM 5692 N N . TYR A 1 678 ? 44.617 30.427 -27.729 1.00 83.44 678 TYR A N 1
ATOM 5693 C CA . TYR A 1 678 ? 44.788 31.048 -26.413 1.00 83.44 678 TYR A CA 1
ATOM 5694 C C . TYR A 1 678 ? 45.557 30.164 -25.405 1.00 83.44 678 TYR A C 1
ATOM 5696 O O . TYR A 1 678 ? 45.324 30.218 -24.207 1.00 83.44 678 TYR A O 1
ATOM 5704 N N . GLY A 1 679 ? 46.467 29.311 -25.897 1.00 81.94 679 GLY A N 1
ATOM 5705 C CA . GLY A 1 679 ? 47.220 28.352 -25.074 1.00 81.94 679 GLY A CA 1
ATOM 5706 C C . GLY A 1 679 ? 46.505 27.024 -24.784 1.00 81.94 679 GLY A C 1
ATOM 5707 O O . GLY A 1 679 ? 47.133 26.110 -24.254 1.00 81.94 679 GLY A O 1
ATOM 5708 N N . TYR A 1 680 ? 45.252 26.877 -25.205 1.00 84.62 680 TYR A N 1
ATOM 5709 C CA . TYR A 1 680 ? 44.413 25.697 -25.016 1.00 84.62 680 TYR A CA 1
ATOM 5710 C C . TYR A 1 680 ? 44.287 24.870 -26.301 1.00 84.62 680 TYR A C 1
ATOM 5712 O O . TYR A 1 680 ? 44.422 25.379 -27.419 1.00 84.62 680 TYR A O 1
ATOM 5720 N N . ASN A 1 681 ? 44.004 23.579 -26.157 1.00 85.06 681 ASN A N 1
ATOM 5721 C CA . ASN A 1 681 ? 43.605 22.711 -27.257 1.00 85.06 681 ASN A CA 1
ATOM 5722 C C . ASN A 1 681 ? 42.107 22.898 -27.509 1.00 85.06 681 ASN A C 1
ATOM 5724 O O . ASN A 1 681 ? 41.276 22.479 -26.705 1.00 85.06 681 ASN A O 1
ATOM 5728 N N . GLU A 1 682 ? 41.767 23.493 -28.644 1.00 84.50 682 GLU A N 1
ATOM 5729 C CA . GLU A 1 682 ? 40.396 23.753 -29.056 1.00 84.50 682 GLU A CA 1
ATOM 5730 C C . GLU A 1 682 ? 39.955 22.765 -30.138 1.00 84.50 682 GLU A C 1
ATOM 5732 O O . GLU A 1 682 ? 40.678 22.493 -31.105 1.00 84.50 682 GLU A O 1
ATOM 5737 N N . LEU A 1 683 ? 38.725 22.279 -29.997 1.00 83.62 683 LEU A N 1
ATOM 5738 C CA . LEU A 1 683 ? 37.977 21.694 -31.099 1.00 83.62 683 LEU A CA 1
ATOM 5739 C C . LEU A 1 683 ? 37.000 22.740 -31.636 1.00 83.62 683 LEU A C 1
ATOM 5741 O O . LEU A 1 683 ? 36.079 23.143 -30.932 1.00 83.62 683 LEU A O 1
ATOM 5745 N N . PHE A 1 684 ? 37.201 23.186 -32.868 1.00 84.12 684 PHE A N 1
ATOM 5746 C CA . PHE A 1 684 ? 36.293 24.127 -33.506 1.00 84.12 684 PHE A CA 1
ATOM 5747 C C . PHE A 1 684 ? 35.267 23.371 -34.351 1.00 84.12 684 PHE A C 1
ATOM 5749 O O . PHE A 1 684 ? 35.652 22.647 -35.268 1.00 84.12 684 PHE A O 1
ATOM 5756 N N . LEU A 1 685 ? 33.987 23.525 -34.024 1.00 78.88 685 LEU A N 1
ATOM 5757 C CA . LEU A 1 685 ? 32.833 23.015 -34.754 1.00 78.88 685 LEU A CA 1
ATOM 5758 C C . LEU A 1 685 ? 32.417 24.061 -35.784 1.00 78.88 685 LEU A C 1
ATOM 5760 O O . LEU A 1 685 ? 31.920 25.129 -35.437 1.00 78.88 685 LEU A O 1
ATOM 5764 N N . ASP A 1 686 ? 32.663 23.740 -37.044 1.00 74.81 686 ASP A N 1
ATOM 5765 C CA . ASP A 1 686 ? 32.461 24.648 -38.166 1.00 74.81 686 ASP A CA 1
ATOM 5766 C C . A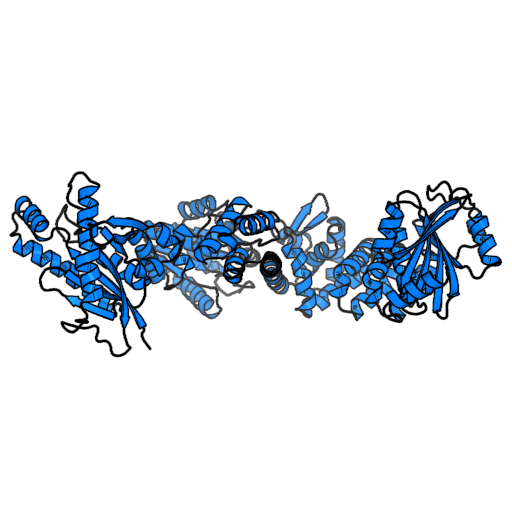SP A 1 686 ? 31.030 24.538 -38.696 1.00 74.81 686 ASP A C 1
ATOM 5768 O O . ASP A 1 686 ? 30.328 25.532 -38.849 1.00 74.81 686 ASP A O 1
ATOM 5772 N N . ILE A 1 687 ? 30.559 23.305 -38.912 1.00 70.62 687 ILE A N 1
ATOM 5773 C CA . ILE A 1 687 ? 29.232 23.038 -39.472 1.00 70.62 687 ILE A CA 1
ATOM 5774 C C . ILE A 1 687 ? 28.624 21.838 -38.773 1.00 70.62 687 ILE A C 1
ATOM 5776 O O . ILE A 1 687 ? 29.277 20.805 -38.629 1.00 70.62 687 ILE A O 1
ATOM 5780 N N . ILE A 1 688 ? 27.361 21.972 -38.375 1.00 68.62 688 ILE A N 1
ATOM 5781 C CA . ILE A 1 688 ? 26.517 20.874 -37.911 1.00 68.62 688 ILE A CA 1
ATOM 5782 C C . ILE A 1 688 ? 25.181 21.023 -38.627 1.00 68.62 688 ILE A C 1
ATOM 5784 O O . ILE A 1 688 ? 24.415 21.940 -38.336 1.00 68.62 688 ILE A O 1
ATOM 5788 N N . ALA A 1 689 ? 24.930 20.140 -39.585 1.00 69.94 689 ALA A N 1
ATOM 5789 C CA . ALA A 1 689 ? 23.715 20.129 -40.387 1.00 69.94 689 ALA A CA 1
ATOM 5790 C C . ALA A 1 689 ? 22.990 18.793 -40.216 1.00 69.94 689 ALA A C 1
ATOM 5792 O O . ALA A 1 689 ? 23.627 17.751 -40.049 1.00 69.94 689 ALA A O 1
ATOM 5793 N N . SER A 1 690 ? 21.659 18.801 -40.236 1.00 66.88 690 SER A N 1
ATOM 5794 C CA . SER A 1 690 ? 20.834 17.605 -40.010 1.00 66.88 690 SER A CA 1
ATOM 5795 C C . SER A 1 690 ? 19.601 17.642 -40.891 1.00 66.88 690 SER A C 1
ATOM 5797 O O . SER A 1 690 ? 18.939 18.673 -40.938 1.00 66.88 690 SER A O 1
ATOM 5799 N N . SER A 1 691 ? 19.296 16.539 -41.574 1.00 66.38 691 SER A N 1
ATOM 5800 C CA . SER A 1 691 ? 18.136 16.435 -42.467 1.00 66.38 691 SER A CA 1
ATOM 5801 C C . SER A 1 691 ? 16.830 16.880 -41.782 1.00 66.38 691 SER A C 1
ATOM 5803 O O . SER A 1 691 ? 16.627 16.645 -40.583 1.00 66.38 691 SER A O 1
ATOM 5805 N N . GLN A 1 692 ? 15.941 17.551 -42.528 1.00 59.38 692 GLN A N 1
ATOM 5806 C CA . GLN A 1 692 ? 14.646 18.000 -42.004 1.00 59.38 692 GLN A CA 1
ATOM 5807 C C . GLN A 1 692 ? 13.844 16.806 -41.458 1.00 59.38 692 GLN A C 1
ATOM 5809 O O . GLN A 1 692 ? 13.483 15.896 -42.199 1.00 59.38 692 GLN A O 1
ATOM 5814 N N . GLY A 1 693 ? 13.534 16.825 -40.156 1.00 56.97 693 GLY A N 1
ATOM 5815 C CA . GLY A 1 693 ? 12.708 15.808 -39.490 1.00 56.97 693 GLY A CA 1
ATOM 5816 C C . GLY A 1 693 ? 13.453 14.785 -38.619 1.00 56.97 693 GLY A C 1
ATOM 5817 O O . GLY A 1 693 ? 12.786 14.030 -37.913 1.00 56.97 693 GLY A O 1
ATOM 5818 N N . GLU A 1 694 ? 14.794 14.785 -38.584 1.00 56.62 694 GLU A N 1
ATOM 5819 C CA . GLU A 1 694 ? 15.607 13.805 -37.825 1.00 56.62 694 GLU A CA 1
ATOM 5820 C C . GLU A 1 694 ? 16.519 14.430 -36.742 1.00 56.62 694 GLU A C 1
ATOM 5822 O O . GLU A 1 694 ? 17.616 13.950 -36.446 1.00 56.62 694 GLU A O 1
ATOM 5827 N N . THR A 1 695 ? 16.066 15.508 -36.096 1.00 55.56 695 THR A N 1
ATOM 5828 C CA . THR A 1 695 ? 16.870 16.315 -35.151 1.00 55.56 695 THR A CA 1
ATOM 5829 C C . THR A 1 695 ? 17.429 15.536 -33.948 1.00 55.56 695 THR A C 1
ATOM 5831 O O . THR A 1 695 ? 18.514 15.851 -33.453 1.00 55.56 695 THR A O 1
ATOM 5834 N N . GLY A 1 696 ? 16.748 14.476 -33.494 1.00 61.09 696 GLY A N 1
ATOM 5835 C CA . GLY A 1 696 ? 17.175 13.679 -32.335 1.00 61.09 696 GLY A CA 1
ATOM 5836 C C . GLY A 1 696 ? 18.460 12.868 -32.554 1.00 61.09 696 GLY A C 1
ATOM 5837 O O . GLY A 1 696 ? 19.242 12.670 -31.617 1.00 61.09 696 GLY A O 1
ATOM 5838 N N . TYR A 1 697 ? 18.715 12.411 -33.783 1.00 61.53 697 TYR A N 1
ATOM 5839 C CA . TYR A 1 697 ? 19.877 11.570 -34.078 1.00 61.53 697 TYR A CA 1
ATOM 5840 C C . TYR A 1 697 ? 21.163 12.396 -34.191 1.00 61.53 697 TYR A C 1
ATOM 5842 O O . TYR A 1 697 ? 22.187 12.046 -33.598 1.00 61.53 697 TYR A O 1
ATOM 5850 N N . ALA A 1 698 ? 21.076 13.560 -34.832 1.00 61.44 698 ALA A N 1
ATOM 5851 C CA . ALA A 1 698 ? 22.173 14.514 -34.930 1.00 61.44 698 ALA A CA 1
ATOM 5852 C C . ALA A 1 698 ? 22.612 15.069 -33.572 1.00 61.44 698 ALA A C 1
ATOM 5854 O O . ALA A 1 698 ? 23.807 15.128 -33.282 1.00 61.44 698 ALA A O 1
ATOM 5855 N N . GLN A 1 699 ? 21.655 15.416 -32.703 1.00 65.12 699 GLN A N 1
ATOM 5856 C CA . GLN A 1 699 ? 21.943 15.867 -31.339 1.00 65.12 699 GLN A CA 1
ATOM 5857 C C . GLN A 1 699 ? 22.718 14.801 -30.552 1.00 65.12 699 GLN A C 1
ATOM 5859 O O . GLN A 1 699 ? 23.622 15.116 -29.777 1.00 65.12 699 GLN A O 1
ATOM 5864 N N . SER A 1 700 ? 22.376 13.531 -30.758 1.00 66.56 700 SER A N 1
ATOM 5865 C CA . SER A 1 700 ? 22.989 12.401 -30.062 1.00 66.56 700 SER A CA 1
ATOM 5866 C C . SER A 1 700 ? 24.381 12.090 -30.594 1.00 66.56 700 SER A C 1
ATOM 5868 O O . SER A 1 700 ? 25.296 11.856 -29.807 1.00 66.56 700 SER A O 1
ATOM 5870 N N . LEU A 1 701 ? 24.587 12.181 -31.908 1.00 68.50 701 LEU A N 1
ATOM 5871 C CA . LEU A 1 701 ? 25.923 12.115 -32.486 1.00 68.50 701 LEU A CA 1
ATOM 5872 C C . LEU A 1 701 ? 26.792 13.285 -32.021 1.00 68.50 701 LEU A C 1
ATOM 5874 O O . LEU A 1 701 ? 27.943 13.071 -31.656 1.00 68.50 701 LEU A O 1
ATOM 5878 N N . LEU A 1 702 ? 26.261 14.507 -32.004 1.00 67.44 702 LEU A N 1
ATOM 5879 C CA . LEU A 1 702 ? 26.985 15.658 -31.490 1.00 67.44 702 LEU A CA 1
ATOM 5880 C C . LEU A 1 702 ? 27.395 15.395 -30.039 1.00 67.44 702 LEU A C 1
ATOM 5882 O O . LEU A 1 702 ? 28.579 15.428 -29.742 1.00 67.44 702 LEU A O 1
ATOM 5886 N N . LYS A 1 703 ? 26.465 15.012 -29.156 1.00 69.25 703 LYS A N 1
ATOM 5887 C CA . LYS A 1 703 ? 26.783 14.604 -27.775 1.00 69.25 703 LYS A CA 1
ATOM 5888 C C . LYS A 1 703 ? 27.848 13.504 -27.709 1.00 69.25 703 LYS A C 1
ATOM 5890 O O . LYS A 1 703 ? 28.717 13.572 -26.846 1.00 69.25 703 LYS A O 1
ATOM 5895 N N . LEU A 1 704 ? 27.816 12.527 -28.616 1.00 69.75 704 LEU A N 1
ATOM 5896 C CA . LEU A 1 704 ? 28.813 11.461 -28.699 1.00 69.75 704 LEU A CA 1
ATOM 5897 C C . LEU A 1 704 ? 30.195 11.981 -29.121 1.00 69.75 704 LEU A C 1
ATOM 5899 O O . LEU A 1 704 ? 31.188 11.663 -28.475 1.00 69.75 704 LEU A O 1
ATOM 5903 N N . ILE A 1 705 ? 30.272 12.784 -30.181 1.00 67.94 705 ILE A N 1
ATOM 5904 C CA . ILE A 1 705 ? 31.517 13.371 -30.694 1.00 67.94 705 ILE A CA 1
ATOM 5905 C C . ILE A 1 705 ? 32.100 14.335 -29.666 1.00 67.94 705 ILE A C 1
ATOM 5907 O O . ILE A 1 705 ? 33.290 14.255 -29.372 1.00 67.94 705 ILE A O 1
ATOM 5911 N N . LEU A 1 706 ? 31.263 15.180 -29.061 1.00 66.62 706 LEU A N 1
ATOM 5912 C CA . LEU A 1 706 ? 31.635 16.005 -27.919 1.00 66.62 706 LEU A CA 1
ATOM 5913 C C . LEU A 1 706 ? 32.163 15.102 -26.806 1.00 66.62 706 LEU A C 1
ATOM 5915 O O . LEU A 1 706 ? 33.300 15.253 -26.400 1.00 66.62 706 LEU A O 1
ATOM 5919 N N . GLY A 1 707 ? 31.419 14.090 -26.375 1.00 66.31 707 GLY A N 1
ATOM 5920 C CA . GLY A 1 707 ? 31.839 13.191 -25.307 1.00 66.31 707 GLY A CA 1
ATOM 5921 C C . GLY A 1 707 ? 33.175 12.471 -25.567 1.00 66.31 707 GLY A C 1
ATOM 5922 O O . GLY A 1 707 ? 34.027 12.395 -24.685 1.00 66.31 707 GLY A O 1
ATOM 5923 N N . ILE A 1 708 ? 33.406 11.986 -26.785 1.00 65.06 708 ILE A N 1
ATOM 5924 C CA . ILE A 1 708 ? 34.632 11.262 -27.147 1.00 65.06 708 ILE A CA 1
ATOM 5925 C C . ILE A 1 708 ? 35.815 12.217 -27.303 1.00 65.06 708 ILE A C 1
ATOM 5927 O O . ILE A 1 708 ? 36.914 11.936 -26.829 1.00 65.06 708 ILE A O 1
ATOM 5931 N N . MET A 1 709 ? 35.617 13.351 -27.970 1.00 65.50 709 MET A N 1
ATOM 5932 C CA . MET A 1 709 ? 36.712 14.260 -28.292 1.00 65.50 709 MET A CA 1
ATOM 5933 C C . MET A 1 709 ? 37.058 15.187 -27.123 1.00 65.50 709 MET A C 1
ATOM 5935 O O . MET A 1 709 ? 38.234 15.436 -26.847 1.00 65.50 709 MET A O 1
ATOM 5939 N N . PHE A 1 710 ? 36.046 15.681 -26.417 1.00 64.19 710 PHE A N 1
ATOM 5940 C CA . PHE A 1 710 ? 36.175 16.681 -25.365 1.00 64.19 710 PHE A CA 1
ATOM 5941 C C . PHE A 1 710 ? 36.852 16.147 -24.113 1.00 64.19 710 PHE A C 1
ATOM 5943 O O . PHE A 1 710 ? 37.813 16.753 -23.645 1.00 64.19 710 PHE A O 1
ATOM 5950 N N . TYR A 1 711 ? 36.390 15.009 -23.584 1.00 61.31 711 TYR A N 1
ATOM 5951 C CA . TYR A 1 711 ? 36.832 14.545 -22.269 1.00 61.31 711 TYR A CA 1
ATOM 5952 C C . TYR A 1 711 ? 38.312 14.148 -22.253 1.00 61.31 711 TYR A C 1
ATOM 5954 O O . TYR A 1 711 ? 38.998 14.418 -21.267 1.00 61.31 711 TYR A O 1
ATOM 5962 N N . ASP A 1 712 ? 38.834 13.624 -23.363 1.00 61.69 712 ASP A N 1
ATOM 5963 C CA . ASP A 1 712 ? 40.190 13.079 -23.391 1.00 61.69 712 ASP A CA 1
ATOM 5964 C C . ASP A 1 712 ? 41.220 14.066 -23.974 1.00 61.69 712 ASP A C 1
ATOM 5966 O O . ASP A 1 712 ? 42.334 14.168 -23.452 1.00 61.69 712 ASP A O 1
ATOM 5970 N N . LYS A 1 713 ? 40.873 14.894 -24.975 1.00 72.00 713 LYS A N 1
ATOM 5971 C CA . LYS A 1 713 ? 41.883 15.634 -25.767 1.00 72.00 713 LYS A CA 1
ATOM 5972 C C . LYS A 1 713 ? 41.800 17.163 -25.721 1.00 72.00 713 LYS A C 1
ATOM 5974 O O . LYS A 1 713 ? 42.853 17.794 -25.708 1.00 72.00 713 LYS A O 1
ATOM 5979 N N . PHE A 1 714 ? 40.611 17.757 -25.642 1.00 80.12 714 PHE A N 1
ATOM 5980 C CA . PHE A 1 714 ? 40.444 19.214 -25.770 1.00 80.12 714 PHE A CA 1
ATOM 5981 C C . PHE A 1 714 ? 40.102 19.897 -24.442 1.00 80.12 714 PHE A C 1
ATOM 5983 O O . PHE A 1 714 ? 39.560 19.281 -23.525 1.00 80.12 714 PHE A O 1
ATOM 5990 N N . ASP A 1 715 ? 40.476 21.168 -24.348 1.00 81.44 715 ASP A N 1
ATOM 5991 C CA . ASP A 1 715 ? 40.260 22.050 -23.201 1.00 81.44 715 ASP A CA 1
ATOM 5992 C C . ASP A 1 715 ? 38.916 22.783 -23.311 1.00 81.44 715 ASP A C 1
ATOM 5994 O O . ASP A 1 715 ? 38.222 22.968 -22.312 1.00 81.44 715 ASP A O 1
ATOM 5998 N N . PHE A 1 716 ? 38.522 23.159 -24.530 1.00 83.38 716 PHE A N 1
ATOM 5999 C CA . PHE A 1 716 ? 37.189 23.662 -24.844 1.00 83.38 716 PHE A CA 1
ATOM 6000 C C . PHE A 1 716 ? 36.802 23.362 -26.301 1.00 83.38 716 PHE A C 1
ATOM 6002 O O . PHE A 1 716 ? 37.639 23.005 -27.135 1.00 83.38 716 PHE A O 1
ATOM 6009 N N . ILE A 1 717 ? 35.514 23.501 -26.596 1.00 84.38 717 ILE A N 1
ATOM 6010 C CA . ILE A 1 717 ? 34.933 23.397 -27.932 1.00 84.38 717 ILE A CA 1
ATOM 6011 C C . ILE A 1 717 ? 34.315 24.739 -28.252 1.00 84.38 717 ILE A C 1
ATOM 6013 O O . ILE A 1 717 ? 33.610 25.286 -27.406 1.00 84.38 717 ILE A O 1
ATOM 6017 N N . SER A 1 718 ? 34.568 25.269 -29.441 1.00 86.81 718 SER A N 1
ATOM 6018 C CA . SER A 1 718 ? 33.867 26.461 -29.908 1.00 86.81 718 SER A CA 1
ATOM 6019 C C . SER A 1 718 ? 33.280 26.256 -31.292 1.00 86.81 718 SER A C 1
ATOM 6021 O O . SER A 1 718 ? 33.648 25.311 -31.977 1.00 86.81 718 SER A O 1
ATOM 6023 N N . GLY A 1 719 ? 32.339 27.094 -31.689 1.00 87.38 719 GLY A N 1
ATOM 6024 C CA . GLY A 1 719 ? 31.758 27.050 -33.023 1.00 87.38 719 GLY A CA 1
ATOM 6025 C C . GLY A 1 719 ? 30.830 28.225 -33.255 1.00 87.38 719 GLY A C 1
ATOM 6026 O O . GLY A 1 719 ? 30.657 29.065 -32.367 1.00 87.38 719 GLY A O 1
ATOM 6027 N N . TYR A 1 720 ? 30.219 28.261 -34.431 1.00 84.06 720 TYR A N 1
ATOM 6028 C CA . TYR A 1 720 ? 29.167 29.217 -34.752 1.00 84.06 720 TYR A CA 1
ATOM 6029 C C . TYR A 1 720 ? 27.852 28.480 -34.966 1.00 84.06 720 TYR A C 1
ATOM 6031 O O . TYR A 1 720 ? 27.813 27.409 -35.568 1.00 84.06 720 TYR A O 1
ATOM 6039 N N . ILE A 1 721 ? 26.767 29.060 -34.470 1.00 79.94 721 ILE A N 1
ATOM 6040 C CA . ILE A 1 721 ? 25.409 28.601 -34.753 1.00 79.94 721 ILE A CA 1
ATOM 6041 C C . ILE A 1 721 ? 24.615 29.755 -35.334 1.00 79.94 721 ILE A C 1
ATOM 6043 O O . ILE A 1 721 ? 24.799 30.899 -34.930 1.00 79.94 721 ILE A O 1
ATOM 6047 N N . PHE A 1 722 ? 23.744 29.465 -36.291 1.00 80.06 722 PHE A N 1
ATOM 6048 C CA . PHE A 1 722 ? 22.832 30.466 -36.831 1.00 80.06 722 PHE A CA 1
ATOM 6049 C C . PHE A 1 722 ? 21.884 30.968 -35.735 1.00 80.06 722 PHE A C 1
ATOM 6051 O O . PHE A 1 722 ? 21.536 30.205 -34.828 1.00 80.06 722 PHE A O 1
ATOM 6058 N N . ASP A 1 723 ? 21.432 32.219 -35.846 1.00 80.81 723 ASP A N 1
ATOM 6059 C CA . ASP A 1 723 ? 20.362 32.766 -35.006 1.00 80.81 723 ASP A CA 1
ATOM 6060 C C . ASP A 1 723 ? 19.030 32.061 -35.306 1.00 80.81 723 ASP A C 1
ATOM 6062 O O . ASP A 1 723 ? 18.213 32.465 -36.135 1.00 80.81 723 ASP A O 1
ATOM 6066 N N . ASN A 1 724 ? 18.872 30.901 -34.679 1.00 78.69 724 ASN A N 1
ATOM 6067 C CA . ASN A 1 724 ? 17.696 30.061 -34.716 1.00 78.69 724 ASN A CA 1
ATOM 6068 C C . ASN A 1 724 ? 17.434 29.597 -33.288 1.00 78.69 724 ASN A C 1
ATOM 6070 O O . ASN A 1 724 ? 18.256 28.911 -32.677 1.00 78.69 724 ASN A O 1
ATOM 6074 N N . LYS A 1 725 ? 16.263 29.962 -32.771 1.00 77.50 725 LYS A N 1
ATOM 6075 C CA . LYS A 1 725 ? 15.882 29.710 -31.383 1.00 77.50 725 LYS A CA 1
ATOM 6076 C C . LYS A 1 725 ? 15.986 28.232 -30.987 1.00 77.50 725 LYS A C 1
ATOM 6078 O O . LYS A 1 725 ? 16.526 27.939 -29.927 1.00 77.50 725 LYS A O 1
ATOM 6083 N N . GLU A 1 726 ? 15.517 27.315 -31.831 1.00 66.94 726 GLU A N 1
ATOM 6084 C CA . GLU A 1 726 ? 15.535 25.876 -31.536 1.00 66.94 726 GLU A CA 1
ATOM 6085 C C . GLU A 1 726 ? 16.967 25.329 -31.494 1.00 66.94 726 GLU A C 1
ATOM 6087 O O . GLU A 1 726 ? 17.314 24.559 -30.598 1.00 66.94 726 GLU A O 1
ATOM 6092 N N . LEU A 1 727 ? 17.831 25.774 -32.416 1.00 67.81 727 LEU A N 1
ATOM 6093 C CA . LEU A 1 727 ? 19.248 25.408 -32.405 1.00 67.81 727 LEU A CA 1
ATOM 6094 C C . LEU A 1 727 ? 19.949 25.969 -31.164 1.00 67.81 727 LEU A C 1
ATOM 6096 O O . LEU A 1 727 ? 20.653 25.231 -30.479 1.00 67.81 727 LEU A O 1
ATOM 6100 N N . ILE A 1 728 ? 19.730 27.241 -30.830 1.00 77.75 728 ILE A N 1
ATOM 6101 C CA . ILE A 1 728 ? 20.307 27.870 -29.635 1.00 77.75 728 ILE A CA 1
ATOM 6102 C C . ILE A 1 728 ? 19.915 27.100 -28.370 1.00 77.75 728 ILE A C 1
ATOM 6104 O O . ILE A 1 728 ? 20.796 26.715 -27.596 1.00 77.75 728 ILE A O 1
ATOM 6108 N N . GLU A 1 729 ? 18.622 26.827 -28.185 1.00 76.50 729 GLU A N 1
ATOM 6109 C CA . GLU A 1 729 ? 18.111 26.065 -27.041 1.00 76.50 729 GLU A CA 1
ATOM 6110 C C . GLU A 1 729 ? 18.716 24.650 -27.002 1.00 76.50 729 GLU A C 1
ATOM 6112 O O . GLU A 1 729 ? 19.134 24.180 -25.939 1.00 76.50 729 GLU A O 1
ATOM 6117 N N . MET A 1 730 ? 18.864 23.995 -28.159 1.00 71.62 730 MET A N 1
ATOM 6118 C CA . MET A 1 730 ? 19.515 22.689 -28.270 1.00 71.62 730 MET A CA 1
ATOM 6119 C C . MET A 1 730 ? 20.981 22.735 -27.807 1.00 71.62 730 MET A C 1
ATOM 6121 O O . MET A 1 730 ? 21.363 21.928 -26.957 1.00 71.62 730 MET A O 1
ATOM 6125 N N . TYR A 1 731 ? 21.810 23.654 -28.311 1.00 74.75 731 TYR A N 1
ATOM 6126 C CA . TYR A 1 731 ? 23.225 23.741 -27.913 1.00 74.75 731 TYR A CA 1
ATOM 6127 C C . TYR A 1 731 ? 23.386 24.130 -26.441 1.00 74.75 731 TYR A C 1
ATOM 6129 O O . TYR A 1 731 ? 24.223 23.554 -25.739 1.00 74.75 731 TYR A O 1
ATOM 6137 N N . GLN A 1 732 ? 22.550 25.040 -25.941 1.00 80.75 732 GLN A N 1
ATOM 6138 C CA . GLN A 1 732 ? 22.528 25.403 -24.524 1.00 80.75 732 GLN A CA 1
ATOM 6139 C C . GLN A 1 732 ? 22.141 24.216 -23.634 1.00 80.75 732 GLN A C 1
ATOM 6141 O O . GLN A 1 732 ? 22.770 24.012 -22.597 1.00 80.75 732 GLN A O 1
ATOM 6146 N N . SER A 1 733 ? 21.194 23.369 -24.062 1.00 70.94 733 SER A N 1
ATOM 6147 C CA . SER A 1 733 ? 20.829 22.140 -23.335 1.00 70.94 733 SER A CA 1
ATOM 6148 C C . SER A 1 733 ? 21.976 21.122 -23.234 1.00 70.94 733 SER A C 1
ATOM 6150 O O . SER A 1 733 ? 21.982 20.282 -22.337 1.00 70.94 733 SER A O 1
ATOM 6152 N N . ILE A 1 734 ? 22.963 21.206 -24.136 1.00 69.06 734 ILE A N 1
ATOM 6153 C CA . ILE A 1 734 ? 24.183 20.380 -24.145 1.00 69.06 734 ILE A CA 1
ATOM 6154 C C . ILE A 1 734 ? 25.331 21.066 -23.364 1.00 69.06 734 ILE A C 1
ATOM 6156 O O . ILE A 1 734 ? 26.401 20.490 -23.191 1.00 69.06 734 ILE A O 1
ATOM 6160 N N . GLY A 1 735 ? 25.110 22.279 -22.843 1.00 78.62 735 GLY A N 1
ATOM 6161 C CA . GLY A 1 735 ? 26.044 23.014 -21.981 1.00 78.62 735 GLY A CA 1
ATOM 6162 C C . GLY A 1 735 ? 26.852 24.118 -22.673 1.00 78.62 735 GLY A C 1
ATOM 6163 O O . GLY A 1 735 ? 27.702 24.744 -22.027 1.00 78.62 735 GLY A O 1
ATOM 6164 N N . PHE A 1 736 ? 26.616 24.381 -23.964 1.00 84.62 736 PHE A N 1
ATOM 6165 C CA . PHE A 1 736 ? 27.275 25.482 -24.669 1.00 84.62 736 PHE A CA 1
ATOM 6166 C C . PHE A 1 736 ? 26.797 26.845 -24.163 1.00 84.62 736 PHE A C 1
ATOM 6168 O O . PHE A 1 736 ? 25.631 27.046 -23.833 1.00 84.62 736 PHE A O 1
ATOM 6175 N N . ASN A 1 737 ? 27.712 27.808 -24.154 1.00 89.00 737 ASN A N 1
ATOM 6176 C CA . ASN A 1 737 ? 27.472 29.187 -23.752 1.00 89.00 737 ASN A CA 1
ATOM 6177 C C . ASN A 1 737 ? 27.650 30.069 -24.980 1.00 89.00 737 ASN A C 1
ATOM 6179 O O . ASN A 1 737 ? 28.656 29.941 -25.674 1.00 89.00 737 ASN A O 1
ATOM 6183 N N . ILE A 1 738 ? 26.707 30.975 -25.225 1.00 90.75 738 ILE A N 1
ATOM 6184 C CA . ILE A 1 738 ? 26.895 32.018 -26.232 1.00 90.75 738 ILE A CA 1
ATOM 6185 C C . ILE A 1 738 ? 27.881 33.031 -25.659 1.00 90.75 738 ILE A C 1
ATOM 6187 O O . ILE A 1 738 ? 27.667 33.581 -24.574 1.00 90.75 738 ILE A O 1
ATOM 6191 N N . ILE A 1 739 ? 28.980 33.248 -26.368 1.00 92.44 739 ILE A N 1
ATOM 6192 C CA . ILE A 1 739 ? 30.030 34.176 -25.947 1.00 92.44 739 ILE A CA 1
ATOM 6193 C C . ILE A 1 739 ? 30.067 35.446 -26.790 1.00 92.44 739 ILE A C 1
ATOM 6195 O O . ILE A 1 739 ? 30.555 36.456 -26.296 1.00 92.44 739 ILE A O 1
ATOM 6199 N N . GLU A 1 740 ? 29.523 35.405 -28.005 1.00 91.75 740 GLU A N 1
ATOM 6200 C CA . GLU A 1 740 ? 29.505 36.518 -28.953 1.00 91.75 740 GLU A CA 1
ATOM 6201 C C . GLU A 1 740 ? 28.348 36.324 -29.946 1.00 91.75 740 GLU A C 1
ATOM 6203 O O . GLU A 1 740 ? 28.003 35.187 -30.275 1.00 91.75 740 GLU A O 1
ATOM 6208 N N . THR A 1 741 ? 27.773 37.422 -30.438 1.00 91.44 741 THR A N 1
ATOM 6209 C CA . THR A 1 741 ? 26.844 37.427 -31.576 1.00 91.44 741 THR A CA 1
ATOM 6210 C C . THR A 1 741 ? 27.495 38.200 -32.716 1.00 91.44 741 THR A C 1
ATOM 6212 O O . THR A 1 741 ? 27.923 39.335 -32.516 1.00 91.44 741 THR A O 1
ATOM 6215 N N . VAL A 1 742 ? 27.574 37.589 -33.893 1.00 89.56 742 VAL A N 1
ATOM 6216 C CA . VAL A 1 742 ? 28.249 38.112 -35.082 1.00 89.56 742 VAL A CA 1
ATOM 6217 C C . VAL A 1 742 ? 27.211 38.350 -36.174 1.00 89.56 742 VAL A C 1
ATOM 6219 O O . VAL A 1 742 ? 26.423 37.461 -36.482 1.00 89.56 742 VAL A O 1
ATOM 6222 N N . GLU A 1 743 ? 27.220 39.539 -36.769 1.00 86.81 743 GLU A N 1
ATOM 6223 C CA . GLU A 1 743 ? 26.431 39.862 -37.962 1.00 86.81 743 GLU A CA 1
ATOM 6224 C C . GLU A 1 743 ? 27.289 39.652 -39.210 1.00 86.81 743 GLU A C 1
ATOM 6226 O O . GLU A 1 743 ? 28.275 40.364 -39.415 1.00 86.81 743 GLU A O 1
ATOM 6231 N N . ASP A 1 744 ? 26.920 38.679 -40.043 1.00 82.56 744 ASP A N 1
ATOM 6232 C CA . ASP A 1 744 ? 27.589 38.396 -41.308 1.00 82.56 744 ASP A CA 1
ATOM 6233 C C . ASP A 1 744 ? 26.712 38.820 -42.508 1.00 82.56 744 ASP A C 1
ATOM 6235 O O . ASP A 1 744 ? 25.554 38.404 -42.609 1.00 82.56 744 ASP A O 1
ATOM 6239 N N . PRO A 1 745 ? 27.240 39.610 -43.464 1.00 72.19 745 PRO A N 1
ATOM 6240 C CA . PRO A 1 745 ? 26.471 40.101 -44.612 1.00 72.19 745 PRO A CA 1
ATOM 6241 C C . PRO A 1 745 ? 25.907 39.017 -45.542 1.00 72.19 745 PRO A C 1
ATOM 6243 O O . PRO A 1 745 ? 24.949 39.280 -46.271 1.00 72.19 745 PRO A O 1
ATOM 6246 N N . LEU A 1 746 ? 26.524 37.834 -45.579 1.00 65.50 746 LEU A N 1
ATOM 6247 C CA . LEU A 1 746 ? 26.142 36.718 -46.445 1.00 65.50 746 LEU A CA 1
ATOM 6248 C C . LEU A 1 746 ? 25.241 35.721 -45.723 1.00 65.50 746 LEU A C 1
ATOM 6250 O O . LEU A 1 746 ? 24.303 35.197 -46.328 1.00 65.50 746 LEU A O 1
ATOM 6254 N N . TYR A 1 747 ? 25.528 35.451 -44.454 1.00 65.38 747 TYR A N 1
ATOM 6255 C CA . TYR A 1 747 ? 24.903 34.344 -43.742 1.00 65.38 747 TYR A CA 1
ATOM 6256 C C . TYR A 1 747 ? 23.897 34.786 -42.652 1.00 65.38 747 TYR A C 1
ATOM 6258 O O . TYR A 1 747 ? 23.120 33.954 -42.167 1.00 65.38 747 TYR A O 1
ATOM 6266 N N . GLY A 1 748 ? 23.840 36.086 -42.330 1.00 81.44 748 GLY A N 1
ATOM 6267 C CA . GLY A 1 748 ? 22.953 36.685 -41.326 1.00 81.44 748 GLY A CA 1
ATOM 6268 C C . GLY A 1 748 ? 23.566 36.729 -39.923 1.00 81.44 748 GLY A C 1
ATOM 6269 O O . GLY A 1 748 ? 24.780 36.823 -39.765 1.00 81.44 748 GLY A O 1
ATOM 6270 N N . THR A 1 749 ? 22.727 36.659 -38.893 1.00 83.31 749 THR A N 1
ATOM 6271 C CA . THR A 1 749 ? 23.166 36.659 -37.493 1.00 83.31 749 THR A CA 1
ATOM 6272 C C . THR A 1 749 ? 23.630 35.262 -37.051 1.00 83.31 749 THR A C 1
ATOM 6274 O O . THR A 1 749 ? 22.943 34.259 -37.276 1.00 83.31 749 THR A O 1
ATOM 6277 N N . PHE A 1 750 ? 24.784 35.201 -36.382 1.00 86.00 750 PHE A N 1
ATOM 6278 C CA . PHE A 1 750 ? 25.385 34.005 -35.782 1.00 86.00 750 PHE A CA 1
ATOM 6279 C C . PHE A 1 750 ? 25.675 34.213 -34.312 1.00 86.00 750 PHE A C 1
ATOM 6281 O O . PHE A 1 750 ? 26.022 35.308 -33.887 1.00 86.00 750 PHE A O 1
ATOM 6288 N N . HIS A 1 751 ? 25.677 33.129 -33.551 1.00 86.75 751 HIS A N 1
ATOM 6289 C CA . HIS A 1 751 ? 26.191 33.100 -32.195 1.00 86.75 751 HIS A CA 1
ATOM 6290 C C . HIS A 1 751 ? 27.440 32.239 -32.140 1.00 86.75 751 HIS A C 1
ATOM 6292 O O . HIS A 1 751 ? 27.417 31.056 -32.485 1.00 86.75 751 HIS A O 1
ATOM 6298 N N . LYS A 1 752 ? 28.533 32.824 -31.659 1.00 89.19 752 LYS A N 1
ATOM 6299 C CA . LYS A 1 752 ? 29.709 32.062 -31.269 1.00 89.19 752 LYS A CA 1
ATOM 6300 C C . LYS A 1 752 ? 29.403 31.363 -29.956 1.00 89.19 752 LYS A C 1
ATOM 6302 O O . LYS A 1 752 ? 29.077 32.008 -28.954 1.00 89.19 752 LYS A O 1
ATOM 6307 N N . ILE A 1 753 ? 29.514 30.046 -29.960 1.00 89.31 753 ILE A N 1
ATOM 6308 C CA . ILE A 1 753 ? 29.232 29.199 -28.809 1.00 89.31 753 ILE A CA 1
ATOM 6309 C C . ILE A 1 753 ? 30.501 28.539 -28.294 1.00 89.31 753 ILE A C 1
ATOM 6311 O O . ILE A 1 753 ? 31.386 28.203 -29.074 1.00 89.31 753 ILE A O 1
ATOM 6315 N N . VAL A 1 754 ? 30.583 28.342 -26.977 1.00 87.62 754 VAL A N 1
ATOM 6316 C CA . VAL A 1 754 ? 31.694 27.656 -26.306 1.00 87.62 754 VAL A CA 1
ATOM 6317 C C . VAL A 1 754 ? 31.200 26.677 -25.243 1.00 87.62 754 VAL A C 1
ATOM 6319 O O . VAL A 1 754 ? 30.377 27.023 -24.392 1.00 87.62 754 VAL A O 1
ATOM 6322 N N . LEU A 1 755 ? 31.767 25.474 -25.244 1.00 85.56 755 LEU A N 1
ATOM 6323 C CA . LEU A 1 755 ? 31.633 24.456 -24.202 1.00 85.56 755 LEU A CA 1
ATOM 6324 C C . LEU A 1 755 ? 33.021 24.205 -23.588 1.00 85.56 755 LEU A C 1
ATOM 6326 O O . LEU A 1 755 ? 33.948 23.858 -24.313 1.00 85.56 755 LEU A O 1
ATOM 6330 N N . VAL A 1 756 ? 33.193 24.385 -22.273 1.00 82.31 756 VAL A N 1
ATOM 6331 C CA . VAL A 1 756 ? 34.504 24.267 -21.588 1.00 82.31 756 VAL A CA 1
ATOM 6332 C C . VAL A 1 756 ? 34.625 22.956 -20.822 1.00 82.31 756 VAL A C 1
ATOM 6334 O O . VAL A 1 756 ? 33.675 22.540 -20.161 1.00 82.31 756 VAL A O 1
ATOM 6337 N N . ASN A 1 757 ? 35.772 22.278 -20.939 1.00 79.19 757 ASN A N 1
ATOM 6338 C CA . ASN A 1 757 ? 36.011 21.012 -20.256 1.00 79.19 757 ASN A CA 1
ATOM 6339 C C . ASN A 1 757 ? 36.363 21.286 -18.793 1.00 79.19 757 ASN A C 1
ATOM 6341 O O . ASN A 1 757 ? 37.529 21.484 -18.443 1.00 79.19 757 ASN A O 1
ATOM 6345 N N . GLU A 1 758 ? 35.339 21.272 -17.944 1.00 74.19 758 GLU A N 1
ATOM 6346 C CA . GLU A 1 758 ? 35.457 21.581 -16.515 1.00 74.19 758 GLU A CA 1
ATOM 6347 C C . GLU A 1 758 ? 36.348 20.598 -15.736 1.00 74.19 758 GLU A C 1
ATOM 6349 O O . GLU A 1 758 ? 36.837 20.935 -14.660 1.00 74.19 758 GLU A O 1
ATOM 6354 N N . ASN A 1 759 ? 36.644 19.415 -16.291 1.00 72.62 759 ASN A N 1
ATOM 6355 C CA . ASN A 1 759 ? 37.593 18.473 -15.685 1.00 72.62 759 ASN A CA 1
ATOM 6356 C C . ASN A 1 759 ? 39.059 18.879 -15.893 1.00 72.62 759 ASN A C 1
ATOM 6358 O O . ASN A 1 759 ? 39.935 18.384 -15.184 1.00 72.62 759 ASN A O 1
ATOM 6362 N N . LYS A 1 760 ? 39.344 19.726 -16.888 1.00 73.94 760 LYS A N 1
ATOM 6363 C CA . LYS A 1 760 ? 40.705 20.173 -17.220 1.00 73.94 760 LYS A CA 1
ATOM 6364 C C . LYS A 1 760 ? 40.953 21.622 -16.834 1.00 73.94 760 LYS A C 1
ATOM 6366 O O . LYS A 1 760 ? 42.062 21.948 -16.424 1.00 73.94 760 LYS A O 1
ATOM 6371 N N . ASN A 1 761 ? 39.944 22.482 -16.962 1.00 80.50 761 ASN A N 1
ATOM 6372 C CA . ASN A 1 761 ? 40.090 23.921 -16.777 1.00 80.50 761 ASN A CA 1
ATOM 6373 C C . ASN A 1 761 ? 38.874 24.527 -16.074 1.00 80.50 761 ASN A C 1
ATOM 6375 O O . ASN A 1 761 ? 37.767 24.004 -16.149 1.00 80.50 761 ASN A O 1
ATOM 6379 N N . ASN A 1 762 ? 39.064 25.681 -15.434 1.00 85.31 762 ASN A N 1
ATOM 6380 C CA . ASN A 1 762 ? 37.955 26.453 -14.884 1.00 85.31 762 ASN A CA 1
ATOM 6381 C C . ASN A 1 762 ? 37.147 27.113 -16.021 1.00 85.31 762 ASN A C 1
ATOM 6383 O O . ASN A 1 762 ? 37.711 27.834 -16.847 1.00 85.31 762 ASN A O 1
ATOM 6387 N N . LYS A 1 763 ? 35.828 26.879 -16.043 1.00 85.50 763 LYS A N 1
ATOM 6388 C CA . LYS A 1 763 ? 34.913 27.384 -17.079 1.00 85.50 763 LYS A CA 1
ATOM 6389 C C . LYS A 1 763 ? 34.976 28.899 -17.260 1.00 85.50 763 LYS A C 1
ATOM 6391 O O . LYS A 1 763 ? 35.079 29.363 -18.393 1.00 85.50 763 LYS A O 1
ATOM 6396 N N . GLU A 1 764 ? 34.901 29.653 -16.167 1.00 86.25 764 GLU A N 1
ATOM 6397 C CA . GLU A 1 764 ? 34.860 31.119 -16.203 1.00 86.25 764 GLU A CA 1
ATOM 6398 C C . GLU A 1 764 ? 36.170 31.682 -16.748 1.00 86.25 764 GLU A C 1
ATOM 6400 O O . GLU A 1 764 ? 36.142 32.494 -17.665 1.00 86.25 764 GLU A O 1
ATOM 6405 N N . SER A 1 765 ? 37.305 31.150 -16.288 1.00 85.12 765 SER A N 1
ATOM 6406 C CA . SER A 1 765 ? 38.635 31.564 -16.747 1.00 85.12 765 SER A CA 1
ATOM 6407 C C . SER A 1 765 ? 38.847 31.340 -18.249 1.00 85.12 765 SER A C 1
ATOM 6409 O O . SER A 1 765 ? 39.384 32.213 -18.931 1.00 85.12 765 SER A O 1
ATOM 6411 N N . VAL A 1 766 ? 38.404 30.200 -18.792 1.00 83.25 766 VAL A N 1
ATOM 6412 C CA . VAL A 1 766 ? 38.518 29.922 -20.234 1.00 83.25 766 VAL A CA 1
ATOM 6413 C C . VAL A 1 766 ? 37.590 30.831 -21.041 1.00 83.25 766 VAL A C 1
ATOM 6415 O O . VAL A 1 766 ? 38.014 31.376 -22.057 1.00 83.25 766 VAL A O 1
ATOM 6418 N N . ILE A 1 767 ? 36.343 31.031 -20.597 1.00 85.75 767 ILE A N 1
ATOM 6419 C CA . ILE A 1 767 ? 35.392 31.918 -21.286 1.00 85.75 767 ILE A CA 1
ATOM 6420 C C . ILE A 1 767 ? 35.884 33.370 -21.273 1.00 85.75 767 ILE A C 1
ATOM 6422 O O . ILE A 1 767 ? 35.798 34.033 -22.303 1.00 85.75 767 ILE A O 1
ATOM 6426 N N . GLU A 1 768 ? 36.405 33.855 -20.145 1.00 86.69 768 GLU A N 1
ATOM 6427 C CA . GLU A 1 768 ? 36.970 35.202 -20.009 1.00 86.69 768 GLU A CA 1
ATOM 6428 C C . GLU A 1 768 ? 38.180 35.380 -20.930 1.00 86.69 768 GLU A C 1
ATOM 6430 O O . GLU A 1 768 ? 38.195 36.299 -21.740 1.00 86.69 768 GLU A O 1
ATOM 6435 N N . THR A 1 769 ? 39.106 34.415 -20.945 1.00 86.44 769 THR A N 1
ATOM 6436 C CA . THR A 1 769 ? 40.269 34.435 -21.852 1.00 86.44 769 THR A CA 1
ATOM 6437 C C . THR A 1 769 ? 39.858 34.496 -23.328 1.00 86.44 769 THR A C 1
ATOM 6439 O O . THR A 1 769 ? 40.474 35.210 -24.123 1.00 86.44 769 THR A O 1
ATOM 6442 N N . ILE A 1 770 ? 38.820 33.746 -23.718 1.00 84.44 770 ILE A N 1
ATOM 6443 C CA . ILE A 1 770 ? 38.304 33.769 -25.091 1.00 84.44 770 ILE A CA 1
ATOM 6444 C C . ILE A 1 770 ? 37.649 35.123 -25.392 1.00 84.44 770 ILE A C 1
ATOM 6446 O O . ILE A 1 770 ? 37.882 35.657 -26.471 1.00 84.44 770 ILE A O 1
ATOM 6450 N N . ARG A 1 771 ? 36.859 35.678 -24.462 1.00 85.06 771 ARG A N 1
ATOM 6451 C CA . ARG A 1 771 ? 36.191 36.982 -24.618 1.00 85.06 771 ARG A CA 1
ATOM 6452 C C . ARG A 1 771 ? 37.175 38.141 -24.711 1.00 85.06 771 ARG A C 1
ATOM 6454 O O . ARG A 1 771 ? 36.986 38.991 -25.565 1.00 85.06 771 ARG A O 1
ATOM 6461 N N . ASP A 1 772 ? 38.229 38.140 -23.902 1.00 82.12 772 ASP A N 1
ATOM 6462 C CA . ASP A 1 772 ? 39.272 39.175 -23.918 1.00 82.12 772 ASP A CA 1
ATOM 6463 C C . ASP A 1 772 ? 40.090 39.180 -25.219 1.00 82.12 772 ASP A C 1
ATOM 6465 O O . ASP A 1 772 ? 40.804 40.139 -25.514 1.00 82.12 772 ASP A O 1
ATOM 6469 N N . SER A 1 773 ? 40.013 38.090 -25.986 1.00 73.75 773 SER A N 1
ATOM 6470 C CA . SER A 1 773 ? 40.753 37.900 -27.233 1.00 73.75 773 SER A CA 1
ATOM 6471 C C . SER A 1 773 ? 39.896 38.049 -28.501 1.00 73.75 773 SER A C 1
ATOM 6473 O O . SER A 1 773 ? 40.411 37.803 -29.597 1.00 73.75 773 SER A O 1
ATOM 6475 N N . ILE A 1 774 ? 38.605 38.364 -28.351 1.00 74.00 774 ILE A N 1
ATOM 6476 C CA . ILE A 1 774 ? 37.647 38.714 -29.414 1.00 74.00 774 ILE A CA 1
ATOM 6477 C C . ILE A 1 774 ? 37.591 40.235 -29.495 1.00 74.00 774 ILE A C 1
ATOM 6479 O O . ILE A 1 774 ? 37.721 40.754 -30.626 1.00 74.00 774 ILE A O 1
#

pLDDT: mean 86.58, std 10.14, range [47.59, 98.44]

Radius of gyration: 38.21 Å; chains: 1; bounding box: 91×73×108 Å

Secondary structure (DSSP, 8-state):
-EEEEEEEEEEETTHHHHHHHHHHHHT--HHHHHHHHHHHHHHHHHHHHHTT--SEEEE-SSSEEEEEESSHHHHHHHHHHHHS---S-TT--S--EEEEEEEEEEETT---BGGGS---HHHHHIIIIIIIHHHHHHHHHHTTTPPP-S-EEEE-HHHHHTS-HHHHTTEEEEEEE-SS-EEEEEEE-HHHHHHHHHHHHHHHHTT-TT-HHHHTHHHH----TTHHHHHHHHHHHSEEEEEESTTSSHHHHHHHHHHHHHHTTPEEEEE--SSHHHHHHHHHHHHTHHHH--TTEEEEEESTT-SSS----TTHHHHHHHHHHHHHHSTTEEEEEEEEHHHHHHHTTS---SS-GGGGEEEE-TTTTSS-HHHHHHHHHHHHHHTT-TTTSSHHHHHHHHHHTTSTTSS-SHHHHHHHHHHHTT---HHHHHHHHHHHHHHHHHHHHHHHHTS-HHHHHHHHHHHH-TT-BHHHHHHHHHHHHHHTT--SPPPHHHHHHHHBTTTEEEETTEEEESSHHHHHHHHHHHHH-HHHHHHHHHHHHHHHTSHHHHHHHHHHHHHTTTTS-HHHHHHHHHHHTT-GGGHHHHHHHHHHHGGGS-HHHHHHHHHHHHHTTSEEE--GGGGGS----S-TTTTTS-HHHHHHHHHHSSEEEEEEEETTEEEEEEEEEEEEETTEEEEEEEEEEE-TT-HHHHHHHHHHHHHHHHHHT-SEEEEEEES-HHHHHHHHHTT-EEEEEEEETTTEEEEEEEEE-TTTS-HHHHHHHHHTT-